Protein AF-0000000078880770 (afdb_homodimer)

Secondary structure (DSSP, 8-state):
-HHHHHHHHHHHHHHHHHHHHHHHHSSTTEEEEEE-SS-EEEEEEEE-TTS-EEEEEEEEE--B--TTS--BPPPP--SPEETB-------TTSPP--S---EEEEEEES--GGG-EEEEEEEP-STTTS--TTSS-THHHHHHHT-EEEEE----HHHH-EEETTEEE-HHHHHHHHHHHHHHHHGGGGTEEEEEEEEEEETHHHHHHHHHTT-GGGTTS-SEEEEES--SHHHHHH-HHHHHHHHHHHHHTT-SSSSS-HHHHHHTS-HHHHHHHHHHH---------SSSS-HHHHHHHHSSS-----TTGGG-EEEEEEETBHHHHHHHH-TTS-HHHHHT---HHHHHHHHHT-TTSTT--HHHHHHHHHHH--GGGTT-HHHHHHHHHHHHHIIIIIHHHHHHHHHHHHTT-EEEEEEE----SS---BTTBSS--TT--SBTTHHHHHHH-TTTTTTS--GGGHHHHHHHHHHHHHHHHHHHHS----TTS-------TTT-EEEEESSS-EEEESTTHHHHHIIIIIHHHHHS------------------TTHHHHHHHHHHHHHHHHHHHHHHHHHHHHHHHHHHHHHHHHTTS---S----------/-HHHHHHHHHHHHHHHHHHHHHHHHSSTTEEEEEE-SS-EEEEEEEE-TTS-EEEEEEEEE--B--TTS--BPPPP--SPEETB-------TTS----S---EEEEEEES--GGG-EEEEEEEP-STTTS--TTSS-THHHHHHHT-EEEEE----HHHH-EEETTEEE-HHHHHHHHHHHHHHHHGGGGTEEEEEEEEEEETHHHHHHHHHTT-GGGTTS-SEEEEES--SHHHHH-THHHHHHHHHHHHHTT-SSSSS-HHHHHHTS-HHHHHHHHHHHT--------SSSS-HHHHHHHHSSS-----TTGGG-EEEEEEETBHHHHHHHH-TTS-HHHHHT---HHHHHHHHHT-TTSTT--HHHHHHHHHHH--GGGTT-HHHHHHHHHHHHHIIIIIHHHHHHHHHHHHTT-EEEEEEE----SS---BTTBSS--TT--SBTTHHHHHHH-TTTTTTS--GGGHHHHHHHHHHHHHHHHHHHHS----TTS-------TTT-EEEEESSSEEEEESTTHHHHHIIIIIHHHHHS------------------SHHHHHHHHHHHHHHHHHHHHHHHHHHHHHHHHHHHHHHHHHTTSTTSGGGG-------

Radius of gyration: 46.68 Å; Cα contacts (8 Å, |Δi|>4): 2243; chains: 2; bounding box: 155×126×146 Å

pLDDT: mean 79.51, std 21.35, range [17.17, 98.88]

Sequence (1236 aa):
MNWYRNITSLLLQVITLLFCFCGLIYGQNVTAVISTEYGPVRGLRHSLKNGNIAVKFLGIPYATASRFERPRNPAKWTQTLDAVNPKVCPQTGEQVVDENCLTLNVYKPSATRNSSLPVLVFIHGGAFMRFSAHEDDPSLLATEQGIMVVTINYRLGILGFLCSGDIKENLGLLDQIYALKWVQNNIERFGGDRSQVTIGGLSAGGESASILMLSPLATGLFTGVFAMSGTPVPTLEGRKDVETAARRVAEVLGCIDVGQRITDCLREKSTAEIVSAMQNVSMKFAPCVDGHVIPSFWIRHLIGTSALGESRELKKLNVMMGATNDEGSFQLHVSPDLSRQDLDHGISRQTFTQYIRNQTWITGQTNQVSHAIEQVYTDWSNEDNANKTRESLVDVITDHWIVVPTVTTLRACAKAGARTFFYFFEKKPPVERKIKGITQAPGWFRATHGADNSYLFGGDLDMTWVNDSLKADREFAKRFRTFIANFVKTGDPNGATVPTWPQFTPVHQQYVSMDSQISLGSNLRADKVHFWNKFLPSLTSSDPPSQEPPTDKPEHHVKRRDKVVIALALTSVIFIVVAILLFIMLLYTCIKTIRLARVAKGGYSAELVEKDGNTETTMNWYRNITSLLLQVITLLFCFCGLIYGQNVTAVISTEYGPVRGLRHSLKNGNIAVKFLGIPYATASRFERPRNPAKWTQTLDAVNPKVCPQTGEQVVDENCLTLNVYKPSATRNSSLPVLVFIHGGAFMRFSAHEDDPSLLATEQGIMVVTINYRLGILGFLCSGDIKENLGLLDQIYALKWVQNNIERFGGDRSQVTIGGLSAGGESASILMLSPLATGLFTGVFAMSGTPVPTLEGRKDVETAARRVAEVLGCIDVGQRITDCLREKSTAEIVSAMQNVSMKFAPCVDGHVIPSFWIRHLIGTSALGESRELKKLNVMMGATNDEGSFQLHVSPDLSRQDLDHGISRQTFTQYIRNQTWITGQTNQVSHAIEQVYTDWSNEDNANKTRESLVDVITDHWIVVPTVTTLRACAKAGARTFFYFFEKKPPVERKIKGITQAPGWFRATHGADNSYLFGGDLDMTWVNDSLKADREFAKRFRTFIANFVKTGDPNGATVPTWPQFTPVHQQYVSMDSQISLGSNLRADKVHFWNKFLPSLTSSDPPSQEPPTDKPEHHVKRRDKVVIALALTSVIFIVVAILLFIMLLYTCIKTIRLARVAKGGYSAELVEKDGNTETT

Solvent-accessible surface area (backbone atoms only — not comparable to full-atom values): 65194 Å² total; per-residue (Å²): 122,73,69,61,57,54,51,51,51,49,48,48,49,47,47,48,48,48,52,52,50,57,52,56,67,67,55,72,42,53,46,75,74,38,69,45,94,43,31,31,34,27,27,31,47,43,79,42,91,88,69,45,46,25,35,36,32,21,40,43,71,44,32,40,57,57,88,87,44,73,66,40,76,48,78,72,45,82,63,71,38,77,16,73,55,70,56,47,41,47,34,60,95,51,77,87,44,55,76,88,19,37,20,30,30,42,30,26,36,86,60,53,57,83,56,50,20,28,24,37,40,38,30,48,34,45,57,44,35,35,75,30,32,71,71,61,62,51,46,57,46,11,42,77,62,63,26,28,36,32,24,40,32,45,49,25,27,62,66,7,20,36,27,36,90,89,43,54,42,48,43,21,58,50,34,49,45,41,43,41,50,40,40,60,72,34,31,48,66,72,9,28,25,58,86,31,22,17,33,19,19,35,35,39,8,0,18,47,31,48,42,44,73,64,12,75,81,40,64,84,57,50,40,29,34,39,15,34,50,25,46,45,50,65,52,64,74,55,48,69,55,27,33,47,33,41,49,49,33,31,46,74,71,61,25,56,93,62,88,55,56,50,66,61,46,54,65,72,49,53,69,60,56,52,37,51,32,46,57,70,62,67,57,59,33,47,66,60,78,46,60,63,64,35,46,66,68,52,57,51,22,58,70,36,89,46,68,46,51,81,39,73,70,47,40,66,27,21,38,35,41,34,33,42,77,20,36,15,51,52,54,53,67,72,32,88,89,50,57,68,67,45,58,75,68,18,34,50,61,67,54,52,52,52,52,57,64,68,37,79,83,47,77,66,74,39,72,60,49,44,49,49,52,48,62,72,48,52,53,52,72,47,59,82,38,25,54,56,41,38,51,30,51,26,47,52,42,21,35,67,66,37,46,36,38,42,54,43,47,49,37,37,41,21,66,19,51,18,50,26,35,39,37,42,36,49,46,52,60,92,64,63,56,71,43,91,91,38,89,68,72,59,86,87,61,56,10,31,65,62,42,66,54,43,41,48,36,35,66,77,45,58,60,77,53,84,47,74,90,45,47,70,56,50,54,50,25,50,50,54,38,45,31,52,42,28,24,41,64,69,51,39,48,51,54,97,89,50,74,86,65,58,63,23,39,67,83,62,35,26,28,34,36,39,37,97,66,74,43,79,46,54,38,77,62,29,55,57,39,46,38,64,72,48,49,54,55,51,71,63,50,80,69,72,75,81,74,70,76,78,71,81,63,73,86,69,76,83,68,75,59,68,62,52,55,56,53,52,53,54,49,51,54,50,50,51,53,51,51,49,50,52,48,51,50,51,48,49,53,49,48,52,50,47,51,61,53,49,70,67,64,71,74,69,88,78,74,74,91,74,68,89,74,71,88,84,84,136,125,74,70,64,56,54,53,52,52,49,49,49,48,48,48,49,47,48,51,53,49,57,52,57,67,66,56,71,42,53,46,74,74,38,71,45,94,42,30,31,35,27,26,31,48,42,78,43,90,88,68,46,45,25,34,34,33,22,40,42,70,44,32,40,57,58,89,86,44,72,68,40,77,50,79,71,46,83,64,70,39,76,16,74,55,72,56,47,40,48,35,59,96,51,77,85,44,54,75,87,18,38,21,29,30,41,32,26,37,84,59,53,57,82,54,49,22,28,25,38,40,39,30,48,34,45,58,43,34,37,74,29,34,71,71,63,62,52,46,57,45,12,42,75,62,63,28,27,38,32,24,38,32,44,49,25,27,64,66,6,18,35,28,38,90,88,44,53,42,49,43,24,59,50,34,48,45,41,44,40,51,39,41,62,72,34,31,48,67,72,8,27,24,57,85,31,22,17,33,19,20,36,36,41,9,0,18,46,32,48,42,44,73,64,11,74,83,40,64,84,58,50,39,30,35,39,17,35,50,24,46,47,51,65,51,66,71,58,50,64,56,27,30,47,34,41,48,49,32,32,46,74,69,63,24,57,94,63,89,54,57,51,66,62,48,54,65,71,50,53,70,60,56,52,37,51,33,46,56,71,64,68,57,59,32,46,66,62,77,47,60,65,63,35,48,66,69,52,58,50,22,58,69,36,88,47,66,45,52,82,38,73,70,48,40,66,27,20,38,36,41,35,35,44,78,20,35,16,52,52,55,52,69,72,32,86,89,50,57,68,69,44,58,75,67,17,33,50,62,66,55,51,52,52,52,57,66,68,38,77,84,48,77,70,74,39,72,62,50,46,50,48,53,47,61,72,48,51,52,53,73,48,61,83,38,26,56,56,42,38,51,30,52,27,47,52,42,20,36,67,65,39,45,36,37,41,54,42,47,48,38,38,41,19,65,18,50,20,51,24,36,38,38,40,36,48,47,53,60,92,63,61,56,70,43,89,90,37,90,68,71,61,85,85,62,56,10,31,65,61,44,66,53,42,38,50,35,37,66,74,46,55,59,77,53,83,46,76,89,44,48,69,57,47,53,50,24,51,50,54,38,46,31,53,42,28,26,40,66,70,53,39,48,51,54,95,89,50,74,88,66,61,65,23,39,68,84,63,33,26,28,36,35,40,37,95,63,74,44,80,48,52,37,78,62,27,54,59,39,45,40,66,71,48,49,55,55,53,71,64,47,79,68,71,76,81,74,70,75,76,70,78,60,72,82,63,76,77,61,74,52,60,58,43,46,51,45,45,49,51,42,46,50,47,46,49,51,47,47,48,46,49,46,49,46,48,47,46,49,49,48,46,51,48,48,55,53,50,64,65,63,68,73,71,78,76,73,78,77,71,78,79,82,81,76,73,93,131

Foldseek 3Di:
DVVVVVVVVVVVVVVVVVVVVVVVVVPPFKDDWFQAPQEIEIWTWDADLVGFIKTKFAFAALWDDAFPGATDGDHHDYDYHHRYDHAADQAAPDDGGDNSRFGKMKMAGPDDLQQQFQEEEEEEADLQGDDFQVNFDQNCLRRVLVHMYMGTGFHGDCRQAPAADLDAHRRRLSSVLSVLVSCLRGVSSVNHNQQQYEYEYFALSLQSLQQQLQFPSNFPSHAEYEHELHFVQLQEPDDVQQNVLNVQLLVVQVQPPPPDDSSVSVSPDDSVSSNVSSVVSVGGHDHYDNCHRGNPVVNCQLQPVNAPALPVRLQRHQYEYEAEQQAQVVVVCPDPLDDPVCLLQAHAPVSLLVVLQPDRSQPQRDPVLSVLLCVVQAPPVCNGRRLSSSVSSSNSCRCSRGVLSVLSNQLSSQSSNHFYAYEYEFAADPAPQVPPVCPDDRPSDTCYRCSLVCLQRVVSVVVSPPPVVCVLVVVLSSLSSQLVSVCSVPVGSDDDPHDDGDTQHNPFRKHWYRYSDIDIDTCPVVVSSCCRSPVSVVVNPPDPPPPDPPPPDPPPPPPPPVVVVVVVVVVVVVVVVVVVVVVVVVVVVVVVVVVVVVVVPPPDDPDDDPDDPDDDDD/DVVVVVVVVVVVVVVVVVVVVVVVVVPPFKDDWFQFPQEIEIWTWDADLVGFIKTKFAFAALWDDAFPGATDGDHHDYDYHHRYDHFADQAAPDDGGDNSHFGKMKMATPDDLQQQFQEEEEEEADLQGDDFQVNFDQNCLRRVLVHMYMGTGFHGDCRQAPAADLDAHRRRLSSVLSVLVSCLRGVSSVNHNQQQYEYEYFALSLQSLQQQLQFPSNFPSHAEYEHELHFVQLQEPQVVVQNVLNVQLLVVQVQPPPPDDSSVSVSPDDSVSSNVSSVVSVGGHDHYDNCHRGNPVVNCCLQPVNAPALPVRLQRHQYEYEAEQQAQVVVVCPDPLDDPVCLLQAHAPVSLLVVLQPDSSQPQRDPVLSVLLCVVQAPPVCNGRRNSSSVSSSNSCRCSRGVLSVLSNQLSSQSSNHFYAYEYEFAADPAPQVPPVCPDDRPSDTCYRCSLVCLQRVVSVVVSPPPVVCVLVVVLSSLSSQLVSVCSVPVGSDDDPHDDGDTQHNPFRKHWYRYSDIDIDTCPPVVSSCCRSPVSVVVNPPPPPPDDPPPPPPPPDPDPCVCVVVVVVVVVVVVVVVVVVVVVVVVVVVVVVVVVVVVVPPPPDPPDDPDDDPDDDD

Organism: Nematostella vectensis (NCBI:txid45351)

Structure (mmCIF, N/CA/C/O backbone):
data_AF-0000000078880770-model_v1
#
loop_
_entity.id
_entity.type
_entity.pdbx_description
1 polymer 'Carboxylic ester hydrolase'
#
loop_
_atom_site.group_PDB
_atom_site.id
_atom_site.type_symbol
_atom_site.label_atom_id
_atom_site.label_alt_id
_atom_site.label_comp_id
_atom_site.label_asym_id
_atom_site.label_entity_id
_atom_site.label_seq_id
_atom_site.pdbx_PDB_ins_code
_atom_site.Cartn_x
_atom_site.Cartn_y
_atom_site.Cartn_z
_atom_site.occupancy
_atom_site.B_iso_or_equiv
_atom_site.auth_seq_id
_atom_site.auth_comp_id
_atom_site.auth_asym_id
_atom_site.auth_atom_id
_atom_site.pdbx_PDB_model_num
ATOM 1 N N . MET A 1 1 ? 36.875 64.812 66.375 1 37.53 1 MET A N 1
ATOM 2 C CA . MET A 1 1 ? 35.5 65.062 66 1 37.53 1 MET A CA 1
ATOM 3 C C . MET A 1 1 ? 35.438 65.438 64.5 1 37.53 1 MET A C 1
ATOM 5 O O . MET A 1 1 ? 34.375 65.312 63.875 1 37.53 1 MET A O 1
ATOM 9 N N . ASN A 1 2 ? 36.594 65.938 63.969 1 47.62 2 ASN A N 1
ATOM 10 C CA . ASN A 1 2 ? 36.594 66.5 62.625 1 47.62 2 ASN A CA 1
ATOM 11 C C . ASN A 1 2 ? 36.75 65.438 61.562 1 47.62 2 ASN A C 1
ATOM 13 O O . ASN A 1 2 ? 36.531 65.688 60.375 1 47.62 2 ASN A O 1
ATOM 17 N N . TRP A 1 3 ? 37.312 64.188 61.938 1 56.16 3 TRP A N 1
ATOM 18 C CA . TRP A 1 3 ? 37.594 63.125 60.969 1 56.16 3 TRP A CA 1
ATOM 19 C C . TRP A 1 3 ? 36.312 62.375 60.594 1 56.16 3 TRP A C 1
ATOM 21 O O . TRP A 1 3 ? 36.188 61.969 59.438 1 56.16 3 TRP A O 1
ATOM 31 N N . TYR A 1 4 ? 35.25 62.438 61.469 1 55.88 4 TYR A N 1
ATOM 32 C CA . TYR A 1 4 ? 34 61.688 61.219 1 55.88 4 TYR A CA 1
ATOM 33 C C . TYR A 1 4 ? 33.156 62.406 60.156 1 55.88 4 TYR A C 1
ATOM 35 O O . TYR A 1 4 ? 32.469 61.719 59.375 1 55.88 4 TYR A O 1
ATOM 43 N N . ARG A 1 5 ? 33.281 63.781 60.094 1 60.38 5 ARG A N 1
ATOM 44 C CA . ARG A 1 5 ? 32.438 64.562 59.156 1 60.38 5 ARG A CA 1
ATOM 45 C C . ARG A 1 5 ? 32.906 64.375 57.719 1 60.38 5 ARG A C 1
ATOM 47 O O . ARG A 1 5 ? 32.125 64.312 56.781 1 60.38 5 ARG A O 1
ATOM 54 N N . ASN A 1 6 ? 34.25 64.125 57.562 1 58.81 6 ASN A N 1
ATOM 55 C CA . ASN A 1 6 ? 34.812 64 56.219 1 58.81 6 ASN A CA 1
ATOM 56 C C . ASN A 1 6 ? 34.5 62.625 55.625 1 58.81 6 ASN A C 1
ATOM 58 O O . ASN A 1 6 ? 34.219 62.5 54.438 1 58.81 6 ASN A O 1
ATOM 62 N N . ILE A 1 7 ? 34.375 61.594 56.531 1 62.88 7 ILE A N 1
ATOM 63 C CA . ILE A 1 7 ? 34.094 60.25 56.062 1 62.88 7 ILE A CA 1
ATOM 64 C C . ILE A 1 7 ? 32.625 60.125 55.688 1 62.88 7 ILE A C 1
ATOM 66 O O . ILE A 1 7 ? 32.281 59.531 54.656 1 62.88 7 ILE A O 1
ATOM 70 N N . THR A 1 8 ? 31.781 60.938 56.438 1 62.81 8 THR A N 1
ATOM 71 C CA . THR A 1 8 ? 30.344 60.844 56.125 1 62.81 8 THR A CA 1
ATOM 72 C C . THR A 1 8 ? 30.016 61.594 54.844 1 62.81 8 THR A C 1
ATOM 74 O O . THR A 1 8 ? 29.188 61.125 54.062 1 62.81 8 THR A O 1
ATOM 77 N N . SER A 1 9 ? 30.781 62.719 54.594 1 64.5 9 SER A N 1
ATOM 78 C CA . SER A 1 9 ? 30.562 63.438 53.344 1 64.5 9 SER A CA 1
ATOM 79 C C . SER A 1 9 ? 31.094 62.656 52.125 1 64.5 9 SER A C 1
ATOM 81 O O . SER A 1 9 ? 30.469 62.594 51.094 1 64.5 9 SER A O 1
ATOM 83 N N . LEU A 1 10 ? 32.219 61.938 52.344 1 64.06 10 LEU A N 1
ATOM 84 C CA . LEU A 1 10 ? 32.75 61.094 51.281 1 64.06 10 LEU A CA 1
ATOM 85 C C . LEU A 1 10 ? 31.859 59.875 51.031 1 64.06 10 LEU A C 1
ATOM 87 O O . LEU A 1 10 ? 31.625 59.531 49.875 1 64.06 10 LEU A O 1
ATOM 91 N N . LEU A 1 11 ? 31.281 59.375 52.125 1 63 11 LEU A N 1
ATOM 92 C CA . LEU A 1 11 ? 30.391 58.25 51.969 1 63 11 LEU A CA 1
ATOM 93 C C . LEU A 1 11 ? 29.094 58.656 51.281 1 63 11 LEU A C 1
ATOM 95 O O . LEU A 1 11 ? 28.578 57.938 50.438 1 63 11 LEU A O 1
ATOM 99 N N . LEU A 1 12 ? 28.688 59.938 51.594 1 63.66 12 LEU A N 1
ATOM 100 C CA . LEU A 1 12 ? 27.484 60.406 50.938 1 63.66 12 LEU A CA 1
ATOM 101 C C . LEU A 1 12 ? 27.75 60.719 49.469 1 63.66 12 LEU A C 1
ATOM 103 O O . LEU A 1 12 ? 26.906 60.469 48.594 1 63.66 12 LEU A O 1
ATOM 107 N N . GLN A 1 13 ? 28.984 61.188 49.188 1 62.81 13 GLN A N 1
ATOM 108 C CA . GLN A 1 13 ? 29.359 61.438 47.781 1 62.81 13 GLN A CA 1
ATOM 109 C C . GLN A 1 13 ? 29.547 60.125 47.031 1 62.81 13 GLN A C 1
ATOM 111 O O . GLN A 1 13 ? 29.125 60 45.875 1 62.81 13 GLN A O 1
ATOM 116 N N . VAL A 1 14 ? 30.047 59.094 47.75 1 62.5 14 VAL A N 1
ATOM 117 C CA . VAL A 1 14 ? 30.219 57.812 47.125 1 62.5 14 VAL A CA 1
ATOM 118 C C . VAL A 1 14 ? 28.859 57.125 46.938 1 62.5 14 VAL A C 1
ATOM 120 O O . VAL A 1 14 ? 28.578 56.562 45.875 1 62.5 14 VAL A O 1
ATOM 123 N N . ILE A 1 15 ? 27.953 57.375 47.906 1 59.22 15 ILE A N 1
ATOM 124 C CA . ILE A 1 15 ? 26.609 56.781 47.781 1 59.22 15 ILE A CA 1
ATOM 125 C C . ILE A 1 15 ? 25.844 57.531 46.688 1 59.22 15 ILE A C 1
ATOM 127 O O . ILE A 1 15 ? 25.156 56.906 45.875 1 59.22 15 ILE A O 1
ATOM 131 N N . THR A 1 16 ? 26.047 58.875 46.656 1 57.66 16 THR A N 1
ATOM 132 C CA . THR A 1 16 ? 25.422 59.625 45.562 1 57.66 16 THR A CA 1
ATOM 133 C C . THR A 1 16 ? 26.031 59.281 44.219 1 57.66 16 THR A C 1
ATOM 135 O O . THR A 1 16 ? 25.328 59.125 43.219 1 57.66 16 THR A O 1
ATOM 138 N N . LEU A 1 17 ? 27.359 59.031 44.219 1 54.56 17 LEU A N 1
ATOM 139 C CA . LEU A 1 17 ? 27.984 58.594 42.969 1 54.56 17 LEU A CA 1
ATOM 140 C C . LEU A 1 17 ? 27.578 57.156 42.656 1 54.56 17 LEU A C 1
ATOM 142 O O . LEU A 1 17 ? 27.359 56.812 41.469 1 54.56 17 LEU A O 1
ATOM 146 N N . LEU A 1 18 ? 27.438 56.312 43.719 1 52.03 18 LEU A N 1
ATOM 147 C CA . LEU A 1 18 ? 26.953 54.969 43.469 1 52.03 18 LEU A CA 1
ATOM 148 C C . LEU A 1 18 ? 25.484 54.969 43.031 1 52.03 18 LEU A C 1
ATOM 150 O O . LEU A 1 18 ? 25.078 54.219 42.156 1 52.03 18 LEU A O 1
ATOM 154 N N . PHE A 1 19 ? 24.719 55.906 43.656 1 50.44 19 PHE A N 1
ATOM 155 C CA . PHE A 1 19 ? 23.344 56.031 43.188 1 50.44 19 PHE A CA 1
ATOM 156 C C . PHE A 1 19 ? 23.297 56.625 41.781 1 50.44 19 PHE A C 1
ATOM 158 O O . PHE A 1 19 ? 22.438 56.281 40.969 1 50.44 19 PHE A O 1
ATOM 165 N N . CYS A 1 20 ? 24.188 57.594 41.469 1 46.38 20 CYS A N 1
ATOM 166 C CA . CYS A 1 20 ? 24.234 58.125 40.125 1 46.38 20 CYS A CA 1
ATOM 167 C C . CYS A 1 20 ? 24.75 57.062 39.156 1 46.38 20 CYS A C 1
ATOM 169 O O . CYS A 1 20 ? 24.359 57.062 38 1 46.38 20 CYS A O 1
ATOM 171 N N . PHE A 1 21 ? 25.75 56.25 39.562 1 44.44 21 PHE A N 1
ATOM 172 C CA . PHE A 1 21 ? 26.234 55.219 38.688 1 44.44 21 PHE A CA 1
ATOM 173 C C . PHE A 1 21 ? 25.203 54.094 38.531 1 44.44 21 PHE A C 1
ATOM 175 O O . PHE A 1 21 ? 25.125 53.469 37.5 1 44.44 21 PHE A O 1
ATOM 182 N N . CYS A 1 22 ? 24.453 53.781 39.594 1 41.78 22 CYS A N 1
ATOM 183 C CA . CYS A 1 22 ? 23.391 52.812 39.406 1 41.78 22 CYS A CA 1
ATOM 184 C C . CYS A 1 22 ? 22.297 53.344 38.469 1 41.78 22 CYS A C 1
ATOM 186 O O . CYS A 1 22 ? 21.5 52.594 37.938 1 41.78 22 CYS A O 1
ATOM 188 N N . GLY A 1 23 ? 22.016 54.688 38.5 1 39.81 23 GLY A N 1
ATOM 189 C CA . GLY A 1 23 ? 21.062 55.219 37.531 1 39.81 23 GLY A CA 1
ATOM 190 C C . GLY A 1 23 ? 21.547 55.125 36.125 1 39.81 23 GLY A C 1
ATOM 191 O O . GLY A 1 23 ? 20.75 55.062 35.188 1 39.81 23 GLY A O 1
ATOM 192 N N . LEU A 1 24 ? 22.812 55.344 35.781 1 39.78 24 LEU A N 1
ATOM 193 C CA . LEU A 1 24 ? 23.328 55.25 34.406 1 39.78 24 LEU A CA 1
ATOM 194 C C . LEU A 1 24 ? 23.297 53.844 33.906 1 39.78 24 LEU A C 1
ATOM 196 O O . LEU A 1 24 ? 23.25 53.625 32.688 1 39.78 24 LEU A O 1
ATOM 200 N N . ILE A 1 25 ? 23.547 52.875 34.719 1 38.62 25 ILE A N 1
ATOM 201 C CA . ILE A 1 25 ? 23.641 51.5 34.188 1 38.62 25 ILE A CA 1
ATOM 202 C C . ILE A 1 25 ? 22.234 51 33.812 1 38.62 25 ILE A C 1
ATOM 204 O O . ILE A 1 25 ? 22.094 50.125 32.969 1 38.62 25 ILE A O 1
ATOM 208 N N . TYR A 1 26 ? 21.234 51.438 34.531 1 39.31 26 TYR A N 1
ATOM 209 C CA . TYR A 1 26 ? 19.906 51 34.094 1 39.31 26 TYR A CA 1
ATOM 210 C C . TYR A 1 26 ? 19.484 51.719 32.812 1 39.31 26 TYR A C 1
ATOM 212 O O . TYR A 1 26 ? 18.359 51.562 32.375 1 39.31 26 TYR A O 1
ATOM 220 N N . GLY A 1 27 ? 19.984 52.938 32.531 1 41.84 27 GLY A N 1
ATOM 221 C CA . GLY A 1 27 ? 19.531 53.719 31.391 1 41.84 27 GLY A CA 1
ATOM 222 C C . GLY A 1 27 ? 19.516 52.938 30.094 1 41.84 27 GLY A C 1
ATOM 223 O O . GLY A 1 27 ? 19 53.406 29.078 1 41.84 27 GLY A O 1
ATOM 224 N N . GLN A 1 28 ? 20.531 52.219 29.766 1 48.16 28 GLN A N 1
ATOM 225 C CA . GLN A 1 28 ? 20.984 51.844 28.422 1 48.16 28 GLN A CA 1
ATOM 226 C C . GLN A 1 28 ? 20 50.875 27.766 1 48.16 28 GLN A C 1
ATOM 228 O O . GLN A 1 28 ? 20.016 50.688 26.547 1 48.16 28 GLN A O 1
ATOM 233 N N . ASN A 1 29 ? 19.188 50.125 28.453 1 67.44 29 ASN A N 1
ATOM 234 C CA . ASN A 1 29 ? 18.531 48.969 27.812 1 67.44 29 ASN A CA 1
ATOM 235 C C . ASN A 1 29 ? 17.109 49.312 27.391 1 67.44 29 ASN A C 1
ATOM 237 O O . ASN A 1 29 ? 16.281 48.406 27.25 1 67.44 29 ASN A O 1
ATOM 241 N N . VAL A 1 30 ? 16.75 50.625 27.453 1 71.88 30 VAL A N 1
ATOM 242 C CA . VAL A 1 30 ? 15.398 51 27.062 1 71.88 30 VAL A CA 1
ATOM 243 C C . VAL A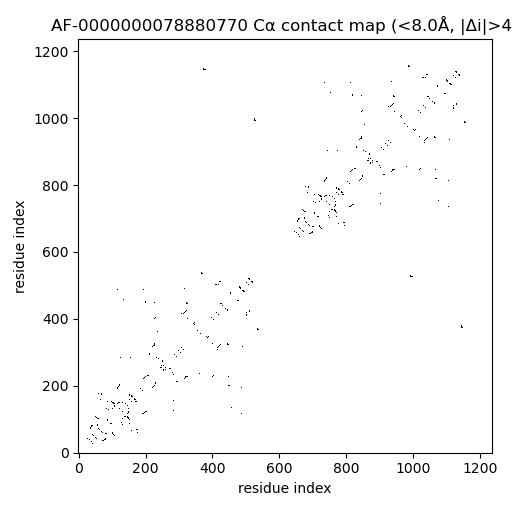 1 30 ? 15.422 51.656 25.672 1 71.88 30 VAL A C 1
ATOM 245 O O . VAL A 1 30 ? 16.438 52.219 25.266 1 71.88 30 VAL A O 1
ATOM 248 N N . THR A 1 31 ? 14.32 51.438 24.922 1 77.44 31 THR A N 1
ATOM 249 C CA . THR A 1 31 ? 14.172 51.969 23.578 1 77.44 31 THR A CA 1
ATOM 250 C C . THR A 1 31 ? 13.57 53.375 23.609 1 77.44 31 THR A C 1
ATOM 252 O O . THR A 1 31 ? 13.148 53.844 24.672 1 77.44 31 THR A O 1
ATOM 255 N N . ALA A 1 32 ? 13.625 54 22.422 1 79.5 32 ALA A N 1
ATOM 256 C CA . ALA A 1 32 ? 12.828 55.219 22.203 1 79.5 32 ALA A CA 1
ATOM 257 C C . ALA A 1 32 ? 11.344 54.906 22.375 1 79.5 32 ALA A C 1
ATOM 259 O O . ALA A 1 32 ? 10.906 53.781 22.203 1 79.5 32 ALA A O 1
ATOM 260 N N . VAL A 1 33 ? 10.68 55.906 22.844 1 93.25 33 VAL A N 1
ATOM 261 C CA . VAL A 1 33 ? 9.234 55.812 23 1 93.25 33 VAL A CA 1
ATOM 262 C C . VAL A 1 33 ? 8.562 55.875 21.625 1 93.25 33 VAL A C 1
ATOM 264 O O . VAL A 1 33 ? 8.898 56.719 20.797 1 93.25 33 VAL A O 1
ATOM 267 N N . ILE A 1 34 ? 7.699 54.969 21.344 1 94.06 34 ILE A N 1
ATOM 268 C CA . ILE A 1 34 ? 6.914 54.938 20.109 1 94.06 34 ILE A CA 1
ATOM 269 C C . ILE A 1 34 ? 5.453 55.219 20.422 1 94.06 34 ILE A C 1
ATOM 271 O O . ILE A 1 34 ? 4.871 54.656 21.344 1 94.06 34 ILE A O 1
ATOM 275 N N . SER A 1 35 ? 4.82 56.125 19.703 1 95.69 35 SER A N 1
ATOM 276 C CA . SER A 1 35 ? 3.412 56.469 19.891 1 95.69 35 SER A CA 1
ATOM 277 C C . SER A 1 35 ? 2.512 55.594 19.016 1 95.69 35 SER A C 1
ATOM 279 O O . SER A 1 35 ? 2.479 55.781 17.797 1 95.69 35 SER A O 1
ATOM 281 N N . THR A 1 36 ? 1.782 54.719 19.625 1 96.81 36 THR A N 1
ATOM 282 C CA . THR A 1 36 ? 0.784 53.969 18.891 1 96.81 36 THR A CA 1
ATOM 283 C C . THR A 1 36 ? -0.524 54.75 18.781 1 96.81 36 THR A C 1
ATOM 285 O O . THR A 1 36 ? -0.639 55.844 19.312 1 96.81 36 THR A O 1
ATOM 288 N N . GLU A 1 37 ? -1.479 54.125 18.078 1 96.75 37 GLU A N 1
ATOM 289 C CA . GLU A 1 37 ? -2.812 54.719 17.984 1 96.75 37 GLU A CA 1
ATOM 290 C C . GLU A 1 37 ? -3.445 54.875 19.359 1 96.75 37 GLU A C 1
ATOM 292 O O . GLU A 1 37 ? -4.246 55.781 19.578 1 96.75 37 GLU A O 1
ATOM 297 N N . TYR A 1 38 ? -2.982 54.125 20.344 1 97.56 38 TYR A N 1
ATOM 298 C CA . TYR A 1 38 ? -3.674 54.094 21.625 1 97.56 38 TYR A CA 1
ATOM 299 C C . TYR A 1 38 ? -2.828 54.719 22.719 1 97.56 38 TYR A C 1
ATOM 301 O O . TYR A 1 38 ? -3.336 55.062 23.797 1 97.56 38 TYR A O 1
ATOM 309 N N . GLY A 1 39 ? -1.535 54.875 22.484 1 97.75 39 GLY A N 1
ATOM 310 C CA . GLY A 1 39 ? -0.672 55.5 23.484 1 97.75 39 GLY A CA 1
ATOM 311 C C . GLY A 1 39 ? 0.798 55.188 23.266 1 97.75 39 GLY A C 1
ATOM 312 O O . GLY A 1 39 ? 1.15 54.375 22.422 1 97.75 39 GLY A O 1
ATOM 313 N N . PRO A 1 40 ? 1.592 55.875 24.016 1 97.75 40 PRO A N 1
ATOM 314 C CA . PRO A 1 40 ? 3.035 55.656 23.891 1 97.75 40 PRO A CA 1
ATOM 315 C C . PRO A 1 40 ? 3.516 54.406 24.594 1 97.75 40 PRO A C 1
ATOM 317 O O . PRO A 1 40 ? 3.012 54.062 25.672 1 97.75 40 PRO A O 1
ATOM 320 N N . VAL A 1 41 ? 4.504 53.75 23.953 1 97.5 41 VAL A N 1
ATOM 321 C CA . VAL A 1 41 ? 5.082 52.531 24.531 1 97.5 41 VAL A CA 1
ATOM 322 C C . VAL A 1 41 ? 6.605 52.625 24.5 1 97.5 41 VAL A C 1
ATOM 324 O O . VAL A 1 41 ? 7.18 53.219 23.578 1 97.5 41 VAL A O 1
ATOM 327 N N . ARG A 1 42 ? 7.227 52.125 25.531 1 96.19 42 ARG A N 1
ATOM 328 C CA . ARG A 1 42 ? 8.68 52.031 25.609 1 96.19 42 ARG A CA 1
ATOM 329 C C . ARG A 1 42 ? 9.109 50.562 25.781 1 96.19 42 ARG A C 1
ATOM 331 O O . ARG A 1 42 ? 8.586 49.844 26.625 1 96.19 42 ARG A O 1
ATOM 338 N N . GLY A 1 43 ? 10.016 50.219 24.891 1 94.62 43 GLY A N 1
ATOM 339 C CA . GLY A 1 43 ? 10.477 48.812 24.906 1 94.62 43 GLY A CA 1
ATOM 340 C C . GLY A 1 43 ? 11.859 48.656 25.516 1 94.62 43 GLY A C 1
ATOM 341 O O . GLY A 1 43 ? 12.273 49.469 26.344 1 94.62 43 GLY A O 1
ATOM 342 N N . LEU A 1 44 ? 12.453 47.5 25.219 1 93 44 LEU A N 1
ATOM 343 C CA . LEU A 1 44 ? 13.773 47.156 25.75 1 93 44 LEU A CA 1
ATOM 344 C C . LEU A 1 44 ? 14.727 46.781 24.625 1 93 44 LEU A C 1
ATOM 346 O O . LEU A 1 44 ? 14.289 46.25 23.594 1 93 44 LEU A O 1
ATOM 350 N N . ARG A 1 45 ? 15.93 47.094 24.797 1 92.56 45 ARG A N 1
ATOM 351 C CA . ARG A 1 45 ? 17 46.594 23.938 1 92.56 45 ARG A CA 1
ATOM 352 C C . ARG A 1 45 ? 17.703 45.406 24.562 1 92.56 45 ARG A C 1
ATOM 354 O O . ARG A 1 45 ? 17.969 45.406 25.766 1 92.56 45 ARG A O 1
ATOM 361 N N . HIS A 1 46 ? 17.844 44.375 23.812 1 89.94 46 HIS A N 1
ATOM 362 C CA . HIS A 1 46 ? 18.438 43.125 24.297 1 89.94 46 HIS A CA 1
ATOM 363 C C . HIS A 1 46 ? 19.562 42.656 23.406 1 89.94 46 HIS A C 1
ATOM 365 O O . HIS A 1 46 ? 19.359 42.438 22.203 1 89.94 46 HIS A O 1
ATOM 371 N N . SER A 1 47 ? 20.781 42.531 23.953 1 88.44 47 SER A N 1
ATOM 372 C CA . SER A 1 47 ? 21.922 42 23.203 1 88.44 47 SER A CA 1
ATOM 373 C C . SER A 1 47 ? 21.891 40.469 23.141 1 88.44 47 SER A C 1
ATOM 375 O O . SER A 1 47 ? 21.828 39.812 24.188 1 88.44 47 SER A O 1
ATOM 377 N N . LEU A 1 48 ? 21.938 40.031 21.969 1 86.31 48 LEU A N 1
ATOM 378 C CA . LEU A 1 48 ? 21.938 38.594 21.797 1 86.31 48 LEU A CA 1
ATOM 379 C C . LEU A 1 48 ? 23.359 38.031 21.828 1 86.31 48 LEU A C 1
ATOM 381 O O . LEU A 1 48 ? 24.328 38.781 21.688 1 86.31 48 LEU A O 1
ATOM 385 N N . LYS A 1 49 ? 23.453 36.781 21.969 1 78.94 49 LYS A N 1
ATOM 386 C CA . LYS A 1 49 ? 24.75 36.094 22.094 1 78.94 49 LYS A CA 1
ATOM 387 C C . LYS A 1 49 ? 25.562 36.25 20.812 1 78.94 49 LYS A C 1
ATOM 389 O O . LYS A 1 49 ? 26.781 36.281 20.844 1 78.94 49 LYS A O 1
ATOM 394 N N . ASN A 1 50 ? 24.891 36.344 19.703 1 79.38 50 ASN A N 1
ATOM 395 C CA . ASN A 1 50 ? 25.594 36.438 18.422 1 79.38 50 ASN A CA 1
ATOM 396 C C . ASN A 1 50 ? 26.016 37.875 18.141 1 79.38 50 ASN A C 1
ATOM 398 O O . ASN A 1 50 ? 26.547 38.188 17.062 1 79.38 50 ASN A O 1
ATOM 402 N N . GLY A 1 51 ? 25.672 38.781 18.984 1 83.31 51 GLY A N 1
ATOM 403 C CA . GLY A 1 51 ? 26.109 40.156 18.844 1 83.31 51 GLY A CA 1
ATOM 404 C C . GLY A 1 51 ? 25.016 41.094 18.312 1 83.31 51 GLY A C 1
ATOM 405 O O . GLY A 1 51 ? 25.141 42.312 18.406 1 83.31 51 GLY A O 1
ATOM 406 N N . ASN A 1 52 ? 23.953 40.531 17.906 1 87.56 52 ASN A N 1
ATOM 407 C CA . ASN A 1 52 ? 22.844 41.344 17.422 1 87.56 52 ASN A CA 1
ATOM 408 C C . ASN A 1 52 ? 22.094 42 18.578 1 87.56 52 ASN A C 1
ATOM 410 O O . ASN A 1 52 ? 22.125 41.5 19.703 1 87.56 52 ASN A O 1
ATOM 414 N N . ILE A 1 53 ? 21.516 43.094 18.266 1 90.5 53 ILE A N 1
ATOM 415 C CA . ILE A 1 53 ? 20.672 43.75 19.25 1 90.5 53 ILE A CA 1
ATOM 416 C C . ILE A 1 53 ? 19.219 43.656 18.844 1 90.5 53 ILE A C 1
ATOM 418 O O . ILE A 1 53 ? 18.844 44.094 17.75 1 90.5 53 ILE A O 1
ATOM 422 N N . ALA A 1 54 ? 18.484 43.094 19.719 1 93 54 ALA A N 1
ATOM 423 C CA . ALA A 1 54 ? 17.047 43.031 19.5 1 93 54 ALA A CA 1
ATOM 424 C C . ALA A 1 54 ? 16.312 44.094 20.266 1 93 54 ALA A C 1
ATOM 426 O O . ALA A 1 54 ? 16.656 44.406 21.422 1 93 54 ALA A O 1
ATOM 427 N N . VAL A 1 55 ? 15.414 44.75 19.594 1 94.88 55 VAL A N 1
ATOM 428 C CA . VAL A 1 55 ? 14.492 45.688 20.25 1 94.88 55 VAL A CA 1
ATOM 429 C C . VAL A 1 55 ? 13.141 45 20.438 1 94.88 55 VAL A C 1
ATOM 431 O O . VAL A 1 55 ? 12.555 44.469 19.484 1 94.88 55 VAL A O 1
ATOM 434 N N . LYS A 1 56 ? 12.688 45.062 21.688 1 95.12 56 LYS A N 1
ATOM 435 C CA . LYS A 1 56 ? 11.461 44.344 22.031 1 95.12 56 LYS A CA 1
ATOM 436 C C . LYS A 1 56 ? 10.453 45.25 22.703 1 95.12 56 LYS A C 1
ATOM 438 O O . LYS A 1 56 ? 10.828 46.094 23.516 1 95.12 56 LYS A O 1
ATOM 443 N N . PHE A 1 57 ? 9.242 45.188 22.312 1 96.75 57 PHE A N 1
ATOM 444 C CA . PHE A 1 57 ? 8.086 45.75 23 1 96.75 57 PHE A CA 1
ATOM 445 C C . PHE A 1 57 ? 7.125 44.625 23.438 1 96.75 57 PHE A C 1
ATOM 447 O O . PHE A 1 57 ? 6.543 43.938 22.609 1 96.75 57 PHE A O 1
ATOM 454 N N . LEU A 1 58 ? 6.992 44.438 24.75 1 96.5 58 LEU A N 1
ATOM 455 C CA . LEU A 1 58 ? 6.25 43.281 25.281 1 96.5 58 LEU A CA 1
ATOM 456 C C . LEU A 1 58 ? 4.965 43.75 25.969 1 96.5 58 LEU A C 1
ATOM 458 O O . LEU A 1 58 ? 4.949 44.781 26.656 1 96.5 58 LEU A O 1
ATOM 462 N N . GLY A 1 59 ? 3.857 43.031 25.703 1 96.5 59 GLY A N 1
ATOM 463 C CA . GLY A 1 59 ? 2.625 43.219 26.438 1 96.5 59 GLY A CA 1
ATOM 464 C C . GLY A 1 59 ? 1.845 44.438 26.016 1 96.5 59 GLY A C 1
ATOM 465 O O . GLY A 1 59 ? 1.197 45.094 26.828 1 96.5 59 GLY A O 1
ATOM 466 N N . ILE A 1 60 ? 1.915 44.812 24.766 1 97.94 60 ILE A N 1
ATOM 467 C CA . ILE A 1 60 ? 1.167 45.969 24.281 1 97.94 60 ILE A CA 1
ATOM 468 C C . ILE A 1 60 ? -0.303 45.594 24.109 1 97.94 60 ILE A C 1
ATOM 470 O O . ILE A 1 60 ? -0.631 44.656 23.359 1 97.94 60 ILE A O 1
ATOM 474 N N . PRO A 1 61 ? -1.248 46.281 24.75 1 97.81 61 PRO A N 1
ATOM 475 C CA . PRO A 1 61 ? -2.664 45.969 24.547 1 97.81 61 PRO A CA 1
ATOM 476 C C . PRO A 1 61 ? -3.129 46.25 23.125 1 97.81 61 PRO A C 1
ATOM 478 O O . PRO A 1 61 ? -2.943 47.344 22.609 1 97.81 61 PRO A O 1
ATOM 481 N N . TYR A 1 62 ? -3.676 45.312 22.453 1 98.31 62 TYR A N 1
ATOM 482 C CA . TYR A 1 62 ? -4.23 45.531 21.109 1 98.31 62 TYR A CA 1
ATOM 483 C C . TYR A 1 62 ? -5.754 45.562 21.156 1 98.31 62 TYR A C 1
ATOM 485 O O . TYR A 1 62 ? -6.402 46.031 20.219 1 98.31 62 TYR A O 1
ATOM 493 N N . ALA A 1 63 ? -6.336 44.969 22.188 1 98.31 63 ALA A N 1
ATOM 494 C CA . ALA A 1 63 ? -7.785 44.906 22.375 1 98.31 63 ALA A CA 1
ATOM 495 C C . ALA A 1 63 ? -8.141 44.688 23.844 1 98.31 63 ALA A C 1
ATOM 497 O O . ALA A 1 63 ? -7.258 44.5 24.672 1 98.31 63 ALA A O 1
ATOM 498 N N . THR A 1 64 ? -9.352 44.875 24.141 1 97.44 64 THR A N 1
ATOM 499 C CA . THR A 1 64 ? -9.961 44.531 25.422 1 97.44 64 THR A CA 1
ATOM 500 C C . THR A 1 64 ? -11.289 43.812 25.203 1 97.44 64 THR A C 1
ATOM 502 O O . THR A 1 64 ? -11.867 43.875 24.109 1 97.44 64 THR A O 1
ATOM 505 N N . ALA A 1 65 ? -11.641 43 26.172 1 96.19 65 ALA A N 1
ATOM 506 C CA . ALA A 1 65 ? -12.914 42.312 26.078 1 96.19 65 ALA A CA 1
ATOM 507 C C . ALA A 1 65 ? -13.406 41.844 27.453 1 96.19 65 ALA A C 1
ATOM 509 O O . ALA A 1 65 ? -12.609 41.438 28.281 1 96.19 65 ALA A O 1
ATOM 510 N N . SER A 1 66 ? -14.719 42.031 27.578 1 93.12 66 SER A N 1
ATOM 511 C CA . SER A 1 66 ? -15.344 41.344 28.703 1 93.12 66 SER A CA 1
ATOM 512 C C . SER A 1 66 ? -15.531 39.875 28.406 1 93.12 66 SER A C 1
ATOM 514 O O . SER A 1 66 ? -15.508 39.469 27.234 1 93.12 66 SER A O 1
ATOM 516 N N . ARG A 1 67 ? -15.664 39.125 29.422 1 92.69 67 ARG A N 1
ATOM 517 C CA . ARG A 1 67 ? -15.836 37.688 29.281 1 92.69 67 ARG A CA 1
ATOM 518 C C . ARG A 1 67 ? -16.984 37.344 28.312 1 92.69 67 ARG A C 1
ATOM 520 O O . ARG A 1 67 ? -18.094 37.844 28.484 1 92.69 67 ARG A O 1
ATOM 527 N N . PHE A 1 68 ? -16.688 36.594 27.266 1 92.62 68 PHE A N 1
ATOM 528 C CA . PHE A 1 68 ? -17.609 36.062 26.281 1 92.62 68 PHE A CA 1
ATOM 529 C C . PHE A 1 68 ? -18.203 37.156 25.422 1 92.62 68 PHE A C 1
ATOM 531 O O . PHE A 1 68 ? -19.281 37 24.844 1 92.62 68 PHE A O 1
ATOM 538 N N . GLU A 1 69 ? -17.5 38.219 25.406 1 93.56 69 GLU A N 1
ATOM 539 C CA . GLU A 1 69 ? -17.875 39.312 24.5 1 93.56 69 GLU A CA 1
ATOM 540 C C . GLU A 1 69 ? -16.828 39.5 23.391 1 93.56 69 GLU A C 1
ATOM 542 O O . GLU A 1 69 ? -15.672 39.094 23.562 1 93.56 69 GLU A O 1
ATOM 547 N N . ARG A 1 70 ? -17.25 40.062 22.312 1 95.62 70 ARG A N 1
ATOM 548 C CA . ARG A 1 70 ? -16.344 40.375 21.203 1 95.62 70 ARG A CA 1
ATOM 549 C C . ARG A 1 70 ? -15.289 41.375 21.641 1 95.62 70 ARG A C 1
ATOM 551 O O . ARG A 1 70 ? -15.562 42.25 22.484 1 95.62 70 ARG A O 1
ATOM 558 N N . PRO A 1 71 ? -14.125 41.25 21.062 1 97.75 71 PRO A N 1
ATOM 559 C CA . PRO A 1 71 ? -13.102 42.25 21.391 1 97.75 71 PRO A CA 1
ATOM 560 C C . PRO A 1 71 ? -13.422 43.625 20.844 1 97.75 71 PRO A C 1
ATOM 562 O O . PRO A 1 71 ? -14.141 43.75 19.844 1 97.75 71 PRO A O 1
ATOM 565 N N . ARG A 1 72 ? -12.922 44.562 21.562 1 97.44 72 ARG A N 1
ATOM 566 C CA . ARG A 1 72 ? -13.008 45.969 21.156 1 97.44 72 ARG A CA 1
ATOM 567 C C . ARG A 1 72 ? -11.656 46.656 21.281 1 97.44 72 ARG A C 1
ATOM 569 O O . ARG A 1 72 ? -10.742 46.156 21.922 1 97.44 72 ARG A O 1
ATOM 576 N N . ASN A 1 73 ? -11.555 47.812 20.734 1 97.19 73 ASN A N 1
ATOM 577 C CA . ASN A 1 73 ? -10.32 48.594 20.859 1 97.19 73 ASN A CA 1
ATOM 578 C C . ASN A 1 73 ? -10.016 48.938 22.312 1 97.19 73 ASN A C 1
ATOM 580 O O . ASN A 1 73 ? -10.93 49.188 23.094 1 97.19 73 ASN A O 1
ATOM 584 N N . PRO A 1 74 ? -8.75 48.875 22.594 1 97.06 74 PRO A N 1
ATOM 585 C CA . PRO A 1 74 ? -8.43 49.281 23.969 1 97.06 74 PRO A CA 1
ATOM 586 C C . PRO A 1 74 ? -8.648 50.75 24.219 1 97.06 74 PRO A C 1
ATOM 588 O O . PRO A 1 74 ? -8.695 51.562 23.266 1 97.06 74 PRO A O 1
ATOM 591 N N . ALA A 1 75 ? -8.727 51.094 25.516 1 96 75 ALA A N 1
ATOM 592 C CA . ALA A 1 75 ? -8.773 52.531 25.875 1 96 75 ALA A CA 1
ATOM 593 C C . ALA A 1 75 ? -7.445 53.188 25.578 1 96 75 ALA A C 1
ATOM 595 O O . ALA A 1 75 ? -6.383 52.594 25.734 1 96 75 ALA A O 1
ATOM 596 N N . LYS A 1 76 ? -7.574 54.438 25.219 1 97.44 76 LYS A N 1
ATOM 597 C CA . LYS A 1 76 ? -6.348 55.188 24.984 1 97.44 76 LYS A CA 1
ATOM 598 C C . LYS A 1 76 ? -5.637 55.5 26.297 1 97.44 76 LYS A C 1
ATOM 600 O O . LYS A 1 76 ? -6.277 55.656 27.344 1 97.44 76 LYS A O 1
ATOM 605 N N . TRP A 1 77 ? -4.348 55.531 26.234 1 97.5 77 TRP A N 1
ATOM 606 C CA . TRP A 1 77 ? -3.564 55.906 27.391 1 97.5 77 TRP A CA 1
ATOM 607 C C . TRP A 1 77 ? -2.59 57.031 27.047 1 97.5 77 TRP A C 1
ATOM 609 O O . TRP A 1 77 ? -2.184 57.188 25.891 1 97.5 77 TRP A O 1
ATOM 619 N N . THR A 1 78 ? -2.229 57.875 28.078 1 96.69 78 THR A N 1
ATOM 620 C CA . THR A 1 78 ? -1.379 59.031 27.828 1 96.69 78 THR A CA 1
ATOM 621 C C . THR A 1 78 ? 0.009 58.812 28.422 1 96.69 78 THR A C 1
ATOM 623 O O . THR A 1 78 ? 0.996 59.375 27.922 1 96.69 78 THR A O 1
ATOM 626 N N . GLN A 1 79 ? 0.002 58.062 29.5 1 97 79 GLN A N 1
ATOM 627 C CA . GLN A 1 79 ? 1.29 57.75 30.109 1 97 79 GLN A CA 1
ATOM 628 C C . GLN A 1 79 ? 2.021 56.656 29.359 1 97 79 GLN A C 1
ATOM 630 O O . GLN A 1 79 ? 1.402 55.688 28.906 1 97 79 GLN A O 1
ATOM 635 N N . THR A 1 80 ? 3.291 56.875 29.312 1 96.75 80 THR A N 1
ATOM 636 C CA . THR A 1 80 ? 4.09 55.875 28.594 1 96.75 80 THR A CA 1
ATOM 637 C C . THR A 1 80 ? 3.963 54.5 29.25 1 96.75 80 THR A C 1
ATOM 639 O O . THR A 1 80 ? 4.227 54.375 30.453 1 96.75 80 THR A O 1
ATOM 642 N N . LEU A 1 81 ? 3.508 53.531 28.469 1 96.81 81 LEU A N 1
ATOM 643 C CA . LEU A 1 81 ? 3.461 52.156 28.922 1 96.81 81 LEU A CA 1
ATOM 644 C C . LEU A 1 81 ? 4.836 51.5 28.812 1 96.81 81 LEU A C 1
ATOM 646 O O . LEU A 1 81 ? 5.445 51.5 27.75 1 96.81 81 LEU A O 1
ATOM 650 N N . ASP A 1 82 ? 5.391 51.031 29.969 1 95.69 82 ASP A N 1
ATOM 651 C CA . ASP A 1 82 ? 6.594 50.188 29.922 1 95.69 82 ASP A CA 1
ATOM 652 C C . ASP A 1 82 ? 6.285 48.812 29.359 1 95.69 82 ASP A C 1
ATOM 654 O O . ASP A 1 82 ? 5.852 47.938 30.109 1 95.69 82 ASP A O 1
ATOM 658 N N . ALA A 1 83 ? 6.531 48.625 28.125 1 95.75 83 ALA A N 1
ATOM 659 C CA . ALA A 1 83 ? 6.211 47.406 27.422 1 95.75 83 ALA A CA 1
ATOM 660 C C . ALA A 1 83 ? 7.328 46.375 27.578 1 95.75 83 ALA A C 1
ATOM 662 O O . ALA A 1 83 ? 7.93 45.938 26.594 1 95.75 83 ALA A O 1
ATOM 663 N N . VAL A 1 84 ? 7.543 45.906 28.797 1 93.75 84 VAL A N 1
ATOM 664 C CA . VAL A 1 84 ? 8.664 45 29.094 1 93.75 84 VAL A CA 1
ATOM 665 C C . VAL A 1 84 ? 8.156 43.75 29.812 1 93.75 84 VAL A C 1
ATOM 667 O O . VAL A 1 84 ? 8.938 42.844 30.094 1 93.75 84 VAL A O 1
ATOM 670 N N . ASN A 1 85 ? 6.867 43.688 30.078 1 89.25 85 ASN A N 1
ATOM 671 C CA . ASN A 1 85 ? 6.289 42.562 30.766 1 89.25 85 ASN A CA 1
ATOM 672 C C . ASN A 1 85 ? 5.27 41.812 29.891 1 89.25 85 ASN A C 1
ATOM 674 O O . ASN A 1 85 ? 4.152 42.312 29.703 1 89.25 85 ASN A O 1
ATOM 678 N N . PRO A 1 86 ? 5.617 40.688 29.453 1 87.88 86 PRO A N 1
ATOM 679 C CA . PRO A 1 86 ? 4.633 39.938 28.656 1 87.88 86 PRO A CA 1
ATOM 680 C C . PRO A 1 86 ? 3.473 39.406 29.5 1 87.88 86 PRO A C 1
ATOM 682 O O . PRO A 1 86 ? 3.625 39.219 30.719 1 87.88 86 PRO A O 1
ATOM 685 N N . LYS A 1 87 ? 2.32 39.219 28.844 1 90 87 LYS A N 1
ATOM 686 C CA . LYS A 1 87 ? 1.127 38.719 29.531 1 90 87 LYS A CA 1
ATOM 687 C C . LYS A 1 87 ? 0.782 37.312 29.078 1 90 87 LYS A C 1
ATOM 689 O O . LYS A 1 87 ? 1.32 36.812 28.078 1 90 87 LYS A O 1
ATOM 694 N N . VAL A 1 88 ? -0.011 36.656 29.906 1 92.62 88 VAL A N 1
ATOM 695 C CA . VAL A 1 88 ? -0.526 35.312 29.609 1 92.62 88 VAL A CA 1
ATOM 696 C C . VAL A 1 88 ? -2.035 35.281 29.844 1 92.62 88 VAL A C 1
ATOM 698 O O . VAL A 1 88 ? -2.537 35.875 30.797 1 92.62 88 VAL A O 1
ATOM 701 N N . CYS A 1 89 ? -2.719 34.719 28.906 1 95.12 89 CYS A N 1
ATOM 702 C CA . CYS A 1 89 ? -4.152 34.531 29.109 1 95.12 89 CYS A CA 1
ATOM 703 C C . CYS A 1 89 ? -4.441 33.375 30.031 1 95.12 89 CYS A C 1
ATOM 705 O O . CYS A 1 89 ? -3.625 32.469 30.156 1 95.12 89 CYS A O 1
ATOM 707 N N . PRO A 1 90 ? -5.637 33.375 30.672 1 94.25 90 PRO A N 1
ATOM 708 C CA . PRO A 1 90 ? -5.996 32.25 31.531 1 94.25 90 PRO A CA 1
ATOM 709 C C . PRO A 1 90 ? -5.949 30.922 30.797 1 94.25 90 PRO A C 1
ATOM 711 O O . PRO A 1 90 ? -6.473 30.797 29.688 1 94.25 90 PRO A O 1
ATOM 714 N N . GLN A 1 91 ? -5.25 29.938 31.375 1 92.5 91 GLN A N 1
ATOM 715 C CA . GLN A 1 91 ? -5.078 28.625 30.781 1 92.5 91 GLN A CA 1
ATOM 716 C C . GLN A 1 91 ? -4.859 27.562 31.844 1 92.5 91 GLN A C 1
ATOM 718 O O . GLN A 1 91 ? -4.559 27.875 33 1 92.5 91 GLN A O 1
ATOM 723 N N . THR A 1 92 ? -5.035 26.344 31.422 1 83.56 92 THR A N 1
ATOM 724 C CA . THR A 1 92 ? -4.828 25.25 32.375 1 83.56 92 THR A CA 1
ATOM 725 C C . THR A 1 92 ? -3.354 25.125 32.75 1 83.56 92 THR A C 1
ATOM 727 O O . THR A 1 92 ? -2.473 25.359 31.922 1 83.56 92 THR A O 1
ATOM 730 N N . GLY A 1 93 ? -3.025 24.734 33.938 1 70.31 93 GLY A N 1
ATOM 731 C CA . GLY A 1 93 ? -1.672 24.469 34.406 1 70.31 93 GLY A CA 1
ATOM 732 C C . GLY A 1 93 ? -0.958 25.719 34.906 1 70.31 93 GLY A C 1
ATOM 733 O O . GLY A 1 93 ? 0.146 25.641 35.438 1 70.31 93 GLY A O 1
ATOM 734 N N . GLU A 1 94 ? -1.463 26.891 34.531 1 64.88 94 GLU A N 1
ATOM 735 C CA . GLU A 1 94 ? -0.807 28.125 34.938 1 64.88 94 GLU A CA 1
ATOM 736 C C . GLU A 1 94 ? -1.559 28.781 36.094 1 64.88 94 GLU A C 1
ATOM 738 O O . GLU A 1 94 ? -2.729 28.469 36.344 1 64.88 94 GLU A O 1
ATOM 743 N N . GLN A 1 95 ? -0.78 29.406 36.906 1 59.72 95 GLN A N 1
ATOM 744 C CA . GLN A 1 95 ? -1.402 30.234 37.938 1 59.72 95 GLN A CA 1
ATOM 745 C C . GLN A 1 95 ? -2.428 31.188 37.344 1 59.72 95 GLN A C 1
ATOM 747 O O . GLN A 1 95 ? -2.307 31.578 36.156 1 59.72 95 GLN A O 1
ATOM 752 N N . VAL A 1 96 ? -3.508 31.344 38.094 1 62.47 96 VAL A N 1
ATOM 753 C CA . VAL A 1 96 ? -4.656 32.156 37.688 1 62.47 96 VAL A CA 1
ATOM 754 C C . VAL A 1 96 ? -4.184 33.531 37.219 1 62.47 96 VAL A C 1
ATOM 756 O O . VAL A 1 96 ? -3.494 34.25 37.969 1 62.47 96 VAL A O 1
ATOM 759 N N . VAL A 1 97 ? -4.438 33.781 35.969 1 75.38 97 VAL A N 1
ATOM 760 C CA . VAL A 1 97 ? -3.936 35 35.344 1 75.38 97 VAL A CA 1
ATOM 761 C C . VAL A 1 97 ? -5.105 35.906 35 1 75.38 97 VAL A C 1
ATOM 763 O O . VAL A 1 97 ? -6.266 35.5 35.031 1 75.38 97 VAL A O 1
ATOM 766 N N . ASP A 1 98 ? -4.82 37.062 34.844 1 84.56 98 ASP A N 1
ATOM 767 C CA . ASP A 1 98 ? -5.695 38.156 34.469 1 84.56 98 ASP A CA 1
ATOM 768 C C . ASP A 1 98 ? -6.293 37.938 33.062 1 84.56 98 ASP A C 1
ATOM 770 O O . ASP A 1 98 ? -5.602 37.5 32.156 1 84.56 98 ASP A O 1
ATOM 774 N N . GLU A 1 99 ? -7.672 38.188 32.969 1 93 99 GLU A N 1
ATOM 775 C CA . GLU A 1 99 ? -8.344 38 31.688 1 93 99 GLU A CA 1
ATOM 776 C C . GLU A 1 99 ? -8.023 39.156 30.75 1 93 99 GLU A C 1
ATOM 778 O O . GLU A 1 99 ? -8.305 39.094 29.547 1 93 99 GLU A O 1
ATOM 783 N N . ASN A 1 100 ? -7.512 40.25 31.328 1 93.12 100 ASN A N 1
ATOM 784 C CA . ASN A 1 100 ? -7.027 41.344 30.484 1 93.12 100 ASN A CA 1
ATOM 785 C C . ASN A 1 100 ? -5.676 41 29.859 1 93.12 100 ASN A C 1
ATOM 787 O O . ASN A 1 100 ? -4.668 41.656 30.172 1 93.12 100 ASN A O 1
ATOM 791 N N . CYS A 1 101 ? -5.719 40.125 28.953 1 95.5 101 CYS A N 1
ATOM 792 C CA . CYS A 1 101 ? -4.484 39.531 28.453 1 95.5 101 CYS A CA 1
ATOM 793 C C . CYS A 1 101 ? -4.348 39.75 26.953 1 95.5 101 CYS A C 1
ATOM 795 O O . CYS A 1 101 ? -3.432 39.188 26.328 1 95.5 101 CYS A O 1
ATOM 797 N N . LEU A 1 102 ? -5.273 40.5 26.312 1 97.94 102 LEU A N 1
ATOM 798 C CA . LEU A 1 102 ? -5.227 40.719 24.859 1 97.94 102 LEU A CA 1
ATOM 799 C C . LEU A 1 102 ? -4.121 41.688 24.484 1 97.94 102 LEU A C 1
ATOM 801 O O . LEU A 1 102 ? -4.395 42.844 24.188 1 97.94 102 LEU A O 1
ATOM 805 N N . THR A 1 103 ? -2.939 41.156 24.531 1 97.81 103 THR A N 1
ATOM 806 C CA . THR A 1 103 ? -1.732 41.938 24.266 1 97.81 103 THR A CA 1
ATOM 807 C C . THR A 1 103 ? -0.884 41.25 23.188 1 97.81 103 THR A C 1
ATOM 809 O O . THR A 1 103 ? -1.111 40.094 22.844 1 97.81 103 THR A O 1
ATOM 812 N N . LEU A 1 104 ? -0.002 42.031 22.562 1 98.25 104 LEU A N 1
ATOM 813 C CA . LEU A 1 104 ? 0.951 41.5 21.594 1 98.25 104 LEU A CA 1
ATOM 814 C C . LEU A 1 104 ? 2.361 42 21.891 1 98.25 104 LEU A C 1
ATOM 816 O O . LEU A 1 104 ? 2.547 42.875 22.719 1 98.25 104 LEU A O 1
ATOM 820 N N . ASN A 1 105 ? 3.311 41.312 21.344 1 98 105 ASN A N 1
ATOM 821 C CA . ASN A 1 105 ? 4.723 41.688 21.422 1 98 105 ASN A CA 1
ATOM 822 C C . ASN A 1 105 ? 5.293 42 20.047 1 98 105 ASN A C 1
ATOM 824 O O . ASN A 1 105 ? 4.895 41.406 19.047 1 98 105 ASN A O 1
ATOM 828 N N . VAL A 1 106 ? 6.215 42.969 20.031 1 97.31 106 VAL A N 1
ATOM 829 C CA . VAL A 1 106 ? 6.918 43.312 18.797 1 97.31 106 VAL A CA 1
ATOM 830 C C . VAL A 1 106 ? 8.422 43.094 18.984 1 97.31 106 VAL A C 1
ATOM 832 O O . VAL A 1 106 ? 9.008 43.625 19.938 1 97.31 106 VAL A O 1
ATOM 835 N N . TYR A 1 107 ? 9.031 42.312 18.109 1 96 107 TYR A N 1
ATOM 836 C CA . TYR A 1 107 ? 10.469 42.094 18.047 1 96 107 TYR A CA 1
ATOM 837 C C . TYR A 1 107 ? 11.055 42.594 16.734 1 96 107 TYR A C 1
ATOM 839 O O . TYR A 1 107 ? 10.516 42.312 15.656 1 96 107 TYR A O 1
ATOM 847 N N . LYS A 1 108 ? 12.133 43.312 16.781 1 95.5 108 LYS A N 1
ATOM 848 C CA . LYS A 1 108 ? 12.75 43.844 15.578 1 95.5 108 LYS A CA 1
ATOM 849 C C . LYS A 1 108 ? 14.242 44.094 15.781 1 95.5 108 LYS A C 1
ATOM 851 O O . LYS A 1 108 ? 14.719 44.156 16.922 1 95.5 108 LYS A O 1
ATOM 856 N N . PRO A 1 109 ? 14.992 44.125 14.625 1 94.25 109 PRO A N 1
ATOM 857 C CA . PRO A 1 109 ? 16.375 44.625 14.734 1 94.25 109 PRO A CA 1
ATOM 858 C C . PRO A 1 109 ? 16.438 46.094 15.086 1 94.25 109 PRO A C 1
ATOM 860 O O . PRO A 1 109 ? 15.414 46.781 15.133 1 94.25 109 PRO A O 1
ATOM 863 N N . SER A 1 110 ? 17.672 46.438 15.375 1 84.94 110 SER A N 1
ATOM 864 C CA . SER A 1 110 ? 17.875 47.875 15.609 1 84.94 110 SER A CA 1
ATOM 865 C C . SER A 1 110 ? 17.672 48.688 14.32 1 84.94 110 SER A C 1
ATOM 867 O O . SER A 1 110 ? 18.5 48.594 13.406 1 84.94 110 SER A O 1
ATOM 869 N N . ALA A 1 111 ? 16.422 48.812 13.961 1 67.25 111 ALA A N 1
ATOM 870 C CA . ALA A 1 111 ? 16.078 49.5 12.727 1 67.25 111 ALA A CA 1
ATOM 871 C C . ALA A 1 111 ? 15.383 50.844 13.016 1 67.25 111 ALA A C 1
ATOM 873 O O . ALA A 1 111 ? 14.914 51.062 14.133 1 67.25 111 ALA A O 1
ATOM 874 N N . THR A 1 112 ? 15.578 51.688 12.031 1 65.38 112 THR A N 1
ATOM 875 C CA . THR A 1 112 ? 14.891 52.969 12.148 1 65.38 112 THR A CA 1
ATOM 876 C C . THR A 1 112 ? 13.461 52.844 11.633 1 65.38 112 THR A C 1
ATOM 878 O O . THR A 1 112 ? 13.078 51.844 11.039 1 65.38 112 THR A O 1
ATOM 881 N N . ARG A 1 113 ? 12.641 53.75 11.977 1 62.44 113 ARG A N 1
ATOM 882 C CA . ARG A 1 113 ? 11.25 53.844 11.523 1 62.44 113 ARG A CA 1
ATOM 883 C C . ARG A 1 113 ? 11.156 53.719 10.008 1 62.44 113 ARG A C 1
ATOM 885 O O . ARG A 1 113 ? 10.148 53.25 9.477 1 62.44 113 ARG A O 1
ATOM 892 N N . ASN A 1 114 ? 12.188 54.062 9.414 1 71.56 114 ASN A N 1
ATOM 893 C CA . ASN A 1 114 ? 12.148 54.062 7.953 1 71.56 114 ASN A CA 1
ATOM 894 C C . ASN A 1 114 ? 12.602 52.75 7.359 1 71.56 114 ASN A C 1
ATOM 896 O O . ASN A 1 114 ? 12.734 52.625 6.141 1 71.56 114 ASN A O 1
ATOM 900 N N . SER A 1 115 ? 12.633 51.75 8.117 1 82.19 115 SER A N 1
ATOM 901 C CA . SER A 1 115 ? 13.195 50.5 7.645 1 82.19 115 SER A CA 1
ATOM 902 C C . SER A 1 115 ? 12.164 49.688 6.867 1 82.19 115 SER A C 1
ATOM 904 O O . SER A 1 115 ? 12.516 48.875 6.016 1 82.19 115 SER A O 1
ATOM 906 N N . SER A 1 116 ? 10.844 49.875 7.004 1 93.69 116 SER A N 1
ATOM 907 C CA . SER A 1 116 ? 9.766 49.156 6.352 1 93.69 116 SER A CA 1
ATOM 908 C C . SER A 1 116 ? 10.031 47.656 6.371 1 93.69 116 SER A C 1
ATOM 910 O O . SER A 1 116 ? 10.023 47 5.324 1 93.69 116 SER A O 1
ATOM 912 N N . LEU A 1 117 ? 10.289 47.062 7.535 1 97.31 117 LEU A N 1
ATOM 913 C CA . LEU A 1 117 ? 10.594 45.656 7.707 1 97.31 117 LEU A CA 1
ATOM 914 C C . LEU A 1 117 ? 9.375 44.781 7.398 1 97.31 117 LEU A C 1
ATOM 916 O O . LEU A 1 117 ? 8.266 45.094 7.852 1 97.31 117 LEU A O 1
ATOM 920 N N . PRO A 1 118 ? 9.586 43.75 6.539 1 97.81 118 PRO A N 1
ATOM 921 C CA . PRO A 1 118 ? 8.492 42.781 6.441 1 97.81 118 PRO A CA 1
ATOM 922 C C . PRO A 1 118 ? 8.086 42.219 7.797 1 97.81 118 PRO A C 1
ATOM 924 O O . PRO A 1 118 ? 8.93 42.062 8.688 1 97.81 118 PRO A O 1
ATOM 927 N N . VAL A 1 119 ? 6.797 41.844 8.008 1 98.69 119 VAL A N 1
ATOM 928 C CA . VAL A 1 119 ? 6.273 41.531 9.328 1 98.69 119 VAL A CA 1
ATOM 929 C C . VAL A 1 119 ? 5.758 40.094 9.328 1 98.69 119 VAL A C 1
ATOM 931 O O . VAL A 1 119 ? 4.996 39.688 8.445 1 98.69 119 VAL A O 1
ATOM 934 N N . LEU A 1 120 ? 6.223 39.281 10.234 1 98.81 120 LEU A N 1
ATOM 935 C CA . LEU A 1 120 ? 5.633 38 10.562 1 98.81 120 LEU A CA 1
ATOM 936 C C . LEU A 1 120 ? 4.809 38.062 11.844 1 98.81 120 LEU A C 1
ATOM 938 O O . LEU A 1 120 ? 5.344 38.375 12.914 1 98.81 120 LEU A O 1
ATOM 942 N N . VAL A 1 121 ? 3.52 37.906 11.742 1 98.88 121 VAL A N 1
ATOM 943 C CA . VAL A 1 121 ? 2.686 37.75 12.922 1 98.88 121 VAL A CA 1
ATOM 944 C C . VAL A 1 121 ? 2.584 36.25 13.273 1 98.88 121 VAL A C 1
ATOM 946 O O . VAL A 1 121 ? 1.888 35.5 12.594 1 98.88 121 VAL A O 1
ATOM 949 N N . PHE A 1 122 ? 3.221 35.875 14.352 1 98.5 122 PHE A N 1
ATOM 950 C CA . PHE A 1 122 ? 3.316 34.469 14.711 1 98.5 122 PHE A CA 1
ATOM 951 C C . PHE A 1 122 ? 2.34 34.125 15.836 1 98.5 122 PHE A C 1
ATOM 953 O O . PHE A 1 122 ? 2.408 34.688 16.922 1 98.5 122 PHE A O 1
ATOM 960 N N . ILE A 1 123 ? 1.466 33.188 15.547 1 98.19 123 ILE A N 1
ATOM 961 C CA . ILE A 1 123 ? 0.453 32.75 16.484 1 98.19 123 ILE A CA 1
ATOM 962 C C . ILE A 1 123 ? 0.917 31.453 17.172 1 98.19 123 ILE A C 1
ATOM 964 O O . ILE A 1 123 ? 1.249 30.484 16.5 1 98.19 123 ILE A O 1
ATOM 968 N N . HIS A 1 124 ? 0.927 31.484 18.484 1 95.38 124 HIS A N 1
ATOM 969 C CA . HIS A 1 124 ? 1.479 30.359 19.234 1 95.38 124 HIS A CA 1
ATOM 970 C C . HIS A 1 124 ? 0.566 29.141 19.156 1 95.38 124 HIS A C 1
ATOM 972 O O . HIS A 1 124 ? -0.636 29.281 18.906 1 95.38 124 HIS A O 1
ATOM 978 N N . GLY A 1 125 ? 1.229 28.016 19.375 1 94.06 125 GLY A N 1
ATOM 979 C CA . GLY A 1 125 ? 0.477 26.781 19.469 1 94.06 125 GLY A CA 1
ATOM 980 C C . GLY A 1 125 ? -0.13 26.562 20.844 1 94.06 125 GLY A C 1
ATOM 981 O O . GLY A 1 125 ? -0.434 27.516 21.562 1 94.06 125 GLY A O 1
ATOM 982 N N . GLY A 1 126 ? -0.438 25.312 21.125 1 90.75 126 GLY A N 1
ATOM 983 C CA . GLY A 1 126 ? -0.967 24.984 22.438 1 90.75 126 GLY A CA 1
ATOM 984 C C . GLY A 1 126 ? -2.379 24.438 22.391 1 90.75 126 GLY A C 1
ATOM 985 O O . GLY A 1 126 ? -3.119 24.531 23.375 1 90.75 126 GLY A O 1
ATOM 986 N N . ALA A 1 127 ? -2.803 23.953 21.266 1 89.88 127 ALA A N 1
ATOM 987 C CA . ALA A 1 127 ? -4.082 23.281 21.094 1 89.88 127 ALA A CA 1
ATOM 988 C C . ALA A 1 127 ? -5.246 24.188 21.469 1 89.88 127 ALA A C 1
ATOM 990 O O . ALA A 1 127 ? -6.25 23.719 22.016 1 89.88 127 ALA A O 1
ATOM 991 N N . PHE A 1 128 ? -5.012 25.484 21.391 1 92.5 128 PHE A N 1
ATOM 992 C CA . PHE A 1 128 ? -6.004 26.5 21.719 1 92.5 128 PHE A CA 1
ATOM 993 C C . PHE A 1 128 ? -6.301 26.516 23.219 1 92.5 128 PHE A C 1
ATOM 995 O O . PHE A 1 128 ? -7.297 27.094 23.641 1 92.5 128 PHE A O 1
ATOM 1002 N N . MET A 1 129 ? -5.41 25.875 23.984 1 91.38 129 MET A N 1
ATOM 1003 C CA . MET A 1 129 ? -5.699 25.75 25.422 1 91.38 129 MET A CA 1
ATOM 1004 C C . MET A 1 129 ? -4.543 26.281 26.25 1 91.38 129 MET A C 1
ATOM 1006 O O . MET A 1 129 ? -4.711 26.562 27.438 1 91.38 129 MET A O 1
ATOM 1010 N N . ARG A 1 130 ? -3.42 26.328 25.562 1 91.44 130 ARG A N 1
ATOM 1011 C CA . ARG A 1 130 ? -2.252 26.703 26.359 1 91.44 130 ARG A CA 1
ATOM 1012 C C . ARG A 1 130 ? -1.292 27.562 25.562 1 91.44 130 ARG A C 1
ATOM 1014 O O . ARG A 1 130 ? -1.532 27.844 24.375 1 91.44 130 ARG A O 1
ATOM 1021 N N . PHE A 1 131 ? -0.27 28.078 26.281 1 91.88 131 PHE A N 1
ATOM 1022 C CA . PHE A 1 131 ? 0.86 28.844 25.766 1 91.88 131 PHE A CA 1
ATOM 1023 C C . PHE A 1 131 ? 0.492 30.312 25.609 1 91.88 131 PHE A C 1
ATOM 1025 O O . PHE A 1 131 ? -0.528 30.766 26.141 1 91.88 131 PHE A O 1
ATOM 1032 N N . SER A 1 132 ? 1.431 31.062 25.203 1 93.75 132 SER A N 1
ATOM 1033 C CA . SER A 1 132 ? 1.295 32.531 25.141 1 93.75 132 SER A CA 1
ATOM 1034 C C . SER A 1 132 ? 2.203 33.125 24.062 1 93.75 132 SER A C 1
ATOM 1036 O O . SER A 1 132 ? 2.971 32.406 23.422 1 93.75 132 SER A O 1
ATOM 1038 N N . ALA A 1 133 ? 2.057 34.375 23.969 1 94.94 133 ALA A N 1
ATOM 1039 C CA . ALA A 1 133 ? 2.818 35.125 22.984 1 94.94 133 ALA A CA 1
ATOM 1040 C C . ALA A 1 133 ? 4.309 35.125 23.297 1 94.94 133 ALA A C 1
ATOM 1042 O O . ALA A 1 133 ? 5.137 35.438 22.453 1 94.94 133 ALA A O 1
ATOM 1043 N N . HIS A 1 134 ? 4.656 34.75 24.469 1 89.38 134 HIS A N 1
ATOM 1044 C CA . HIS A 1 134 ? 6.07 34.812 24.828 1 89.38 134 HIS A CA 1
ATOM 1045 C C . HIS A 1 134 ? 6.672 33.406 24.953 1 89.38 134 HIS A C 1
ATOM 1047 O O . HIS A 1 134 ? 7.723 33.25 25.578 1 89.38 134 HIS A O 1
ATOM 1053 N N . GLU A 1 135 ? 5.949 32.438 24.375 1 84.25 135 GLU A N 1
ATOM 1054 C CA . GLU A 1 135 ? 6.445 31.062 24.406 1 84.25 135 GLU A CA 1
ATOM 1055 C C . GLU A 1 135 ? 7.789 30.938 23.688 1 84.25 135 GLU A C 1
ATOM 1057 O O . GLU A 1 135 ? 8.688 30.25 24.172 1 84.25 135 GLU A O 1
ATOM 1062 N N . ASP A 1 136 ? 7.883 31.5 22.562 1 84.81 136 ASP A N 1
ATOM 1063 C CA . ASP A 1 136 ? 9.102 31.5 21.766 1 84.81 136 ASP A CA 1
ATOM 1064 C C . ASP A 1 136 ? 9.656 32.906 21.625 1 84.81 136 ASP A C 1
ATOM 1066 O O . ASP A 1 136 ? 8.891 33.875 21.422 1 84.81 136 ASP A O 1
ATOM 1070 N N . ASP A 1 137 ? 10.953 33.062 21.812 1 89.88 137 ASP A N 1
ATOM 1071 C CA . ASP A 1 137 ? 11.594 34.344 21.578 1 89.88 137 ASP A CA 1
ATOM 1072 C C . ASP A 1 137 ? 12.109 34.438 20.141 1 89.88 137 ASP A C 1
ATOM 1074 O O . ASP A 1 137 ? 13.086 33.781 19.781 1 89.88 137 ASP A O 1
ATOM 1078 N N . PRO A 1 138 ? 11.461 35.344 19.391 1 94.56 138 PRO A N 1
ATOM 1079 C CA . PRO A 1 138 ? 11.836 35.406 17.969 1 94.56 138 PRO A CA 1
ATOM 1080 C C . PRO A 1 138 ? 12.977 36.375 17.703 1 94.56 138 PRO A C 1
ATOM 1082 O O . PRO A 1 138 ? 13.25 36.719 16.547 1 94.56 138 PRO A O 1
ATOM 1085 N N . SER A 1 139 ? 13.719 36.812 18.766 1 92.38 139 SER A N 1
ATOM 1086 C CA . SER A 1 139 ? 14.75 37.844 18.625 1 92.38 139 SER A CA 1
ATOM 1087 C C . SER A 1 139 ? 15.82 37.406 17.625 1 92.38 139 SER A C 1
ATOM 1089 O O . SER A 1 139 ? 16.266 38.219 16.797 1 92.38 139 SER A O 1
ATOM 1091 N N . LEU A 1 140 ? 16.203 36.156 17.656 1 90.31 140 LEU A N 1
ATOM 1092 C CA . LEU A 1 140 ? 17.234 35.688 16.734 1 90.31 140 LEU A CA 1
ATOM 1093 C C . LEU A 1 140 ? 16.734 35.75 15.289 1 90.31 140 LEU A C 1
ATOM 1095 O O . LEU A 1 140 ? 17.438 36.25 14.406 1 90.31 140 LEU A O 1
ATOM 1099 N N . LEU A 1 141 ? 15.562 35.219 15.07 1 93.75 141 LEU A N 1
ATOM 1100 C CA . LEU A 1 141 ? 14.969 35.25 13.742 1 93.75 141 LEU A CA 1
ATOM 1101 C C . LEU A 1 141 ? 14.859 36.688 13.219 1 93.75 141 LEU A C 1
ATOM 1103 O O . LEU A 1 141 ? 15.258 36.969 12.086 1 93.75 141 LEU A O 1
ATOM 1107 N N . ALA A 1 142 ? 14.375 37.562 14.047 1 95.25 142 ALA A N 1
ATOM 1108 C CA . ALA A 1 142 ? 14.148 38.969 13.648 1 95.25 142 ALA A CA 1
ATOM 1109 C C . ALA A 1 142 ? 15.469 39.656 13.289 1 95.25 142 ALA A C 1
ATOM 1111 O O . ALA A 1 142 ? 15.57 40.281 12.242 1 95.25 142 ALA A O 1
ATOM 1112 N N . THR A 1 143 ? 16.469 39.5 14.094 1 93.06 143 THR A N 1
ATOM 1113 C CA . THR A 1 143 ? 17.719 40.25 13.922 1 93.06 143 THR A CA 1
ATOM 1114 C C . THR A 1 143 ? 18.562 39.594 12.828 1 93.06 143 THR A C 1
ATOM 1116 O O . THR A 1 143 ? 19.172 40.312 12.016 1 93.06 143 THR A O 1
ATOM 1119 N N . GLU A 1 144 ? 18.594 38.281 12.805 1 91.31 144 GLU A N 1
ATOM 1120 C CA . GLU A 1 144 ? 19.422 37.562 11.844 1 91.31 144 GLU A CA 1
ATOM 1121 C C . GLU A 1 144 ? 18.891 37.75 10.422 1 91.31 144 GLU A C 1
ATOM 1123 O O . GLU A 1 144 ? 19.672 37.812 9.469 1 91.31 144 GLU A O 1
ATOM 1128 N N . GLN A 1 145 ? 17.594 37.844 10.305 1 93.94 145 GLN A N 1
ATOM 1129 C CA . GLN A 1 145 ? 17.016 37.812 8.969 1 93.94 145 GLN A CA 1
ATOM 1130 C C . GLN A 1 145 ? 16.453 39.156 8.547 1 93.94 145 GLN A C 1
ATOM 1132 O O . GLN A 1 145 ? 16.031 39.344 7.41 1 93.94 145 GLN A O 1
ATOM 1137 N N . GLY A 1 146 ? 16.438 40.094 9.406 1 94.62 146 GLY A N 1
ATOM 1138 C CA . GLY A 1 146 ? 16 41.438 9.07 1 94.62 146 GLY A CA 1
ATOM 1139 C C . GLY A 1 146 ? 14.508 41.531 8.828 1 94.62 146 GLY A C 1
ATOM 1140 O O . GLY A 1 146 ? 14.078 42.094 7.824 1 94.62 146 GLY A O 1
ATOM 1141 N N . ILE A 1 147 ? 13.773 40.906 9.742 1 97.12 147 ILE A N 1
ATOM 1142 C CA . ILE A 1 147 ? 12.32 41.031 9.688 1 97.12 147 ILE A CA 1
ATOM 1143 C C . ILE A 1 147 ? 11.781 41.438 11.062 1 97.12 147 ILE A C 1
ATOM 1145 O O . ILE A 1 147 ? 12.516 41.406 12.055 1 97.12 147 ILE A O 1
ATOM 1149 N N . MET A 1 148 ? 10.57 41.906 11.102 1 97.62 148 MET A N 1
ATOM 1150 C CA . MET A 1 148 ? 9.852 42.156 12.344 1 97.62 148 MET A CA 1
ATOM 1151 C C . MET A 1 148 ? 8.914 41 12.688 1 97.62 148 MET A C 1
ATOM 1153 O O . MET A 1 148 ? 8.258 40.438 11.805 1 97.62 148 MET A O 1
ATOM 1157 N N . VAL A 1 149 ? 8.945 40.562 13.953 1 98 149 VAL A N 1
ATOM 1158 C CA . VAL A 1 149 ? 8.047 39.5 14.383 1 98 149 VAL A CA 1
ATOM 1159 C C . VAL A 1 149 ? 7.094 40.031 15.453 1 98 149 VAL A C 1
ATOM 1161 O O . VAL A 1 149 ? 7.523 40.688 16.406 1 98 149 VAL A O 1
ATOM 1164 N N . VAL A 1 150 ? 5.844 39.844 15.234 1 98.69 150 VAL A N 1
ATOM 1165 C CA . VAL A 1 150 ? 4.805 40.156 16.219 1 98.69 150 VAL A CA 1
ATOM 1166 C C . VAL A 1 150 ? 4.203 38.844 16.75 1 98.69 150 VAL A C 1
ATOM 1168 O O . VAL A 1 150 ? 3.84 37.969 15.984 1 98.69 150 VAL A O 1
ATOM 1171 N N . THR A 1 151 ? 4.195 38.656 18.047 1 98.31 151 THR A N 1
ATOM 1172 C CA . THR A 1 151 ? 3.506 37.531 18.672 1 98.31 151 THR A CA 1
ATOM 1173 C C . THR A 1 151 ? 2.279 38 19.438 1 98.31 151 THR A C 1
ATOM 1175 O O . THR A 1 151 ? 2.262 39.125 19.969 1 98.31 151 THR A O 1
ATOM 1178 N N . ILE A 1 152 ? 1.228 37.188 19.547 1 98.38 152 ILE A N 1
ATOM 1179 C CA . ILE A 1 152 ? -0.03 37.688 20.078 1 98.38 152 ILE A CA 1
ATOM 1180 C C . ILE A 1 152 ? -0.595 36.719 21.109 1 98.38 152 ILE A C 1
ATOM 1182 O O . ILE A 1 152 ? -0.46 35.5 20.938 1 98.38 152 ILE A O 1
ATOM 1186 N N . ASN A 1 153 ? -1.178 37.219 22.109 1 97.56 153 ASN A N 1
ATOM 1187 C CA . ASN A 1 153 ? -2.062 36.469 22.984 1 97.56 153 ASN A CA 1
ATOM 1188 C C . ASN A 1 153 ? -3.502 36.5 22.484 1 97.56 153 ASN A C 1
ATOM 1190 O O . ASN A 1 153 ? -3.908 37.406 21.781 1 97.56 153 ASN A O 1
ATOM 1194 N N . TYR A 1 154 ? -4.215 35.531 22.75 1 97.75 154 TYR A N 1
ATOM 1195 C CA . TYR A 1 154 ? -5.648 35.438 22.484 1 97.75 154 TYR A CA 1
ATOM 1196 C C . TYR A 1 154 ? -6.34 34.562 23.531 1 97.75 154 TYR A C 1
ATOM 1198 O O . TYR A 1 154 ? -5.691 33.781 24.234 1 97.75 154 TYR A O 1
ATOM 1206 N N . ARG A 1 155 ? -7.602 34.75 23.719 1 96.81 155 ARG A N 1
ATOM 1207 C CA . ARG A 1 155 ? -8.336 33.969 24.703 1 96.81 155 ARG A CA 1
ATOM 1208 C C . ARG A 1 155 ? -8.328 32.469 24.359 1 96.81 155 ARG A C 1
ATOM 1210 O O . ARG A 1 155 ? -8.477 32.125 23.188 1 96.81 155 ARG A O 1
ATOM 1217 N N . LEU A 1 156 ? -8.195 31.641 25.359 1 94.94 156 LEU A N 1
ATOM 1218 C CA . LEU A 1 156 ? -7.992 30.203 25.203 1 94.94 156 LEU A CA 1
ATOM 1219 C C . LEU A 1 156 ? -9.164 29.422 25.797 1 94.94 156 LEU A C 1
ATOM 1221 O O . LEU A 1 156 ? -9.977 29.984 26.531 1 94.94 156 LEU A O 1
ATOM 1225 N N . GLY A 1 157 ? -9.211 28.141 25.406 1 93 157 GLY A N 1
ATOM 1226 C CA . GLY A 1 157 ? -10.227 27.266 25.969 1 93 157 GLY A CA 1
ATOM 1227 C C . GLY A 1 157 ? -11.641 27.75 25.734 1 93 157 GLY A C 1
ATOM 1228 O O . GLY A 1 157 ? -11.938 28.328 24.688 1 93 157 GLY A O 1
ATOM 1229 N N . ILE A 1 158 ? -12.445 27.562 26.719 1 92.38 158 ILE A N 1
ATOM 1230 C CA . ILE A 1 158 ? -13.852 27.906 26.594 1 92.38 158 ILE A CA 1
ATOM 1231 C C . ILE A 1 158 ? -14.008 29.422 26.516 1 92.38 158 ILE A C 1
ATOM 1233 O O . ILE A 1 158 ? -15 29.922 25.969 1 92.38 158 ILE A O 1
ATOM 1237 N N . LEU A 1 159 ? -13 30.172 26.984 1 93.88 159 LEU A N 1
ATOM 1238 C CA . LEU A 1 159 ? -13.055 31.625 26.969 1 93.88 159 LEU A CA 1
ATOM 1239 C C . LEU A 1 159 ? -12.867 32.156 25.547 1 93.88 159 LEU A C 1
ATOM 1241 O O . LEU A 1 159 ? -13.359 33.25 25.203 1 93.88 159 LEU A O 1
ATOM 1245 N N . GLY A 1 160 ? -12.164 31.438 24.734 1 94.94 160 GLY A N 1
ATOM 1246 C CA . GLY A 1 160 ? -11.906 31.844 23.359 1 94.94 160 GLY A CA 1
ATOM 1247 C C . GLY A 1 160 ? -12.766 31.094 22.359 1 94.94 160 GLY A C 1
ATOM 1248 O O . GLY A 1 160 ? -13.016 31.594 21.266 1 94.94 160 GLY A O 1
ATOM 1249 N N . PHE A 1 161 ? -13.148 29.906 22.75 1 92.56 161 PHE A N 1
ATOM 1250 C CA . PHE A 1 161 ? -13.844 29.031 21.812 1 92.56 161 PHE A CA 1
ATOM 1251 C C . PHE A 1 161 ? -15.031 28.359 22.469 1 92.56 161 PHE A C 1
ATOM 1253 O O . PHE A 1 161 ? -14.914 27.234 22.969 1 92.56 161 PHE A O 1
ATOM 1260 N N . LEU A 1 162 ? -16.141 29.031 22.422 1 89.44 162 LEU A N 1
ATOM 1261 C CA . LEU A 1 162 ? -17.391 28.547 22.984 1 89.44 162 LEU A CA 1
ATOM 1262 C C . LEU A 1 162 ? -18.328 28.062 21.891 1 89.44 162 LEU A C 1
ATOM 1264 O O . LEU A 1 162 ? -19.109 28.844 21.328 1 89.44 162 LEU A O 1
ATOM 1268 N N . CYS A 1 163 ? -18.219 26.781 21.594 1 83.62 163 CYS A N 1
ATOM 1269 C CA . CYS A 1 163 ? -19.031 26.141 20.578 1 83.62 163 CYS A CA 1
ATOM 1270 C C . CYS A 1 163 ? -19.938 25.078 21.172 1 83.62 163 CYS A C 1
ATOM 1272 O O . CYS A 1 163 ? -19.484 23.969 21.453 1 83.62 163 CYS A O 1
ATOM 1274 N N . SER A 1 164 ? -21.109 25.359 21.422 1 79.88 164 SER A N 1
ATOM 1275 C CA . SER A 1 164 ? -22.078 24.422 22 1 79.88 164 SER A CA 1
ATOM 1276 C C . SER A 1 164 ? -23.469 24.688 21.453 1 79.88 164 SER A C 1
ATOM 1278 O O . SER A 1 164 ? -24.078 25.719 21.719 1 79.88 164 SER A O 1
ATOM 1280 N N . GLY A 1 165 ? -23.953 23.688 20.781 1 75.56 165 GLY A N 1
ATOM 1281 C CA . GLY A 1 165 ? -25.297 23.844 20.234 1 75.56 165 GLY A CA 1
ATOM 1282 C C . GLY A 1 165 ? -25.438 25.062 19.359 1 75.56 165 GLY A C 1
ATOM 1283 O O . GLY A 1 165 ? -24.688 25.25 18.391 1 75.56 165 GLY A O 1
ATOM 1284 N N . ASP A 1 166 ? -26.25 25.984 19.859 1 75.94 166 ASP A N 1
ATOM 1285 C CA . ASP A 1 166 ? -26.562 27.172 19.062 1 75.94 166 ASP A CA 1
ATOM 1286 C C . ASP A 1 166 ? -25.547 28.281 19.328 1 75.94 166 ASP A C 1
ATOM 1288 O O . ASP A 1 166 ? -25.469 29.25 18.578 1 75.94 166 ASP A O 1
ATOM 1292 N N . ILE A 1 167 ? -24.797 28.078 20.344 1 79.69 167 ILE A N 1
ATOM 1293 C CA . ILE A 1 167 ? -23.766 29.062 20.641 1 79.69 167 ILE A CA 1
ATOM 1294 C C . ILE A 1 167 ? -22.484 28.734 19.844 1 79.69 167 ILE A C 1
ATOM 1296 O O . ILE A 1 167 ? -21.891 27.672 20.047 1 79.69 167 ILE A O 1
ATOM 1300 N N . LYS A 1 168 ? -22.172 29.516 18.875 1 84.56 168 LYS A N 1
ATOM 1301 C CA . LYS A 1 168 ? -20.953 29.344 18.078 1 84.56 168 LYS A CA 1
ATOM 1302 C C . LYS A 1 168 ? -20.125 30.641 18.062 1 84.56 168 LYS A C 1
ATOM 1304 O O . LYS A 1 168 ? -20.359 31.516 17.234 1 84.56 168 LYS A O 1
ATOM 1309 N N . GLU A 1 169 ? -19.219 30.734 18.984 1 86.44 169 GLU A N 1
ATOM 1310 C CA . GLU A 1 169 ? -18.422 31.953 19.125 1 86.44 169 GLU A CA 1
ATOM 1311 C C . GLU A 1 169 ? -16.922 31.641 19.047 1 86.44 169 GLU A C 1
ATOM 1313 O O . GLU A 1 169 ? -16.375 30.984 19.922 1 86.44 169 GLU A O 1
ATOM 1318 N N . ASN A 1 170 ? -16.312 32.125 18.031 1 93.5 170 ASN A N 1
ATOM 1319 C CA . ASN A 1 170 ? -14.867 32.031 17.875 1 93.5 170 ASN A CA 1
ATOM 1320 C C . ASN A 1 170 ? -14.156 33.281 18.359 1 93.5 170 ASN A C 1
ATOM 1322 O O . ASN A 1 170 ? -13.461 33.938 17.578 1 93.5 170 ASN A O 1
ATOM 1326 N N . LEU A 1 171 ? -14.281 33.531 19.672 1 96.5 171 LEU A N 1
ATOM 1327 C CA . LEU A 1 171 ? -13.758 34.75 20.234 1 96.5 171 LEU A CA 1
ATOM 1328 C C . LEU A 1 171 ? -12.242 34.812 20.125 1 96.5 171 LEU A C 1
ATOM 1330 O O . LEU A 1 171 ? -11.656 35.875 19.938 1 96.5 171 LEU A O 1
ATOM 1334 N N . GLY A 1 172 ? -11.609 33.625 20.297 1 97.38 172 GLY A N 1
ATOM 1335 C CA . GLY A 1 172 ? -10.164 33.562 20.125 1 97.38 172 GLY A CA 1
ATOM 1336 C C . GLY A 1 172 ? -9.703 33.969 18.734 1 97.38 172 GLY A C 1
ATOM 1337 O O . GLY A 1 172 ? -8.688 34.656 18.594 1 97.38 172 GLY A O 1
ATOM 1338 N N . LEU A 1 173 ? -10.469 33.594 17.703 1 97.06 173 LEU A N 1
ATOM 1339 C CA . LEU A 1 173 ? -10.133 34 16.344 1 97.06 173 LEU A CA 1
ATOM 1340 C C . LEU A 1 173 ? -10.414 35.469 16.125 1 97.06 173 LEU A C 1
ATOM 1342 O O . LEU A 1 173 ? -9.68 36.156 15.406 1 97.06 173 LEU A O 1
ATOM 1346 N N . LEU A 1 174 ? -11.492 35.938 16.719 1 98 174 LEU A N 1
ATOM 1347 C CA . LEU A 1 174 ? -11.789 37.375 16.641 1 98 174 LEU A CA 1
ATOM 1348 C C . LEU A 1 174 ? -10.68 38.188 17.281 1 98 174 LEU A C 1
ATOM 1350 O O . LEU A 1 174 ? -10.32 39.25 16.797 1 98 174 LEU A O 1
ATOM 1354 N N . ASP A 1 175 ? -10.203 37.656 18.453 1 98.69 175 ASP A N 1
ATOM 1355 C CA . ASP A 1 175 ? -9.055 38.344 19.062 1 98.69 175 ASP A CA 1
ATOM 1356 C C . ASP A 1 175 ? -7.891 38.438 18.094 1 98.69 175 ASP A C 1
ATOM 1358 O O . ASP A 1 175 ? -7.266 39.5 17.984 1 98.69 175 ASP A O 1
ATOM 1362 N N . GLN A 1 176 ? -7.586 37.406 17.406 1 98.75 176 GLN A N 1
ATOM 1363 C CA . GLN A 1 176 ? -6.48 37.375 16.453 1 98.75 176 GLN A CA 1
ATOM 1364 C C . GLN A 1 176 ? -6.715 38.375 15.312 1 98.75 176 GLN A C 1
ATOM 1366 O O . GLN A 1 176 ? -5.781 39.062 14.859 1 98.75 176 GLN A O 1
ATOM 1371 N N . ILE A 1 177 ? -7.957 38.5 14.828 1 98.5 177 ILE A N 1
ATOM 1372 C CA . ILE A 1 177 ? -8.305 39.438 13.781 1 98.5 177 ILE A CA 1
ATOM 1373 C C . ILE A 1 177 ? -8.078 40.875 14.281 1 98.5 177 ILE A C 1
ATOM 1375 O O . ILE A 1 177 ? -7.555 41.719 13.547 1 98.5 177 ILE A O 1
ATOM 1379 N N . TYR A 1 178 ? -8.398 41.125 15.539 1 98.69 178 TYR A N 1
ATOM 1380 C CA . TYR A 1 178 ? -8.172 42.438 16.109 1 98.69 178 TYR A CA 1
ATOM 1381 C C . TYR A 1 178 ? -6.68 42.719 16.234 1 98.69 178 TYR A C 1
ATOM 1383 O O . TYR A 1 178 ? -6.238 43.875 16.062 1 98.69 178 TYR A O 1
ATOM 1391 N N . ALA A 1 179 ? -5.941 41.75 16.609 1 98.81 179 ALA A N 1
ATOM 1392 C CA . ALA A 1 179 ? -4.492 41.906 16.641 1 98.81 179 ALA A CA 1
ATOM 1393 C C . ALA A 1 179 ? -3.953 42.281 15.258 1 98.81 179 ALA A C 1
ATOM 1395 O O . ALA A 1 179 ? -3.074 43.125 15.133 1 98.81 179 ALA A O 1
ATOM 1396 N N . LEU A 1 180 ? -4.469 41.656 14.234 1 98.81 180 LEU A N 1
ATOM 1397 C CA . LEU A 1 180 ? -4.043 41.938 12.867 1 98.81 180 LEU A CA 1
ATOM 1398 C C . LEU A 1 180 ? -4.441 43.344 12.461 1 98.81 180 LEU A C 1
ATOM 1400 O O . LEU A 1 180 ? -3.697 44.031 11.742 1 98.81 180 LEU A O 1
ATOM 1404 N N . LYS A 1 181 ? -5.586 43.781 12.891 1 98.62 181 LYS A N 1
ATOM 1405 C CA . LYS A 1 181 ? -5.988 45.156 12.633 1 98.62 181 LYS A CA 1
ATOM 1406 C C . LYS A 1 181 ? -5.055 46.125 13.336 1 98.62 181 LYS A C 1
ATOM 1408 O O . LYS A 1 181 ? -4.703 47.188 12.766 1 98.62 181 LYS A O 1
ATOM 1413 N N . TRP A 1 182 ? -4.719 45.75 14.539 1 98.69 182 TRP A N 1
ATOM 1414 C CA . TRP A 1 182 ? -3.738 46.594 15.242 1 98.69 182 TRP A CA 1
ATOM 1415 C C . TRP A 1 182 ? -2.443 46.688 14.438 1 98.69 182 TRP A C 1
ATOM 1417 O O . TRP A 1 182 ? -1.856 47.781 14.336 1 98.69 182 TRP A O 1
ATOM 1427 N N . VAL A 1 183 ? -1.946 45.625 13.914 1 98.81 183 VAL A N 1
ATOM 1428 C CA . VAL A 1 183 ? -0.729 45.594 13.109 1 98.81 183 VAL A CA 1
ATOM 1429 C C . VAL A 1 183 ? -0.889 46.531 11.898 1 98.81 183 VAL A C 1
ATOM 1431 O O . VAL A 1 183 ? -0.017 47.344 11.625 1 98.81 183 VAL A O 1
ATOM 1434 N N . GLN A 1 184 ? -1.969 46.469 11.242 1 98.44 184 GLN A N 1
ATOM 1435 C CA . GLN A 1 184 ? -2.221 47.312 10.078 1 98.44 184 GLN A CA 1
ATOM 1436 C C . GLN A 1 184 ? -2.201 48.781 10.445 1 98.44 184 GLN A C 1
ATOM 1438 O O . GLN A 1 184 ? -1.722 49.625 9.672 1 98.44 184 GLN A O 1
ATOM 1443 N N . ASN A 1 185 ? -2.6 49.062 11.602 1 97.81 185 ASN A N 1
ATOM 1444 C CA . ASN A 1 185 ? -2.791 50.438 11.984 1 97.81 185 ASN A CA 1
ATOM 1445 C C . ASN A 1 185 ? -1.545 51.031 12.656 1 97.81 185 ASN A C 1
ATOM 1447 O O . ASN A 1 185 ? -1.355 52.25 12.688 1 97.81 185 ASN A O 1
ATOM 1451 N N . ASN A 1 186 ? -0.673 50.125 13.164 1 97.94 186 ASN A N 1
ATOM 1452 C CA . ASN A 1 186 ? 0.343 50.656 14.062 1 97.94 186 ASN A CA 1
ATOM 1453 C C . ASN A 1 186 ? 1.746 50.25 13.648 1 97.94 186 ASN A C 1
ATOM 1455 O O . ASN A 1 186 ? 2.736 50.844 14.062 1 97.94 186 ASN A O 1
ATOM 1459 N N . ILE A 1 187 ? 1.925 49.281 12.828 1 97.44 187 ILE A N 1
ATOM 1460 C CA . ILE A 1 187 ? 3.205 48.594 12.742 1 97.44 187 ILE A CA 1
ATOM 1461 C C . ILE A 1 187 ? 4.234 49.469 12.07 1 97.44 187 ILE A C 1
ATOM 1463 O O . ILE A 1 187 ? 5.441 49.344 12.289 1 97.44 187 ILE A O 1
ATOM 1467 N N . GLU A 1 188 ? 3.797 50.406 11.258 1 96.12 188 GLU A N 1
ATOM 1468 C CA . GLU A 1 188 ? 4.699 51.344 10.586 1 96.12 188 GLU A CA 1
ATOM 1469 C C . GLU A 1 188 ? 5.422 52.219 11.594 1 96.12 188 GLU A C 1
ATOM 1471 O O . GLU A 1 188 ? 6.566 52.625 11.367 1 96.12 188 GLU A O 1
ATOM 1476 N N . ARG A 1 189 ? 4.797 52.469 12.734 1 94.5 189 ARG A N 1
ATOM 1477 C CA . ARG A 1 189 ? 5.398 53.281 13.797 1 94.5 189 ARG A CA 1
ATOM 1478 C C . ARG A 1 189 ? 6.578 52.562 14.43 1 94.5 189 ARG A C 1
ATOM 1480 O O . ARG A 1 189 ? 7.445 53.188 15.039 1 94.5 189 ARG A O 1
ATOM 1487 N N . PHE A 1 190 ? 6.617 51.281 14.234 1 95.31 190 PHE A N 1
ATOM 1488 C CA . PHE A 1 190 ? 7.703 50.469 14.766 1 95.31 190 PHE A CA 1
ATOM 1489 C C . PHE A 1 190 ? 8.742 50.188 13.688 1 95.31 190 PHE A C 1
ATOM 1491 O O . PHE A 1 190 ? 9.734 49.5 13.945 1 95.31 190 PHE A O 1
ATOM 1498 N N . GLY A 1 191 ? 8.445 50.656 12.453 1 95.38 191 GLY A N 1
ATOM 1499 C CA . GLY A 1 191 ? 9.359 50.406 11.352 1 95.38 191 GLY A CA 1
ATOM 1500 C C . GLY A 1 191 ? 8.953 49.219 10.5 1 95.38 191 GLY A C 1
ATOM 1501 O O . GLY A 1 191 ? 9.734 48.75 9.656 1 95.38 191 GLY A O 1
ATOM 1502 N N . GLY A 1 192 ? 7.773 48.719 10.719 1 96.88 192 GLY A N 1
ATOM 1503 C CA . GLY A 1 192 ? 7.277 47.594 9.938 1 96.88 192 GLY A CA 1
ATOM 1504 C C . GLY A 1 192 ? 6.547 48.031 8.672 1 96.88 192 GLY A C 1
ATOM 1505 O O . GLY A 1 192 ? 6.117 49.156 8.562 1 96.88 192 GLY A O 1
ATOM 1506 N N . ASP A 1 193 ? 6.469 47.156 7.707 1 97.25 193 ASP A N 1
ATOM 1507 C CA . ASP A 1 193 ? 5.723 47.344 6.469 1 97.25 193 ASP A CA 1
ATOM 1508 C C . ASP A 1 193 ? 4.348 46.688 6.539 1 97.25 193 ASP A C 1
ATOM 1510 O O . ASP A 1 193 ? 4.23 45.469 6.438 1 97.25 193 ASP A O 1
ATOM 1514 N N . ARG A 1 194 ? 3.305 47.469 6.641 1 96.5 194 ARG A N 1
ATOM 1515 C CA . ARG A 1 194 ? 1.959 46.938 6.805 1 96.5 194 ARG A CA 1
ATOM 1516 C C . ARG A 1 194 ? 1.487 46.25 5.531 1 96.5 194 ARG A C 1
ATOM 1518 O O . ARG A 1 194 ? 0.519 45.469 5.555 1 96.5 194 ARG A O 1
ATOM 1525 N N . SER A 1 195 ? 2.16 46.469 4.371 1 96.44 195 SER A N 1
ATOM 1526 C CA . SER A 1 195 ? 1.774 45.844 3.115 1 96.44 195 SER A CA 1
ATOM 1527 C C . SER A 1 195 ? 2.43 44.469 2.957 1 96.44 195 SER A C 1
ATOM 1529 O O . SER A 1 195 ? 2.047 43.688 2.084 1 96.44 195 SER A O 1
ATOM 1531 N N . GLN A 1 196 ? 3.383 44.156 3.809 1 97 196 GLN A N 1
ATOM 1532 C CA . GLN A 1 196 ? 4.082 42.875 3.787 1 97 196 GLN A CA 1
ATOM 1533 C C . GLN A 1 196 ? 3.932 42.156 5.117 1 97 196 GLN A C 1
ATOM 1535 O O . GLN A 1 196 ? 4.91 41.938 5.84 1 97 196 GLN A O 1
ATOM 1540 N N . VAL A 1 197 ? 2.717 41.719 5.344 1 98.62 197 VAL A N 1
ATOM 1541 C CA . VAL A 1 197 ? 2.406 40.969 6.57 1 98.62 197 VAL A CA 1
ATOM 1542 C C . VAL A 1 197 ? 2.123 39.5 6.246 1 98.62 197 VAL A C 1
ATOM 1544 O O . VAL A 1 197 ? 1.309 39.219 5.371 1 98.62 197 VAL A O 1
ATOM 1547 N N . THR A 1 198 ? 2.859 38.625 6.84 1 98.75 198 THR A N 1
ATOM 1548 C CA . THR A 1 198 ? 2.605 37.188 6.816 1 98.75 198 THR A CA 1
ATOM 1549 C C . THR A 1 198 ? 2.105 36.688 8.18 1 98.75 198 THR A C 1
ATOM 1551 O O . THR A 1 198 ? 2.686 37.031 9.211 1 98.75 198 THR A O 1
ATOM 1554 N N . ILE A 1 199 ? 0.999 36.031 8.164 1 98.69 199 ILE A N 1
ATOM 1555 C CA . ILE A 1 199 ? 0.569 35.375 9.398 1 98.69 199 ILE A CA 1
ATOM 1556 C C . ILE A 1 199 ? 1.079 33.938 9.43 1 98.69 199 ILE A C 1
ATOM 1558 O O . ILE A 1 199 ? 1.115 33.25 8.398 1 98.69 199 ILE A O 1
ATOM 1562 N N . GLY A 1 200 ? 1.528 33.5 10.625 1 98 200 GLY A N 1
ATOM 1563 C CA . GLY A 1 200 ? 2.043 32.156 10.758 1 98 200 GLY A CA 1
ATOM 1564 C C . GLY A 1 200 ? 1.918 31.594 12.164 1 98 200 GLY A C 1
ATOM 1565 O O . GLY A 1 200 ? 1.562 32.312 13.094 1 98 200 GLY A O 1
ATOM 1566 N N . GLY A 1 201 ? 2.186 30.344 12.297 1 97.56 201 GLY A N 1
ATOM 1567 C CA . GLY A 1 201 ? 2.162 29.719 13.609 1 97.56 201 GLY A CA 1
ATOM 1568 C C . GLY A 1 201 ? 2.352 28.219 13.555 1 97.56 201 GLY A C 1
ATOM 1569 O O . GLY A 1 201 ? 2.488 27.641 12.477 1 97.56 201 GLY A O 1
ATOM 1570 N N . LEU A 1 202 ? 2.459 27.625 14.75 1 95.38 202 LEU A N 1
ATOM 1571 C CA . LEU A 1 202 ? 2.629 26.188 14.93 1 95.38 202 LEU A CA 1
ATOM 1572 C C . LEU A 1 202 ? 1.37 25.562 15.523 1 95.38 202 LEU A C 1
ATOM 1574 O O . LEU A 1 202 ? 0.768 26.125 16.438 1 95.38 202 LEU A O 1
ATOM 1578 N N . SER A 1 203 ? 1.064 24.344 15.008 1 93.75 203 SER A N 1
ATOM 1579 C CA . SER A 1 203 ? -0.046 23.578 15.562 1 93.75 203 SER A CA 1
ATOM 1580 C C . SER A 1 203 ? -1.328 24.406 15.586 1 93.75 203 SER A C 1
ATOM 1582 O O . SER A 1 203 ? -1.738 24.953 14.562 1 93.75 203 SER A O 1
ATOM 1584 N N . ALA A 1 204 ? -1.861 24.719 16.797 1 94.44 204 ALA A N 1
ATOM 1585 C CA . ALA A 1 204 ? -3.064 25.547 16.891 1 94.44 204 ALA A CA 1
ATOM 1586 C C . ALA A 1 204 ? -2.844 26.906 16.25 1 94.44 204 ALA A C 1
ATOM 1588 O O . ALA A 1 204 ? -3.766 27.484 15.672 1 94.44 204 ALA A O 1
ATOM 1589 N N . GLY A 1 205 ? -1.634 27.422 16.375 1 96.88 205 GLY A N 1
ATOM 1590 C CA . GLY A 1 205 ? -1.314 28.672 15.703 1 96.88 205 GLY A CA 1
ATOM 1591 C C . GLY A 1 205 ? -1.318 28.578 14.195 1 96.88 205 GLY A C 1
ATOM 1592 O O . GLY A 1 205 ? -1.775 29.484 13.5 1 96.88 205 GLY A O 1
ATOM 1593 N N . GLY A 1 206 ? -0.72 27.453 13.703 1 96.81 206 GLY A N 1
ATOM 1594 C CA . GLY A 1 206 ? -0.802 27.203 12.273 1 96.81 206 GLY A CA 1
ATOM 1595 C C . GLY A 1 206 ? -2.223 26.984 11.789 1 96.81 206 GLY A C 1
ATOM 1596 O O . GLY A 1 206 ? -2.58 27.422 10.695 1 96.81 206 GLY A O 1
ATOM 1597 N N . GLU A 1 207 ? -3.008 26.328 12.594 1 94.38 207 GLU A N 1
ATOM 1598 C CA . GLU A 1 207 ? -4.426 26.156 12.289 1 94.38 207 GLU A CA 1
ATOM 1599 C C . GLU A 1 207 ? -5.133 27.516 12.234 1 94.38 207 GLU A C 1
ATOM 1601 O O . GLU A 1 207 ? -5.945 27.75 11.336 1 94.38 207 GLU A O 1
ATOM 1606 N N . SER A 1 208 ? -4.828 28.344 13.156 1 95.94 208 SER A N 1
ATOM 1607 C CA . SER A 1 208 ? -5.391 29.703 13.148 1 95.94 208 SER A CA 1
ATOM 1608 C C . SER A 1 208 ? -5.035 30.438 11.867 1 95.94 208 SER A C 1
ATOM 1610 O O . SER A 1 208 ? -5.906 31.016 11.219 1 95.94 208 SER A O 1
ATOM 1612 N N . ALA A 1 209 ? -3.781 30.406 11.547 1 96.62 209 ALA A N 1
ATOM 1613 C CA . ALA A 1 209 ? -3.336 31.094 10.336 1 96.62 209 ALA A CA 1
ATOM 1614 C C . ALA A 1 209 ? -4.07 30.578 9.109 1 96.62 209 ALA A C 1
ATOM 1616 O O . ALA A 1 209 ? -4.516 31.359 8.266 1 96.62 209 ALA A O 1
ATOM 1617 N N . SER A 1 210 ? -4.238 29.297 9.055 1 92.56 210 SER A N 1
ATOM 1618 C CA . SER A 1 210 ? -4.875 28.688 7.895 1 92.56 210 SER A CA 1
ATOM 1619 C C . SER A 1 210 ? -6.375 28.953 7.883 1 92.56 210 SER A C 1
ATOM 1621 O O . SER A 1 210 ? -6.977 29.078 6.812 1 92.56 210 SER A O 1
ATOM 1623 N N . ILE A 1 211 ? -6.969 29 9.023 1 90.88 211 ILE A N 1
ATOM 1624 C CA . ILE A 1 211 ? -8.391 29.297 9.109 1 90.88 211 ILE A CA 1
ATOM 1625 C C . ILE A 1 211 ? -8.625 30.766 8.75 1 90.88 211 ILE A C 1
ATOM 1627 O O . ILE A 1 211 ? -9.57 31.078 8.023 1 90.88 211 ILE A O 1
ATOM 1631 N N . LEU A 1 212 ? -7.801 31.656 9.227 1 93.31 212 LEU A N 1
ATOM 1632 C CA . LEU A 1 212 ? -7.953 33.094 8.977 1 93.31 212 LEU A CA 1
ATOM 1633 C C . LEU A 1 212 ? -7.789 33.406 7.492 1 93.31 212 LEU A C 1
ATOM 1635 O O . LEU A 1 212 ? -8.383 34.344 6.984 1 93.31 212 LEU A O 1
ATOM 1639 N N . MET A 1 213 ? -7.023 32.594 6.824 1 90.12 213 MET A N 1
ATOM 1640 C CA . MET A 1 213 ? -6.891 32.688 5.375 1 90.12 213 MET A CA 1
ATOM 1641 C C . MET A 1 213 ? -8.25 32.562 4.695 1 90.12 213 MET A C 1
ATOM 1643 O O . MET A 1 213 ? -8.469 33.156 3.623 1 90.12 213 MET A O 1
ATOM 1647 N N . LEU A 1 214 ? -9.125 31.938 5.383 1 84.25 214 LEU A N 1
ATOM 1648 C CA . LEU A 1 214 ? -10.438 31.656 4.801 1 84.25 214 LEU A CA 1
ATOM 1649 C C . LEU A 1 214 ? -11.5 32.594 5.348 1 84.25 214 LEU A C 1
ATOM 1651 O O . LEU A 1 214 ? -12.641 32.594 4.879 1 84.25 214 LEU A O 1
ATOM 1655 N N . SER A 1 215 ? -11.18 33.375 6.266 1 88.94 215 SER A N 1
ATOM 1656 C CA . SER A 1 215 ? -12.148 34.25 6.922 1 88.94 215 SER A CA 1
ATOM 1657 C C . SER A 1 215 ? -12.344 35.531 6.152 1 88.94 215 SER A C 1
ATOM 1659 O O . SER A 1 215 ? -11.383 36.281 5.906 1 88.94 215 SER A O 1
ATOM 1661 N N . PRO A 1 216 ? -13.602 35.906 5.859 1 89.25 216 PRO A N 1
ATOM 1662 C CA . PRO A 1 216 ? -13.836 37.219 5.207 1 89.25 216 PRO A CA 1
ATOM 1663 C C . PRO A 1 216 ? -13.445 38.406 6.086 1 89.25 216 PRO A C 1
ATOM 1665 O O . PRO A 1 216 ? -13.094 39.469 5.574 1 89.25 216 PRO A O 1
ATOM 1668 N N . LEU A 1 217 ? -13.438 38.188 7.383 1 93.56 217 LEU A N 1
ATOM 1669 C CA . LEU A 1 217 ? -13.141 39.25 8.32 1 93.56 217 LEU A CA 1
ATOM 1670 C C . LEU A 1 217 ? -11.648 39.562 8.352 1 93.56 217 LEU A C 1
ATOM 1672 O O . LEU A 1 217 ? -11.227 40.594 8.867 1 93.56 217 LEU A O 1
ATOM 1676 N N . ALA A 1 218 ? -10.852 38.688 7.809 1 94.75 218 ALA A N 1
ATOM 1677 C CA . ALA A 1 218 ? -9.398 38.875 7.844 1 94.75 218 ALA A CA 1
ATOM 1678 C C . ALA A 1 218 ? -8.859 39.25 6.473 1 94.75 218 ALA A C 1
ATOM 1680 O O . ALA A 1 218 ? -7.656 39.469 6.305 1 94.75 218 ALA A O 1
ATOM 1681 N N . THR A 1 219 ? -9.773 39.406 5.512 1 92.25 219 THR A N 1
ATOM 1682 C CA . THR A 1 219 ? -9.367 39.75 4.148 1 92.25 219 THR A CA 1
ATOM 1683 C C . THR A 1 219 ? -8.625 41.062 4.117 1 92.25 219 THR A C 1
ATOM 1685 O O . THR A 1 219 ? -9.078 42.062 4.695 1 92.25 219 THR A O 1
ATOM 1688 N N . GLY A 1 220 ? -7.457 41.062 3.5 1 93.81 220 GLY A N 1
ATOM 1689 C CA . GLY A 1 220 ? -6.707 42.281 3.275 1 93.81 220 GLY A CA 1
ATOM 1690 C C . GLY A 1 220 ? -5.738 42.594 4.398 1 93.81 220 GLY A C 1
ATOM 1691 O O . GLY A 1 220 ? -4.93 43.531 4.285 1 93.81 220 GLY A O 1
ATOM 1692 N N . LEU A 1 221 ? -5.742 41.75 5.441 1 97.38 221 LEU A N 1
ATOM 1693 C CA . LEU A 1 221 ? -4.918 42.062 6.605 1 97.38 221 LEU A CA 1
ATOM 1694 C C . LEU A 1 221 ? -3.523 41.469 6.465 1 97.38 221 LEU A C 1
ATOM 1696 O O . LEU A 1 221 ? -2.613 41.812 7.219 1 97.38 221 LEU A O 1
ATOM 1700 N N . PHE A 1 222 ? -3.348 40.625 5.527 1 97.81 222 PHE A N 1
ATOM 1701 C CA . PHE A 1 222 ? -2.066 39.969 5.27 1 97.81 222 PHE A CA 1
ATOM 1702 C C . PHE A 1 222 ? -1.98 39.5 3.82 1 97.81 222 PHE A C 1
ATOM 1704 O O . PHE A 1 222 ? -2.992 39.438 3.119 1 97.81 222 PHE A O 1
ATOM 1711 N N . THR A 1 223 ? -0.734 39.156 3.43 1 96.88 223 THR A N 1
ATOM 1712 C CA . THR A 1 223 ? -0.512 38.688 2.064 1 96.88 223 THR A CA 1
ATOM 1713 C C . THR A 1 223 ? 0.114 37.281 2.062 1 96.88 223 THR A C 1
ATOM 1715 O O . THR A 1 223 ? 0.138 36.625 1.03 1 96.88 223 THR A O 1
ATOM 1718 N N . GLY A 1 224 ? 0.64 36.875 3.221 1 98 224 GLY A N 1
ATOM 1719 C CA . GLY A 1 224 ? 1.256 35.562 3.326 1 98 224 GLY A CA 1
ATOM 1720 C C . GLY A 1 224 ? 0.693 34.719 4.461 1 98 224 GLY A C 1
ATOM 1721 O O . GLY A 1 224 ? 0.281 35.281 5.488 1 98 224 GLY A O 1
ATOM 1722 N N . VAL A 1 225 ? 0.647 33.406 4.273 1 97.56 225 VAL A N 1
ATOM 1723 C CA . VAL A 1 225 ? 0.248 32.438 5.297 1 97.56 225 VAL A CA 1
ATOM 1724 C C . VAL A 1 225 ? 1.324 31.375 5.449 1 97.56 225 VAL A C 1
ATOM 1726 O O . VAL A 1 225 ? 1.71 30.719 4.473 1 97.56 225 VAL A O 1
ATOM 1729 N N . PHE A 1 226 ? 1.84 31.219 6.652 1 98.44 226 PHE A N 1
ATOM 1730 C CA . PHE A 1 226 ? 2.871 30.25 7 1 98.44 226 PHE A CA 1
ATOM 1731 C C . PHE A 1 226 ? 2.395 29.328 8.117 1 98.44 226 PHE A C 1
ATOM 1733 O O . PHE A 1 226 ? 2.471 29.688 9.297 1 98.44 226 PHE A O 1
ATOM 1740 N N . ALA A 1 227 ? 1.944 28.125 7.758 1 97.81 227 ALA A N 1
ATOM 1741 C CA . ALA A 1 227 ? 1.358 27.219 8.75 1 97.81 227 ALA A CA 1
ATOM 1742 C C . ALA A 1 227 ? 2.266 26.031 9.008 1 97.81 227 ALA A C 1
ATOM 1744 O O . ALA A 1 227 ? 2.529 25.234 8.102 1 97.81 227 ALA A O 1
ATOM 1745 N N . MET A 1 228 ? 2.717 25.891 10.258 1 97.5 228 MET A N 1
ATOM 1746 C CA . MET A 1 228 ? 3.521 24.75 10.688 1 97.5 228 MET A CA 1
ATOM 1747 C C . MET A 1 228 ? 2.66 23.719 11.406 1 97.5 228 MET A C 1
ATOM 1749 O O . MET A 1 228 ? 2.141 23.984 12.492 1 97.5 228 MET A O 1
ATOM 1753 N N . SER A 1 229 ? 2.539 22.547 10.812 1 96.31 229 SER A N 1
ATOM 1754 C CA . SER A 1 229 ? 1.77 21.469 11.414 1 96.31 229 SER A CA 1
ATOM 1755 C C . SER A 1 229 ? 0.384 21.938 11.836 1 96.31 229 SER A C 1
ATOM 1757 O O . SER A 1 229 ? -0.058 21.656 12.953 1 96.31 229 SER A O 1
ATOM 1759 N N . GLY A 1 230 ? -0.23 22.766 11.008 1 93.69 230 GLY A N 1
ATOM 1760 C CA . GLY A 1 230 ? -1.539 23.312 11.312 1 93.69 230 GLY A CA 1
ATOM 1761 C C . GLY A 1 230 ? -2.398 23.531 10.086 1 93.69 230 GLY A C 1
ATOM 1762 O O . GLY A 1 230 ? -2.029 24.281 9.18 1 93.69 230 GLY A O 1
ATOM 1763 N N . THR A 1 231 ? -3.459 22.734 10.008 1 87.5 231 THR A N 1
ATOM 1764 C CA . THR A 1 231 ? -4.395 22.812 8.891 1 87.5 231 THR A CA 1
ATOM 1765 C C . THR A 1 231 ? -5.824 23 9.398 1 87.5 231 THR A C 1
ATOM 1767 O O . THR A 1 231 ? -6.137 22.656 10.539 1 87.5 231 THR A O 1
ATOM 1770 N N . PRO A 1 232 ? -6.629 23.547 8.57 1 80.81 232 PRO A N 1
ATOM 1771 C CA . PRO A 1 232 ? -8.008 23.781 9.016 1 80.81 232 PRO A CA 1
ATOM 1772 C C . PRO A 1 232 ? -8.836 22.5 9.047 1 80.81 232 PRO A C 1
ATOM 1774 O O . PRO A 1 232 ? -9.867 22.453 9.719 1 80.81 232 PRO A O 1
ATOM 1777 N N . VAL A 1 233 ? -8.492 21.438 8.406 1 67.44 233 VAL A N 1
ATOM 1778 C CA . VAL A 1 233 ? -9.336 20.297 8.039 1 67.44 233 VAL A CA 1
ATOM 1779 C C . VAL A 1 233 ? -9.75 19.531 9.289 1 67.44 233 VAL A C 1
ATOM 1781 O O . VAL A 1 233 ? -10.945 19.344 9.555 1 67.44 233 VAL A O 1
ATOM 1784 N N . PRO A 1 234 ? -8.789 19.094 10.008 1 58.81 234 PRO A N 1
ATOM 1785 C CA . PRO A 1 234 ? -9.195 18.281 11.156 1 58.81 234 PRO A CA 1
ATOM 1786 C C . PRO A 1 234 ? -10.125 19.031 12.109 1 58.81 234 PRO A C 1
ATOM 1788 O O . PRO A 1 234 ? -11.023 18.422 12.711 1 58.81 234 PRO A O 1
ATOM 1791 N N . THR A 1 235 ? -9.93 20.234 12.148 1 51.88 235 THR A N 1
ATOM 1792 C CA . THR A 1 235 ? -10.695 21.062 13.078 1 51.88 235 THR A CA 1
ATOM 1793 C C . THR A 1 235 ? -12.117 21.281 12.562 1 51.88 235 THR A C 1
ATOM 1795 O O . THR A 1 235 ? -13.07 21.25 13.344 1 51.88 235 THR A O 1
ATOM 1798 N N . LEU A 1 236 ? -12.227 21.328 11.297 1 57.09 236 LEU A N 1
ATOM 1799 C CA . LEU A 1 236 ? -13.523 21.734 10.766 1 57.09 236 LEU A CA 1
ATOM 1800 C C . LEU A 1 236 ? -14.398 20.516 10.484 1 57.09 236 LEU A C 1
ATOM 1802 O O . LEU A 1 236 ? -15.625 20.641 10.43 1 57.09 236 LEU A O 1
ATOM 1806 N N . GLU A 1 237 ? -13.875 19.344 10.086 1 56.69 237 GLU A N 1
ATOM 1807 C CA . GLU A 1 237 ? -14.672 18.156 9.852 1 56.69 237 GLU A CA 1
ATOM 1808 C C . GLU A 1 237 ? -15.227 17.594 11.156 1 56.69 237 GLU A C 1
ATOM 1810 O O . GLU A 1 237 ? -16.297 16.984 11.172 1 56.69 237 GLU A O 1
ATOM 1815 N N . GLY A 1 238 ? -14.375 17.344 11.953 1 52.44 238 GLY A N 1
ATOM 1816 C CA . GLY A 1 238 ? -14.539 16.438 13.078 1 52.44 238 GLY A CA 1
ATOM 1817 C C . GLY A 1 238 ? -15.594 16.891 14.07 1 52.44 238 GLY A C 1
ATOM 1818 O O . GLY A 1 238 ? -16.172 16.062 14.781 1 52.44 238 GLY A O 1
ATOM 1819 N N . ARG A 1 239 ? -15.797 18.078 14.773 1 54 239 ARG A N 1
ATOM 1820 C CA . ARG A 1 239 ? -15.508 17.688 16.156 1 54 239 ARG A CA 1
ATOM 1821 C C . ARG A 1 239 ? -16.75 17.828 17.031 1 54 239 ARG A C 1
ATOM 1823 O O . ARG A 1 239 ? -17.062 18.922 17.5 1 54 239 ARG A O 1
ATOM 1830 N N . LYS A 1 240 ? -17.641 16.969 16.641 1 58.31 240 LYS A N 1
ATOM 1831 C CA . LYS A 1 240 ? -18.594 16.719 17.719 1 58.31 240 LYS A CA 1
ATOM 1832 C C . LYS A 1 240 ? -17.922 16.859 19.078 1 58.31 240 LYS A C 1
ATOM 1834 O O . LYS A 1 240 ? -18.562 17.281 20.047 1 58.31 240 LYS A O 1
ATOM 1839 N N . ASP A 1 241 ? -16.641 16.75 19.047 1 68.19 241 ASP A N 1
ATOM 1840 C CA . ASP A 1 241 ? -15.938 16.781 20.328 1 68.19 241 ASP A CA 1
ATOM 1841 C C . ASP A 1 241 ? -15.844 18.203 20.875 1 68.19 241 ASP A C 1
ATOM 1843 O O . ASP A 1 241 ? -15.969 18.422 22.078 1 68.19 241 ASP A O 1
ATOM 1847 N N . VAL A 1 242 ? -15.836 19.156 19.953 1 73.25 242 VAL A N 1
ATOM 1848 C CA . VAL A 1 242 ? -15.664 20.531 20.406 1 73.25 242 VAL A CA 1
ATOM 1849 C C . VAL A 1 242 ? -16.953 21.031 21.047 1 73.25 242 VAL A C 1
ATOM 1851 O O . VAL A 1 242 ? -16.922 21.734 22.062 1 73.25 242 VAL A O 1
ATOM 1854 N N . GLU A 1 243 ? -18 20.562 20.531 1 76.06 243 GLU A N 1
ATOM 1855 C CA . GLU A 1 243 ? -19.297 20.953 21.094 1 76.06 243 GLU A CA 1
ATOM 1856 C C . GLU A 1 243 ? -19.516 20.297 22.453 1 76.06 243 GLU A C 1
ATOM 1858 O O . GLU A 1 243 ? -20.094 20.906 23.344 1 76.06 243 GLU A O 1
ATOM 1863 N N . THR A 1 244 ? -18.984 19.234 22.594 1 82.62 244 THR A N 1
ATOM 1864 C CA . THR A 1 244 ? -19.156 18.469 23.828 1 82.62 244 THR A CA 1
ATOM 1865 C C . THR A 1 244 ? -18.312 19.094 24.953 1 82.62 244 THR A C 1
ATOM 1867 O O . THR A 1 244 ? -18.734 19.094 26.109 1 82.62 244 THR A O 1
ATOM 1870 N N . ALA A 1 245 ? -17.172 19.625 24.641 1 86.31 245 ALA A N 1
ATOM 1871 C CA . ALA A 1 245 ? -16.266 20.188 25.656 1 86.31 245 ALA A CA 1
ATOM 1872 C C . ALA A 1 245 ? -16.922 21.359 26.375 1 86.31 245 ALA A C 1
ATOM 1874 O O . ALA A 1 245 ? -16.922 21.422 27.609 1 86.31 245 ALA A O 1
ATOM 1875 N N . ALA A 1 246 ? -17.484 22.25 25.625 1 86.56 246 ALA A N 1
ATOM 1876 C CA . ALA A 1 246 ? -18.125 23.438 26.219 1 86.56 246 ALA A CA 1
ATOM 1877 C C . ALA A 1 246 ? -19.312 23.047 27.094 1 86.56 246 ALA A C 1
ATOM 1879 O O . ALA A 1 246 ? -19.5 23.609 28.172 1 86.56 246 ALA A O 1
ATOM 1880 N N . ARG A 1 247 ? -20.031 22.094 26.625 1 86.88 247 ARG A N 1
ATOM 1881 C CA . ARG A 1 247 ? -21.203 21.625 27.375 1 86.88 247 ARG A CA 1
ATOM 1882 C C . ARG A 1 247 ? -20.781 20.969 28.688 1 86.88 247 ARG A C 1
ATOM 1884 O O . ARG A 1 247 ? -21.406 21.172 29.719 1 86.88 247 ARG A O 1
ATOM 1891 N N . ARG A 1 248 ? -19.766 20.25 28.625 1 91.5 248 ARG A N 1
ATOM 1892 C CA . ARG A 1 248 ? -19.297 19.547 29.812 1 91.5 248 ARG A CA 1
ATOM 1893 C C . ARG A 1 248 ? -18.766 20.531 30.844 1 91.5 248 ARG A C 1
ATOM 1895 O O . ARG A 1 248 ? -18.984 20.359 32.062 1 91.5 248 ARG A O 1
ATOM 1902 N N . VAL A 1 249 ? -18.062 21.516 30.453 1 92.12 249 VAL A N 1
ATOM 1903 C CA . VAL A 1 249 ? -17.562 22.531 31.375 1 92.12 249 VAL A CA 1
ATOM 1904 C C . VAL A 1 249 ? -18.734 23.266 32.031 1 92.12 249 VAL A C 1
ATOM 1906 O O . VAL A 1 249 ? -18.734 23.516 33.219 1 92.12 249 VAL A O 1
ATOM 1909 N N . ALA A 1 250 ? -19.703 23.562 31.188 1 90.5 250 ALA A N 1
ATOM 1910 C CA . ALA A 1 250 ? -20.906 24.219 31.703 1 90.5 250 ALA A CA 1
ATOM 1911 C C . ALA A 1 250 ? -21.609 23.344 32.75 1 90.5 250 ALA A C 1
ATOM 1913 O O . ALA A 1 250 ? -22.125 23.844 33.75 1 90.5 250 ALA A O 1
ATOM 1914 N N . GLU A 1 251 ? -21.562 22.109 32.438 1 91.88 251 GLU A N 1
ATOM 1915 C CA . GLU A 1 251 ? -22.172 21.156 33.375 1 91.88 251 GLU A CA 1
ATOM 1916 C C . GLU A 1 251 ? -21.422 21.125 34.688 1 91.88 251 GLU A C 1
ATOM 1918 O O . GLU A 1 251 ? -22.047 21.156 35.75 1 91.88 251 GLU A O 1
ATOM 1923 N N . VAL A 1 252 ? -20.172 21.031 34.625 1 94.5 252 VAL A N 1
ATOM 1924 C CA . VAL A 1 252 ? -19.328 20.984 35.812 1 94.5 252 VAL A CA 1
ATOM 1925 C C . VAL A 1 252 ? -19.547 22.25 36.656 1 94.5 252 VAL A C 1
ATOM 1927 O O . VAL A 1 252 ? -19.516 22.188 37.875 1 94.5 252 VAL A O 1
ATOM 1930 N N . LEU A 1 253 ? -19.891 23.375 36.031 1 94.5 253 LEU A N 1
ATOM 1931 C CA . LEU A 1 253 ? -20.016 24.672 36.688 1 94.5 253 LEU A CA 1
ATOM 1932 C C . LEU A 1 253 ? -21.469 24.953 37.062 1 94.5 253 LEU A C 1
ATOM 1934 O O . LEU A 1 253 ? -21.781 26.016 37.594 1 94.5 253 LEU A O 1
ATOM 1938 N N . GLY A 1 254 ? -22.312 24.016 36.75 1 92.31 254 GLY A N 1
ATOM 1939 C CA . GLY A 1 254 ? -23.719 24.141 37.094 1 92.31 254 GLY A CA 1
ATOM 1940 C C . GLY A 1 254 ? -24.484 25.109 36.219 1 92.31 254 GLY A C 1
ATOM 1941 O O . GLY A 1 254 ? -25.438 25.75 36.656 1 92.31 254 GLY A O 1
ATOM 1942 N N . CYS A 1 255 ? -24.062 25.203 35 1 91.06 255 CYS A N 1
ATOM 1943 C CA . CYS A 1 255 ? -24.656 26.203 34.125 1 91.06 255 CYS A CA 1
ATOM 1944 C C . CYS A 1 255 ? -25.594 25.547 33.094 1 91.06 255 CYS A C 1
ATOM 1946 O O . CYS A 1 255 ? -26 26.188 32.125 1 91.06 255 CYS A O 1
ATOM 1948 N N . ILE A 1 256 ? -25.828 24.297 33.25 1 85.12 256 ILE A N 1
ATOM 1949 C CA . ILE A 1 256 ? -26.766 23.641 32.344 1 85.12 256 ILE A CA 1
ATOM 1950 C C . ILE A 1 256 ? -28.156 23.594 32.969 1 85.12 256 ILE A C 1
ATOM 1952 O O . ILE A 1 256 ? -28.297 23.281 34.156 1 85.12 256 ILE A O 1
ATOM 1956 N N . ASP A 1 257 ? -29.219 23.797 32.219 1 76.19 257 ASP A N 1
ATOM 1957 C CA . ASP A 1 257 ? -30.625 23.672 32.594 1 76.19 257 ASP A CA 1
ATOM 1958 C C . ASP A 1 257 ? -30.938 24.516 33.812 1 76.19 257 ASP A C 1
ATOM 1960 O O . ASP A 1 257 ? -31.594 24.047 34.75 1 76.19 257 ASP A O 1
ATOM 1964 N N . VAL A 1 258 ? -30.406 25.719 33.906 1 71.75 258 VAL A N 1
ATOM 1965 C CA . VAL A 1 258 ? -30.609 26.531 35.062 1 71.75 258 VAL A CA 1
ATOM 1966 C C . VAL A 1 258 ? -31.453 27.766 34.719 1 71.75 258 VAL A C 1
ATOM 1968 O O . VAL A 1 258 ? -31.453 28.75 35.438 1 71.75 258 VAL A O 1
ATOM 1971 N N . GLY A 1 259 ? -32.156 27.641 33.656 1 69 259 GLY A N 1
ATOM 1972 C CA . GLY A 1 259 ? -33.094 28.703 33.312 1 69 259 GLY A CA 1
ATOM 1973 C C . GLY A 1 259 ? -32.406 29.906 32.688 1 69 259 GLY A C 1
ATOM 1974 O O . GLY A 1 259 ? -33.062 30.922 32.438 1 69 259 GLY A O 1
ATOM 1975 N N . GLN A 1 260 ? -31.109 29.938 32.625 1 76.25 260 GLN A N 1
ATOM 1976 C CA . GLN A 1 260 ? -30.406 31.016 31.906 1 76.25 260 GLN A CA 1
ATOM 1977 C C . GLN A 1 260 ? -29.531 30.453 30.781 1 76.25 260 GLN A C 1
ATOM 1979 O O . GLN A 1 260 ? -29.312 29.234 30.703 1 76.25 260 GLN A O 1
ATOM 1984 N N . ARG A 1 261 ? -29.172 31.375 30.016 1 79.88 261 ARG A N 1
ATOM 1985 C CA . ARG A 1 261 ? -28.25 31 28.953 1 79.88 261 ARG A CA 1
ATOM 1986 C C . ARG A 1 261 ? -26.906 30.578 29.516 1 79.88 261 ARG A C 1
ATOM 1988 O O . ARG A 1 261 ? -26.422 31.156 30.5 1 79.88 261 ARG A O 1
ATOM 1995 N N . ILE A 1 262 ? -26.328 29.594 29.031 1 83.75 262 ILE A N 1
ATOM 1996 C CA . ILE A 1 262 ? -25.047 29.047 29.469 1 83.75 262 ILE A CA 1
ATOM 1997 C C . ILE A 1 262 ? -24.031 30.172 29.625 1 83.75 262 ILE A C 1
ATOM 1999 O O . ILE A 1 262 ? -23.281 30.203 30.609 1 83.75 262 ILE A O 1
ATOM 2003 N N . THR A 1 263 ? -24.016 31.125 28.766 1 86.25 263 THR A N 1
ATOM 2004 C CA . THR A 1 263 ? -23.031 32.188 28.781 1 86.25 263 THR A CA 1
ATOM 2005 C C . THR A 1 263 ? -23.25 33.094 29.984 1 86.25 263 THR A C 1
ATOM 2007 O O . THR A 1 263 ? -22.297 33.594 30.594 1 86.25 263 THR A O 1
ATOM 2010 N N . ASP A 1 264 ? -24.484 33.344 30.328 1 88.75 264 ASP A N 1
ATOM 2011 C CA . ASP A 1 264 ? -24.781 34.188 31.469 1 88.75 264 ASP A CA 1
ATOM 2012 C C . ASP A 1 264 ? -24.344 33.531 32.781 1 88.75 264 ASP A C 1
ATOM 2014 O O . ASP A 1 264 ? -23.797 34.219 33.656 1 88.75 264 ASP A O 1
ATOM 2018 N N . CYS A 1 265 ? -24.641 32.375 32.812 1 90.88 265 CYS A N 1
ATOM 2019 C CA . CYS A 1 265 ? -24.203 31.625 33.969 1 90.88 265 CYS A CA 1
ATOM 2020 C C . CYS A 1 265 ? -22.688 31.609 34.094 1 90.88 265 CYS A C 1
ATOM 2022 O O . CYS A 1 265 ? -22.125 31.859 35.156 1 90.88 265 CYS A O 1
ATOM 2024 N N . LEU A 1 266 ? -22 31.375 33.062 1 91.69 266 LEU A N 1
ATOM 2025 C CA . LEU A 1 266 ? -20.547 31.312 33.031 1 91.69 266 LEU A CA 1
ATOM 2026 C C . LEU A 1 266 ? -19.938 32.656 33.375 1 91.69 266 LEU A C 1
ATOM 2028 O O . LEU A 1 266 ? -18.844 32.719 33.969 1 91.69 266 LEU A O 1
ATOM 2032 N N . ARG A 1 267 ? -20.578 33.719 33.031 1 91.75 267 ARG A N 1
ATOM 2033 C CA . ARG A 1 267 ? -20.094 35.062 33.344 1 91.75 267 ARG A CA 1
ATOM 2034 C C . ARG A 1 267 ? -20.047 35.312 34.844 1 91.75 267 ARG A C 1
ATOM 2036 O O . ARG A 1 267 ? -19.281 36.156 35.312 1 91.75 267 ARG A O 1
ATOM 2043 N N . GLU A 1 268 ? -20.812 34.531 35.531 1 92.31 268 GLU A N 1
ATOM 2044 C CA . GLU A 1 268 ? -20.875 34.688 36.969 1 92.31 268 GLU A CA 1
ATOM 2045 C C . GLU A 1 268 ? -19.797 33.906 37.688 1 92.31 268 GLU A C 1
ATOM 2047 O O . GLU A 1 268 ? -19.547 34.125 38.875 1 92.31 268 GLU A O 1
ATOM 2052 N N . LYS A 1 269 ? -19.156 33.094 37 1 93.94 269 LYS A N 1
ATOM 2053 C CA . LYS A 1 269 ? -18.109 32.281 37.594 1 93.94 269 LYS A CA 1
ATOM 2054 C C . LYS A 1 269 ? -16.766 33 37.594 1 93.94 269 LYS A C 1
ATOM 2056 O O . LYS A 1 269 ? -16.516 33.875 36.75 1 93.94 269 LYS A O 1
ATOM 2061 N N . SER A 1 270 ? -15.914 32.656 38.562 1 93.12 270 SER A N 1
ATOM 2062 C CA . SER A 1 270 ? -14.562 33.219 38.562 1 93.12 270 SER A CA 1
ATOM 2063 C C . SER A 1 270 ? -13.688 32.562 37.5 1 93.12 270 SER A C 1
ATOM 2065 O O . SER A 1 270 ? -13.977 31.469 37.031 1 93.12 270 SER A O 1
ATOM 2067 N N . THR A 1 271 ? -12.664 33.281 37.125 1 93.19 271 THR A N 1
ATOM 2068 C CA . THR A 1 271 ? -11.711 32.75 36.156 1 93.19 271 THR A CA 1
ATOM 2069 C C . THR A 1 271 ? -11.102 31.438 36.656 1 93.19 271 THR A C 1
ATOM 2071 O O . THR A 1 271 ? -10.93 30.484 35.875 1 93.19 271 THR A O 1
ATOM 2074 N N . ALA A 1 272 ? -10.828 31.438 37.906 1 92.25 272 ALA A N 1
ATOM 2075 C CA . ALA A 1 272 ? -10.234 30.25 38.531 1 92.25 272 ALA A CA 1
ATOM 2076 C C . ALA A 1 272 ? -11.172 29.047 38.438 1 92.25 272 ALA A C 1
ATOM 2078 O O . ALA A 1 272 ? -10.727 27.922 38.188 1 92.25 272 ALA A O 1
ATOM 2079 N N . GLU A 1 273 ? -12.422 29.25 38.625 1 92.56 273 GLU A N 1
ATOM 2080 C CA . GLU A 1 273 ? -13.414 28.188 38.531 1 92.56 273 GLU A CA 1
ATOM 2081 C C . GLU A 1 273 ? -13.508 27.641 37.094 1 92.56 273 GLU A C 1
ATOM 2083 O O . GLU A 1 273 ? -13.602 26.438 36.906 1 92.56 273 GLU A O 1
ATOM 2088 N N . ILE A 1 274 ? -13.484 28.531 36.188 1 92.94 274 ILE A N 1
ATOM 2089 C CA . ILE A 1 274 ? -13.602 28.156 34.812 1 92.94 274 ILE A CA 1
ATOM 2090 C C . ILE A 1 274 ? -12.383 27.328 34.375 1 92.94 274 ILE A C 1
ATOM 2092 O O . ILE A 1 274 ? -12.523 26.266 33.781 1 92.94 274 ILE A O 1
ATOM 2096 N N . VAL A 1 275 ? -11.195 27.781 34.75 1 92.19 275 VAL A N 1
ATOM 2097 C CA . VAL A 1 275 ? -9.961 27.109 34.375 1 92.19 275 VAL A CA 1
ATOM 2098 C C . VAL A 1 275 ? -9.914 25.734 35.031 1 92.19 275 VAL A C 1
ATOM 2100 O O . VAL A 1 275 ? -9.5 24.75 34.438 1 92.19 275 VAL A O 1
ATOM 2103 N N . SER A 1 276 ? -10.352 25.703 36.281 1 91.75 276 SER A N 1
ATOM 2104 C CA . SER A 1 276 ? -10.391 24.438 37 1 91.75 276 SER A CA 1
ATOM 2105 C C . SER A 1 276 ? -11.359 23.453 36.312 1 91.75 276 SER A C 1
ATOM 2107 O O . SER A 1 276 ? -11.094 22.266 36.25 1 91.75 276 SER A O 1
ATOM 2109 N N . ALA A 1 277 ? -12.469 23.984 35.906 1 92.75 277 ALA A N 1
ATOM 2110 C CA . ALA A 1 277 ? -13.461 23.141 35.219 1 92.75 277 ALA A CA 1
ATOM 2111 C C . ALA A 1 277 ? -12.914 22.609 33.906 1 92.75 277 ALA A C 1
ATOM 2113 O O . ALA A 1 277 ? -13.164 21.453 33.562 1 92.75 277 ALA A O 1
ATOM 2114 N N . MET A 1 278 ? -12.219 23.438 33.188 1 91.81 278 MET A N 1
ATOM 2115 C CA . MET A 1 278 ? -11.602 23 31.938 1 91.81 278 MET A CA 1
ATOM 2116 C C . MET A 1 278 ? -10.602 21.875 32.188 1 91.81 278 MET A C 1
ATOM 2118 O O . MET A 1 278 ? -10.539 20.906 31.438 1 91.81 278 MET A O 1
ATOM 2122 N N . GLN A 1 279 ? -9.82 22.031 33.188 1 89.25 279 GLN A N 1
ATOM 2123 C CA . GLN A 1 279 ? -8.828 21.016 33.562 1 89.25 279 GLN A CA 1
ATOM 2124 C C . GLN A 1 279 ? -9.508 19.688 33.906 1 89.25 279 GLN A C 1
ATOM 2126 O O . GLN A 1 279 ? -9 18.625 33.562 1 89.25 279 GLN A O 1
ATOM 2131 N N . ASN A 1 280 ? -10.609 19.781 34.594 1 88.75 280 ASN A N 1
ATOM 2132 C CA . ASN A 1 280 ? -11.352 18.594 35 1 88.75 280 ASN A CA 1
ATOM 2133 C C . ASN A 1 280 ? -11.953 17.859 33.812 1 88.75 280 ASN A C 1
ATOM 2135 O O . ASN A 1 280 ? -12.023 16.641 33.812 1 88.75 280 ASN A O 1
ATOM 2139 N N . VAL A 1 281 ? -12.555 18.594 32.906 1 87.38 281 VAL A N 1
ATOM 2140 C CA . VAL A 1 281 ? -13.195 18.016 31.734 1 87.38 281 VAL A CA 1
ATOM 2141 C C . VAL A 1 281 ? -12.141 17.422 30.812 1 87.38 281 VAL A C 1
ATOM 2143 O O . VAL A 1 281 ? -12.391 16.406 30.156 1 87.38 281 VAL A O 1
ATOM 2146 N N . SER A 1 282 ? -10.938 18 30.734 1 81.88 282 SER A N 1
ATOM 2147 C CA . SER A 1 282 ? -9.789 17.5 30 1 81.88 282 SER A CA 1
ATOM 2148 C C . SER A 1 282 ? -10.133 17.25 28.531 1 81.88 282 SER A C 1
ATOM 2150 O O . SER A 1 282 ? -9.844 16.188 28 1 81.88 282 SER A O 1
ATOM 2152 N N . MET A 1 283 ? -10.953 18.078 27.922 1 81.56 283 MET A N 1
ATOM 2153 C CA . MET A 1 283 ? -11.281 18.031 26.5 1 81.56 283 MET A CA 1
ATOM 2154 C C . MET A 1 283 ? -10.719 19.25 25.781 1 81.56 283 MET A C 1
ATOM 2156 O O . MET A 1 283 ? -10.43 20.281 26.391 1 81.56 283 MET A O 1
ATOM 2160 N N . LYS A 1 284 ? -10.633 19.031 24.547 1 82 284 LYS A N 1
ATOM 2161 C CA . LYS A 1 284 ? -10.047 20.094 23.734 1 82 284 LYS A CA 1
ATOM 2162 C C . LYS A 1 284 ? -11.117 21.047 23.234 1 82 284 LYS A C 1
ATOM 2164 O O . LYS A 1 284 ? -12.227 20.625 22.891 1 82 284 LYS A O 1
ATOM 2169 N N . PHE A 1 285 ? -10.742 22.312 23.297 1 88.12 285 PHE A N 1
ATOM 2170 C CA . PHE A 1 285 ? -11.539 23.375 22.672 1 88.12 285 PHE A CA 1
ATOM 2171 C C . PHE A 1 285 ? -10.906 23.812 21.359 1 88.12 285 PHE A C 1
ATOM 2173 O O . PHE A 1 285 ? -9.68 23.875 21.234 1 88.12 285 PHE A O 1
ATOM 2180 N N . ALA A 1 286 ? -11.75 24.047 20.375 1 88.25 286 ALA A N 1
ATOM 2181 C CA . ALA A 1 286 ? -11.258 24.453 19.062 1 88.25 286 ALA A CA 1
ATOM 2182 C C . ALA A 1 286 ? -12.297 25.297 18.328 1 88.25 286 ALA A C 1
ATOM 2184 O O . ALA A 1 286 ? -13.461 25.344 18.734 1 88.25 286 ALA A O 1
ATOM 2185 N N . PRO A 1 287 ? -11.812 26 17.297 1 89.31 287 PRO A N 1
ATOM 2186 C CA . PRO A 1 287 ? -12.773 26.766 16.5 1 89.31 287 PRO A CA 1
ATOM 2187 C C . PRO A 1 287 ? -13.859 25.891 15.883 1 89.31 287 PRO A C 1
ATOM 2189 O O . PRO A 1 287 ? -13.625 24.703 15.609 1 89.31 287 PRO A O 1
ATOM 2192 N N . CYS A 1 288 ? -15.039 26.422 15.719 1 83.81 288 CYS A N 1
ATOM 2193 C CA . CYS A 1 288 ? -16.141 25.75 15.047 1 83.81 288 CYS A CA 1
ATOM 2194 C C . CYS A 1 288 ? -16.719 26.609 13.93 1 83.81 288 CYS A C 1
ATOM 2196 O O . CYS A 1 288 ? -16.453 27.812 13.875 1 83.81 288 CYS A O 1
ATOM 2198 N N . VAL A 1 289 ? -17.406 26 13.023 1 83.06 289 VAL A N 1
ATOM 2199 C CA . VAL A 1 289 ? -18.062 26.734 11.945 1 83.06 289 VAL A CA 1
ATOM 2200 C C . VAL A 1 289 ? -19.203 27.578 12.508 1 83.06 289 VAL A C 1
ATOM 2202 O O . VAL A 1 289 ? -20.266 27.031 12.836 1 83.06 289 VAL A O 1
ATOM 2205 N N . ASP A 1 290 ? -19 28.875 12.547 1 84 290 ASP A N 1
ATOM 2206 C CA . ASP A 1 290 ? -19.969 29.766 13.164 1 84 290 ASP A CA 1
ATOM 2207 C C . ASP A 1 290 ? -20.719 30.578 12.117 1 84 290 ASP A C 1
ATOM 2209 O O . ASP A 1 290 ? -21.641 31.328 12.445 1 84 290 ASP A O 1
ATOM 2213 N N . GLY A 1 291 ? -20.297 30.453 10.867 1 81.94 291 GLY A N 1
ATOM 2214 C CA . GLY A 1 291 ? -20.984 31.141 9.773 1 81.94 291 GLY A CA 1
ATOM 2215 C C . GLY A 1 291 ? -20.547 32.594 9.617 1 81.94 291 GLY A C 1
ATOM 2216 O O . GLY A 1 291 ? -20.906 33.25 8.641 1 81.94 291 GLY A O 1
ATOM 2217 N N . HIS A 1 292 ? -19.75 33.125 10.555 1 87.38 292 HIS A N 1
ATOM 2218 C CA . HIS A 1 292 ? -19.328 34.531 10.523 1 87.38 292 HIS A CA 1
ATOM 2219 C C . HIS A 1 292 ? -17.812 34.625 10.359 1 87.38 292 HIS A C 1
ATOM 2221 O O . HIS A 1 292 ? -17.328 35.156 9.352 1 87.38 292 HIS A O 1
ATOM 2227 N N . VAL A 1 293 ? -17.078 34.125 11.312 1 89.56 293 VAL A N 1
ATOM 2228 C CA . VAL A 1 293 ? -15.625 34.094 11.195 1 89.56 293 VAL A CA 1
ATOM 2229 C C . VAL A 1 293 ? -15.203 33 10.219 1 89.56 293 VAL A C 1
ATOM 2231 O O . VAL A 1 293 ? -14.328 33.219 9.375 1 89.56 293 VAL A O 1
ATOM 2234 N N . ILE A 1 294 ? -15.844 31.859 10.352 1 86.25 294 ILE A N 1
ATOM 2235 C CA . ILE A 1 294 ? -15.633 30.719 9.461 1 86.25 294 ILE A CA 1
ATOM 2236 C C . ILE A 1 294 ? -16.922 30.438 8.688 1 86.25 294 ILE A C 1
ATOM 2238 O O . ILE A 1 294 ? -17.844 29.812 9.211 1 86.25 294 ILE A O 1
ATOM 2242 N N . PRO A 1 295 ? -16.844 30.766 7.426 1 78.88 295 PRO A N 1
ATOM 2243 C CA . PRO A 1 295 ? -18.062 30.5 6.652 1 78.88 295 PRO A CA 1
ATOM 2244 C C . PRO A 1 295 ? -18.297 29.016 6.414 1 78.88 295 PRO A C 1
ATOM 2246 O O . PRO A 1 295 ? -17.344 28.25 6.293 1 78.88 295 PRO A O 1
ATOM 2249 N N . SER A 1 296 ? -19.516 28.562 6.281 1 70.06 296 SER A N 1
ATOM 2250 C CA . SER A 1 296 ? -19.906 27.156 6.145 1 70.06 296 SER A CA 1
ATOM 2251 C C . SER A 1 296 ? -19.422 26.578 4.824 1 70.06 296 SER A C 1
ATOM 2253 O O . SER A 1 296 ? -19.109 25.375 4.738 1 70.06 296 SER A O 1
ATOM 2255 N N . PHE A 1 297 ? -19.359 27.328 3.797 1 62 297 PHE A N 1
ATOM 2256 C CA . PHE A 1 297 ? -19.109 26.797 2.465 1 62 297 PHE A CA 1
ATOM 2257 C C . PHE A 1 297 ? -17.656 26.359 2.324 1 62 297 PHE A C 1
ATOM 2259 O O . PHE A 1 297 ? -17.328 25.484 1.516 1 62 297 PHE A O 1
ATOM 2266 N N . TRP A 1 298 ? -16.781 26.859 3.088 1 59.81 298 TRP A N 1
ATOM 2267 C CA . TRP A 1 298 ? -15.359 26.609 2.873 1 59.81 298 TRP A CA 1
ATOM 2268 C C . TRP A 1 298 ? -14.992 25.172 3.256 1 59.81 298 TRP A C 1
ATOM 2270 O O . TRP A 1 298 ? -14.188 24.531 2.58 1 59.81 298 TRP A O 1
ATOM 2280 N N . ILE A 1 299 ? -15.586 24.719 4.234 1 56.12 299 ILE A N 1
ATOM 2281 C CA . ILE A 1 299 ? -15.188 23.391 4.711 1 56.12 299 ILE A CA 1
ATOM 2282 C C . ILE A 1 299 ? -15.578 22.344 3.68 1 56.12 299 ILE A C 1
ATOM 2284 O O . ILE A 1 299 ? -14.805 21.422 3.404 1 56.12 299 ILE A O 1
ATOM 2288 N N . ARG A 1 300 ? -16.703 22.609 3.107 1 55.84 300 ARG A N 1
ATOM 2289 C CA . ARG A 1 300 ? -17.141 21.656 2.092 1 55.84 300 ARG A CA 1
ATOM 2290 C C . ARG A 1 300 ? -16.188 21.641 0.904 1 55.84 300 ARG A C 1
ATOM 2292 O O . ARG A 1 300 ? -15.922 20.594 0.322 1 55.84 300 ARG A O 1
ATOM 2299 N N . HIS A 1 301 ? -15.633 22.781 0.794 1 55.16 301 HIS A N 1
ATOM 2300 C CA . HIS A 1 301 ? -14.812 22.938 -0.401 1 55.16 301 HIS A CA 1
ATOM 2301 C C . HIS A 1 301 ? -13.398 22.406 -0.171 1 55.16 301 HIS A C 1
ATOM 2303 O O . HIS A 1 301 ? -12.773 21.875 -1.091 1 55.16 301 HIS A O 1
ATOM 2309 N N . LEU A 1 302 ? -12.914 22.766 0.97 1 57.91 302 LEU A N 1
ATOM 2310 C CA . LEU A 1 302 ? -11.562 22.297 1.229 1 57.91 302 LEU A CA 1
ATOM 2311 C C . LEU A 1 302 ? -11.523 20.766 1.261 1 57.91 302 LEU A C 1
ATOM 2313 O O . LEU A 1 302 ? -10.555 20.156 0.8 1 57.91 302 LEU A O 1
ATOM 2317 N N . ILE A 1 303 ? -12.578 20.266 1.858 1 52.81 303 ILE A N 1
ATOM 2318 C CA . ILE A 1 303 ? -12.594 18.812 2.008 1 52.81 303 ILE A CA 1
ATOM 2319 C C . ILE A 1 303 ? -13.273 18.188 0.793 1 52.81 303 ILE A C 1
ATOM 2321 O O . ILE A 1 303 ? -12.875 17.109 0.347 1 52.81 303 ILE A O 1
ATOM 2325 N N . GLY A 1 304 ? -14.406 18.797 0.443 1 50.28 304 GLY A N 1
ATOM 2326 C CA . GLY A 1 304 ? -15.086 18.25 -0.714 1 50.28 304 GLY A CA 1
ATOM 2327 C C . GLY A 1 304 ? -14.445 18.625 -2.031 1 50.28 304 GLY A C 1
ATOM 2328 O O . GLY A 1 304 ? -13.578 19.516 -2.07 1 50.28 304 GLY A O 1
ATOM 2329 N N . THR A 1 305 ? -14.281 17.703 -2.895 1 46.03 305 THR A N 1
ATOM 2330 C CA . THR A 1 305 ? -13.688 17.844 -4.219 1 46.03 305 THR A CA 1
ATOM 2331 C C . THR A 1 305 ? -14.125 19.141 -4.883 1 46.03 305 THR A C 1
ATOM 2333 O O . THR A 1 305 ? -13.82 19.375 -6.051 1 46.03 305 THR A O 1
ATOM 2336 N N . SER A 1 306 ? -15.055 19.828 -4.211 1 45.25 306 SER A N 1
ATOM 2337 C CA . SER A 1 306 ? -15.383 20.969 -5.062 1 45.25 306 SER A CA 1
ATOM 2338 C C . SER A 1 306 ? -14.383 22.109 -4.887 1 45.25 306 SER A C 1
ATOM 2340 O O . SER A 1 306 ? -13.914 22.359 -3.775 1 45.25 306 SER A O 1
ATOM 2342 N N . ALA A 1 307 ? -13.781 22.406 -5.957 1 48.03 307 ALA A N 1
ATOM 2343 C CA . ALA A 1 307 ? -12.742 23.422 -6.168 1 48.03 307 ALA A CA 1
ATOM 2344 C C . ALA A 1 307 ? -13.062 24.703 -5.414 1 48.03 307 ALA A C 1
ATOM 2346 O O . ALA A 1 307 ? -14.211 25.156 -5.398 1 48.03 307 ALA A O 1
ATOM 2347 N N . LEU A 1 308 ? -12.391 24.969 -4.258 1 53.28 308 LEU A N 1
ATOM 2348 C CA . LEU A 1 308 ? -12.297 26.375 -3.887 1 53.28 308 LEU A CA 1
ATOM 2349 C C . LEU A 1 308 ? -12.328 27.266 -5.121 1 53.28 308 LEU A C 1
ATOM 2351 O O . LEU A 1 308 ? -11.406 27.234 -5.941 1 53.28 308 LEU A O 1
ATOM 2355 N N . GLY A 1 309 ? -13.5 27.172 -5.809 1 50.31 309 GLY A N 1
ATOM 2356 C CA . GLY A 1 309 ? -13.516 28.031 -6.98 1 50.31 309 GLY A CA 1
ATOM 2357 C C . GLY A 1 309 ? -12.523 29.172 -6.898 1 50.31 309 GLY A C 1
ATOM 2358 O O . GLY A 1 309 ? -11.812 29.312 -5.898 1 50.31 309 GLY A O 1
ATOM 2359 N N . GLU A 1 310 ? -12.367 29.797 -7.93 1 57.12 310 GLU A N 1
ATOM 2360 C CA . GLU A 1 310 ? -11.586 31.016 -8.141 1 57.12 310 GLU A CA 1
ATOM 2361 C C . GLU A 1 310 ? -11.898 32.062 -7.07 1 57.12 310 GLU A C 1
ATOM 2363 O O . GLU A 1 310 ? -12.836 32.844 -7.215 1 57.12 310 GLU A O 1
ATOM 2368 N N . SER A 1 311 ? -11.508 31.625 -5.789 1 62.47 311 SER A N 1
ATOM 2369 C CA . SER A 1 311 ? -11.633 32.688 -4.793 1 62.47 311 SER A CA 1
ATOM 2370 C C . SER A 1 311 ? -10.656 33.812 -5.074 1 62.47 311 SER A C 1
ATOM 2372 O O . SER A 1 311 ? -9.445 33.594 -5.141 1 62.47 311 SER A O 1
ATOM 2374 N N . ARG A 1 312 ? -11.172 34.875 -5.398 1 64.25 312 ARG A N 1
ATOM 2375 C CA . ARG A 1 312 ? -10.383 36.062 -5.699 1 64.25 312 ARG A CA 1
ATOM 2376 C C . ARG A 1 312 ? -9.445 36.406 -4.547 1 64.25 312 ARG A C 1
ATOM 2378 O O . ARG A 1 312 ? -8.344 36.906 -4.766 1 64.25 312 ARG A O 1
ATOM 2385 N N . GLU A 1 313 ? -9.859 35.938 -3.395 1 78.69 313 GLU A N 1
ATOM 2386 C CA . GLU A 1 313 ? -9.062 36.344 -2.236 1 78.69 313 GLU A CA 1
ATOM 2387 C C . GLU A 1 313 ? -7.863 35.406 -2.055 1 78.69 313 GLU A C 1
ATOM 2389 O O . GLU A 1 313 ? -6.77 35.844 -1.718 1 78.69 313 GLU A O 1
ATOM 2394 N N . LEU A 1 314 ? -8.016 34.156 -2.402 1 82.56 314 LEU A N 1
ATOM 2395 C CA . LEU A 1 314 ? -6.914 33.219 -2.217 1 82.56 314 LEU A CA 1
ATOM 2396 C C . LEU A 1 314 ? -5.84 33.406 -3.283 1 82.56 314 LEU A C 1
ATOM 2398 O O . LEU A 1 314 ? -4.66 33.156 -3.033 1 82.56 314 LEU A O 1
ATOM 2402 N N . LYS A 1 315 ? -6.273 33.938 -4.43 1 85.75 315 LYS A N 1
ATOM 2403 C CA . LYS A 1 315 ? -5.348 34.125 -5.539 1 85.75 315 LYS A CA 1
ATOM 2404 C C . LYS A 1 315 ? -4.285 35.156 -5.184 1 85.75 315 LYS A C 1
ATOM 2406 O O . LYS A 1 315 ? -3.199 35.188 -5.766 1 85.75 315 LYS A O 1
ATOM 2411 N N . LYS A 1 316 ? -4.605 35.938 -4.254 1 89.5 316 LYS A N 1
ATOM 2412 C CA . LYS A 1 316 ? -3.717 37.031 -3.9 1 89.5 316 LYS A CA 1
ATOM 2413 C C . LYS A 1 316 ? -2.746 36.625 -2.797 1 89.5 316 LYS A C 1
ATOM 2415 O O . LYS A 1 316 ? -1.857 37.406 -2.426 1 89.5 316 LYS A O 1
ATOM 2420 N N . LEU A 1 317 ? -2.844 35.406 -2.316 1 94.44 317 LEU A N 1
ATOM 2421 C CA . LEU A 1 317 ? -2.078 35.031 -1.138 1 94.44 317 LEU A CA 1
ATOM 2422 C C . LEU A 1 317 ? -0.909 34.125 -1.52 1 94.44 317 LEU A C 1
ATOM 2424 O O . LEU A 1 317 ? -0.972 33.406 -2.523 1 94.44 317 LEU A O 1
ATOM 2428 N N . ASN A 1 318 ? 0.18 34.281 -0.803 1 97.62 318 ASN A N 1
ATOM 2429 C CA . ASN A 1 318 ? 1.251 33.281 -0.739 1 97.62 318 ASN A CA 1
ATOM 2430 C C . ASN A 1 318 ? 1.086 32.344 0.46 1 97.62 318 ASN A C 1
ATOM 2432 O O . ASN A 1 318 ? 0.859 32.812 1.58 1 97.62 318 ASN A O 1
ATOM 2436 N N . VAL A 1 319 ? 1.118 31.031 0.159 1 96.94 319 VAL A N 1
ATOM 2437 C CA . VAL A 1 319 ? 0.857 30.078 1.233 1 96.94 319 VAL A CA 1
ATOM 2438 C C . VAL A 1 319 ? 2.031 29.109 1.363 1 96.94 319 VAL A C 1
ATOM 2440 O O . VAL A 1 319 ? 2.467 28.516 0.374 1 96.94 319 VAL A O 1
ATOM 2443 N N . MET A 1 320 ? 2.564 29 2.523 1 98.38 320 MET A N 1
ATOM 2444 C CA . MET A 1 320 ? 3.572 28 2.855 1 98.38 320 MET A CA 1
ATOM 2445 C C . MET A 1 320 ? 3.123 27.141 4.039 1 98.38 320 MET A C 1
ATOM 2447 O O . MET A 1 320 ? 2.715 27.672 5.07 1 98.38 320 MET A O 1
ATOM 2451 N N . MET A 1 321 ? 3.105 25.875 3.83 1 97.88 321 MET A N 1
ATOM 2452 C CA . MET A 1 321 ? 2.766 24.969 4.926 1 97.88 321 MET A CA 1
ATOM 2453 C C . MET A 1 321 ? 3.844 23.906 5.109 1 97.88 321 MET A C 1
ATOM 2455 O O . MET A 1 321 ? 4.598 23.609 4.18 1 97.88 321 MET A O 1
ATOM 2459 N N . GLY A 1 322 ? 3.92 23.422 6.316 1 98.12 322 GLY A N 1
ATOM 2460 C CA . GLY A 1 322 ? 4.867 22.359 6.625 1 98.12 322 GLY A CA 1
ATOM 2461 C C . GLY A 1 322 ? 4.305 21.312 7.559 1 98.12 322 GLY A C 1
ATOM 2462 O O . GLY A 1 322 ? 3.381 21.578 8.328 1 98.12 322 GLY A O 1
ATOM 2463 N N . ALA A 1 323 ? 4.797 20.094 7.43 1 97.56 323 ALA A N 1
ATOM 2464 C CA . ALA A 1 323 ? 4.535 18.953 8.32 1 97.56 323 ALA A CA 1
ATOM 2465 C C . ALA A 1 323 ? 5.824 18.219 8.656 1 97.56 323 ALA A C 1
ATOM 2467 O O . ALA A 1 323 ? 6.824 18.344 7.945 1 97.56 323 ALA A O 1
ATOM 2468 N N . THR A 1 324 ? 5.797 17.578 9.789 1 96.38 324 THR A N 1
ATOM 2469 C CA . THR A 1 324 ? 6.957 16.781 10.164 1 96.38 324 THR A CA 1
ATOM 2470 C C . THR A 1 324 ? 6.695 15.289 9.914 1 96.38 324 THR A C 1
ATOM 2472 O O . THR A 1 324 ? 5.543 14.875 9.758 1 96.38 324 THR A O 1
ATOM 2475 N N . ASN A 1 325 ? 7.746 14.5 9.859 1 96.38 325 ASN A N 1
ATOM 2476 C CA . ASN A 1 325 ? 7.586 13.094 9.5 1 96.38 325 ASN A CA 1
ATOM 2477 C C . ASN A 1 325 ? 7.164 12.25 10.695 1 96.38 325 ASN A C 1
ATOM 2479 O O . ASN A 1 325 ? 6.906 11.055 10.555 1 96.38 325 ASN A O 1
ATOM 2483 N N . ASP A 1 326 ? 7.008 12.898 11.867 1 95.44 326 ASP A N 1
ATOM 2484 C CA . ASP A 1 326 ? 6.684 12.156 13.086 1 95.44 326 ASP A CA 1
ATOM 2485 C C . ASP A 1 326 ? 5.723 12.953 13.969 1 95.44 326 ASP A C 1
ATOM 2487 O O . ASP A 1 326 ? 5.953 13.094 15.172 1 95.44 326 ASP A O 1
ATOM 2491 N N . GLU A 1 327 ? 4.711 13.492 13.359 1 94.06 327 GLU A N 1
ATOM 2492 C CA . GLU A 1 327 ? 3.676 14.234 14.07 1 94.06 327 GLU A CA 1
ATOM 2493 C C . GLU A 1 327 ? 3.016 13.367 15.141 1 94.06 327 GLU A C 1
ATOM 2495 O O . GLU A 1 327 ? 2.711 13.844 16.234 1 94.06 327 GLU A O 1
ATOM 2500 N N . GLY A 1 328 ? 2.883 12.102 14.875 1 92.81 328 GLY A N 1
ATOM 2501 C CA . GLY A 1 328 ? 2.074 11.188 15.656 1 92.81 328 GLY A CA 1
ATOM 2502 C C . GLY A 1 328 ? 2.738 10.766 16.953 1 92.81 328 GLY A C 1
ATOM 2503 O O . GLY A 1 328 ? 2.059 10.406 17.922 1 92.81 328 GLY A O 1
ATOM 2504 N N . SER A 1 329 ? 4.086 10.773 17.047 1 90.12 329 SER A N 1
ATOM 2505 C CA . SER A 1 329 ? 4.777 10.344 18.266 1 90.12 329 SER A CA 1
ATOM 2506 C C . SER A 1 329 ? 4.43 11.234 19.453 1 90.12 329 SER A C 1
ATOM 2508 O O . SER A 1 329 ? 4.328 10.758 20.578 1 90.12 329 SER A O 1
ATOM 2510 N N . PHE A 1 330 ? 4.254 12.469 19.156 1 82.62 330 PHE A N 1
ATOM 2511 C CA . PHE A 1 330 ? 3.852 13.406 20.203 1 82.62 330 PHE A CA 1
ATOM 2512 C C . PHE A 1 330 ? 2.475 13.055 20.75 1 82.62 330 PHE A C 1
ATOM 2514 O O . PHE A 1 330 ? 2.279 13 21.969 1 82.62 330 PHE A O 1
ATOM 2521 N N . GLN A 1 331 ? 1.607 12.781 19.891 1 81.56 331 GLN A N 1
ATOM 2522 C CA . GLN A 1 331 ? 0.242 12.453 20.281 1 81.56 331 GLN A CA 1
ATOM 2523 C C . GLN A 1 331 ? 0.193 11.125 21.047 1 81.56 331 GLN A C 1
ATOM 2525 O O . GLN A 1 331 ? -0.554 10.992 22.016 1 81.56 331 GLN A O 1
ATOM 2530 N N . LEU A 1 332 ? 0.943 10.172 20.562 1 84.75 332 LEU A N 1
ATOM 2531 C CA . LEU A 1 332 ? 0.97 8.867 21.219 1 84.75 332 LEU A CA 1
ATOM 2532 C C . LEU A 1 332 ? 1.606 8.961 22.594 1 84.75 332 LEU A C 1
ATOM 2534 O O . LEU A 1 332 ? 1.195 8.258 23.516 1 84.75 332 LEU A O 1
ATOM 2538 N N . HIS A 1 333 ? 2.539 9.797 22.672 1 77 333 HIS A N 1
ATOM 2539 C CA . HIS A 1 333 ? 3.281 9.906 23.922 1 77 333 HIS A CA 1
ATOM 2540 C C . HIS A 1 333 ? 2.434 10.562 25.016 1 77 333 HIS A C 1
ATOM 2542 O O . HIS A 1 333 ? 2.586 10.25 26.188 1 77 333 HIS A O 1
ATOM 2548 N N . VAL A 1 334 ? 1.497 11.43 24.641 1 71.75 334 VAL A N 1
ATOM 2549 C CA . VAL A 1 334 ? 0.692 12.125 25.641 1 71.75 334 VAL A CA 1
ATOM 2550 C C . VAL A 1 334 ? -0.647 11.414 25.812 1 71.75 334 VAL A C 1
ATOM 2552 O O . VAL A 1 334 ? -1.462 11.805 26.641 1 71.75 334 VAL A O 1
ATOM 2555 N N . SER A 1 335 ? -0.788 10.328 24.984 1 73.06 335 SER A N 1
ATOM 2556 C CA . SER A 1 335 ? -2.039 9.578 25.078 1 73.06 335 SER A CA 1
ATOM 2557 C C . SER A 1 335 ? -2.084 8.719 26.328 1 73.06 335 SER A C 1
ATOM 2559 O O . SER A 1 335 ? -1.111 8.031 26.641 1 73.06 335 SER A O 1
ATOM 2561 N N . PRO A 1 336 ? -3.221 8.812 26.984 1 72.88 336 PRO A N 1
ATOM 2562 C CA . PRO A 1 336 ? -3.355 7.953 28.172 1 72.88 336 PRO A CA 1
ATOM 2563 C C . PRO A 1 336 ? -3.658 6.5 27.812 1 72.88 336 PRO A C 1
ATOM 2565 O O . PRO A 1 336 ? -3.586 5.617 28.672 1 72.88 336 PRO A O 1
ATOM 2568 N N . ASP A 1 337 ? -3.916 6.23 26.562 1 74.44 337 ASP A N 1
ATOM 2569 C CA . ASP A 1 337 ? -4.422 4.922 26.141 1 74.44 337 ASP A CA 1
ATOM 2570 C C . ASP A 1 337 ? -3.293 3.896 26.062 1 74.44 337 ASP A C 1
ATOM 2572 O O . ASP A 1 337 ? -3.545 2.689 26.062 1 74.44 337 ASP A O 1
ATOM 2576 N N . LEU A 1 338 ? -2.029 4.359 25.938 1 82.12 338 LEU A N 1
ATOM 2577 C CA . LEU A 1 338 ? -0.895 3.447 25.812 1 82.12 338 LEU A CA 1
ATOM 2578 C C . LEU A 1 338 ? 0.189 3.789 26.828 1 82.12 338 LEU A C 1
ATOM 2580 O O . LEU A 1 338 ? 0.473 4.965 27.078 1 82.12 338 LEU A O 1
ATOM 2584 N N . SER A 1 339 ? 0.718 2.734 27.422 1 81.19 339 SER A N 1
ATOM 2585 C CA . SER A 1 339 ? 1.794 2.955 28.391 1 81.19 339 SER A CA 1
ATOM 2586 C C . SER A 1 339 ? 3.086 3.361 27.688 1 81.19 339 SER A C 1
ATOM 2588 O O . SER A 1 339 ? 3.391 2.867 26.594 1 81.19 339 SER A O 1
ATOM 2590 N N . ARG A 1 340 ? 3.789 4.23 28.375 1 79.56 340 ARG A N 1
ATOM 2591 C CA . ARG A 1 340 ? 5.07 4.68 27.828 1 79.56 340 ARG A CA 1
ATOM 2592 C C . ARG A 1 340 ? 6.043 3.516 27.688 1 79.56 340 ARG A C 1
ATOM 2594 O O . ARG A 1 340 ? 6.824 3.465 26.734 1 79.56 340 ARG A O 1
ATOM 2601 N N . GLN A 1 341 ? 5.934 2.641 28.562 1 76.94 341 GLN A N 1
ATOM 2602 C CA . GLN A 1 341 ? 6.809 1.476 28.516 1 76.94 341 GLN A CA 1
ATOM 2603 C C . GLN A 1 341 ? 6.516 0.608 27.297 1 76.94 341 GLN A C 1
ATOM 2605 O O . GLN A 1 341 ? 7.434 0.136 26.625 1 76.94 341 GLN A O 1
ATOM 2610 N N . ASP A 1 342 ? 5.262 0.488 27.016 1 77.62 342 ASP A N 1
ATOM 2611 C CA . ASP A 1 342 ? 4.871 -0.302 25.844 1 77.62 342 ASP A CA 1
ATOM 2612 C C . ASP A 1 342 ? 5.312 0.375 24.547 1 77.62 342 ASP A C 1
ATOM 2614 O O . ASP A 1 342 ? 5.812 -0.285 23.641 1 77.62 342 ASP A O 1
ATOM 2618 N N . LEU A 1 343 ? 5.262 1.636 24.594 1 86.81 343 LEU A N 1
ATOM 2619 C CA . LEU A 1 343 ? 5.641 2.385 23.406 1 86.81 343 LEU A CA 1
ATOM 2620 C C . LEU A 1 343 ? 7.145 2.297 23.156 1 86.81 343 LEU A C 1
ATOM 2622 O O . LEU A 1 343 ? 7.586 2.182 22.016 1 86.81 343 LEU A O 1
ATOM 2626 N N . ASP A 1 344 ? 7.918 2.305 24.25 1 86.88 344 ASP A N 1
ATOM 2627 C CA . ASP A 1 344 ? 9.375 2.301 24.109 1 86.88 344 ASP A CA 1
ATOM 2628 C C . ASP A 1 344 ? 9.867 0.973 23.547 1 86.88 344 ASP A C 1
ATOM 2630 O O . ASP A 1 344 ? 10.867 0.933 22.828 1 86.88 344 ASP A O 1
ATOM 2634 N N . HIS A 1 345 ? 9.188 -0.033 23.828 1 89.75 345 HIS A N 1
ATOM 2635 C CA . HIS A 1 345 ? 9.617 -1.354 23.391 1 89.75 345 HIS A CA 1
ATOM 2636 C C . HIS A 1 345 ? 8.812 -1.812 22.172 1 89.75 345 HIS A C 1
ATOM 2638 O O . HIS A 1 345 ? 8.977 -2.939 21.703 1 89.75 345 HIS A O 1
ATOM 2644 N N . GLY A 1 346 ? 8.031 -0.941 21.672 1 91.69 346 GLY A N 1
ATOM 2645 C CA . GLY A 1 346 ? 7.141 -1.322 20.578 1 91.69 346 GLY A CA 1
ATOM 2646 C C . GLY A 1 346 ? 5.789 -1.818 21.062 1 91.69 346 GLY A C 1
ATOM 2647 O O . GLY A 1 346 ? 5.586 -2.025 22.266 1 91.69 346 GLY A O 1
ATOM 2648 N N . ILE A 1 347 ? 4.855 -1.943 20.125 1 92.19 347 ILE A N 1
ATOM 2649 C CA . ILE A 1 347 ? 3.52 -2.398 20.484 1 92.19 347 ILE A CA 1
ATOM 2650 C C . ILE A 1 347 ? 3.143 -3.621 19.656 1 92.19 347 ILE A C 1
ATOM 2652 O O . ILE A 1 347 ? 3.699 -3.838 18.578 1 92.19 347 ILE A O 1
ATOM 2656 N N . SER A 1 348 ? 2.229 -4.41 20.188 1 91.31 348 SER A N 1
ATOM 2657 C CA . SER A 1 348 ? 1.761 -5.59 19.469 1 91.31 348 SER A CA 1
ATOM 2658 C C . SER A 1 348 ? 0.722 -5.223 18.422 1 91.31 348 SER A C 1
ATOM 2660 O O . SER A 1 348 ? 0.147 -4.133 18.453 1 91.31 348 SER A O 1
ATOM 2662 N N . ARG A 1 349 ? 0.51 -6.113 17.484 1 90.06 349 ARG A N 1
ATOM 2663 C CA . ARG A 1 349 ? -0.546 -5.934 16.5 1 90.06 349 ARG A CA 1
ATOM 2664 C C . ARG A 1 349 ? -1.909 -5.801 17.172 1 90.06 349 ARG A C 1
ATOM 2666 O O . ARG A 1 349 ? -2.766 -5.047 16.703 1 90.06 349 ARG A O 1
ATOM 2673 N N . GLN A 1 350 ? -2.115 -6.551 18.203 1 88.69 350 GLN A N 1
ATOM 2674 C CA . GLN A 1 350 ? -3.371 -6.484 18.938 1 88.69 350 GLN A CA 1
ATOM 2675 C C . GLN A 1 350 ? -3.582 -5.098 19.531 1 88.69 350 GLN A C 1
ATOM 2677 O O . GLN A 1 350 ? -4.684 -4.551 19.469 1 88.69 350 GLN A O 1
ATOM 2682 N N . THR A 1 351 ? -2.496 -4.598 20.094 1 89.25 351 THR A N 1
ATOM 2683 C CA . THR A 1 351 ? -2.559 -3.258 20.656 1 89.25 351 THR A CA 1
ATOM 2684 C C . THR A 1 351 ? -2.859 -2.227 19.578 1 89.25 351 THR A C 1
ATOM 2686 O O . THR A 1 351 ? -3.666 -1.317 19.781 1 89.25 351 THR A O 1
ATOM 2689 N N . PHE A 1 352 ? -2.211 -2.363 18.453 1 91.56 352 PHE A N 1
ATOM 2690 C CA . PHE A 1 352 ? -2.457 -1.5 17.297 1 91.56 352 PHE A CA 1
ATOM 2691 C C . PHE A 1 352 ? -3.932 -1.52 16.906 1 91.56 352 PHE A C 1
ATOM 2693 O O . PHE A 1 352 ? -4.562 -0.468 16.797 1 91.56 352 PHE A O 1
ATOM 2700 N N . THR A 1 353 ? -4.473 -2.688 16.766 1 87.75 353 THR A N 1
ATOM 2701 C CA . THR A 1 353 ? -5.852 -2.857 16.344 1 87.75 353 THR A CA 1
ATOM 2702 C C . THR A 1 353 ? -6.816 -2.275 17.359 1 87.75 353 THR A C 1
ATOM 2704 O O . THR A 1 353 ? -7.781 -1.596 17 1 87.75 353 THR A O 1
ATOM 2707 N N . GLN A 1 354 ? -6.57 -2.484 18.609 1 86.25 354 GLN A N 1
ATOM 2708 C CA . GLN A 1 354 ? -7.434 -1.981 19.672 1 86.25 354 GLN A CA 1
ATOM 2709 C C . GLN A 1 354 ? -7.395 -0.457 19.734 1 86.25 354 GLN A C 1
ATOM 2711 O O . GLN A 1 354 ? -8.422 0.186 19.953 1 86.25 354 GLN A O 1
ATOM 2716 N N . TYR A 1 355 ? -6.215 0.055 19.594 1 88.5 355 TYR A N 1
ATOM 2717 C CA . TYR A 1 355 ? -6.086 1.509 19.609 1 88.5 355 TYR A CA 1
ATOM 2718 C C . TYR A 1 355 ? -6.902 2.143 18.484 1 88.5 355 TYR A C 1
ATOM 2720 O O . TYR A 1 355 ? -7.656 3.09 18.719 1 88.5 355 TYR A O 1
ATOM 2728 N N . ILE A 1 356 ? -6.727 1.605 17.281 1 88.56 356 ILE A N 1
ATOM 2729 C CA . ILE A 1 356 ? -7.41 2.145 16.109 1 88.56 356 ILE A CA 1
ATOM 2730 C C . ILE A 1 356 ? -8.922 2.027 16.297 1 88.56 356 ILE A C 1
ATOM 2732 O O . ILE A 1 356 ? -9.664 2.961 15.992 1 88.56 356 ILE A O 1
ATOM 2736 N N . ARG A 1 357 ? -9.375 0.968 16.828 1 83.81 357 ARG A N 1
ATOM 2737 C CA . ARG A 1 357 ? -10.805 0.723 17.016 1 83.81 357 ARG A CA 1
ATOM 2738 C C . ARG A 1 357 ? -11.398 1.688 18.031 1 83.81 357 ARG A C 1
ATOM 2740 O O . ARG A 1 357 ? -12.578 2.047 17.938 1 83.81 357 ARG A O 1
ATOM 2747 N N . ASN A 1 358 ? -10.594 2.137 18.922 1 78.12 358 ASN A N 1
ATOM 2748 C CA . ASN A 1 358 ? -11.086 2.957 20.016 1 78.12 358 ASN A CA 1
ATOM 2749 C C . ASN A 1 358 ? -10.984 4.445 19.703 1 78.12 358 ASN A C 1
ATOM 2751 O O . ASN A 1 358 ? -11.352 5.289 20.531 1 78.12 358 ASN A O 1
ATOM 2755 N N . GLN A 1 359 ? -10.555 4.695 18.516 1 77.69 359 GLN A N 1
ATOM 2756 C CA . GLN A 1 359 ? -10.359 6.113 18.219 1 77.69 359 GLN A CA 1
ATOM 2757 C C . GLN A 1 359 ? -11.633 6.734 17.656 1 77.69 359 GLN A C 1
ATOM 2759 O O . GLN A 1 359 ? -12.203 6.219 16.688 1 77.69 359 GLN A O 1
ATOM 2764 N N . THR A 1 360 ? -11.969 7.887 18.203 1 63.5 360 THR A N 1
ATOM 2765 C CA . THR A 1 360 ? -13.188 8.578 17.797 1 63.5 360 THR A CA 1
ATOM 2766 C C . THR A 1 360 ? -12.93 9.461 16.578 1 63.5 360 THR A C 1
ATOM 2768 O O . THR A 1 360 ? -13.867 9.867 15.891 1 63.5 360 THR A O 1
ATOM 2771 N N . TRP A 1 361 ? -11.719 9.68 16.391 1 64.19 361 TRP A N 1
ATOM 2772 C CA . TRP A 1 361 ? -11.406 10.602 15.312 1 64.19 361 TRP A CA 1
ATOM 2773 C C . TRP A 1 361 ? -11.5 9.898 13.961 1 64.19 361 TRP A C 1
ATOM 2775 O O . TRP A 1 361 ? -11.5 10.555 12.914 1 64.19 361 TRP A O 1
ATOM 2785 N N . ILE A 1 362 ? -11.555 8.609 14 1 62.66 362 ILE A N 1
ATOM 2786 C CA . ILE A 1 362 ? -11.789 7.879 12.766 1 62.66 362 ILE A CA 1
ATOM 2787 C C . ILE A 1 362 ? -13.289 7.836 12.469 1 62.66 362 ILE A C 1
ATOM 2789 O O . ILE A 1 362 ? -14.055 7.207 13.195 1 62.66 362 ILE A O 1
ATOM 2793 N N . THR A 1 363 ? -13.672 8.688 11.539 1 58.12 363 THR A N 1
ATOM 2794 C CA . THR A 1 363 ? -15.078 8.773 11.172 1 58.12 363 THR A CA 1
ATOM 2795 C C . THR A 1 363 ? -15.602 7.414 10.719 1 58.12 363 THR A C 1
ATOM 2797 O O . THR A 1 363 ? -14.945 6.715 9.953 1 58.12 363 THR A O 1
ATOM 2800 N N . GLY A 1 364 ? -16.703 7.09 11.234 1 60.62 364 GLY A N 1
ATOM 2801 C CA . GLY A 1 364 ? -17.375 5.883 10.781 1 60.62 364 GLY A CA 1
ATOM 2802 C C . GLY A 1 364 ? -16.656 4.609 11.188 1 60.62 364 GLY A C 1
ATOM 2803 O O . GLY A 1 364 ? -16.578 3.66 10.406 1 60.62 364 GLY A O 1
ATOM 2804 N N . GLN A 1 365 ? -16.25 4.68 12.375 1 67 365 GLN A N 1
ATOM 2805 C CA . GLN A 1 365 ? -15.484 3.541 12.859 1 67 365 GLN A CA 1
ATOM 2806 C C . GLN A 1 365 ? -16.297 2.254 12.781 1 67 365 GLN A C 1
ATOM 2808 O O . GLN A 1 365 ? -17.281 2.09 13.516 1 67 365 GLN A O 1
ATOM 2813 N N . THR A 1 366 ? -16.062 1.536 11.727 1 76.88 366 THR A N 1
ATOM 2814 C CA . THR A 1 366 ? -16.562 0.181 11.523 1 76.88 366 THR A CA 1
ATOM 2815 C C . THR A 1 366 ? -15.414 -0.818 11.461 1 76.88 366 THR A C 1
ATOM 2817 O O . THR A 1 366 ? -14.242 -0.426 11.414 1 76.88 366 THR A O 1
ATOM 2820 N N . ASN A 1 367 ? -15.75 -2.014 11.578 1 80.44 367 ASN A N 1
ATOM 2821 C CA . ASN A 1 367 ? -14.727 -3.045 11.43 1 80.44 367 ASN A CA 1
ATOM 2822 C C . ASN A 1 367 ? -14.016 -2.934 10.086 1 80.44 367 ASN A C 1
ATOM 2824 O O . ASN A 1 367 ? -12.812 -3.166 9.992 1 80.44 367 ASN A O 1
ATOM 2828 N N . GLN A 1 368 ? -14.781 -2.484 9.094 1 83.56 368 GLN A N 1
ATOM 2829 C CA . GLN A 1 368 ? -14.195 -2.342 7.762 1 83.56 368 GLN A CA 1
ATOM 2830 C C . GLN A 1 368 ? -13.148 -1.23 7.738 1 83.56 368 GLN A C 1
ATOM 2832 O O . GLN A 1 368 ? -12.102 -1.372 7.109 1 83.56 368 GLN A O 1
ATOM 2837 N N . VAL A 1 369 ? -13.469 -0.198 8.508 1 87 369 VAL A N 1
ATOM 2838 C CA . VAL A 1 369 ? -12.555 0.934 8.555 1 87 369 VAL A CA 1
ATOM 2839 C C . VAL A 1 369 ? -11.281 0.538 9.305 1 87 369 VAL A C 1
ATOM 2841 O O . VAL A 1 369 ? -10.172 0.82 8.844 1 87 369 VAL A O 1
ATOM 2844 N N . SER A 1 370 ? -11.461 -0.159 10.406 1 88.44 370 SER A N 1
ATOM 2845 C CA . SER A 1 370 ? -10.305 -0.604 11.18 1 88.44 370 SER A CA 1
ATOM 2846 C C . SER A 1 370 ? -9.438 -1.567 10.375 1 88.44 370 SER A C 1
ATOM 2848 O O . SER A 1 370 ? -8.211 -1.473 10.398 1 88.44 370 SER A O 1
ATOM 2850 N N . HIS A 1 371 ? -10.062 -2.469 9.625 1 89.12 371 HIS A N 1
ATOM 2851 C CA . HIS A 1 371 ? -9.328 -3.434 8.812 1 89.12 371 HIS A CA 1
ATOM 2852 C C . HIS A 1 371 ? -8.602 -2.746 7.664 1 89.12 371 HIS A C 1
ATOM 2854 O O . HIS A 1 371 ? -7.504 -3.164 7.281 1 89.12 371 HIS A O 1
ATOM 2860 N N . ALA A 1 372 ? -9.289 -1.745 7.156 1 92.56 372 ALA A N 1
ATOM 2861 C CA . ALA A 1 372 ? -8.664 -1.008 6.055 1 92.56 372 ALA A CA 1
ATOM 2862 C C . ALA A 1 372 ? -7.406 -0.283 6.52 1 92.56 372 ALA A C 1
ATOM 2864 O O . ALA A 1 372 ? -6.383 -0.299 5.832 1 92.56 372 ALA A O 1
ATOM 2865 N N . ILE A 1 373 ? -7.453 0.362 7.684 1 94.44 373 ILE A N 1
ATOM 2866 C CA . ILE A 1 373 ? -6.297 1.059 8.234 1 94.44 373 ILE A CA 1
ATOM 2867 C C . ILE A 1 373 ? -5.172 0.06 8.508 1 94.44 373 ILE A C 1
ATOM 2869 O O . ILE A 1 373 ? -4.016 0.311 8.164 1 94.44 373 ILE A O 1
ATOM 2873 N N . GLU A 1 374 ? -5.535 -1.047 9.031 1 93.06 374 GLU A N 1
ATOM 2874 C CA . GLU A 1 374 ? -4.539 -2.088 9.281 1 93.06 374 GLU A CA 1
ATOM 2875 C C . GLU A 1 374 ? -3.904 -2.564 7.98 1 93.06 374 GLU A C 1
ATOM 2877 O O . GLU A 1 374 ? -2.684 -2.729 7.902 1 93.06 374 GLU A O 1
ATOM 2882 N N . GLN A 1 375 ? -4.691 -2.814 6.977 1 93.44 375 GLN A N 1
ATOM 2883 C CA . GLN A 1 375 ? -4.211 -3.297 5.688 1 93.44 375 GLN A CA 1
ATOM 2884 C C . GLN A 1 375 ? -3.193 -2.33 5.086 1 93.44 375 GLN A C 1
ATOM 2886 O O . GLN A 1 375 ? -2.16 -2.756 4.562 1 93.44 375 GLN A O 1
ATOM 2891 N N . VAL A 1 376 ? -3.477 -1.059 5.254 1 95.62 376 VAL A N 1
ATOM 2892 C CA . VAL A 1 376 ? -2.707 -0.057 4.523 1 95.62 376 VAL A CA 1
ATOM 2893 C C . VAL A 1 376 ? -1.438 0.286 5.301 1 95.62 376 VAL A C 1
ATOM 2895 O O . VAL A 1 376 ? -0.398 0.577 4.707 1 95.62 376 VAL A O 1
ATOM 2898 N N . TYR A 1 377 ? -1.408 0.182 6.609 1 96.38 377 TYR A N 1
ATOM 2899 C CA . TYR A 1 377 ? -0.291 0.74 7.363 1 96.38 377 TYR A CA 1
ATOM 2900 C C . TYR A 1 377 ? 0.589 -0.367 7.934 1 96.38 377 TYR A C 1
ATOM 2902 O O . TYR A 1 377 ? 1.723 -0.115 8.352 1 96.38 377 TYR A O 1
ATOM 2910 N N . THR A 1 378 ? 0.133 -1.607 7.965 1 94.81 378 THR A N 1
ATOM 2911 C CA . THR A 1 378 ? 0.932 -2.691 8.523 1 94.81 378 THR A CA 1
ATOM 2912 C C . THR A 1 378 ? 2.041 -3.102 7.562 1 94.81 378 THR A C 1
ATOM 2914 O O . THR A 1 378 ? 1.814 -3.209 6.355 1 94.81 378 THR A O 1
ATOM 2917 N N . ASP A 1 379 ? 3.23 -3.215 8.102 1 93.5 379 ASP A N 1
ATOM 2918 C CA . ASP A 1 379 ? 4.297 -3.877 7.359 1 93.5 379 ASP A CA 1
ATOM 2919 C C . ASP A 1 379 ? 4.129 -5.395 7.387 1 93.5 379 ASP A C 1
ATOM 2921 O O . ASP A 1 379 ? 4.637 -6.066 8.289 1 93.5 379 ASP A O 1
ATOM 2925 N N . TRP A 1 380 ? 3.543 -5.902 6.406 1 92.62 380 TRP A N 1
ATOM 2926 C CA . TRP A 1 380 ? 3.137 -7.305 6.391 1 92.62 380 TRP A CA 1
ATOM 2927 C C . TRP A 1 380 ? 4.348 -8.219 6.25 1 92.62 380 TRP A C 1
ATOM 2929 O O . TRP A 1 380 ? 4.258 -9.422 6.5 1 92.62 380 TRP A O 1
ATOM 2939 N N . SER A 1 381 ? 5.543 -7.676 5.824 1 91 381 SER A N 1
ATOM 2940 C CA . SER A 1 381 ? 6.758 -8.477 5.766 1 91 381 SER A CA 1
ATOM 2941 C C . SER A 1 381 ? 7.352 -8.688 7.156 1 91 381 SER A C 1
ATOM 2943 O O . SER A 1 381 ? 8.203 -9.555 7.348 1 91 381 SER A O 1
ATOM 2945 N N . ASN A 1 382 ? 6.926 -7.832 8.102 1 88.62 382 ASN A N 1
ATOM 2946 C CA . ASN A 1 382 ? 7.375 -7.883 9.492 1 88.62 382 ASN A CA 1
ATOM 2947 C C . ASN A 1 382 ? 6.223 -7.629 10.461 1 88.62 382 ASN A C 1
ATOM 2949 O O . ASN A 1 382 ? 6.324 -6.773 11.336 1 88.62 382 ASN A O 1
ATOM 2953 N N . GLU A 1 383 ? 5.191 -8.375 10.25 1 86 383 GLU A N 1
ATOM 2954 C CA . GLU A 1 383 ? 3.947 -8.023 10.93 1 86 383 GLU A CA 1
ATOM 2955 C C . GLU A 1 383 ? 4.062 -8.234 12.438 1 86 383 GLU A C 1
ATOM 2957 O O . GLU A 1 383 ? 3.338 -7.602 13.211 1 86 383 GLU A O 1
ATOM 2962 N N . ASP A 1 384 ? 5.078 -9.047 12.922 1 87.94 384 ASP A N 1
ATOM 2963 C CA . ASP A 1 384 ? 5.195 -9.32 14.352 1 87.94 384 ASP A CA 1
ATOM 2964 C C . ASP A 1 384 ? 6.254 -8.438 15 1 87.94 384 ASP A C 1
ATOM 2966 O O . ASP A 1 384 ? 6.508 -8.547 16.203 1 87.94 384 ASP A O 1
ATOM 2970 N N . ASN A 1 385 ? 6.84 -7.598 14.227 1 93.19 385 ASN A N 1
ATOM 2971 C CA . ASN A 1 385 ? 7.836 -6.68 14.758 1 93.19 385 ASN A CA 1
ATOM 2972 C C . ASN A 1 385 ? 7.188 -5.523 15.516 1 93.19 385 ASN A C 1
ATOM 2974 O O . ASN A 1 385 ? 6.59 -4.637 14.898 1 93.19 385 ASN A O 1
ATOM 2978 N N . ALA A 1 386 ? 7.367 -5.504 16.812 1 93.94 386 ALA A N 1
ATOM 2979 C CA . ALA A 1 386 ? 6.684 -4.559 17.688 1 93.94 386 ALA A CA 1
ATOM 2980 C C . ALA A 1 386 ? 7.109 -3.125 17.391 1 93.94 386 ALA A C 1
ATOM 2982 O O . ALA A 1 386 ? 6.305 -2.197 17.484 1 93.94 386 ALA A O 1
ATOM 2983 N N . ASN A 1 387 ? 8.398 -2.91 17.094 1 94.31 387 ASN A N 1
ATOM 2984 C CA . ASN A 1 387 ? 8.891 -1.575 16.766 1 94.31 387 ASN A CA 1
ATOM 2985 C C . ASN A 1 387 ? 8.273 -1.05 15.469 1 94.31 387 ASN A C 1
ATOM 2987 O O . ASN A 1 387 ? 7.898 0.122 15.383 1 94.31 387 ASN A O 1
ATOM 2991 N N . LYS A 1 388 ? 8.148 -1.959 14.508 1 94.62 388 LYS A N 1
ATOM 2992 C CA . LYS A 1 388 ? 7.535 -1.562 13.242 1 94.62 388 LYS A CA 1
ATOM 2993 C C . LYS A 1 388 ? 6.047 -1.271 13.422 1 94.62 388 LYS A C 1
ATOM 2995 O O . LYS A 1 388 ? 5.504 -0.372 12.773 1 94.62 388 LYS A O 1
ATOM 3000 N N . THR A 1 389 ? 5.449 -2.068 14.297 1 94.88 389 THR A N 1
ATOM 3001 C CA . THR A 1 389 ? 4.039 -1.833 14.57 1 94.88 389 THR A CA 1
ATOM 3002 C C . THR A 1 389 ? 3.836 -0.467 15.219 1 94.88 389 THR A C 1
ATOM 3004 O O . THR A 1 389 ? 2.895 0.253 14.883 1 94.88 389 THR A O 1
ATOM 3007 N N . ARG A 1 390 ? 4.691 -0.108 16.109 1 94 390 ARG A N 1
ATOM 3008 C CA . ARG A 1 390 ? 4.633 1.224 16.703 1 94 390 ARG A CA 1
ATOM 3009 C C . ARG A 1 390 ? 4.805 2.305 15.648 1 94 390 ARG A C 1
ATOM 3011 O O . ARG A 1 390 ? 4.055 3.285 15.625 1 94 390 ARG A O 1
ATOM 3018 N N . GLU A 1 391 ? 5.801 2.123 14.789 1 95 391 GLU A N 1
ATOM 3019 C CA . GLU A 1 391 ? 6.055 3.08 13.719 1 95 391 GLU A CA 1
ATOM 3020 C C . GLU A 1 391 ? 4.828 3.244 12.828 1 95 391 GLU A C 1
ATOM 3022 O O . GLU A 1 391 ? 4.508 4.355 12.398 1 95 391 GLU A O 1
ATOM 3027 N N . SER A 1 392 ? 4.18 2.123 12.555 1 95.56 392 SER A N 1
ATOM 3028 C CA . SER A 1 392 ? 2.967 2.156 11.75 1 95.56 392 SER A CA 1
ATOM 3029 C C . SER A 1 392 ? 1.873 2.977 12.43 1 95.56 392 SER A C 1
ATOM 3031 O O . SER A 1 392 ? 1.165 3.74 11.766 1 95.56 392 SER A O 1
ATOM 3033 N N . LEU A 1 393 ? 1.729 2.77 13.68 1 94.06 393 LEU A N 1
ATOM 3034 C CA . LEU A 1 393 ? 0.725 3.533 14.414 1 94.06 393 LEU A CA 1
ATOM 3035 C C . LEU A 1 393 ? 1.047 5.023 14.391 1 94.06 393 LEU A C 1
ATOM 3037 O O . LEU A 1 393 ? 0.153 5.852 14.203 1 94.06 393 LEU A O 1
ATOM 3041 N N . VAL A 1 394 ? 2.309 5.367 14.547 1 95.19 394 VAL A N 1
ATOM 3042 C CA . VAL A 1 394 ? 2.754 6.758 14.469 1 95.19 394 VAL A CA 1
ATOM 3043 C C . VAL A 1 394 ? 2.402 7.328 13.094 1 95.19 394 VAL A C 1
ATOM 3045 O O . VAL A 1 394 ? 1.907 8.453 12.992 1 95.19 394 VAL A O 1
ATOM 3048 N N . ASP A 1 395 ? 2.572 6.531 12.094 1 96.88 395 ASP A N 1
ATOM 3049 C CA . ASP A 1 395 ? 2.291 6.98 10.734 1 96.88 395 ASP A CA 1
ATOM 3050 C C . ASP A 1 395 ? 0.795 7.199 10.523 1 96.88 395 ASP A C 1
ATOM 3052 O O . ASP A 1 395 ? 0.39 8.125 9.82 1 96.88 395 ASP A O 1
ATOM 3056 N N . VAL A 1 396 ? -0.012 6.316 11.133 1 95.5 396 VAL A N 1
ATOM 3057 C CA . VAL A 1 396 ? -1.458 6.488 11.047 1 95.5 396 VAL A CA 1
ATOM 3058 C C . VAL A 1 396 ? -1.854 7.855 11.594 1 95.5 396 VAL A C 1
ATOM 3060 O O . VAL A 1 396 ? -2.57 8.609 10.938 1 95.5 396 VAL A O 1
ATOM 3063 N N . ILE A 1 397 ? -1.35 8.148 12.727 1 93.12 397 ILE A N 1
ATOM 3064 C CA . ILE A 1 397 ? -1.706 9.391 13.406 1 93.12 397 ILE A CA 1
ATOM 3065 C C . ILE A 1 397 ? -1.115 10.578 12.648 1 93.12 397 ILE A C 1
ATOM 3067 O O . ILE A 1 397 ? -1.796 11.586 12.43 1 93.12 397 ILE A O 1
ATOM 3071 N N . THR A 1 398 ? 0.135 10.469 12.195 1 96.06 398 THR A N 1
ATOM 3072 C CA . THR A 1 398 ? 0.819 11.523 11.453 1 96.06 398 THR A CA 1
ATOM 3073 C C . THR A 1 398 ? 0.044 11.891 10.188 1 96.06 398 THR A C 1
ATOM 3075 O O . THR A 1 398 ? -0.203 13.07 9.922 1 96.06 398 THR A O 1
ATOM 3078 N N . ASP A 1 399 ? -0.38 10.852 9.477 1 95.5 399 ASP A N 1
ATOM 3079 C CA . ASP A 1 399 ? -1.065 11.078 8.203 1 95.5 399 ASP A CA 1
ATOM 3080 C C . ASP A 1 399 ? -2.459 11.656 8.43 1 95.5 399 ASP A C 1
ATOM 3082 O O . ASP A 1 399 ? -2.836 12.641 7.793 1 95.5 399 ASP A O 1
ATOM 3086 N N . HIS A 1 400 ? -3.145 11.117 9.336 1 91.31 400 HIS A N 1
ATOM 3087 C CA . HIS A 1 400 ? -4.523 11.547 9.555 1 91.31 400 HIS A CA 1
ATOM 3088 C C . HIS A 1 400 ? -4.574 12.961 10.125 1 91.31 400 HIS A C 1
ATOM 3090 O O . HIS A 1 400 ? -5.406 13.773 9.719 1 91.31 400 HIS A O 1
ATOM 3096 N N . TRP A 1 401 ? -3.723 13.195 11.016 1 90 401 TRP A N 1
ATOM 3097 C CA . TRP A 1 401 ? -3.801 14.414 11.812 1 90 401 TRP A CA 1
ATOM 3098 C C . TRP A 1 401 ? -3.248 15.609 11.047 1 90 401 TRP A C 1
ATOM 3100 O O . TRP A 1 401 ? -3.814 16.703 11.094 1 90 401 TRP A O 1
ATOM 3110 N N . ILE A 1 402 ? -2.125 15.375 10.328 1 95 402 ILE A N 1
ATOM 3111 C CA . ILE A 1 402 ? -1.459 16.578 9.844 1 95 402 ILE A CA 1
ATOM 3112 C C . ILE A 1 402 ? -1.111 16.422 8.367 1 95 402 ILE A C 1
ATOM 3114 O O . ILE A 1 402 ? -1.471 17.281 7.547 1 95 402 ILE A O 1
ATOM 3118 N N . VAL A 1 403 ? -0.474 15.344 7.949 1 96.5 403 VAL A N 1
ATOM 3119 C CA . VAL A 1 403 ? 0.154 15.266 6.637 1 96.5 403 VAL A CA 1
ATOM 3120 C C . VAL A 1 403 ? -0.918 15.289 5.547 1 96.5 403 VAL A C 1
ATOM 3122 O O . VAL A 1 403 ? -0.862 16.109 4.629 1 96.5 403 VAL A O 1
ATOM 3125 N N . VAL A 1 404 ? -1.926 14.414 5.688 1 93.56 404 VAL A N 1
ATOM 3126 C CA . VAL A 1 404 ? -2.947 14.336 4.648 1 93.56 404 VAL A CA 1
ATOM 3127 C C . VAL A 1 404 ? -3.734 15.641 4.594 1 93.56 404 VAL A C 1
ATOM 3129 O O . VAL A 1 404 ? -3.914 16.219 3.521 1 93.56 404 VAL A O 1
ATOM 3132 N N . PRO A 1 405 ? -4.125 16.203 5.707 1 91.81 405 PRO A N 1
ATOM 3133 C CA . PRO A 1 405 ? -4.816 17.5 5.672 1 91.81 405 PRO A CA 1
ATOM 3134 C C . PRO A 1 405 ? -3.951 18.609 5.098 1 91.81 405 PRO A C 1
ATOM 3136 O O . PRO A 1 405 ? -4.469 19.516 4.441 1 91.81 405 PRO A O 1
ATOM 3139 N N . THR A 1 406 ? -2.668 18.594 5.371 1 95.06 406 THR A N 1
ATOM 3140 C CA . THR A 1 406 ? -1.771 19.609 4.84 1 95.06 406 THR A CA 1
ATOM 3141 C C . THR A 1 406 ? -1.721 19.547 3.314 1 95.06 406 THR A C 1
ATOM 3143 O O . THR A 1 406 ? -1.906 20.562 2.637 1 95.06 406 THR A O 1
ATOM 3146 N N . VAL A 1 407 ? -1.542 18.359 2.828 1 94.62 407 VAL A N 1
ATOM 3147 C CA . VAL A 1 407 ? -1.487 18.172 1.381 1 94.62 407 VAL A CA 1
ATOM 3148 C C . VAL A 1 407 ? -2.826 18.562 0.76 1 94.62 407 VAL A C 1
ATOM 3150 O O . VAL A 1 407 ? -2.863 19.234 -0.273 1 94.62 407 VAL A O 1
ATOM 3153 N N . THR A 1 408 ? -3.867 18.203 1.416 1 90.56 408 THR A N 1
ATOM 3154 C CA . THR A 1 408 ? -5.207 18.516 0.935 1 90.56 408 THR A CA 1
ATOM 3155 C C . THR A 1 408 ? -5.434 20.016 0.888 1 90.56 408 THR A C 1
ATOM 3157 O O . THR A 1 408 ? -5.961 20.547 -0.096 1 90.56 408 THR A O 1
ATOM 3160 N N . THR A 1 409 ? -5.02 20.703 1.898 1 90.44 409 THR A N 1
ATOM 3161 C CA . THR A 1 409 ? -5.184 22.141 1.98 1 90.44 409 THR A CA 1
ATOM 3162 C C . THR A 1 409 ? -4.324 22.844 0.933 1 90.44 409 THR A C 1
ATOM 3164 O O . THR A 1 409 ? -4.785 23.766 0.258 1 90.44 409 THR A O 1
ATOM 3167 N N . LEU A 1 410 ? -3.113 22.422 0.791 1 93.44 410 LEU A N 1
ATOM 3168 C CA . LEU A 1 410 ? -2.209 23 -0.191 1 93.44 410 LEU A CA 1
ATOM 3169 C C . LEU A 1 410 ? -2.75 22.828 -1.605 1 93.44 410 LEU A C 1
ATOM 3171 O O . LEU A 1 410 ? -2.678 23.75 -2.424 1 93.44 410 LEU A O 1
ATOM 3175 N N . ARG A 1 411 ? -3.26 21.672 -1.855 1 90.62 411 ARG A N 1
ATOM 3176 C CA . ARG A 1 411 ? -3.832 21.406 -3.174 1 90.62 411 ARG A CA 1
ATOM 3177 C C . ARG A 1 411 ? -4.996 22.359 -3.457 1 90.62 411 ARG A C 1
ATOM 3179 O O . ARG A 1 411 ? -5.121 22.875 -4.562 1 90.62 411 ARG A O 1
ATOM 3186 N N . ALA A 1 412 ? -5.836 22.484 -2.498 1 86.81 412 ALA A N 1
ATOM 3187 C CA . ALA A 1 412 ? -6.973 23.391 -2.648 1 86.81 412 ALA A CA 1
ATOM 3188 C C . ALA A 1 412 ? -6.512 24.828 -2.889 1 86.81 412 ALA A C 1
ATOM 3190 O O . ALA A 1 412 ? -7.051 25.516 -3.75 1 86.81 412 ALA A O 1
ATOM 3191 N N . CYS A 1 413 ? -5.535 25.281 -2.146 1 90.44 413 CYS A N 1
ATOM 3192 C CA . CYS A 1 413 ? -5 26.625 -2.303 1 90.44 413 CYS A CA 1
ATOM 3193 C C . CYS A 1 413 ? -4.379 26.797 -3.684 1 90.44 413 CYS A C 1
ATOM 3195 O O . CYS A 1 413 ? -4.609 27.812 -4.344 1 90.44 413 CYS A O 1
ATOM 3197 N N . ALA A 1 414 ? -3.619 25.812 -4.09 1 92.25 414 ALA A N 1
ATOM 3198 C CA . ALA A 1 414 ? -2.971 25.875 -5.398 1 92.25 414 ALA A CA 1
ATOM 3199 C C . ALA A 1 414 ? -4.004 25.922 -6.52 1 92.25 414 ALA A C 1
ATOM 3201 O O . ALA A 1 414 ? -3.855 26.688 -7.48 1 92.25 414 ALA A O 1
ATOM 3202 N N . LYS A 1 415 ? -4.988 25.156 -6.395 1 88.06 415 LYS A N 1
ATOM 3203 C CA . LYS A 1 415 ? -6.055 25.125 -7.391 1 88.06 415 LYS A CA 1
ATOM 3204 C C . LYS A 1 415 ? -6.77 26.469 -7.457 1 88.06 415 LYS A C 1
ATOM 3206 O O . LYS A 1 415 ? -7.234 26.891 -8.523 1 88.06 415 LYS A O 1
ATOM 3211 N N . ALA A 1 416 ? -6.852 27.094 -6.328 1 86.38 416 ALA A N 1
ATOM 3212 C CA . ALA A 1 416 ? -7.508 28.391 -6.25 1 86.38 416 ALA A CA 1
ATOM 3213 C C . ALA A 1 416 ? -6.605 29.5 -6.789 1 86.38 416 ALA A C 1
ATOM 3215 O O . ALA A 1 416 ? -7.035 30.641 -6.93 1 86.38 416 ALA A O 1
ATOM 3216 N N . GLY A 1 417 ? -5.348 29.188 -7.035 1 88.62 417 GLY A N 1
ATOM 3217 C CA . GLY A 1 417 ? -4.465 30.141 -7.699 1 88.62 417 GLY A CA 1
ATOM 3218 C C . GLY A 1 417 ? -3.426 30.75 -6.773 1 88.62 417 GLY A C 1
ATOM 3219 O O . GLY A 1 417 ? -2.605 31.562 -7.199 1 88.62 417 GLY A O 1
ATOM 3220 N N . ALA A 1 418 ? -3.443 30.328 -5.484 1 92.38 418 ALA A N 1
ATOM 3221 C CA . ALA A 1 418 ? -2.428 30.828 -4.566 1 92.38 418 ALA A CA 1
ATOM 3222 C C . ALA A 1 418 ? -1.043 30.297 -4.938 1 92.38 418 ALA A C 1
ATOM 3224 O O . ALA A 1 418 ? -0.917 29.219 -5.523 1 92.38 418 ALA A O 1
ATOM 3225 N N . ARG A 1 419 ? -0.005 31.141 -4.691 1 95.25 419 ARG A N 1
ATOM 3226 C CA . ARG A 1 419 ? 1.364 30.641 -4.75 1 95.25 419 ARG A CA 1
ATOM 3227 C C . ARG A 1 419 ? 1.696 29.812 -3.514 1 95.25 419 ARG A C 1
ATOM 3229 O O . ARG A 1 419 ? 1.732 30.328 -2.398 1 95.25 419 ARG A O 1
ATOM 3236 N N . THR A 1 420 ? 1.866 28.516 -3.727 1 97.12 420 THR A N 1
ATOM 3237 C CA . THR A 1 420 ? 1.929 27.625 -2.584 1 97.12 420 THR A CA 1
ATOM 3238 C C . THR A 1 420 ? 3.291 26.938 -2.508 1 97.12 420 THR A C 1
ATOM 3240 O O . THR A 1 420 ? 3.867 26.578 -3.535 1 97.12 420 THR A O 1
ATOM 3243 N N . PHE A 1 421 ? 3.787 26.812 -1.316 1 98.5 421 PHE A N 1
ATOM 3244 C CA . PHE A 1 421 ? 5.039 26.125 -1.023 1 98.5 421 PHE A CA 1
ATOM 3245 C C . PHE A 1 421 ? 4.848 25.109 0.097 1 98.5 421 PHE A C 1
ATOM 3247 O O . PHE A 1 421 ? 4.094 25.359 1.042 1 98.5 421 PHE A O 1
ATOM 3254 N N . PHE A 1 422 ? 5.535 23.922 -0.067 1 98.56 422 PHE A N 1
ATOM 3255 C CA . PHE A 1 422 ? 5.375 22.828 0.876 1 98.56 422 PHE A CA 1
ATOM 3256 C C . PHE A 1 422 ? 6.73 22.281 1.314 1 98.56 422 PHE A C 1
ATOM 3258 O O . PHE A 1 422 ? 7.621 22.078 0.486 1 98.56 422 PHE A O 1
ATOM 3265 N N . TYR A 1 423 ? 6.93 22.125 2.619 1 98.25 423 TYR A N 1
ATOM 3266 C CA . TYR A 1 423 ? 8.102 21.391 3.082 1 98.25 423 TYR A CA 1
ATOM 3267 C C . TYR A 1 423 ? 7.703 20.234 3.996 1 98.25 423 TYR A C 1
ATOM 3269 O O . TYR A 1 423 ? 6.676 20.297 4.672 1 98.25 423 TYR A O 1
ATOM 3277 N N . PHE A 1 424 ? 8.422 19.234 3.953 1 98.38 424 PHE A N 1
ATOM 3278 C CA . PHE A 1 424 ? 8.336 18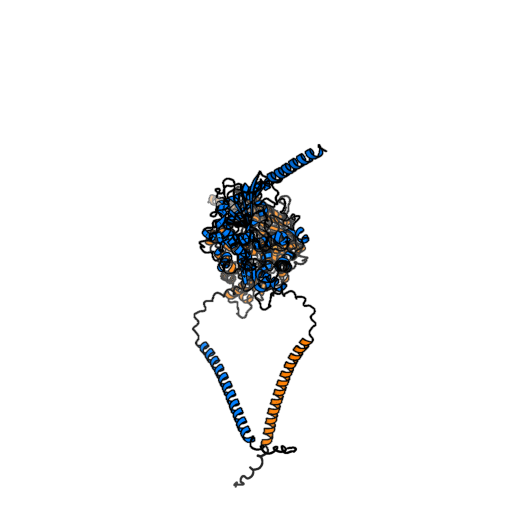.062 4.832 1 98.38 424 PHE A CA 1
ATOM 3279 C C . PHE A 1 424 ? 9.586 17.953 5.699 1 98.38 424 PHE A C 1
ATOM 3281 O O . PHE A 1 424 ? 10.672 17.672 5.195 1 98.38 424 PHE A O 1
ATOM 3288 N N . PHE A 1 425 ? 9.383 18.266 7.059 1 96.88 425 PHE A N 1
ATOM 3289 C CA . PHE A 1 425 ? 10.508 18.375 7.98 1 96.88 425 PHE A CA 1
ATOM 3290 C C . PHE A 1 425 ? 10.891 17 8.539 1 96.88 425 PHE A C 1
ATOM 3292 O O . PHE A 1 425 ? 10.078 16.359 9.195 1 96.88 425 PHE A O 1
ATOM 3299 N N . GLU A 1 426 ? 12.172 16.594 8.328 1 95.25 426 GLU A N 1
ATOM 3300 C CA . GLU A 1 426 ? 12.594 15.234 8.68 1 95.25 426 GLU A CA 1
ATOM 3301 C C . GLU A 1 426 ? 13.836 15.25 9.562 1 95.25 426 GLU A C 1
ATOM 3303 O O . GLU A 1 426 ? 14.289 14.203 10.031 1 95.25 426 GLU A O 1
ATOM 3308 N N . LYS A 1 427 ? 14.367 16.422 9.875 1 90.06 427 LYS A N 1
ATOM 3309 C CA . LYS A 1 427 ? 15.578 16.5 10.688 1 90.06 427 LYS A CA 1
ATOM 3310 C C . LYS A 1 427 ? 15.258 16.297 12.164 1 90.06 427 LYS A C 1
ATOM 3312 O O . LYS A 1 427 ? 14.594 17.141 12.781 1 90.06 427 LYS A O 1
ATOM 3317 N N . LYS A 1 428 ? 15.773 15.219 12.656 1 84.88 428 LYS A N 1
ATOM 3318 C CA . LYS A 1 428 ? 15.633 14.969 14.086 1 84.88 428 LYS A CA 1
ATOM 3319 C C . LYS A 1 428 ? 16.5 15.922 14.906 1 84.88 428 LYS A C 1
ATOM 3321 O O . LYS A 1 428 ? 17.703 16 14.695 1 84.88 428 LYS A O 1
ATOM 3326 N N . PRO A 1 429 ? 15.883 16.703 15.797 1 80 429 PRO A N 1
ATOM 3327 C CA . PRO A 1 429 ? 16.703 17.562 16.641 1 80 429 PRO A CA 1
ATOM 3328 C C . PRO A 1 429 ? 17.656 16.781 17.547 1 80 429 PRO A C 1
ATOM 3330 O O . PRO A 1 429 ? 17.297 15.703 18.031 1 80 429 PRO A O 1
ATOM 3333 N N . PRO A 1 430 ? 18.969 17.156 17.562 1 73.56 430 PRO A N 1
ATOM 3334 C CA . PRO A 1 430 ? 19.922 16.469 18.438 1 73.56 430 PRO A CA 1
ATOM 3335 C C . PRO A 1 430 ? 19.469 16.469 19.906 1 73.56 430 PRO A C 1
ATOM 3337 O O . PRO A 1 430 ? 19.812 15.547 20.656 1 73.56 430 PRO A O 1
ATOM 3340 N N . VAL A 1 431 ? 18.953 17.562 20.266 1 60.03 431 VAL A N 1
ATOM 3341 C CA . VAL A 1 431 ? 18.422 17.688 21.625 1 60.03 431 VAL A CA 1
ATOM 3342 C C . VAL A 1 431 ? 16.938 18.016 21.578 1 60.03 431 VAL A C 1
ATOM 3344 O O . VAL A 1 431 ? 16.516 18.875 20.797 1 60.03 431 VAL A O 1
ATOM 3347 N N . GLU A 1 432 ? 16.156 16.938 21.719 1 53.03 432 GLU A N 1
ATOM 3348 C CA . GLU A 1 432 ? 14.742 17.281 21.578 1 53.03 432 GLU A CA 1
ATOM 3349 C C . GLU A 1 432 ? 14.352 18.406 22.516 1 53.03 432 GLU A C 1
ATOM 3351 O O . GLU A 1 432 ? 14.891 18.516 23.625 1 53.03 432 GLU A O 1
ATOM 3356 N N . ARG A 1 433 ? 13.664 19.359 21.938 1 53.25 433 ARG A N 1
ATOM 3357 C CA . ARG A 1 433 ? 13.008 20.422 22.688 1 53.25 433 ARG A CA 1
ATOM 3358 C C . ARG A 1 433 ? 12.398 19.891 23.984 1 53.25 433 ARG A C 1
ATOM 3360 O O . ARG A 1 433 ? 11.883 18.766 24.016 1 53.25 433 ARG A O 1
ATOM 3367 N N . LYS A 1 434 ? 12.938 20.359 24.953 1 49.84 434 LYS A N 1
ATOM 3368 C CA . LYS A 1 434 ? 12.164 20.094 26.156 1 49.84 434 LYS A CA 1
ATOM 3369 C C . LYS A 1 434 ? 10.664 20.25 25.891 1 49.84 434 LYS A C 1
ATOM 3371 O O . LYS A 1 434 ? 10.188 21.375 25.656 1 49.84 434 LYS A O 1
ATOM 3376 N N . ILE A 1 435 ? 10.156 19.484 24.969 1 49.97 435 ILE A N 1
ATOM 3377 C CA . ILE A 1 435 ? 8.703 19.516 25 1 49.97 435 ILE A CA 1
ATOM 3378 C C . ILE A 1 435 ? 8.211 19.328 26.438 1 49.97 435 ILE A C 1
ATOM 3380 O O . ILE A 1 435 ? 8.664 18.422 27.141 1 49.97 435 ILE A O 1
ATOM 3384 N N . LYS A 1 436 ? 7.703 20.453 26.922 1 46.16 436 LYS A N 1
ATOM 3385 C CA . LYS A 1 436 ? 7.195 20.344 28.281 1 46.16 436 LYS A CA 1
ATOM 3386 C C . LYS A 1 436 ? 6.574 18.969 28.531 1 46.16 436 LYS A C 1
ATOM 3388 O O . LYS A 1 436 ? 5.699 18.531 27.781 1 46.16 436 LYS A O 1
ATOM 3393 N N . GLY A 1 437 ? 7.199 18.25 29.422 1 48.94 437 GLY A N 1
ATOM 3394 C CA . GLY A 1 437 ? 6.758 16.953 29.891 1 48.94 437 GLY A CA 1
ATOM 3395 C C . GLY A 1 437 ? 7.586 15.805 29.328 1 48.94 437 GLY A C 1
ATOM 3396 O O . GLY A 1 437 ? 7.453 14.664 29.766 1 48.94 437 GLY A O 1
ATOM 3397 N N . ILE A 1 438 ? 8.336 16.172 28.219 1 56.03 438 ILE A N 1
ATOM 3398 C CA . ILE A 1 438 ? 9.211 15.117 27.734 1 56.03 438 ILE A CA 1
ATOM 3399 C C . ILE A 1 438 ? 10.656 15.422 28.125 1 56.03 438 ILE A C 1
ATOM 3401 O O . ILE A 1 438 ? 11.289 16.312 27.531 1 56.03 438 ILE A O 1
ATOM 3405 N N . THR A 1 439 ? 11.125 15.039 29.297 1 56.34 439 THR A N 1
ATOM 3406 C CA . THR A 1 439 ? 12.477 15.281 29.781 1 56.34 439 THR A CA 1
ATOM 3407 C C . THR A 1 439 ? 13.508 14.641 28.859 1 56.34 439 THR A C 1
ATOM 3409 O O . THR A 1 439 ? 14.562 15.211 28.609 1 56.34 439 THR A O 1
ATOM 3412 N N . GLN A 1 440 ? 13.125 13.438 28.438 1 63.72 440 GLN A N 1
ATOM 3413 C CA . GLN A 1 440 ? 14.016 12.742 27.516 1 63.72 440 GLN A CA 1
ATOM 3414 C C . GLN A 1 440 ? 13.234 12.078 26.391 1 63.72 440 GLN A C 1
ATOM 3416 O O . GLN A 1 440 ? 12.445 11.164 26.625 1 63.72 440 GLN A O 1
ATOM 3421 N N . ALA A 1 441 ? 13.469 12.734 25.25 1 73.94 441 ALA A N 1
ATOM 3422 C CA . ALA A 1 441 ? 12.758 12.148 24.109 1 73.94 441 ALA A CA 1
ATOM 3423 C C . ALA A 1 441 ? 13.234 10.719 23.844 1 73.94 441 ALA A C 1
ATOM 3425 O O . ALA A 1 441 ? 14.43 10.453 23.844 1 73.94 441 ALA A O 1
ATOM 3426 N N . PRO A 1 442 ? 12.312 9.797 23.719 1 80.38 442 PRO A N 1
ATOM 3427 C CA . PRO A 1 442 ? 12.695 8.422 23.406 1 80.38 442 PRO A CA 1
ATOM 3428 C C . PRO A 1 442 ? 13.516 8.312 22.125 1 80.38 442 PRO A C 1
ATOM 3430 O O . PRO A 1 442 ? 13.383 9.156 21.234 1 80.38 442 PRO A O 1
ATOM 3433 N N . GLY A 1 443 ? 14.367 7.352 22.062 1 81.81 443 GLY A N 1
ATOM 3434 C CA . GLY A 1 443 ? 15.242 7.129 20.922 1 81.81 443 GLY A CA 1
ATOM 3435 C C . GLY A 1 443 ? 14.484 6.879 19.625 1 81.81 443 GLY A C 1
ATOM 3436 O O . GLY A 1 443 ? 14.992 7.152 18.547 1 81.81 443 GLY A O 1
ATOM 3437 N N . TRP A 1 444 ? 13.234 6.41 19.734 1 87.62 444 TRP A N 1
ATOM 3438 C CA . TRP A 1 444 ? 12.5 6.02 18.547 1 87.62 444 TRP A CA 1
ATOM 3439 C C . TRP A 1 444 ? 11.773 7.219 17.938 1 87.62 444 TRP A C 1
ATOM 3441 O O . TRP A 1 444 ? 11.219 7.121 16.828 1 87.62 444 TRP A O 1
ATOM 3451 N N . PHE A 1 445 ? 11.883 8.461 18.531 1 88.94 445 PHE A N 1
ATOM 3452 C CA . PHE A 1 445 ? 11.328 9.68 17.953 1 88.94 445 PHE A CA 1
ATOM 3453 C C . PHE A 1 445 ? 12.102 10.086 16.703 1 88.94 445 PHE A C 1
ATOM 3455 O O . PHE A 1 445 ? 13.328 9.977 16.656 1 88.94 445 PHE A O 1
ATOM 3462 N N . ARG A 1 446 ? 11.43 10.469 15.688 1 91.19 446 ARG A N 1
ATOM 3463 C CA . ARG A 1 446 ? 12.023 11.172 14.547 1 91.19 446 ARG A CA 1
ATOM 3464 C C . ARG A 1 446 ? 11.828 12.672 14.68 1 91.19 446 ARG A C 1
ATOM 3466 O O . ARG A 1 446 ? 12.07 13.25 15.742 1 91.19 446 ARG A O 1
ATOM 3473 N N . ALA A 1 447 ? 11.523 13.422 13.664 1 91.38 447 ALA A N 1
ATOM 3474 C CA . ALA A 1 447 ? 11.156 14.828 13.805 1 91.38 447 ALA A CA 1
ATOM 3475 C C . ALA A 1 447 ? 9.711 14.977 14.266 1 91.38 447 ALA A C 1
ATOM 3477 O O . ALA A 1 447 ? 8.781 14.938 13.445 1 91.38 447 ALA A O 1
ATOM 3478 N N . THR A 1 448 ? 9.539 15.195 15.5 1 90.5 448 THR A N 1
ATOM 3479 C CA . THR A 1 448 ? 8.211 15.172 16.109 1 90.5 448 THR A CA 1
ATOM 3480 C C . THR A 1 448 ? 7.48 16.484 15.844 1 90.5 448 THR A C 1
ATOM 3482 O O . THR A 1 448 ? 8.039 17.406 15.258 1 90.5 448 THR A O 1
ATOM 3485 N N . HIS A 1 449 ? 6.242 16.562 16.266 1 91.12 449 HIS A N 1
ATOM 3486 C CA . HIS A 1 449 ? 5.418 17.766 16.203 1 91.12 449 HIS A CA 1
ATOM 3487 C C . HIS A 1 449 ? 6.129 18.953 16.844 1 91.12 449 HIS A C 1
ATOM 3489 O O . HIS A 1 449 ? 6.48 18.906 18.031 1 91.12 449 HIS A O 1
ATOM 3495 N N . GLY A 1 450 ? 6.465 19.984 16.047 1 88.25 450 GLY A N 1
ATOM 3496 C CA . GLY A 1 450 ? 7.117 21.188 16.562 1 88.25 450 GLY A CA 1
ATOM 3497 C C . GLY A 1 450 ? 8.633 21.141 16.438 1 88.25 450 GLY A C 1
ATOM 3498 O O . GLY A 1 450 ? 9.32 22.094 16.828 1 88.25 450 GLY A O 1
ATOM 3499 N N . ALA A 1 451 ? 9.156 20.031 15.852 1 88.06 451 ALA A N 1
ATOM 3500 C CA . ALA A 1 451 ? 10.602 19.969 15.656 1 88.06 451 ALA A CA 1
ATOM 3501 C C . ALA A 1 451 ? 11.094 21.141 14.812 1 88.06 451 ALA A C 1
ATOM 3503 O O . ALA A 1 451 ? 12.156 21.703 15.078 1 88.06 451 ALA A O 1
ATOM 3504 N N . ASP A 1 452 ? 10.359 21.516 13.836 1 91.25 452 ASP A N 1
ATOM 3505 C CA . ASP A 1 452 ? 10.727 22.625 12.969 1 91.25 452 ASP A CA 1
ATOM 3506 C C . ASP A 1 452 ? 10.664 23.953 13.719 1 91.25 452 ASP A C 1
ATOM 3508 O O . ASP A 1 452 ? 11.422 24.891 13.414 1 91.25 452 ASP A O 1
ATOM 3512 N N . ASN A 1 453 ? 9.773 24.047 14.68 1 90 453 ASN A N 1
ATOM 3513 C CA . ASN A 1 453 ? 9.672 25.25 15.492 1 90 453 ASN A CA 1
ATOM 3514 C C . ASN A 1 453 ? 10.953 25.5 16.281 1 90 453 ASN A C 1
ATOM 3516 O O . ASN A 1 453 ? 11.359 26.641 16.484 1 90 453 ASN A O 1
ATOM 3520 N N . SER A 1 454 ? 11.539 24.453 16.75 1 84.12 454 SER A N 1
ATOM 3521 C CA . SER A 1 454 ? 12.789 24.562 17.484 1 84.12 454 SER A CA 1
ATOM 3522 C C . SER A 1 454 ? 13.898 25.125 16.594 1 84.12 454 SER A C 1
ATOM 3524 O O . SER A 1 454 ? 14.773 25.844 17.062 1 84.12 454 SER A O 1
ATOM 3526 N N . TYR A 1 455 ? 13.844 24.812 15.383 1 87.19 455 TYR A N 1
ATOM 3527 C CA . TYR A 1 455 ? 14.852 25.281 14.445 1 87.19 455 TYR A CA 1
ATOM 3528 C C . TYR A 1 455 ? 14.539 26.703 13.969 1 87.19 455 TYR A C 1
ATOM 3530 O O . TYR A 1 455 ? 15.445 27.453 13.594 1 87.19 455 TYR A O 1
ATOM 3538 N N . LEU A 1 456 ? 13.336 27.062 14.023 1 91.44 456 LEU A N 1
ATOM 3539 C CA . LEU A 1 456 ? 12.938 28.406 13.609 1 91.44 456 LEU A CA 1
ATOM 3540 C C . LEU A 1 456 ? 13.359 29.438 14.648 1 91.44 456 LEU A C 1
ATOM 3542 O O . LEU A 1 456 ? 13.906 30.484 14.297 1 91.44 456 LEU A O 1
ATOM 3546 N N . PHE A 1 457 ? 13.117 29.234 15.938 1 87.12 457 PHE A N 1
ATOM 3547 C CA . PHE A 1 457 ? 13.336 30.25 16.953 1 87.12 457 PHE A CA 1
ATOM 3548 C C . PHE A 1 457 ? 14.602 29.953 17.75 1 87.12 457 PHE A C 1
ATOM 3550 O O . PHE A 1 457 ? 15.094 30.797 18.5 1 87.12 457 PHE A O 1
ATOM 3557 N N . GLY A 1 458 ? 15.312 28.906 17.531 1 68.25 458 GLY A N 1
ATOM 3558 C CA . GLY A 1 458 ? 16.641 28.625 18.031 1 68.25 458 GLY A CA 1
ATOM 3559 C C . GLY A 1 458 ? 16.672 28.312 19.516 1 68.25 458 GLY A C 1
ATOM 3560 O O . GLY A 1 458 ? 17.703 27.875 20.031 1 68.25 458 GLY A O 1
ATOM 3561 N N . GLY A 1 459 ? 15.734 28.812 20.391 1 55.53 459 GLY A N 1
ATOM 3562 C CA . GLY A 1 459 ? 15.867 28.906 21.844 1 55.53 459 GLY A CA 1
ATOM 3563 C C . GLY A 1 459 ? 16.266 27.594 22.484 1 55.53 459 GLY A C 1
ATOM 3564 O O . GLY A 1 459 ? 17.203 27.547 23.266 1 55.53 459 GLY A O 1
ATOM 3565 N N . ASP A 1 460 ? 15.57 26.594 22.234 1 52.94 460 ASP A N 1
ATOM 3566 C CA . ASP A 1 460 ? 15.875 25.359 22.938 1 52.94 460 ASP A CA 1
ATOM 3567 C C . ASP A 1 460 ? 17.188 24.75 22.453 1 52.94 460 ASP A C 1
ATOM 3569 O O . ASP A 1 460 ? 17.734 23.844 23.078 1 52.94 460 ASP A O 1
ATOM 3573 N N . LEU A 1 461 ? 17.375 25.062 21.203 1 51.59 461 LEU A N 1
ATOM 3574 C CA . LEU A 1 461 ? 18.672 24.672 20.672 1 51.59 461 LEU A CA 1
ATOM 3575 C C . LEU A 1 461 ? 19.766 25.656 21.094 1 51.59 461 LEU A C 1
ATOM 3577 O O . LEU A 1 461 ? 19.891 26.734 20.5 1 51.59 461 LEU A O 1
ATOM 3581 N N . ASP A 1 462 ? 19.609 26.156 22.297 1 49.12 462 ASP A N 1
ATOM 3582 C CA . ASP A 1 462 ? 20.688 27 22.797 1 49.12 462 ASP A CA 1
ATOM 3583 C C . ASP A 1 462 ? 21.891 27 21.844 1 49.12 462 ASP A C 1
ATOM 3585 O O . ASP A 1 462 ? 22.859 26.266 22.062 1 49.12 462 ASP A O 1
ATOM 3589 N N . MET A 1 463 ? 21.578 26.953 20.719 1 46.53 463 MET A N 1
ATOM 3590 C CA . MET A 1 463 ? 22.484 26.984 19.562 1 46.53 463 MET A CA 1
ATOM 3591 C C . MET A 1 463 ? 23.547 28.062 19.75 1 46.53 463 MET A C 1
ATOM 3593 O O . MET A 1 463 ? 24.406 28.234 18.875 1 46.53 463 MET A O 1
ATOM 3597 N N . THR A 1 464 ? 23.172 29.016 20.547 1 44.09 464 THR A N 1
ATOM 3598 C CA . THR A 1 464 ? 24.281 29.969 20.625 1 44.09 464 THR A CA 1
ATOM 3599 C C . THR A 1 464 ? 25.516 29.312 21.234 1 44.09 464 THR A C 1
ATOM 3601 O O . THR A 1 464 ? 26.578 29.938 21.328 1 44.09 464 THR A O 1
ATOM 3604 N N . TRP A 1 465 ? 25.141 28.234 21.906 1 42.31 465 TRP A N 1
ATOM 3605 C CA . TRP A 1 465 ? 26.375 27.734 22.516 1 42.31 465 TRP A CA 1
ATOM 3606 C C . TRP A 1 465 ? 27.266 27.094 21.453 1 42.31 465 TRP A C 1
ATOM 3608 O O . TRP A 1 465 ? 26.781 26.391 20.562 1 42.31 465 TRP A O 1
ATOM 3618 N N . VAL A 1 466 ? 28.312 27.719 21.234 1 50.03 466 VAL A N 1
ATOM 3619 C CA . VAL A 1 466 ? 29.516 27.5 20.422 1 50.03 466 VAL A CA 1
ATOM 3620 C C . VAL A 1 466 ? 29.953 26.047 20.547 1 50.03 466 VAL A C 1
ATOM 3622 O O . VAL A 1 466 ? 31.047 25.766 21.078 1 50.03 466 VAL A O 1
ATOM 3625 N N . ASN A 1 467 ? 28.906 25.188 20.938 1 55.69 467 ASN A N 1
ATOM 3626 C CA . ASN A 1 467 ? 29.453 23.844 20.875 1 55.69 467 ASN A CA 1
ATOM 3627 C C . ASN A 1 467 ? 29.641 23.359 19.438 1 55.69 467 ASN A C 1
ATOM 3629 O O . ASN A 1 467 ? 28.688 23.391 18.656 1 55.69 467 ASN A O 1
ATOM 3633 N N . ASP A 1 468 ? 30.828 23.188 19.047 1 62.94 468 ASP A N 1
ATOM 3634 C CA . ASP A 1 468 ? 31.266 22.797 17.719 1 62.94 468 ASP A CA 1
ATOM 3635 C C . ASP A 1 468 ? 30.5 21.562 17.234 1 62.94 468 ASP A C 1
ATOM 3637 O O . ASP A 1 468 ? 30.328 21.375 16.031 1 62.94 468 ASP A O 1
ATOM 3641 N N . SER A 1 469 ? 29.984 20.812 18.188 1 68.44 469 SER A N 1
ATOM 3642 C CA . SER A 1 469 ? 29.328 19.562 17.781 1 68.44 469 SER A CA 1
ATOM 3643 C C . SER A 1 469 ? 27.953 19.844 17.156 1 68.44 469 SER A C 1
ATOM 3645 O O . SER A 1 469 ? 27.422 19 16.438 1 68.44 469 SER A O 1
ATOM 3647 N N . LEU A 1 470 ? 27.5 21.109 17.25 1 78 470 LEU A N 1
ATOM 3648 C CA . LEU A 1 470 ? 26.172 21.422 16.734 1 78 470 LEU A CA 1
ATOM 3649 C C . LEU A 1 470 ? 26.25 22.375 15.555 1 78 470 LEU A C 1
ATOM 3651 O O . LEU A 1 470 ? 25.25 22.984 15.164 1 78 470 LEU A O 1
ATOM 3655 N N . LYS A 1 471 ? 27.438 22.484 14.969 1 81 471 LYS A N 1
ATOM 3656 C CA . LYS A 1 471 ? 27.656 23.422 13.867 1 81 471 LYS A CA 1
ATOM 3657 C C . LYS A 1 471 ? 26.734 23.094 12.695 1 81 471 LYS A C 1
ATOM 3659 O O . LYS A 1 471 ? 26.109 24 12.125 1 81 471 LYS A O 1
ATOM 3664 N N . ALA A 1 472 ? 26.672 21.797 12.359 1 83.75 472 ALA A N 1
ATOM 3665 C CA . ALA A 1 472 ? 25.828 21.406 11.234 1 83.75 472 ALA A CA 1
ATOM 3666 C C . ALA A 1 472 ? 24.359 21.734 11.5 1 83.75 472 ALA A C 1
ATOM 3668 O O . ALA A 1 472 ? 23.656 22.172 10.594 1 83.75 472 ALA A O 1
ATOM 3669 N N . ASP A 1 473 ? 23.922 21.641 12.719 1 83.94 473 ASP A N 1
ATOM 3670 C CA . ASP A 1 473 ? 22.547 21.938 13.094 1 83.94 473 ASP A CA 1
ATOM 3671 C C . ASP A 1 473 ? 22.281 23.438 13.047 1 83.94 473 ASP A C 1
ATOM 3673 O O . ASP A 1 473 ? 21.203 23.875 12.648 1 83.94 473 ASP A O 1
ATOM 3677 N N . ARG A 1 474 ? 23.266 24.188 13.383 1 83.75 474 ARG A N 1
ATOM 3678 C CA . ARG A 1 474 ? 23.125 25.641 13.352 1 83.75 474 ARG A CA 1
ATOM 3679 C C . ARG A 1 474 ? 23.031 26.141 11.914 1 83.75 474 ARG A C 1
ATOM 3681 O O . ARG A 1 474 ? 22.25 27.062 11.625 1 83.75 474 ARG A O 1
ATOM 3688 N N . GLU A 1 475 ? 23.844 25.547 11.125 1 86.19 475 GLU A N 1
ATOM 3689 C CA . GLU A 1 475 ? 23.812 25.938 9.719 1 86.19 475 GLU A CA 1
ATOM 3690 C C . GLU A 1 475 ? 22.484 25.562 9.078 1 86.19 475 GLU A C 1
ATOM 3692 O O . GLU A 1 475 ? 21.938 26.344 8.289 1 86.19 475 GLU A O 1
ATOM 3697 N N . PHE A 1 476 ? 22.031 24.422 9.469 1 89.06 476 PHE A N 1
ATOM 3698 C CA . PHE A 1 476 ? 20.719 24 8.977 1 89.06 476 PHE A CA 1
ATOM 3699 C C . PHE A 1 476 ? 19.625 24.938 9.477 1 89.06 476 PHE A C 1
ATOM 3701 O O . PHE A 1 476 ? 18.75 25.328 8.711 1 89.06 476 PHE A O 1
ATOM 3708 N N . ALA A 1 477 ? 19.672 25.297 10.734 1 89.12 477 ALA A N 1
ATOM 3709 C CA . ALA A 1 477 ? 18.672 26.188 11.328 1 89.12 477 ALA A CA 1
ATOM 3710 C C . ALA A 1 477 ? 18.688 27.562 10.648 1 89.12 477 ALA A C 1
ATOM 3712 O O . ALA A 1 477 ? 17.625 28.141 10.383 1 89.12 477 ALA A O 1
ATOM 3713 N N . LYS A 1 478 ? 19.844 28.031 10.375 1 89.88 478 LYS A N 1
ATOM 3714 C CA . LYS A 1 478 ? 19.969 29.312 9.703 1 89.88 478 LYS A CA 1
ATOM 3715 C C . LYS A 1 478 ? 19.359 29.266 8.305 1 89.88 478 LYS A C 1
ATOM 3717 O O . LYS A 1 478 ? 18.688 30.203 7.871 1 89.88 478 LYS A O 1
ATOM 3722 N N . ARG A 1 479 ? 19.656 28.156 7.613 1 92 479 ARG A N 1
ATOM 3723 C CA . ARG A 1 479 ? 19.078 28 6.285 1 92 479 ARG A CA 1
ATOM 3724 C C . ARG A 1 479 ? 17.547 27.938 6.352 1 92 479 ARG A C 1
ATOM 3726 O O . ARG A 1 479 ? 16.875 28.547 5.52 1 92 479 ARG A O 1
ATOM 3733 N N . PHE A 1 480 ? 17.047 27.203 7.309 1 93.5 480 PHE A N 1
ATOM 3734 C CA . PHE A 1 480 ? 15.602 27.125 7.492 1 93.5 480 PHE A CA 1
ATOM 3735 C C . PHE A 1 480 ? 15.016 28.5 7.773 1 93.5 480 PHE A C 1
ATOM 3737 O O . PHE A 1 480 ? 14.016 28.891 7.164 1 93.5 480 PHE A O 1
ATOM 3744 N N . ARG A 1 481 ? 15.633 29.281 8.617 1 94.44 481 ARG A N 1
ATOM 3745 C CA . ARG A 1 481 ? 15.188 30.641 8.922 1 94.44 481 ARG A CA 1
ATOM 3746 C C . ARG A 1 481 ? 15.258 31.531 7.688 1 94.44 481 ARG A C 1
ATOM 3748 O O . ARG A 1 481 ? 14.398 32.406 7.496 1 94.44 481 ARG A O 1
ATOM 3755 N N . THR A 1 482 ? 16.266 31.266 6.887 1 95.44 482 THR A N 1
ATOM 3756 C CA . THR A 1 482 ? 16.406 32.062 5.676 1 95.44 482 THR A CA 1
ATOM 3757 C C . THR A 1 482 ? 15.242 31.812 4.715 1 95.44 482 THR A C 1
ATOM 3759 O O . THR A 1 482 ? 14.695 32.75 4.125 1 95.44 482 THR A O 1
ATOM 3762 N N . PHE A 1 483 ? 14.891 30.531 4.566 1 96.88 483 PHE A N 1
ATOM 3763 C CA . PHE A 1 483 ? 13.742 30.188 3.725 1 96.88 483 PHE A CA 1
ATOM 3764 C C . PHE A 1 483 ? 12.492 30.906 4.207 1 96.88 483 PHE A C 1
ATOM 3766 O O . PHE A 1 483 ? 11.773 31.531 3.41 1 96.88 483 PHE A O 1
ATOM 3773 N N . ILE A 1 484 ? 12.273 30.844 5.496 1 97.56 484 ILE A N 1
ATOM 3774 C CA . ILE A 1 484 ? 11.055 31.406 6.066 1 97.56 484 ILE A CA 1
ATOM 3775 C C . ILE A 1 484 ? 11.078 32.938 5.93 1 97.56 484 ILE A C 1
ATOM 3777 O O . ILE A 1 484 ? 10.07 33.531 5.559 1 97.56 484 ILE A O 1
ATOM 3781 N N . ALA A 1 485 ? 12.219 33.5 6.156 1 97 485 ALA A N 1
ATOM 3782 C CA . ALA A 1 485 ? 12.352 34.938 6.055 1 97 485 ALA A CA 1
ATOM 3783 C C . ALA A 1 485 ? 12.141 35.406 4.617 1 97 485 ALA A C 1
ATOM 3785 O O . ALA A 1 485 ? 11.508 36.438 4.383 1 97 485 ALA A O 1
ATOM 3786 N N . ASN A 1 486 ? 12.734 34.688 3.676 1 97.75 486 ASN A N 1
ATOM 3787 C CA . ASN A 1 486 ? 12.508 35.031 2.275 1 97.75 486 ASN A CA 1
ATOM 3788 C C . ASN A 1 486 ? 11.023 35 1.924 1 97.75 486 ASN A C 1
ATOM 3790 O O . ASN A 1 486 ? 10.531 35.875 1.208 1 97.75 486 ASN A O 1
ATOM 3794 N N . PHE A 1 487 ? 10.383 34 2.439 1 98.31 487 PHE A N 1
ATOM 3795 C CA . PHE A 1 487 ? 8.945 33.906 2.207 1 98.31 487 PHE A CA 1
ATOM 3796 C C . PHE A 1 487 ? 8.211 35.094 2.811 1 98.31 487 PHE A C 1
ATOM 3798 O O . PHE A 1 487 ? 7.293 35.625 2.195 1 98.31 487 PHE A O 1
ATOM 3805 N N . VAL A 1 488 ? 8.547 35.5 3.992 1 98.25 488 VAL A N 1
ATOM 3806 C CA . VAL A 1 488 ? 7.93 36.625 4.668 1 98.25 488 VAL A CA 1
ATOM 3807 C C . VAL A 1 488 ? 8.195 37.906 3.873 1 98.25 488 VAL A C 1
ATOM 3809 O O . VAL A 1 488 ? 7.312 38.75 3.742 1 98.25 488 VAL A O 1
ATOM 3812 N N . LYS A 1 489 ? 9.336 38.031 3.281 1 96.81 489 LYS A N 1
ATOM 3813 C CA . LYS A 1 489 ? 9.766 39.25 2.582 1 96.81 489 LYS A CA 1
ATOM 3814 C C . LYS A 1 489 ? 9.086 39.344 1.219 1 96.81 489 LYS A C 1
ATOM 3816 O O . LYS A 1 489 ? 8.703 40.438 0.8 1 96.81 489 LYS A O 1
ATOM 3821 N N . THR A 1 490 ? 8.938 38.156 0.562 1 95.69 490 THR A N 1
ATOM 3822 C CA . THR A 1 490 ? 8.594 38.281 -0.849 1 95.69 490 THR A CA 1
ATOM 3823 C C . THR A 1 490 ? 7.457 37.344 -1.216 1 95.69 490 THR A C 1
ATOM 3825 O O . THR A 1 490 ? 6.965 37.375 -2.348 1 95.69 490 THR A O 1
ATOM 3828 N N . GLY A 1 491 ? 7.078 36.594 -0.299 1 96.44 491 GLY A N 1
ATOM 3829 C CA . GLY A 1 491 ? 6.113 35.531 -0.618 1 96.44 491 GLY A CA 1
ATOM 3830 C C . GLY A 1 491 ? 6.742 34.344 -1.295 1 96.44 491 GLY A C 1
ATOM 3831 O O . GLY A 1 491 ? 6.039 33.406 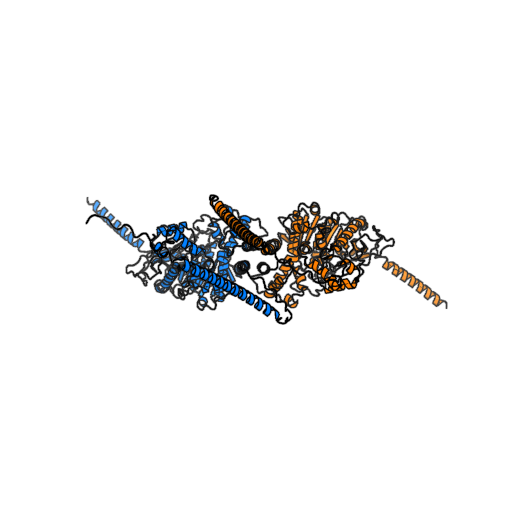-1.677 1 96.44 491 GLY A O 1
ATOM 3832 N N . ASP A 1 492 ? 8.086 34.344 -1.459 1 96.44 492 ASP A N 1
ATOM 3833 C CA . ASP A 1 492 ? 8.883 33.312 -2.1 1 96.44 492 ASP A CA 1
ATOM 3834 C C . ASP A 1 492 ? 10.07 32.906 -1.228 1 96.44 492 ASP A C 1
ATOM 3836 O O . ASP A 1 492 ? 10.93 33.75 -0.916 1 96.44 492 ASP A O 1
ATOM 3840 N N . PRO A 1 493 ? 10.148 31.594 -0.847 1 97.38 493 PRO A N 1
ATOM 3841 C CA . PRO A 1 493 ? 11.234 31.172 0.046 1 97.38 493 PRO A CA 1
ATOM 3842 C C . PRO A 1 493 ? 12.602 31.172 -0.64 1 97.38 493 PRO A C 1
ATOM 3844 O O . PRO A 1 493 ? 13.633 31.062 0.027 1 97.38 493 PRO A O 1
ATOM 3847 N N . ASN A 1 494 ? 12.625 31.344 -1.923 1 95.62 494 ASN A N 1
ATOM 3848 C CA . ASN A 1 494 ? 13.867 31.25 -2.68 1 95.62 494 ASN A CA 1
ATOM 3849 C C . ASN A 1 494 ? 14.711 32.531 -2.525 1 95.62 494 ASN A C 1
ATOM 3851 O O . ASN A 1 494 ? 14.188 33.594 -2.195 1 95.62 494 ASN A O 1
ATOM 3855 N N . GLY A 1 495 ? 16.031 32.344 -2.664 1 90.44 495 GLY A N 1
ATOM 3856 C CA . GLY A 1 495 ? 17.016 33.406 -2.584 1 90.44 495 GLY A CA 1
ATOM 3857 C C . GLY A 1 495 ? 18.406 33 -3.039 1 90.44 495 GLY A C 1
ATOM 3858 O O . GLY A 1 495 ? 18.609 31.828 -3.41 1 90.44 495 GLY A O 1
ATOM 3859 N N . ALA A 1 496 ? 19.297 33.844 -3.057 1 85 496 ALA A N 1
ATOM 3860 C CA . ALA A 1 496 ? 20.625 33.656 -3.625 1 85 496 ALA A CA 1
ATOM 3861 C C . ALA A 1 496 ? 21.422 32.625 -2.832 1 85 496 ALA A C 1
ATOM 3863 O O . ALA A 1 496 ? 22.266 31.922 -3.389 1 85 496 ALA A O 1
ATOM 3864 N N . THR A 1 497 ? 21.078 32.375 -1.594 1 82.69 497 THR A N 1
ATOM 3865 C CA . THR A 1 497 ? 21.953 31.594 -0.735 1 82.69 497 THR A CA 1
ATOM 3866 C C . THR A 1 497 ? 21.297 30.281 -0.338 1 82.69 497 THR A C 1
ATOM 3868 O O . THR A 1 497 ? 21.781 29.578 0.546 1 82.69 497 THR A O 1
ATOM 3871 N N . VAL A 1 498 ? 20.109 30 -0.958 1 83.5 498 VAL A N 1
ATOM 3872 C CA . VAL A 1 498 ? 19.422 28.781 -0.572 1 83.5 498 VAL A CA 1
ATOM 3873 C C . VAL A 1 498 ? 19.062 27.969 -1.819 1 83.5 498 VAL A C 1
ATOM 3875 O O . VAL A 1 498 ? 18.938 28.531 -2.912 1 83.5 498 VAL A O 1
ATOM 3878 N N . PRO A 1 499 ? 19 26.625 -1.634 1 83.38 499 PRO A N 1
ATOM 3879 C CA . PRO A 1 499 ? 18.578 25.797 -2.76 1 83.38 499 PRO A CA 1
ATOM 3880 C C . PRO A 1 499 ? 17.188 26.156 -3.268 1 83.38 499 PRO A C 1
ATOM 3882 O O . PRO A 1 499 ? 16.406 26.797 -2.557 1 83.38 499 PRO A O 1
ATOM 3885 N N . THR A 1 500 ? 16.891 25.672 -4.41 1 89.19 500 THR A N 1
ATOM 3886 C CA . THR A 1 500 ? 15.625 26 -5.043 1 89.19 500 THR A CA 1
ATOM 3887 C C . THR A 1 500 ? 14.477 25.266 -4.371 1 89.19 500 THR A C 1
ATOM 3889 O O . THR A 1 500 ? 14.555 24.047 -4.156 1 89.19 500 THR A O 1
ATOM 3892 N N . TRP A 1 501 ? 13.516 25.938 -3.957 1 94.44 501 TRP A N 1
ATOM 3893 C CA . TRP A 1 501 ? 12.234 25.469 -3.443 1 94.44 501 TRP A CA 1
ATOM 3894 C C . TRP A 1 501 ? 11.133 25.656 -4.477 1 94.44 501 TRP A C 1
ATOM 3896 O O . TRP A 1 501 ? 10.633 26.766 -4.668 1 94.44 501 TRP A O 1
ATOM 3906 N N . PRO A 1 502 ? 10.734 24.547 -5.137 1 95.69 502 PRO A N 1
ATOM 3907 C CA . PRO A 1 502 ? 9.703 24.688 -6.168 1 95.69 502 PRO A CA 1
ATOM 3908 C C . PRO A 1 502 ? 8.32 24.969 -5.59 1 95.69 502 PRO A C 1
ATOM 3910 O O . PRO A 1 502 ? 8.055 24.641 -4.43 1 95.69 502 PRO A O 1
ATOM 3913 N N . GLN A 1 503 ? 7.484 25.625 -6.406 1 96.62 503 GLN A N 1
ATOM 3914 C CA . GLN A 1 503 ? 6.09 25.828 -6.027 1 96.62 503 GLN A CA 1
ATOM 3915 C C . GLN A 1 503 ? 5.324 24.516 -6 1 96.62 503 GLN A C 1
ATOM 3917 O O . GLN A 1 503 ? 5.543 23.641 -6.848 1 96.62 503 GLN A O 1
ATOM 3922 N N . PHE A 1 504 ? 4.492 24.344 -5.062 1 97.69 504 PHE A N 1
ATOM 3923 C CA . PHE A 1 504 ? 3.506 23.266 -5.027 1 97.69 504 PHE A CA 1
ATOM 3924 C C . PHE A 1 504 ? 2.346 23.562 -5.969 1 97.69 504 PHE A C 1
ATOM 3926 O O . PHE A 1 504 ? 1.549 24.469 -5.711 1 97.69 504 PHE A O 1
ATOM 3933 N N . THR A 1 505 ? 2.217 22.875 -7.066 1 95 505 THR A N 1
ATOM 3934 C CA . THR A 1 505 ? 1.121 23.047 -8.016 1 95 505 THR A CA 1
ATOM 3935 C C . THR A 1 505 ? 0.121 21.906 -7.902 1 95 505 THR A C 1
ATOM 3937 O O . THR A 1 505 ? 0.437 20.859 -7.348 1 95 505 THR A O 1
ATOM 3940 N N . PRO A 1 506 ? -1.049 22.141 -8.414 1 88.19 506 PRO A N 1
ATOM 3941 C CA . PRO A 1 506 ? -2.053 21.078 -8.297 1 88.19 506 PRO A CA 1
ATOM 3942 C C . PRO A 1 506 ? -1.626 19.781 -8.984 1 88.19 506 PRO A C 1
ATOM 3944 O O . PRO A 1 506 ? -2.027 18.688 -8.562 1 88.19 506 PRO A O 1
ATOM 3947 N N . VAL A 1 507 ? -0.771 19.828 -9.945 1 87.44 507 VAL A N 1
ATOM 3948 C CA . VAL A 1 507 ? -0.419 18.656 -10.75 1 87.44 507 VAL A CA 1
ATOM 3949 C C . VAL A 1 507 ? 0.868 18.031 -10.219 1 87.44 507 VAL A C 1
ATOM 3951 O O . VAL A 1 507 ? 0.917 16.828 -9.953 1 87.44 507 VAL A O 1
ATOM 3954 N N . HIS A 1 508 ? 1.937 18.797 -9.938 1 91.5 508 HIS A N 1
ATOM 3955 C CA . HIS A 1 508 ? 3.25 18.234 -9.633 1 91.5 508 HIS A CA 1
ATOM 3956 C C . HIS A 1 508 ? 3.422 18.016 -8.133 1 91.5 508 HIS A C 1
ATOM 3958 O O . HIS A 1 508 ? 4.184 17.141 -7.711 1 91.5 508 HIS A O 1
ATOM 3964 N N . GLN A 1 509 ? 2.758 18.875 -7.297 1 96.19 509 GLN A N 1
ATOM 3965 C CA . GLN A 1 509 ? 2.748 18.797 -5.84 1 96.19 509 GLN A CA 1
ATOM 3966 C C . GLN A 1 509 ? 4.16 18.609 -5.293 1 96.19 509 GLN A C 1
ATOM 3968 O O . GLN A 1 509 ? 4.402 17.688 -4.5 1 96.19 509 GLN A O 1
ATOM 3973 N N . GLN A 1 510 ? 5.113 19.375 -5.816 1 97.31 510 GLN A N 1
ATOM 3974 C CA . GLN A 1 510 ? 6.5 19.281 -5.375 1 97.31 510 GLN A CA 1
ATOM 3975 C C . GLN A 1 510 ? 6.672 19.859 -3.977 1 97.31 510 GLN A C 1
ATOM 3977 O O . GLN A 1 510 ? 5.93 20.766 -3.574 1 97.31 510 GLN A O 1
ATOM 3982 N N . TYR A 1 511 ? 7.605 19.328 -3.203 1 97.56 511 TYR A N 1
ATOM 3983 C CA . TYR A 1 511 ? 7.922 19.812 -1.864 1 97.56 511 TYR A CA 1
ATOM 3984 C C . TYR A 1 511 ? 9.406 19.641 -1.557 1 97.56 511 TYR A C 1
ATOM 3986 O O . TYR A 1 511 ? 10.109 18.922 -2.266 1 97.56 511 TYR A O 1
ATOM 3994 N N . VAL A 1 512 ? 9.852 20.375 -0.561 1 97.31 512 VAL A N 1
ATOM 3995 C CA . VAL A 1 512 ? 11.227 20.234 -0.088 1 97.31 512 VAL A CA 1
ATOM 3996 C C . VAL A 1 512 ? 11.266 19.328 1.139 1 97.31 512 VAL A C 1
ATOM 3998 O O . VAL A 1 512 ? 10.57 19.578 2.125 1 97.31 512 VAL A O 1
ATOM 4001 N N . SER A 1 513 ? 12 18.266 1.037 1 96.44 513 SER A N 1
ATOM 4002 C CA . SER A 1 513 ? 12.305 17.422 2.197 1 96.44 513 SER A CA 1
ATOM 4003 C C . SER A 1 513 ? 13.469 18 2.998 1 96.44 513 SER A C 1
ATOM 4005 O O . SER A 1 513 ? 14.594 18.094 2.492 1 96.44 513 SER A O 1
ATOM 4007 N N . MET A 1 514 ? 13.102 18.391 4.266 1 95.19 514 MET A N 1
ATOM 4008 C CA . MET A 1 514 ? 14.086 19.078 5.102 1 95.19 514 MET A CA 1
ATOM 4009 C C . MET A 1 514 ? 14.75 18.094 6.07 1 95.19 514 MET A C 1
ATOM 4011 O O . MET A 1 514 ? 14.297 17.938 7.207 1 95.19 514 MET A O 1
ATOM 4015 N N . ASP A 1 515 ? 15.719 17.453 5.602 1 92.06 515 ASP A N 1
ATOM 4016 C CA . ASP A 1 515 ? 16.641 16.672 6.406 1 92.06 515 ASP A CA 1
ATOM 4017 C C . ASP A 1 515 ? 18.047 17.281 6.383 1 92.06 515 ASP A C 1
ATOM 4019 O O . ASP A 1 515 ? 18.219 18.438 5.965 1 92.06 515 ASP A O 1
ATOM 4023 N N . SER A 1 516 ? 19.031 16.594 6.895 1 85.25 516 SER A N 1
ATOM 4024 C CA . SER A 1 516 ? 20.391 17.141 6.875 1 85.25 516 SER A CA 1
ATOM 4025 C C . SER A 1 516 ? 20.797 17.562 5.469 1 85.25 516 SER A C 1
ATOM 4027 O O . SER A 1 516 ? 21.438 18.594 5.285 1 85.25 516 SER A O 1
ATOM 4029 N N . GLN A 1 517 ? 20.328 16.766 4.594 1 88.06 517 GLN A N 1
ATOM 4030 C CA . GLN A 1 517 ? 20.453 17.156 3.191 1 88.06 517 GLN A CA 1
ATOM 4031 C C . GLN A 1 517 ? 19.078 17.438 2.582 1 88.06 517 GLN A C 1
ATOM 4033 O O . GLN A 1 517 ? 18.203 16.578 2.613 1 88.06 517 GLN A O 1
ATOM 4038 N N . ILE A 1 518 ? 18.938 18.719 2.105 1 90.88 518 ILE A N 1
ATOM 4039 C CA . ILE A 1 518 ? 17.672 19.125 1.523 1 90.88 518 ILE A CA 1
ATOM 4040 C C . ILE A 1 518 ? 17.469 18.438 0.18 1 90.88 518 ILE A C 1
ATOM 4042 O O . ILE A 1 518 ? 18.375 18.391 -0.648 1 90.88 518 ILE A O 1
ATOM 4046 N N . SER A 1 519 ? 16.375 17.812 -0.055 1 94.44 519 SER A N 1
ATOM 4047 C CA . SER A 1 519 ? 16.031 17.141 -1.306 1 94.44 519 SER A CA 1
ATOM 4048 C C . SER A 1 519 ? 14.625 17.5 -1.769 1 94.44 519 SER A C 1
ATOM 4050 O O . SER A 1 519 ? 13.859 18.109 -1.02 1 94.44 519 SER A O 1
ATOM 4052 N N . LEU A 1 520 ? 14.391 17.25 -3.045 1 95.75 520 LEU A N 1
ATOM 4053 C CA . LEU A 1 520 ? 13.086 17.547 -3.633 1 95.75 520 LEU A CA 1
ATOM 4054 C C . LEU A 1 520 ? 12.25 16.281 -3.748 1 95.75 520 LEU A C 1
ATOM 4056 O O . LEU A 1 520 ? 12.781 15.203 -4.051 1 95.75 520 LEU A O 1
ATOM 4060 N N . GLY A 1 521 ? 11.031 16.359 -3.389 1 95.5 521 GLY A N 1
ATOM 4061 C CA . GLY A 1 521 ? 10.07 15.297 -3.602 1 95.5 521 GLY A CA 1
ATOM 4062 C C . GLY A 1 521 ? 8.797 15.766 -4.289 1 95.5 521 GLY A C 1
ATOM 4063 O O . GLY A 1 521 ? 8.633 16.953 -4.547 1 95.5 521 GLY A O 1
ATOM 4064 N N . SER A 1 522 ? 7.965 14.836 -4.703 1 96.06 522 SER A N 1
ATOM 4065 C CA . SER A 1 522 ? 6.648 15.117 -5.266 1 96.06 522 SER A CA 1
ATOM 4066 C C . SER A 1 522 ? 5.602 14.133 -4.758 1 96.06 522 SER A C 1
ATOM 4068 O O . SER A 1 522 ? 5.938 13.016 -4.359 1 96.06 522 SER A O 1
ATOM 4070 N N . ASN A 1 523 ? 4.391 14.625 -4.66 1 96 523 ASN A N 1
ATOM 4071 C CA . ASN A 1 523 ? 3.258 13.766 -4.332 1 96 523 ASN A CA 1
ATOM 4072 C C . ASN A 1 523 ? 3.496 12.992 -3.035 1 96 523 ASN A C 1
ATOM 4074 O O . ASN A 1 523 ? 3.396 11.766 -3.01 1 96 523 ASN A O 1
ATOM 4078 N N . LEU A 1 524 ? 3.766 13.812 -1.981 1 97.19 524 LEU A N 1
ATOM 4079 C CA . LEU A 1 524 ? 4.051 13.195 -0.689 1 97.19 524 LEU A CA 1
ATOM 4080 C C . LEU A 1 524 ? 2.912 12.281 -0.255 1 97.19 524 LEU A C 1
ATOM 4082 O O . LEU A 1 524 ? 1.757 12.711 -0.194 1 97.19 524 LEU A O 1
ATOM 4086 N N . ARG A 1 525 ? 3.232 10.984 0.03 1 96.5 525 ARG A N 1
ATOM 4087 C CA . ARG A 1 525 ? 2.316 9.992 0.589 1 96.5 525 ARG A CA 1
ATOM 4088 C C . ARG A 1 525 ? 1.007 9.961 -0.192 1 96.5 525 ARG A C 1
ATOM 4090 O O . ARG A 1 525 ? -0.073 9.914 0.4 1 96.5 525 ARG A O 1
ATOM 4097 N N . ALA A 1 526 ? 1.072 10 -1.548 1 95.88 526 ALA A N 1
ATOM 4098 C CA . ALA A 1 526 ? -0.091 10.102 -2.426 1 95.88 526 ALA A CA 1
ATOM 4099 C C . ALA A 1 526 ? -1.089 8.984 -2.141 1 95.88 526 ALA A C 1
ATOM 4101 O O . ALA A 1 526 ? -2.303 9.203 -2.178 1 95.88 526 ALA A O 1
ATOM 4102 N N . ASP A 1 527 ? -0.636 7.766 -1.85 1 95.5 527 ASP A N 1
ATOM 4103 C CA . ASP A 1 527 ? -1.518 6.641 -1.564 1 95.5 527 ASP A CA 1
ATOM 4104 C C . ASP A 1 527 ? -2.301 6.867 -0.274 1 95.5 527 ASP A C 1
ATOM 4106 O O . ASP A 1 527 ? -3.488 6.547 -0.198 1 95.5 527 ASP A O 1
ATOM 4110 N N . LYS A 1 528 ? -1.632 7.441 0.752 1 96.88 528 LYS A N 1
ATOM 4111 C CA . LYS A 1 528 ? -2.303 7.711 2.021 1 96.88 528 LYS A CA 1
ATOM 4112 C C . LYS A 1 528 ? -3.287 8.867 1.887 1 96.88 528 LYS A C 1
ATOM 4114 O O . LYS A 1 528 ? -4.34 8.875 2.525 1 96.88 528 LYS A O 1
ATOM 4119 N N . VAL A 1 529 ? -2.928 9.906 1.053 1 94.44 529 VAL A N 1
ATOM 4120 C CA . VAL A 1 529 ? -3.836 11.023 0.798 1 94.44 529 VAL A CA 1
ATOM 4121 C C . VAL A 1 529 ? -5.125 10.5 0.168 1 94.44 529 VAL A C 1
ATOM 4123 O O . VAL A 1 529 ? -6.223 10.844 0.612 1 94.44 529 VAL A O 1
ATOM 4126 N N . HIS A 1 530 ? -5.02 9.617 -0.833 1 93.5 530 HIS A N 1
ATOM 4127 C CA . HIS A 1 530 ? -6.215 9.039 -1.443 1 93.5 530 HIS A CA 1
ATOM 4128 C C . HIS A 1 530 ? -6.961 8.148 -0.459 1 93.5 530 HIS A C 1
ATOM 4130 O O . HIS A 1 530 ? -8.195 8.148 -0.427 1 93.5 530 HIS A O 1
ATOM 4136 N N . PHE A 1 531 ? -6.223 7.348 0.348 1 94.75 531 PHE A N 1
ATOM 4137 C CA . PHE A 1 531 ? -6.805 6.422 1.312 1 94.75 531 PHE A CA 1
ATOM 4138 C C . PHE A 1 531 ? -7.727 7.152 2.279 1 94.75 531 PHE A C 1
ATOM 4140 O O . PHE A 1 531 ? -8.891 6.785 2.428 1 94.75 531 PHE A O 1
ATOM 4147 N N . TRP A 1 532 ? -7.27 8.242 2.85 1 90.94 532 TRP A N 1
ATOM 4148 C CA . TRP A 1 532 ? -8.016 8.945 3.887 1 90.94 532 TRP A CA 1
ATOM 4149 C C . TRP A 1 532 ? -9.102 9.82 3.275 1 90.94 532 TRP A C 1
ATOM 4151 O O . TRP A 1 532 ? -10.188 9.969 3.844 1 90.94 532 TRP A O 1
ATOM 4161 N N . ASN A 1 533 ? -8.836 10.414 2.143 1 88.06 533 ASN A N 1
ATOM 4162 C CA . ASN A 1 533 ? -9.75 11.414 1.592 1 88.06 533 ASN A CA 1
ATOM 4163 C C . ASN A 1 533 ? -10.859 10.758 0.773 1 88.06 533 ASN A C 1
ATOM 4165 O O . ASN A 1 533 ? -11.961 11.312 0.658 1 88.06 533 ASN A O 1
ATOM 4169 N N . LYS A 1 534 ? -10.562 9.625 0.192 1 88.38 534 LYS A N 1
ATOM 4170 C CA . LYS A 1 534 ? -11.523 9.086 -0.764 1 88.38 534 LYS A CA 1
ATOM 4171 C C . LYS A 1 534 ? -11.922 7.66 -0.398 1 88.38 534 LYS A C 1
ATOM 4173 O O . LYS A 1 534 ? -13.109 7.348 -0.302 1 88.38 534 LYS A O 1
ATOM 4178 N N . PHE A 1 535 ? -10.977 6.777 -0.133 1 90.81 535 PHE A N 1
ATOM 4179 C CA . PHE A 1 535 ? -11.289 5.363 0.045 1 90.81 535 PHE A CA 1
ATOM 4180 C C . PHE A 1 535 ? -12.023 5.137 1.359 1 90.81 535 PHE A C 1
ATOM 4182 O O . PHE A 1 535 ? -13.094 4.523 1.379 1 90.81 535 PHE A O 1
ATOM 4189 N N . LEU A 1 536 ? -11.453 5.57 2.461 1 88.56 536 LEU A N 1
ATOM 4190 C CA . LEU A 1 536 ? -12.055 5.277 3.758 1 88.56 536 LEU A CA 1
ATOM 4191 C C . LEU A 1 536 ? -13.484 5.801 3.826 1 88.56 536 LEU A C 1
ATOM 4193 O O . LEU A 1 536 ? -14.398 5.074 4.234 1 88.56 536 LEU A O 1
ATOM 4197 N N . PRO A 1 537 ? -13.734 7.102 3.383 1 83.19 537 PRO A N 1
ATOM 4198 C CA . PRO A 1 537 ? -15.117 7.574 3.387 1 83.19 537 PRO A CA 1
ATOM 4199 C C . PRO A 1 537 ? -16.031 6.719 2.514 1 83.19 537 PRO A C 1
ATOM 4201 O O . PRO A 1 537 ? -17.234 6.609 2.791 1 83.19 537 PRO A O 1
ATOM 4204 N N . SER A 1 538 ? -15.492 6.09 1.443 1 83.31 538 SER A N 1
ATOM 4205 C CA . SER A 1 538 ? -16.297 5.281 0.542 1 83.31 538 SER A CA 1
ATOM 4206 C C . SER A 1 538 ? -16.766 3.992 1.218 1 83.31 538 SER A C 1
ATOM 4208 O O . SER A 1 538 ? -17.703 3.352 0.765 1 83.31 538 SER A O 1
ATOM 4210 N N . LEU A 1 539 ? -16.031 3.533 2.217 1 83.06 539 LEU A N 1
ATOM 4211 C CA . LEU A 1 539 ? -16.406 2.322 2.941 1 83.06 539 LEU A CA 1
ATOM 4212 C C . LEU A 1 539 ? -17.609 2.57 3.834 1 83.06 539 LEU A C 1
ATOM 4214 O O . LEU A 1 539 ? -18.312 1.629 4.219 1 83.06 539 LEU A O 1
ATOM 4218 N N . THR A 1 540 ? -17.781 3.818 4.223 1 72.75 540 THR A N 1
ATOM 4219 C CA . THR A 1 540 ? -18.844 4.141 5.16 1 72.75 540 THR A CA 1
ATOM 4220 C C . THR A 1 540 ? -20.078 4.66 4.426 1 72.75 540 THR A C 1
ATOM 4222 O O . THR A 1 540 ? -21.156 4.785 5.012 1 72.75 540 THR A O 1
ATOM 4225 N N . SER A 1 541 ? -19.906 5.066 3.059 1 61.94 541 SER A N 1
ATOM 4226 C CA . SER A 1 541 ? -21.047 5.602 2.312 1 61.94 541 SER A CA 1
ATOM 4227 C C . SER A 1 541 ? -21.984 4.488 1.845 1 61.94 541 SER A C 1
ATOM 4229 O O . SER A 1 541 ? -21.516 3.43 1.406 1 61.94 541 SER A O 1
ATOM 4231 N N . SER A 1 542 ? -22.953 4.18 2.426 1 51.62 542 SER A N 1
ATOM 4232 C CA . SER A 1 542 ? -24.016 3.262 2.014 1 51.62 542 SER A CA 1
ATOM 4233 C C . SER A 1 542 ? -24.359 3.441 0.539 1 51.62 542 SER A C 1
ATOM 4235 O O . SER A 1 542 ? -25.094 4.363 0.172 1 51.62 542 SER A O 1
ATOM 4237 N N . ASP A 1 543 ? -23.453 3.375 -0.433 1 47.19 543 ASP A N 1
ATOM 4238 C CA . ASP A 1 543 ? -24.016 3.424 -1.782 1 47.19 543 ASP A CA 1
ATOM 4239 C C . ASP A 1 543 ? -25.156 2.428 -1.94 1 47.19 543 ASP A C 1
ATOM 4241 O O . ASP A 1 543 ? -25.062 1.287 -1.484 1 47.19 543 ASP A O 1
ATOM 4245 N N . PRO A 1 544 ? -26.281 2.846 -2.418 1 39.78 544 PRO A N 1
ATOM 4246 C CA . PRO A 1 544 ? -27.297 1.857 -2.779 1 39.78 544 PRO A CA 1
ATOM 4247 C C . PRO A 1 544 ? -26.781 0.796 -3.744 1 39.78 544 PRO A C 1
ATOM 4249 O O . PRO A 1 544 ? -25.859 1.065 -4.523 1 39.78 544 PRO A O 1
ATOM 4252 N N . PRO A 1 545 ? -26.969 -0.388 -3.586 1 38.66 545 PRO A N 1
ATOM 4253 C CA . PRO A 1 545 ? -26.547 -1.441 -4.516 1 38.66 545 PRO A CA 1
ATOM 4254 C C . PRO A 1 545 ? -26.641 -1.006 -5.977 1 38.66 545 PRO A C 1
ATOM 4256 O O . PRO A 1 545 ? -27.547 -0.246 -6.344 1 38.66 545 PRO A O 1
ATOM 4259 N N . SER A 1 546 ? -25.609 -0.941 -6.758 1 36.69 546 SER A N 1
ATOM 4260 C CA . SER A 1 546 ? -25.703 -0.694 -8.188 1 36.69 546 SER A CA 1
ATOM 4261 C C . SER A 1 546 ? -26.969 -1.314 -8.773 1 36.69 546 SER A C 1
ATOM 4263 O O . SER A 1 546 ? -27.234 -2.508 -8.594 1 36.69 546 SER A O 1
ATOM 4265 N N . GLN A 1 547 ? -27.953 -0.589 -9.117 1 33.69 547 GLN A N 1
ATOM 4266 C CA . GLN A 1 547 ? -29.078 -1.049 -9.922 1 33.69 547 GLN A CA 1
ATOM 4267 C C . GLN A 1 547 ? -28.609 -1.851 -11.133 1 33.69 547 GLN A C 1
ATOM 4269 O O . GLN A 1 547 ? -27.703 -1.431 -11.844 1 33.69 547 GLN A O 1
ATOM 4274 N N . GLU A 1 548 ? -28.875 -3.131 -11.227 1 36.41 548 GLU A N 1
ATOM 4275 C CA . GLU A 1 548 ? -28.797 -4.008 -12.398 1 36.41 548 GLU A CA 1
ATOM 4276 C C . GLU A 1 548 ? -29.109 -3.244 -13.68 1 36.41 548 GLU A C 1
ATOM 4278 O O . GLU A 1 548 ? -30.031 -2.439 -13.719 1 36.41 548 GLU A O 1
ATOM 4283 N N . PRO A 1 549 ? -28.156 -3.123 -14.609 1 34.47 549 PRO A N 1
ATOM 4284 C CA . PRO A 1 549 ? -28.641 -2.447 -15.812 1 34.47 549 PRO A CA 1
ATOM 4285 C C . PRO A 1 549 ? -30.031 -2.902 -16.219 1 34.47 549 PRO A C 1
ATOM 4287 O O . PRO A 1 549 ? -30.375 -4.074 -16.062 1 34.47 549 PRO A O 1
ATOM 4290 N N . PRO A 1 550 ? -31 -2.068 -16.469 1 30.84 550 PRO A N 1
ATOM 4291 C CA . PRO A 1 550 ? -32.312 -2.533 -16.938 1 30.84 550 PRO A CA 1
ATOM 4292 C C . PRO A 1 550 ? -32.188 -3.439 -18.172 1 30.84 550 PRO A C 1
ATOM 4294 O O . PRO A 1 550 ? -31.5 -3.109 -19.125 1 30.84 550 PRO A O 1
ATOM 4297 N N . THR A 1 551 ? -32.188 -4.738 -18.094 1 32.94 551 THR A N 1
ATOM 4298 C CA . THR A 1 551 ? -32.531 -5.574 -19.234 1 32.94 551 THR A CA 1
ATOM 4299 C C . THR A 1 551 ? -33.625 -4.922 -20.078 1 32.94 551 THR A C 1
ATOM 4301 O O . THR A 1 551 ? -34.656 -4.5 -19.547 1 32.94 551 THR A O 1
ATOM 4304 N N . 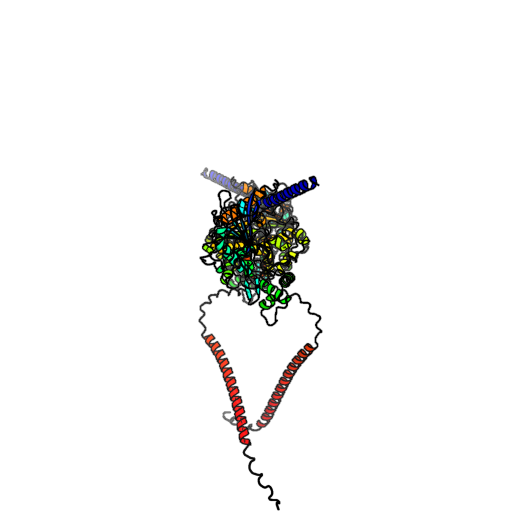ASP A 1 552 ? -33.281 -4.391 -21.266 1 29.55 552 ASP A N 1
ATOM 4305 C CA . ASP A 1 552 ? -34.312 -3.953 -22.203 1 29.55 552 ASP A CA 1
ATOM 4306 C C . ASP A 1 552 ? -35.438 -4.969 -22.281 1 29.55 552 ASP A C 1
ATOM 4308 O O . ASP A 1 552 ? -35.281 -6.055 -22.844 1 29.55 552 ASP A O 1
ATOM 4312 N N . LYS A 1 553 ? -36.281 -5.082 -21.359 1 30.17 553 LYS A N 1
ATOM 4313 C CA . LYS A 1 553 ? -37.531 -5.793 -21.641 1 30.17 553 LYS A CA 1
ATOM 4314 C C . LYS A 1 553 ? -38.156 -5.316 -22.953 1 30.17 553 LYS A C 1
ATOM 4316 O O . LYS A 1 553 ? -38.188 -4.117 -23.219 1 30.17 553 LYS A O 1
ATOM 4321 N N . PRO A 1 554 ? -38.375 -6.215 -23.984 1 31.56 554 PRO A N 1
ATOM 4322 C CA . PRO A 1 554 ? -39.312 -5.766 -25.031 1 31.56 554 PRO A CA 1
ATOM 4323 C C . PRO A 1 554 ? -40.438 -4.902 -24.5 1 31.56 554 PRO A C 1
ATOM 4325 O O . PRO A 1 554 ? -40.781 -4.992 -23.312 1 31.56 554 PRO A O 1
ATOM 4328 N N . GLU A 1 555 ? -40.812 -3.824 -25.188 1 29.56 555 GLU A N 1
ATOM 4329 C CA . GLU A 1 555 ? -42.031 -3.023 -24.984 1 29.56 555 GLU A CA 1
ATOM 4330 C C . GLU A 1 555 ? -43.219 -3.896 -24.578 1 29.56 555 GLU A C 1
ATOM 4332 O O . GLU A 1 555 ? -43.75 -4.633 -25.391 1 29.56 555 GLU A O 1
ATOM 4337 N N . HIS A 1 556 ? -43.094 -4.688 -23.531 1 26.73 556 HIS A N 1
ATOM 4338 C CA . HIS A 1 556 ? -44.406 -5.25 -23.234 1 26.73 556 HIS A CA 1
ATOM 4339 C C . HIS A 1 556 ? -45.469 -4.16 -23.156 1 26.73 556 HIS A C 1
ATOM 4341 O O . HIS A 1 556 ? -45.219 -3.059 -22.672 1 26.73 556 HIS A O 1
ATOM 4347 N N . HIS A 1 557 ? -46.562 -4.125 -24.031 1 27.48 557 HIS A N 1
ATOM 4348 C CA . HIS A 1 557 ? -47.906 -3.582 -23.984 1 27.48 557 HIS A CA 1
ATOM 4349 C C . HIS A 1 557 ? -48.406 -3.412 -22.547 1 27.48 557 HIS A C 1
ATOM 4351 O O . HIS A 1 557 ? -48.125 -4.262 -21.703 1 27.48 557 HIS A O 1
ATOM 4357 N N . VAL A 1 558 ? -48.469 -2.09 -22.141 1 28.08 558 VAL A N 1
ATOM 4358 C CA . VAL A 1 558 ? -49.25 -1.593 -21 1 28.08 558 VAL A CA 1
ATOM 4359 C C . VAL A 1 558 ? -50.438 -2.49 -20.75 1 28.08 558 VAL A C 1
ATOM 4361 O O . VAL A 1 558 ? -51.406 -2.479 -21.516 1 28.08 558 VAL A O 1
ATOM 4364 N N . LYS A 1 559 ? -50.219 -3.699 -20.391 1 29.16 559 LYS A N 1
ATOM 4365 C CA . LYS A 1 559 ? -51.438 -4.477 -20.125 1 29.16 559 LYS A CA 1
ATOM 4366 C C . LYS A 1 559 ? -52.406 -3.695 -19.25 1 29.16 559 LYS A C 1
ATOM 4368 O O . LYS A 1 559 ? -52 -3.059 -18.266 1 29.16 559 LYS A O 1
ATOM 4373 N N . ARG A 1 560 ? -53.75 -3.396 -19.578 1 30.92 560 ARG A N 1
ATOM 4374 C CA . ARG A 1 560 ? -55.062 -2.955 -19.125 1 30.92 560 ARG A CA 1
ATOM 4375 C C . ARG A 1 560 ? -55.344 -3.391 -17.688 1 30.92 560 ARG A C 1
ATOM 4377 O O . ARG A 1 560 ? -56.188 -2.816 -17 1 30.92 560 ARG A O 1
ATOM 4384 N N . ARG A 1 561 ? -54.688 -4.445 -17.266 1 29.97 561 ARG A N 1
ATOM 4385 C CA . ARG A 1 561 ? -55.281 -5.113 -16.125 1 29.97 561 ARG A CA 1
ATOM 4386 C C . ARG A 1 561 ? -54.969 -4.367 -14.828 1 29.97 561 ARG A C 1
ATOM 4388 O O . ARG A 1 561 ? -55.75 -4.445 -13.859 1 29.97 561 ARG A O 1
ATOM 4395 N N . ASP A 1 562 ? -53.906 -3.762 -14.789 1 29.28 562 ASP A N 1
ATOM 4396 C CA . ASP A 1 562 ? -53.562 -3.4 -13.414 1 29.28 562 ASP A CA 1
ATOM 4397 C C . ASP A 1 562 ? -54.344 -2.172 -12.969 1 29.28 562 ASP A C 1
ATOM 4399 O O . ASP A 1 562 ? -54.281 -1.763 -11.805 1 29.28 562 ASP A O 1
ATOM 4403 N N . LYS A 1 563 ? -55.094 -1.53 -13.945 1 38.97 563 LYS A N 1
ATOM 4404 C CA . LYS A 1 563 ? -56.125 -0.559 -13.641 1 38.97 563 LYS A CA 1
ATOM 4405 C C . LYS A 1 563 ? -57.25 -1.199 -12.836 1 38.97 563 LYS A C 1
ATOM 4407 O O . LYS A 1 563 ? -57.875 -0.545 -11.992 1 38.97 563 LYS A O 1
ATOM 4412 N N . VAL A 1 564 ? -57.469 -2.525 -13.117 1 39.72 564 VAL A N 1
ATOM 4413 C CA . VAL A 1 564 ? -58.594 -3.23 -12.5 1 39.72 564 VAL A CA 1
ATOM 4414 C C . VAL A 1 564 ? -58.344 -3.434 -11.016 1 39.72 564 VAL A C 1
ATOM 4416 O O . VAL A 1 564 ? -59.219 -3.281 -10.188 1 39.72 564 VAL A O 1
ATOM 4419 N N . VAL A 1 565 ? -57.094 -3.617 -10.688 1 40.03 565 VAL A N 1
ATOM 4420 C CA . VAL A 1 565 ? -56.812 -4.008 -9.305 1 40.03 565 VAL A CA 1
ATOM 4421 C C . VAL A 1 565 ? -56.938 -2.789 -8.398 1 40.03 565 VAL A C 1
ATOM 4423 O O . VAL A 1 565 ? -57.469 -2.877 -7.293 1 40.03 565 VAL A O 1
ATOM 4426 N N . ILE A 1 566 ? -56.562 -1.64 -8.938 1 41.59 566 ILE A N 1
ATOM 4427 C CA . ILE A 1 566 ? -56.688 -0.388 -8.203 1 41.59 566 ILE A CA 1
ATOM 4428 C C . ILE A 1 566 ? -58.156 -0.067 -7.992 1 41.59 566 ILE A C 1
ATOM 4430 O O . ILE A 1 566 ? -58.562 0.348 -6.902 1 41.59 566 ILE A O 1
ATOM 4434 N N . ALA A 1 567 ? -58.938 -0.428 -8.992 1 45.06 567 ALA A N 1
ATOM 4435 C CA . ALA A 1 567 ? -60.375 -0.206 -8.914 1 45.06 567 ALA A CA 1
ATOM 4436 C C . ALA A 1 567 ? -61 -1.07 -7.824 1 45.06 567 ALA A C 1
ATOM 4438 O O . ALA A 1 567 ? -61.875 -0.614 -7.094 1 45.06 567 ALA A O 1
ATOM 4439 N N . LEU A 1 568 ? -60.406 -2.252 -7.688 1 46.88 568 LEU A N 1
ATOM 4440 C CA . LEU A 1 568 ? -60.969 -3.189 -6.723 1 46.88 568 LEU A CA 1
ATOM 4441 C C . LEU A 1 568 ? -60.656 -2.766 -5.297 1 46.88 568 LEU A C 1
ATOM 4443 O O . LEU A 1 568 ? -61.5 -2.871 -4.402 1 46.88 568 LEU A O 1
ATOM 4447 N N . ALA A 1 569 ? -59.469 -2.197 -5.105 1 45.34 569 ALA A N 1
ATOM 4448 C CA . ALA A 1 569 ? -59.031 -1.781 -3.773 1 45.34 569 ALA A CA 1
ATOM 4449 C C . ALA A 1 569 ? -59.844 -0.568 -3.295 1 45.34 569 ALA A C 1
ATOM 4451 O O . ALA A 1 569 ? -60.219 -0.495 -2.129 1 45.34 569 ALA A O 1
ATOM 4452 N N . LEU A 1 570 ? -60.125 0.252 -4.242 1 48.31 570 LEU A N 1
ATOM 4453 C CA . LEU A 1 570 ? -60.906 1.44 -3.941 1 48.31 570 LEU A CA 1
ATOM 4454 C C . LEU A 1 570 ? -62.344 1.061 -3.533 1 48.31 570 LEU A C 1
ATOM 4456 O O . LEU A 1 570 ? -62.906 1.673 -2.631 1 48.31 570 LEU A O 1
ATOM 4460 N N . THR A 1 571 ? -62.781 -0.024 -4.086 1 49.09 571 THR A N 1
ATOM 4461 C CA . THR A 1 571 ? -64.125 -0.476 -3.789 1 49.09 571 THR A CA 1
ATOM 4462 C C . THR A 1 571 ? -64.188 -1.054 -2.379 1 49.09 571 THR A C 1
ATOM 4464 O O . THR A 1 571 ? -65.25 -0.881 -1.687 1 49.09 571 THR A O 1
ATOM 4467 N N . SER A 1 572 ? -63.094 -1.627 -1.966 1 47.06 572 SER A N 1
ATOM 4468 C CA . SER A 1 572 ? -63.094 -2.238 -0.641 1 47.06 572 SER A CA 1
ATOM 4469 C C . SER A 1 572 ? -63.156 -1.18 0.456 1 47.06 572 SER A C 1
ATOM 4471 O O . SER A 1 572 ? -63.812 -1.362 1.476 1 47.06 572 SER A O 1
ATOM 4473 N N . VAL A 1 573 ? -62.469 -0.07 0.225 1 51.66 573 VAL A N 1
ATOM 4474 C CA . VAL A 1 573 ? -62.469 1.044 1.169 1 51.66 573 VAL A CA 1
ATOM 4475 C C . VAL A 1 573 ? -63.875 1.638 1.279 1 51.66 573 VAL A C 1
ATOM 4477 O O . VAL A 1 573 ? -64.312 1.961 2.377 1 51.66 573 VAL A O 1
ATOM 4480 N N . ILE A 1 574 ? -64.5 1.612 0.148 1 52.88 574 ILE A N 1
ATOM 4481 C CA . ILE A 1 574 ? -65.812 2.166 0.12 1 52.88 574 ILE A CA 1
ATOM 4482 C C . ILE A 1 574 ? -66.75 1.282 0.94 1 52.88 574 ILE A C 1
ATOM 4484 O O . ILE A 1 574 ? -67.562 1.784 1.719 1 52.88 574 ILE A O 1
ATOM 4488 N N . PHE A 1 575 ? -66.5 -0.06 0.88 1 54.06 575 PHE A N 1
ATOM 4489 C CA . PHE A 1 575 ? -67.375 -0.983 1.604 1 54.06 575 PHE A CA 1
ATOM 4490 C C . PHE A 1 575 ? -67.188 -0.84 3.109 1 54.06 575 PHE A C 1
ATOM 4492 O O . PHE A 1 575 ? -68.125 -0.916 3.875 1 54.06 575 PHE A O 1
ATOM 4499 N N . ILE A 1 576 ? -65.938 -0.49 3.498 1 55.75 576 ILE A N 1
ATOM 4500 C CA . ILE A 1 576 ? -65.625 -0.341 4.914 1 55.75 576 ILE A CA 1
ATOM 4501 C C . ILE A 1 576 ? -66.312 0.932 5.457 1 55.75 576 ILE A C 1
ATOM 4503 O O . ILE A 1 576 ? -66.875 0.923 6.539 1 55.75 576 ILE A O 1
ATOM 4507 N N . VAL A 1 577 ? -66.25 1.945 4.652 1 59.06 577 VAL A N 1
ATOM 4508 C CA . VAL A 1 577 ? -66.812 3.219 5.051 1 59.06 577 VAL A CA 1
ATOM 4509 C C . VAL A 1 577 ? -68.375 3.072 5.176 1 59.06 577 VAL A C 1
ATOM 4511 O O . VAL A 1 577 ? -68.938 3.545 6.145 1 59.06 577 VAL A O 1
ATOM 4514 N N . VAL A 1 578 ? -68.938 2.271 4.223 1 58.66 578 VAL A N 1
ATOM 4515 C CA . VAL A 1 578 ? -70.375 2.053 4.242 1 58.66 578 VAL A CA 1
ATOM 4516 C C . VAL A 1 578 ? -70.75 1.214 5.461 1 58.66 578 VAL A C 1
ATOM 4518 O O . VAL A 1 578 ? -71.75 1.502 6.133 1 58.66 578 VAL A O 1
ATOM 4521 N N . ALA A 1 579 ? -69.875 0.264 5.805 1 57.25 579 ALA A N 1
ATOM 4522 C CA . ALA A 1 579 ? -70.125 -0.603 6.953 1 57.25 579 ALA A CA 1
ATOM 4523 C C . ALA A 1 579 ? -70.062 0.184 8.258 1 57.25 579 ALA A C 1
ATOM 4525 O O . ALA A 1 579 ? -70.938 -0.003 9.133 1 57.25 579 ALA A O 1
ATOM 4526 N N . ILE A 1 580 ? -69.188 1.158 8.32 1 60.56 580 ILE A N 1
ATOM 4527 C CA . ILE A 1 580 ? -69.062 2.02 9.492 1 60.56 580 ILE A CA 1
ATOM 4528 C C . ILE A 1 580 ? -70.25 2.936 9.602 1 60.56 580 ILE A C 1
ATOM 4530 O O . ILE A 1 580 ? -70.812 3.102 10.68 1 60.56 580 ILE A O 1
ATOM 4534 N N . LEU A 1 581 ? -70.625 3.395 8.484 1 60.06 581 LEU A N 1
ATOM 4535 C CA . LEU A 1 581 ? -71.75 4.301 8.492 1 60.06 581 LEU A CA 1
ATOM 4536 C C . LEU A 1 581 ? -73 3.568 8.898 1 60.06 581 LEU A C 1
ATOM 4538 O O . LEU A 1 581 ? -73.812 4.094 9.68 1 60.06 581 LEU A O 1
ATOM 4542 N N . LEU A 1 582 ? -73.125 2.268 8.43 1 59.25 582 LEU A N 1
ATOM 4543 C CA . LEU A 1 582 ? -74.25 1.463 8.805 1 59.25 582 LEU A CA 1
ATOM 4544 C C . LEU A 1 582 ? -74.25 1.135 10.297 1 59.25 582 LEU A C 1
ATOM 4546 O O . LEU A 1 582 ? -75.312 1.125 10.953 1 59.25 582 LEU A O 1
ATOM 4550 N N . PHE A 1 583 ? -73.062 1.041 10.828 1 59.34 583 PHE A N 1
ATOM 4551 C CA . PHE A 1 583 ? -72.875 0.771 12.25 1 59.34 583 PHE A CA 1
ATOM 4552 C C . PHE A 1 583 ? -73.25 1.984 13.086 1 59.34 583 PHE A C 1
ATOM 4554 O O . PHE A 1 583 ? -73.938 1.852 14.086 1 59.34 583 PHE A O 1
ATOM 4561 N N . ILE A 1 584 ? -72.875 3.141 12.617 1 60.44 584 ILE A N 1
ATOM 4562 C CA . ILE A 1 584 ? -73.188 4.387 13.289 1 60.44 584 ILE A CA 1
ATOM 4563 C C . ILE A 1 584 ? -74.75 4.59 13.25 1 60.44 584 ILE A C 1
ATOM 4565 O O . ILE A 1 584 ? -75.312 4.973 14.25 1 60.44 584 ILE A O 1
ATOM 4569 N N . MET A 1 585 ? -75.312 4.246 12.109 1 58.44 585 MET A N 1
ATOM 4570 C CA . MET A 1 585 ? -76.75 4.383 11.969 1 58.44 585 MET A CA 1
ATOM 4571 C C . MET A 1 585 ? -77.5 3.418 12.891 1 58.44 585 MET A C 1
ATOM 4573 O O . MET A 1 585 ? -78.5 3.77 13.484 1 58.44 585 MET A O 1
ATOM 4577 N N . LEU A 1 586 ? -76.875 2.182 13.016 1 54.69 586 LEU A N 1
ATOM 4578 C CA . LEU A 1 586 ? -77.438 1.201 13.922 1 54.69 586 LEU A CA 1
ATOM 4579 C C . LEU A 1 586 ? -77.375 1.664 15.367 1 54.69 586 LEU A C 1
ATOM 4581 O O . LEU A 1 586 ? -78.312 1.536 16.125 1 54.69 586 LEU A O 1
ATOM 4585 N N . LEU A 1 587 ? -76.25 2.322 15.719 1 54.5 587 LEU A N 1
ATOM 4586 C CA . LEU A 1 587 ? -76.062 2.848 17.062 1 54.5 587 LEU A CA 1
ATOM 4587 C C . LEU A 1 587 ? -77 4.004 17.344 1 54.5 587 LEU A C 1
ATOM 4589 O O . LEU A 1 587 ? -77.562 4.094 18.422 1 54.5 587 LEU A O 1
ATOM 4593 N N . TYR A 1 588 ? -77.125 4.805 16.328 1 55 588 TYR A N 1
ATOM 4594 C CA . TYR A 1 588 ? -78 5.941 16.453 1 55 588 TYR A CA 1
ATOM 4595 C C . TYR A 1 588 ? -79.438 5.469 16.672 1 55 588 TYR A C 1
ATOM 4597 O O . TYR A 1 588 ? -80.188 5.992 17.531 1 55 588 TYR A O 1
ATOM 4605 N N . THR A 1 589 ? -79.812 4.375 15.891 1 55.75 589 THR A N 1
ATOM 4606 C CA . THR A 1 589 ? -81.188 3.844 16.047 1 55.75 589 THR A CA 1
ATOM 4607 C C . THR A 1 589 ? -81.375 3.197 17.422 1 55.75 589 THR A C 1
ATOM 4609 O O . THR A 1 589 ? -82.438 3.285 18.031 1 55.75 589 THR A O 1
ATOM 4612 N N . CYS A 1 590 ? -80.188 2.637 17.922 1 50.28 590 CYS A N 1
ATOM 4613 C CA . CYS A 1 590 ? -80.25 2.029 19.25 1 50.28 590 CYS A CA 1
ATOM 4614 C C . CYS A 1 590 ? -80.375 3.092 20.328 1 50.28 590 CYS A C 1
ATOM 4616 O O . CYS A 1 590 ? -81.188 2.939 21.25 1 50.28 590 CYS A O 1
ATOM 4618 N N . ILE A 1 591 ? -79.688 4.176 20.156 1 52.22 591 ILE A N 1
ATOM 4619 C CA . ILE A 1 591 ? -79.75 5.254 21.141 1 52.22 591 ILE A CA 1
ATOM 4620 C C . ILE A 1 591 ? -81.125 5.902 21.094 1 52.22 591 ILE A C 1
ATOM 4622 O O . ILE A 1 591 ? -81.75 6.184 22.125 1 52.22 591 ILE A O 1
ATOM 4626 N N . LYS A 1 592 ? -81.562 6.117 19.906 1 53.91 592 LYS A N 1
ATOM 4627 C CA . LYS A 1 592 ? -82.875 6.723 19.797 1 53.91 592 LYS A CA 1
ATOM 4628 C C . LYS A 1 592 ? -84 5.832 20.422 1 53.91 592 LYS A C 1
ATOM 4630 O O . LYS A 1 592 ? -84.875 6.324 21.094 1 53.91 592 LYS A O 1
ATOM 4635 N N . THR A 1 593 ? -83.688 4.539 20.266 1 47.88 593 THR A N 1
ATOM 4636 C CA . THR A 1 593 ? -84.688 3.619 20.844 1 47.88 593 THR A CA 1
ATOM 4637 C C . THR A 1 593 ? -84.562 3.627 22.375 1 47.88 593 THR A C 1
ATOM 4639 O O . THR A 1 593 ? -85.562 3.572 23.062 1 47.88 593 THR A O 1
ATOM 4642 N N . ILE A 1 594 ? -83.375 3.871 22.844 1 47.12 594 ILE A N 1
ATOM 4643 C CA . ILE A 1 594 ? -83.25 3.895 24.297 1 47.12 594 ILE A CA 1
ATOM 4644 C C . ILE A 1 594 ? -83.812 5.188 24.844 1 47.12 594 ILE A C 1
ATOM 4646 O O . ILE A 1 594 ? -84.5 5.172 25.875 1 47.12 594 ILE A O 1
ATOM 4650 N N . ARG A 1 595 ? -83.5 6.305 24.219 1 44.44 595 ARG A N 1
ATOM 4651 C CA . ARG A 1 595 ? -84.125 7.543 24.719 1 44.44 595 ARG A CA 1
ATOM 4652 C C . ARG A 1 595 ? -85.625 7.469 24.703 1 44.44 595 ARG A C 1
ATOM 4654 O O . ARG A 1 595 ? -86.312 7.961 25.625 1 44.44 595 ARG A O 1
ATOM 4661 N N . LEU A 1 596 ? -86.25 6.984 23.641 1 41.91 596 LEU A N 1
ATOM 4662 C CA . LEU A 1 596 ? -87.688 6.875 23.625 1 41.91 596 LEU A CA 1
ATOM 4663 C C . LEU A 1 596 ? -88.188 6 24.781 1 41.91 596 LEU A C 1
ATOM 4665 O O . LEU A 1 596 ? -89.25 6.238 25.344 1 41.91 596 LEU A O 1
ATOM 4669 N N . ALA A 1 597 ? -87.188 5.094 25.188 1 37.09 597 ALA A N 1
ATOM 4670 C CA . ALA A 1 597 ? -87.688 4.254 26.281 1 37.09 597 ALA A CA 1
ATOM 4671 C C . ALA A 1 597 ? -87.625 5 27.609 1 37.09 597 ALA A C 1
ATOM 4673 O O . ALA A 1 597 ? -88.438 4.805 28.484 1 37.09 597 ALA A O 1
ATOM 4674 N N . ARG A 1 598 ? -86.688 5.953 27.766 1 37 598 ARG A N 1
ATOM 4675 C CA . ARG A 1 598 ? -86.562 6.637 29.062 1 37 598 ARG A CA 1
ATOM 4676 C C . ARG A 1 598 ? -87.688 7.672 29.203 1 37 598 ARG A C 1
ATOM 4678 O O . ARG A 1 598 ? -88.125 7.957 30.312 1 37 598 ARG A O 1
ATOM 4685 N N . VAL A 1 599 ? -88 8.508 28.281 1 36.56 599 VAL A N 1
ATOM 4686 C CA . VAL A 1 599 ? -89.062 9.477 28.484 1 36.56 599 VAL A CA 1
ATOM 4687 C C . VAL A 1 599 ? -90.312 8.758 29.016 1 36.56 599 VAL A C 1
ATOM 4689 O O . VAL A 1 599 ? -91.062 9.328 29.766 1 36.56 599 VAL A O 1
ATOM 4692 N N . ALA A 1 600 ? -90.438 7.543 28.609 1 28.78 600 ALA A N 1
ATOM 4693 C CA . ALA A 1 600 ? -91.688 6.91 29.094 1 28.78 600 ALA A CA 1
ATOM 4694 C C . ALA A 1 600 ? -91.625 6.656 30.594 1 28.78 600 ALA A C 1
ATOM 4696 O O . ALA A 1 600 ? -92.625 6.543 31.266 1 28.78 600 ALA A O 1
ATOM 4697 N N . LYS A 1 601 ? -90.375 6.477 31.172 1 32.66 601 LYS A N 1
ATOM 4698 C CA . LYS A 1 601 ? -90.5 6.043 32.562 1 32.66 601 LYS A CA 1
ATOM 4699 C C . LYS A 1 601 ? -90.562 7.234 33.5 1 32.66 601 LYS A C 1
ATOM 4701 O O . LYS A 1 601 ? -90.688 7.066 34.719 1 32.66 601 LYS A O 1
ATOM 4706 N N . GLY A 1 602 ? -90 8.523 33.312 1 29.17 602 GLY A N 1
ATOM 4707 C CA . GLY A 1 602 ? -89.938 9.602 34.281 1 29.17 602 GLY A CA 1
ATOM 4708 C C . GLY A 1 602 ? -91.312 10.055 34.781 1 29.17 602 GLY A C 1
ATOM 4709 O O . GLY A 1 602 ? -91.375 11.07 35.469 1 29.17 602 GLY A O 1
ATOM 4710 N N . GLY A 1 603 ? -92.5 9.836 34.469 1 23.31 603 GLY A N 1
ATOM 4711 C CA . GLY A 1 603 ? -93.688 10.453 35 1 23.31 603 GLY A CA 1
ATOM 4712 C C . GLY A 1 603 ? -93.812 10.281 36.5 1 23.31 603 GLY A C 1
ATOM 4713 O O . GLY A 1 603 ? -94.562 10.984 37.156 1 23.31 603 GLY A O 1
ATOM 4714 N N . TYR A 1 604 ? -93.5 9.281 37.281 1 20.48 604 TYR A N 1
ATOM 4715 C CA . TYR A 1 604 ? -94.375 9.141 38.438 1 20.48 604 TYR A CA 1
ATOM 4716 C C . TYR A 1 604 ? -93.75 9.859 39.656 1 20.48 604 TYR A C 1
ATOM 4718 O O . TYR A 1 604 ? -94.5 10.367 40.5 1 20.48 604 TYR A O 1
ATOM 4726 N N . SER A 1 605 ? -92.5 9.82 40.219 1 20.64 605 SER A N 1
ATOM 4727 C CA . SER A 1 605 ? -92.375 9.773 41.656 1 20.64 605 SER A CA 1
ATOM 4728 C C . SER A 1 605 ? -92.188 11.164 42.25 1 20.64 605 SER A C 1
ATOM 4730 O O . SER A 1 605 ? -91.062 11.648 42.375 1 20.64 605 SER A O 1
ATOM 4732 N N . ALA A 1 606 ? -92.688 12.391 41.844 1 21.12 606 ALA A N 1
ATOM 4733 C CA . ALA A 1 606 ? -92.562 13.703 42.469 1 21.12 606 ALA A CA 1
ATOM 4734 C C . ALA A 1 606 ? -93.062 13.648 43.906 1 21.12 606 ALA A C 1
ATOM 4736 O O . ALA A 1 606 ? -93.188 14.688 44.562 1 21.12 606 ALA A O 1
ATOM 4737 N N . GLU A 1 607 ? -93.812 12.734 44.531 1 18.58 607 GLU A N 1
ATOM 4738 C CA . GLU A 1 607 ? -94.625 13.062 45.688 1 18.58 607 GLU A CA 1
ATOM 4739 C C . GLU A 1 607 ? -93.75 13.586 46.844 1 18.58 607 GLU A C 1
ATOM 4741 O O . GLU A 1 607 ? -94.062 14.57 47.5 1 18.58 607 GLU A O 1
ATOM 4746 N N . LEU A 1 608 ? -92.938 12.867 47.594 1 17.84 608 LEU A N 1
ATOM 4747 C CA . LEU A 1 608 ? -93.188 12.781 49 1 17.84 608 LEU A CA 1
ATOM 4748 C C . LEU A 1 608 ? -92.438 13.875 49.781 1 17.84 608 LEU A C 1
ATOM 4750 O O . LEU A 1 608 ? -92.938 14.453 50.719 1 17.84 608 LEU A O 1
ATOM 4754 N N . VAL A 1 609 ? -91.062 14.078 49.844 1 19.86 609 VAL A N 1
ATOM 4755 C CA . VAL A 1 609 ? -90.562 14.188 51.188 1 19.86 609 VAL A CA 1
ATOM 4756 C C . VAL A 1 609 ? -90.5 15.656 51.594 1 19.86 609 VAL A C 1
ATOM 4758 O O . VAL A 1 609 ? -89.562 16.391 51.188 1 19.86 609 VAL A O 1
ATOM 4761 N N . GLU A 1 610 ? -91.438 16.578 51.375 1 17.64 610 GLU A N 1
ATOM 4762 C CA . GLU A 1 610 ? -91.5 17.953 51.875 1 17.64 610 GLU A CA 1
ATOM 4763 C C . GLU A 1 610 ? -91.562 18 53.406 1 17.64 610 GLU A C 1
ATOM 4765 O O . GLU A 1 610 ? -91.938 18.984 54 1 17.64 610 GLU A O 1
ATOM 4770 N N . LYS A 1 611 ? -91.438 16.938 54.156 1 21.22 611 LYS A N 1
ATOM 4771 C CA . LYS A 1 611 ? -91.938 17.172 55.5 1 21.22 611 LYS A CA 1
ATOM 4772 C C . LYS A 1 611 ? -91.25 18.344 56.156 1 21.22 611 LYS A C 1
ATOM 4774 O O . LYS A 1 611 ? -91.875 19.234 56.719 1 21.22 611 LYS A O 1
ATOM 4779 N N . ASP A 1 612 ? -90.188 18.312 56.938 1 19.16 612 ASP A N 1
ATOM 4780 C CA . ASP A 1 612 ? -90.188 18.594 58.375 1 19.16 612 ASP A CA 1
ATOM 4781 C C . ASP A 1 612 ? -89.625 19.969 58.656 1 19.16 612 ASP A C 1
ATOM 4783 O O . ASP A 1 612 ? -88.438 20.094 59.062 1 19.16 612 ASP A O 1
ATOM 4787 N N . GLY A 1 613 ? -89.875 21.109 57.938 1 18.67 613 GLY A N 1
ATOM 4788 C CA . GLY A 1 613 ? -89.375 22.406 58.312 1 18.67 613 GLY A CA 1
ATOM 4789 C C . GLY A 1 613 ? -89.875 22.922 59.625 1 18.67 613 GLY A C 1
ATOM 4790 O O . GLY A 1 613 ? -89.75 24.094 59.938 1 18.67 613 GLY A O 1
ATOM 4791 N N . ASN A 1 614 ? -90.875 22.422 60.312 1 18.73 614 ASN A N 1
ATOM 4792 C CA . ASN A 1 614 ? -91.562 23.281 61.25 1 18.73 614 ASN A CA 1
ATOM 4793 C C . ASN A 1 614 ? -90.562 24 62.188 1 18.73 614 ASN A C 1
ATOM 4795 O O . ASN A 1 614 ? -90.812 25.172 62.5 1 18.73 614 ASN A O 1
ATOM 4799 N N . THR A 1 615 ? -90 23.141 63.125 1 21.92 615 THR A N 1
ATOM 4800 C CA . THR A 1 615 ? -90.188 23.703 64.438 1 21.92 615 THR A CA 1
ATOM 4801 C C . THR A 1 615 ? -89.625 25.125 64.5 1 21.92 615 THR A C 1
ATOM 4803 O O . THR A 1 615 ? -88.812 25.516 63.719 1 21.92 615 THR A O 1
ATOM 4806 N N . GLU A 1 616 ? -89.188 25.844 66 1 17.17 616 GLU A N 1
ATOM 4807 C CA . GLU A 1 616 ? -89.625 26.203 67.375 1 17.17 616 GLU A CA 1
ATOM 4808 C C . GLU A 1 616 ? -88.688 27.219 67.938 1 17.17 616 GLU A C 1
ATOM 4810 O O . GLU A 1 616 ? -87.562 26.875 68.375 1 17.17 616 GLU A O 1
ATOM 4815 N N . THR A 1 617 ? -87.75 27.984 68.625 1 23.28 617 THR A N 1
ATOM 4816 C CA . THR A 1 617 ? -88.125 29.312 69.062 1 23.28 617 THR A CA 1
ATOM 4817 C C . THR A 1 617 ? -88.312 30.281 67.938 1 23.28 617 THR A C 1
ATOM 4819 O O . THR A 1 617 ? -87.75 30.078 66.875 1 23.28 617 THR A O 1
ATOM 4822 N N . THR A 1 618 ? -89 31.578 68.125 1 18.95 618 THR A N 1
ATOM 4823 C CA . THR A 1 618 ? -88.938 33 67.812 1 18.95 618 THR A CA 1
ATOM 4824 C C . THR A 1 618 ? -87.438 33.469 67.812 1 18.95 618 THR A C 1
ATOM 4826 O O . THR A 1 618 ? -86.688 33.062 68.688 1 18.95 618 THR A O 1
ATOM 4829 N N . MET B 1 1 ? 23.797 -58.781 -78.375 1 36.94 1 MET B N 1
ATOM 4830 C CA . MET B 1 1 ? 22.781 -59.25 -77.438 1 36.94 1 MET B CA 1
ATOM 4831 C C . MET B 1 1 ? 23.375 -59.406 -76.062 1 36.94 1 MET B C 1
ATOM 4833 O O . MET B 1 1 ? 22.641 -59.469 -75.062 1 36.94 1 MET B O 1
ATOM 4837 N N . ASN B 1 2 ? 24.75 -59.562 -76 1 46.31 2 ASN B N 1
ATOM 4838 C CA . ASN B 1 2 ? 25.406 -59.969 -74.75 1 46.31 2 ASN B CA 1
ATOM 4839 C C . ASN B 1 2 ? 25.688 -58.75 -73.875 1 46.31 2 ASN B C 1
ATOM 4841 O O . ASN B 1 2 ? 25.938 -58.906 -72.688 1 46.31 2 ASN B O 1
ATOM 4845 N N . TRP B 1 3 ? 25.75 -57.5 -74.438 1 55.66 3 TRP B N 1
ATOM 4846 C CA . TRP B 1 3 ? 26.141 -56.312 -73.688 1 55.66 3 TRP B CA 1
ATOM 4847 C C . TRP B 1 3 ? 24.984 -55.812 -72.812 1 55.66 3 TRP B C 1
ATOM 4849 O O . TRP B 1 3 ? 25.188 -55.312 -71.688 1 55.66 3 TRP B O 1
ATOM 4859 N N . TYR B 1 4 ? 23.688 -56.125 -73.188 1 55.78 4 TYR B N 1
ATOM 4860 C CA . TYR B 1 4 ? 22.516 -55.625 -72.5 1 55.78 4 TYR B CA 1
ATOM 4861 C C . TYR B 1 4 ? 22.297 -56.375 -71.188 1 55.78 4 TYR B C 1
ATOM 4863 O O . TYR B 1 4 ? 21.844 -55.812 -70.188 1 55.78 4 TYR B O 1
ATOM 4871 N N . ARG B 1 5 ? 22.781 -57.719 -71.125 1 60.25 5 ARG B N 1
ATOM 4872 C CA . ARG B 1 5 ? 22.562 -58.5 -69.938 1 60.25 5 ARG B CA 1
ATOM 4873 C C . ARG B 1 5 ? 23.516 -58.094 -68.812 1 60.25 5 ARG B C 1
ATOM 4875 O O . ARG B 1 5 ? 23.141 -58.094 -67.625 1 60.25 5 ARG B O 1
ATOM 4882 N N . ASN B 1 6 ? 24.688 -57.531 -69.188 1 58.5 6 ASN B N 1
ATOM 4883 C CA . ASN B 1 6 ? 25.656 -57.125 -68.188 1 58.5 6 ASN B CA 1
ATOM 4884 C C . ASN B 1 6 ? 25.281 -55.812 -67.5 1 58.5 6 ASN B C 1
ATOM 4886 O O . ASN B 1 6 ? 25.453 -55.656 -66.312 1 58.5 6 ASN B O 1
ATOM 4890 N N . ILE B 1 7 ? 24.578 -54.938 -68.312 1 62.81 7 ILE B N 1
ATOM 4891 C CA . ILE B 1 7 ? 24.203 -53.625 -67.75 1 62.81 7 ILE B CA 1
ATOM 4892 C C . ILE B 1 7 ? 23 -53.812 -66.812 1 62.81 7 ILE B C 1
ATOM 4894 O O . ILE B 1 7 ? 22.938 -53.219 -65.75 1 62.81 7 ILE B O 1
ATOM 4898 N N . THR B 1 8 ? 22.141 -54.844 -67.125 1 62.78 8 THR B N 1
ATOM 4899 C CA . THR B 1 8 ? 20.953 -55.031 -66.312 1 62.78 8 THR B CA 1
ATOM 4900 C C . THR B 1 8 ? 21.344 -55.719 -65 1 62.78 8 THR B C 1
ATOM 4902 O O . THR B 1 8 ? 20.797 -55.406 -63.938 1 62.78 8 THR B O 1
ATOM 4905 N N . SER B 1 9 ? 22.391 -56.594 -65.062 1 64.88 9 SER B N 1
ATOM 4906 C CA . SER B 1 9 ? 22.859 -57.25 -63.812 1 64.88 9 SER B CA 1
ATOM 4907 C C . SER B 1 9 ? 23.609 -56.25 -62.938 1 64.88 9 SER B C 1
ATOM 4909 O O . SER B 1 9 ? 23.422 -56.25 -61.719 1 64.88 9 SER B O 1
ATOM 4911 N N . LEU B 1 10 ? 24.328 -55.312 -63.562 1 64.5 10 LEU B N 1
ATOM 4912 C CA . LEU B 1 10 ? 25.016 -54.281 -62.781 1 64.5 10 LEU B CA 1
ATOM 4913 C C . LEU B 1 10 ? 24.031 -53.281 -62.188 1 64.5 10 LEU B C 1
ATOM 4915 O O . LEU B 1 10 ? 24.172 -52.906 -61.031 1 64.5 10 LEU B O 1
ATOM 4919 N N . LEU B 1 11 ? 22.969 -53.031 -62.938 1 62.75 11 LEU B N 1
ATOM 4920 C CA . LEU B 1 11 ? 21.953 -52.094 -62.438 1 62.75 11 LEU B CA 1
ATOM 4921 C C . LEU B 1 11 ? 21.172 -52.75 -61.312 1 62.75 11 LEU B C 1
ATOM 4923 O O . LEU B 1 11 ? 20.859 -52.094 -60.281 1 62.75 11 LEU B O 1
ATOM 4927 N N . LEU B 1 12 ? 21 -54.094 -61.406 1 63.97 12 LEU B N 1
ATOM 4928 C CA . LEU B 1 12 ? 20.297 -54.812 -60.344 1 63.97 12 LEU B CA 1
ATOM 4929 C C . LEU B 1 12 ? 21.188 -54.906 -59.094 1 63.97 12 LEU B C 1
ATOM 4931 O O . LEU B 1 12 ? 20.703 -54.781 -57.969 1 63.97 12 LEU B O 1
ATOM 4935 N N . GLN B 1 13 ? 22.5 -55.031 -59.344 1 63 13 GLN B N 1
ATOM 4936 C CA . GLN B 1 13 ? 23.422 -55.062 -58.219 1 63 13 GLN B CA 1
ATOM 4937 C C . GLN B 1 13 ? 23.547 -53.688 -57.562 1 63 13 GLN B C 1
ATOM 4939 O O . GLN B 1 13 ? 23.578 -53.594 -56.344 1 63 13 GLN B O 1
ATOM 4944 N N . VAL B 1 14 ? 23.484 -52.656 -58.375 1 62.81 14 VAL B N 1
ATOM 4945 C CA . VAL B 1 14 ? 23.547 -51.281 -57.844 1 62.81 14 VAL B CA 1
ATOM 4946 C C . VAL B 1 14 ? 22.25 -50.969 -57.125 1 62.81 14 VAL B C 1
ATOM 4948 O O . VAL B 1 14 ? 22.266 -50.375 -56.062 1 62.81 14 VAL B O 1
ATOM 4951 N N . ILE B 1 15 ? 21.109 -51.469 -57.688 1 58.97 15 ILE B N 1
ATOM 4952 C CA . ILE B 1 15 ? 19.828 -51.219 -57.031 1 58.97 15 ILE B CA 1
ATOM 4953 C C . ILE B 1 15 ? 19.75 -52.031 -55.75 1 58.97 15 ILE B C 1
ATOM 4955 O O . ILE B 1 15 ? 19.297 -51.531 -54.719 1 58.97 15 ILE B O 1
ATOM 4959 N N . THR B 1 16 ? 20.312 -53.281 -55.812 1 57.78 16 THR B N 1
ATOM 4960 C CA . THR B 1 16 ? 20.344 -54.062 -54.562 1 57.78 16 THR B CA 1
ATOM 4961 C C . THR B 1 16 ? 21.312 -53.469 -53.562 1 57.78 16 THR B C 1
ATOM 4963 O O . THR B 1 16 ? 21.016 -53.406 -52.375 1 57.78 16 THR B O 1
ATOM 4966 N N . LEU B 1 17 ? 22.406 -52.906 -54.062 1 55 17 LEU B N 1
ATOM 4967 C CA . LEU B 1 17 ? 23.328 -52.219 -53.188 1 55 17 LEU B CA 1
ATOM 4968 C C . LEU B 1 17 ? 22.734 -50.906 -52.688 1 55 17 LEU B C 1
ATOM 4970 O O . LEU B 1 17 ? 22.906 -50.531 -51.5 1 55 17 LEU B O 1
ATOM 4974 N N . LEU B 1 18 ? 21.984 -50.188 -53.562 1 52.34 18 LEU B N 1
ATOM 4975 C CA . LEU B 1 18 ? 21.312 -48.969 -53.125 1 52.34 18 LEU B CA 1
ATOM 4976 C C . LEU B 1 18 ? 20.188 -49.312 -52.156 1 52.34 18 LEU B C 1
ATOM 4978 O O . LEU B 1 18 ? 19.984 -48.594 -51.188 1 52.34 18 LEU B O 1
ATOM 4982 N N . PHE B 1 19 ? 19.484 -50.438 -52.438 1 50.91 19 PHE B N 1
ATOM 4983 C CA . PHE B 1 19 ? 18.469 -50.844 -51.469 1 50.91 19 PHE B CA 1
ATOM 4984 C C . PHE B 1 19 ? 19.109 -51.312 -50.188 1 50.91 19 PHE B C 1
ATOM 4986 O O . PHE B 1 19 ? 18.578 -51.094 -49.094 1 50.91 19 PHE B O 1
ATOM 4993 N N . CYS B 1 20 ? 20.281 -52 -50.25 1 46.44 20 CYS B N 1
ATOM 4994 C CA . CYS B 1 20 ? 20.969 -52.375 -49.031 1 46.44 20 CYS B CA 1
ATOM 4995 C C . CYS B 1 20 ? 21.547 -51.156 -48.312 1 46.44 20 CYS B C 1
ATOM 4997 O O . CYS B 1 20 ? 21.672 -51.125 -47.094 1 46.44 20 CYS B O 1
ATOM 4999 N N . PHE B 1 21 ? 22.031 -50.156 -49.094 1 44.81 21 PHE B N 1
ATOM 5000 C CA . PHE B 1 21 ? 22.547 -48.969 -48.438 1 44.81 21 PHE B CA 1
ATOM 5001 C C . PHE B 1 21 ? 21.422 -48.125 -47.875 1 44.81 21 PHE B C 1
ATOM 5003 O O . PHE B 1 21 ? 21.594 -47.438 -46.875 1 44.81 21 PHE B O 1
ATOM 5010 N N . CYS B 1 22 ? 20.266 -48.062 -48.562 1 42.34 22 CYS B N 1
ATOM 5011 C CA . CYS B 1 22 ? 19.156 -47.344 -47.938 1 42.34 22 CYS B CA 1
ATOM 5012 C C . CYS B 1 22 ? 18.672 -48.062 -46.688 1 42.34 22 CYS B C 1
ATOM 5014 O O . CYS B 1 22 ? 17.984 -47.469 -45.844 1 42.34 22 CYS B O 1
ATOM 5016 N N . GLY B 1 23 ? 18.781 -49.438 -46.594 1 40 23 GLY B N 1
ATOM 5017 C CA . GLY B 1 23 ? 18.438 -50.094 -45.344 1 40 23 GLY B CA 1
ATOM 5018 C C . GLY B 1 23 ? 19.391 -49.781 -44.219 1 40 23 GLY B C 1
ATOM 5019 O O . GLY B 1 23 ? 19.031 -49.844 -43.031 1 40 23 GLY B O 1
ATOM 5020 N N . LEU B 1 24 ? 20.688 -49.594 -44.406 1 40.28 24 LEU B N 1
ATOM 5021 C CA . LEU B 1 24 ? 21.656 -49.312 -43.344 1 40.28 24 LEU B CA 1
ATOM 5022 C C . LEU B 1 24 ? 21.469 -47.906 -42.812 1 40.28 24 LEU B C 1
ATOM 5024 O O . LEU B 1 24 ? 21.844 -47.594 -41.688 1 40.28 24 LEU B O 1
ATOM 5028 N N . ILE B 1 25 ? 21.109 -46.969 -43.656 1 39.06 25 ILE B N 1
ATOM 5029 C CA . ILE B 1 25 ? 21.031 -45.594 -43.156 1 39.06 25 ILE B CA 1
ATOM 5030 C C . ILE B 1 25 ? 19.797 -45.438 -42.25 1 39.06 25 ILE B C 1
ATOM 5032 O O . ILE B 1 25 ? 19.797 -44.594 -41.344 1 39.06 25 ILE B O 1
ATOM 5036 N N . TYR B 1 26 ? 18.75 -46.156 -42.5 1 39.78 26 TYR B N 1
ATOM 5037 C CA . TYR B 1 26 ? 17.609 -46.062 -41.594 1 39.78 26 TYR B CA 1
ATOM 5038 C C . TYR B 1 26 ? 17.906 -46.75 -40.281 1 39.78 26 TYR B C 1
ATOM 5040 O O . TYR B 1 26 ? 17.031 -46.844 -39.438 1 39.78 26 TYR B O 1
ATOM 5048 N N . GLY B 1 27 ? 18.75 -47.812 -40.25 1 42.62 27 GLY B N 1
ATOM 5049 C CA . GLY B 1 27 ? 19.031 -48.625 -39.062 1 42.62 27 GLY B CA 1
ATOM 5050 C C . GLY B 1 27 ? 19.391 -47.781 -37.844 1 42.62 27 GLY B C 1
ATOM 5051 O O . GLY B 1 27 ? 19.453 -48.312 -36.719 1 42.62 27 GLY B O 1
ATOM 5052 N N . GLN B 1 28 ? 20.203 -46.812 -37.969 1 49.03 28 GLN B N 1
ATOM 5053 C CA . GLN B 1 28 ? 21.047 -46.188 -36.938 1 49.03 28 GLN B CA 1
ATOM 5054 C C . GLN B 1 28 ? 20.203 -45.438 -35.906 1 49.03 28 GLN B C 1
ATOM 5056 O O . GLN B 1 28 ? 20.672 -45.156 -34.812 1 49.03 28 GLN B O 1
ATOM 5061 N N . ASN B 1 29 ? 18.969 -45.031 -36.156 1 68.56 29 ASN B N 1
ATOM 5062 C CA . ASN B 1 29 ? 18.328 -44.031 -35.281 1 68.56 29 ASN B CA 1
ATOM 5063 C C . ASN B 1 29 ? 17.297 -44.688 -34.375 1 68.56 29 ASN B C 1
ATOM 5065 O O . ASN B 1 29 ? 16.391 -44.031 -33.875 1 68.56 29 ASN B O 1
ATOM 5069 N N . VAL B 1 30 ? 17.281 -46.062 -34.344 1 72.19 30 VAL B N 1
ATOM 5070 C CA . VAL B 1 30 ? 16.312 -46.719 -33.5 1 72.19 30 VAL B CA 1
ATOM 5071 C C . VAL B 1 30 ? 17.016 -47.281 -32.25 1 72.19 30 VAL B C 1
ATOM 5073 O O . VAL B 1 30 ? 18.219 -47.562 -32.281 1 72.19 30 VAL B O 1
ATOM 5076 N N . THR B 1 31 ? 16.266 -47.344 -31.125 1 77.69 31 THR B N 1
ATOM 5077 C CA . THR B 1 31 ? 16.781 -47.844 -29.859 1 77.69 31 THR B CA 1
ATOM 5078 C C . THR B 1 31 ? 16.578 -49.344 -29.734 1 77.69 31 THR B C 1
ATOM 5080 O O . THR B 1 31 ? 15.922 -49.969 -30.578 1 77.69 31 THR B O 1
ATOM 5083 N N . ALA B 1 32 ? 17.219 -49.875 -28.688 1 79.31 32 ALA B N 1
ATOM 5084 C CA . ALA B 1 32 ? 16.891 -51.25 -28.25 1 79.31 32 ALA B CA 1
ATOM 5085 C C . ALA B 1 32 ? 15.422 -51.344 -27.828 1 79.31 32 ALA B C 1
ATOM 5087 O O . ALA B 1 32 ? 14.812 -50.312 -27.469 1 79.31 32 ALA B O 1
ATOM 5088 N N . VAL B 1 33 ? 14.898 -52.5 -28.062 1 93.19 33 VAL B N 1
ATOM 5089 C CA . VAL B 1 33 ? 13.523 -52.781 -27.656 1 93.19 33 VAL B CA 1
ATOM 5090 C C . VAL B 1 33 ? 13.453 -52.938 -26.141 1 93.19 33 VAL B C 1
ATOM 5092 O O . VAL B 1 33 ? 14.281 -53.625 -25.547 1 93.19 33 VAL B O 1
ATOM 5095 N N . ILE B 1 34 ? 12.562 -52.219 -25.516 1 94.12 34 ILE B N 1
ATOM 5096 C CA . ILE B 1 34 ? 12.312 -52.344 -24.078 1 94.12 34 ILE B CA 1
ATOM 5097 C C . ILE B 1 34 ? 10.969 -53 -23.828 1 94.12 34 ILE B C 1
ATOM 5099 O O . ILE B 1 34 ? 9.961 -52.625 -24.438 1 94.12 34 ILE B O 1
ATOM 5103 N N . SER B 1 35 ? 10.883 -54 -22.969 1 95.62 35 SER B N 1
ATOM 5104 C CA . SER B 1 35 ? 9.648 -54.688 -22.625 1 95.62 35 SER B CA 1
ATOM 5105 C C . SER B 1 35 ? 8.961 -54.031 -21.438 1 95.62 35 SER B C 1
ATOM 5107 O O . SER B 1 35 ? 9.445 -54.125 -20.312 1 95.62 35 SER B O 1
ATOM 5109 N N . THR B 1 36 ? 7.859 -53.406 -21.688 1 96.81 36 THR B N 1
ATOM 5110 C CA . THR B 1 36 ? 7.055 -52.875 -20.594 1 96.81 36 THR B CA 1
ATOM 5111 C C . THR B 1 36 ? 6.125 -53.938 -20.031 1 96.81 36 THR B C 1
ATOM 5113 O O . THR B 1 36 ? 6.098 -55.062 -20.531 1 96.81 36 THR B O 1
ATOM 5116 N N . GLU B 1 37 ? 5.391 -53.531 -18.984 1 96.75 37 GLU B N 1
ATOM 5117 C CA . GLU B 1 37 ? 4.383 -54.438 -18.422 1 96.75 37 GLU B CA 1
ATOM 5118 C C . GLU B 1 37 ? 3.34 -54.812 -19.469 1 96.75 37 GLU B C 1
ATOM 5120 O O . GLU B 1 37 ? 2.768 -55.906 -19.406 1 96.75 37 GLU B O 1
ATOM 5125 N N . TYR B 1 38 ? 3.188 -54.031 -20.516 1 97.56 38 TYR B N 1
ATOM 5126 C CA . TYR B 1 38 ? 2.076 -54.25 -21.438 1 97.56 38 TYR B CA 1
ATOM 5127 C C . TYR B 1 38 ? 2.574 -54.688 -22.797 1 97.56 38 TYR B C 1
ATOM 5129 O O . TYR B 1 38 ? 1.796 -55.188 -23.625 1 97.56 38 TYR B O 1
ATOM 5137 N N . GLY B 1 39 ? 3.861 -54.5 -23.094 1 97.69 39 GLY B N 1
ATOM 5138 C CA . GLY B 1 39 ? 4.414 -54.938 -24.359 1 97.69 39 GLY B CA 1
ATOM 5139 C C . GLY B 1 39 ? 5.727 -54.281 -24.703 1 97.69 39 GLY B C 1
ATOM 5140 O O . GLY B 1 39 ? 6.152 -53.344 -24.016 1 97.69 39 GLY B O 1
ATOM 5141 N N . PRO B 1 40 ? 6.328 -54.781 -25.734 1 97.75 40 PRO B N 1
ATOM 5142 C CA . PRO B 1 40 ? 7.613 -54.219 -26.156 1 97.75 40 PRO B CA 1
ATOM 5143 C C . PRO B 1 40 ? 7.461 -52.906 -26.922 1 97.75 40 PRO B C 1
ATOM 5145 O O . PRO B 1 40 ? 6.523 -52.75 -27.703 1 97.75 40 PRO B O 1
ATOM 5148 N N . VAL B 1 41 ? 8.422 -51.969 -26.672 1 97.5 41 VAL B N 1
ATOM 5149 C CA . VAL B 1 41 ? 8.422 -50.688 -27.359 1 97.5 41 VAL B CA 1
ATOM 5150 C C . VAL B 1 41 ? 9.82 -50.406 -27.906 1 97.5 41 VAL B C 1
ATOM 5152 O O . VAL B 1 41 ? 10.82 -50.781 -27.312 1 97.5 41 VAL B O 1
ATOM 5155 N N . ARG B 1 42 ? 9.867 -49.812 -29.062 1 96.19 42 ARG B N 1
ATOM 5156 C CA . ARG B 1 42 ? 11.102 -49.344 -29.688 1 96.19 42 ARG B CA 1
ATOM 5157 C C . ARG B 1 42 ? 11.07 -47.844 -29.922 1 96.19 42 ARG B C 1
ATOM 5159 O O . ARG B 1 42 ? 10.102 -47.312 -30.484 1 96.19 42 ARG B O 1
ATOM 5166 N N . GLY B 1 43 ? 12.125 -47.219 -29.438 1 94.69 43 GLY B N 1
ATOM 5167 C CA . GLY B 1 43 ? 12.188 -45.781 -29.547 1 94.69 43 GLY B CA 1
ATOM 5168 C C . GLY B 1 43 ? 13.156 -45.312 -30.625 1 94.69 43 GLY B C 1
ATOM 5169 O O . GLY B 1 43 ? 13.414 -46.031 -31.594 1 94.69 43 GLY B O 1
ATOM 5170 N N . LEU B 1 44 ? 13.5 -44 -30.5 1 93.06 44 LEU B N 1
ATOM 5171 C CA . LEU B 1 44 ? 14.398 -43.375 -31.469 1 93.06 44 LEU B CA 1
ATOM 5172 C C . LEU B 1 44 ? 15.57 -42.719 -30.766 1 93.06 44 LEU B C 1
ATOM 5174 O O . LEU B 1 44 ? 15.445 -42.25 -29.625 1 93.06 44 LEU B O 1
ATOM 5178 N N . ARG B 1 45 ? 16.672 -42.719 -31.391 1 92.56 45 ARG B N 1
ATOM 5179 C CA . ARG B 1 45 ? 17.828 -41.938 -30.984 1 92.56 45 ARG B CA 1
ATOM 5180 C C . ARG B 1 45 ? 17.922 -40.625 -31.766 1 92.56 45 ARG B C 1
ATOM 5182 O O . ARG B 1 45 ? 17.719 -40.625 -33 1 92.56 45 ARG B O 1
ATOM 5189 N N . HIS B 1 46 ? 18.078 -39.562 -31.078 1 90 46 HIS B N 1
ATOM 5190 C CA . HIS B 1 46 ? 18.109 -38.25 -31.688 1 90 46 HIS B CA 1
ATOM 5191 C C . HIS B 1 46 ? 19.344 -37.469 -31.266 1 90 46 HIS B C 1
ATOM 5193 O O . HIS B 1 46 ? 19.547 -37.25 -30.062 1 90 46 HIS B O 1
ATOM 5199 N N . SER B 1 47 ? 20.188 -37.062 -32.219 1 88.56 47 SER B N 1
ATOM 5200 C CA . SER B 1 47 ? 21.359 -36.25 -31.906 1 88.56 47 SER B CA 1
ATOM 5201 C C . SER B 1 47 ? 20.969 -34.781 -31.781 1 88.56 47 SER B C 1
ATOM 5203 O O . SER B 1 47 ? 20.359 -34.188 -32.688 1 88.56 47 SER B O 1
ATOM 5205 N N . LEU B 1 48 ? 21.344 -34.281 -30.688 1 86.44 48 LEU B N 1
ATOM 5206 C CA . LEU B 1 48 ? 21.047 -32.844 -30.469 1 86.44 48 LEU B CA 1
ATOM 5207 C C . LEU B 1 48 ? 22.156 -31.969 -31 1 86.44 48 LEU B C 1
ATOM 5209 O O . LEU B 1 48 ? 23.266 -32.469 -31.266 1 86.44 48 LEU B O 1
ATOM 5213 N N . LYS B 1 49 ? 21.859 -30.719 -31.094 1 79.06 49 LYS B N 1
ATOM 5214 C CA . LYS B 1 49 ? 22.812 -29.766 -31.656 1 79.06 49 LYS B CA 1
ATOM 5215 C C . LYS B 1 49 ? 24.047 -29.625 -30.781 1 79.06 49 LYS B C 1
ATOM 5217 O O . LYS B 1 49 ? 25.141 -29.344 -31.281 1 79.06 49 LYS B O 1
ATOM 5222 N N . ASN B 1 50 ? 23.891 -29.828 -29.516 1 79.38 50 ASN B N 1
ATOM 5223 C CA . ASN B 1 50 ? 25.031 -29.688 -28.609 1 79.38 50 ASN B CA 1
ATOM 5224 C C . ASN B 1 50 ? 25.875 -30.969 -28.562 1 79.38 50 ASN B C 1
ATOM 5226 O O . ASN B 1 50 ? 26.812 -31.062 -27.766 1 79.38 50 ASN B O 1
ATOM 5230 N N . GLY B 1 51 ? 25.469 -31.953 -29.266 1 83.44 51 GLY B N 1
ATOM 5231 C CA . GLY B 1 51 ? 26.25 -33.188 -29.359 1 83.44 51 GLY B CA 1
ATOM 5232 C C . GLY B 1 51 ? 25.703 -34.312 -28.5 1 83.44 51 GLY B C 1
ATOM 5233 O O . GLY B 1 51 ? 26.094 -35.469 -28.672 1 83.44 51 GLY B O 1
ATOM 5234 N N . ASN B 1 52 ? 24.766 -34.031 -27.703 1 87.81 52 ASN B N 1
ATOM 5235 C CA . ASN B 1 52 ? 24.172 -35.062 -26.875 1 87.81 52 ASN B CA 1
ATOM 5236 C C . ASN B 1 52 ? 23.219 -35.938 -27.703 1 87.81 52 ASN B C 1
ATOM 5238 O O . ASN B 1 52 ? 22.688 -35.5 -28.719 1 87.81 52 ASN B O 1
ATOM 5242 N N . ILE B 1 53 ? 23.094 -37.125 -27.266 1 90.56 53 ILE B N 1
ATOM 5243 C CA . ILE B 1 53 ? 22.156 -38.031 -27.891 1 90.56 53 ILE B CA 1
ATOM 5244 C C . ILE B 1 53 ? 20.969 -38.281 -26.953 1 90.56 53 ILE B C 1
ATOM 5246 O O . ILE B 1 53 ? 21.156 -38.75 -25.828 1 90.56 53 ILE B O 1
ATOM 5250 N N . ALA B 1 54 ? 19.859 -37.969 -27.469 1 93.12 54 ALA B N 1
ATOM 5251 C CA . ALA B 1 54 ? 18.641 -38.25 -26.719 1 93.12 54 ALA B CA 1
ATOM 5252 C C . ALA B 1 54 ? 17.953 -39.531 -27.219 1 93.12 54 ALA B C 1
ATOM 5254 O O . ALA B 1 54 ? 17.906 -39.781 -28.422 1 93.12 54 ALA B O 1
ATOM 5255 N N . VAL B 1 55 ? 17.578 -40.344 -26.266 1 94.88 55 VAL B N 1
ATOM 5256 C CA . VAL B 1 55 ? 16.734 -41.5 -26.578 1 94.88 55 VAL B CA 1
ATOM 5257 C C . VAL B 1 55 ? 15.281 -41.188 -26.203 1 94.88 55 VAL B C 1
ATOM 5259 O O . VAL B 1 55 ? 14.992 -40.75 -25.078 1 94.88 55 VAL B O 1
ATOM 5262 N N . LYS B 1 56 ? 14.422 -41.406 -27.203 1 95.12 56 LYS B N 1
ATOM 5263 C CA . LYS B 1 56 ? 13.023 -41.062 -27.016 1 95.12 56 LYS B CA 1
ATOM 5264 C C . LYS B 1 56 ? 12.094 -42.219 -27.312 1 95.12 56 LYS B C 1
ATOM 5266 O O . LYS B 1 56 ? 12.336 -43 -28.25 1 95.12 56 LYS B O 1
ATOM 5271 N N . PHE B 1 57 ? 11.133 -42.406 -26.5 1 96.75 57 PHE B N 1
ATOM 5272 C CA . PHE B 1 57 ? 9.984 -43.281 -26.734 1 96.75 57 PHE B CA 1
ATOM 5273 C C . PHE B 1 57 ? 8.688 -42.469 -26.719 1 96.75 57 PHE B C 1
ATOM 5275 O O . PHE B 1 57 ? 8.312 -41.906 -25.688 1 96.75 57 PHE B O 1
ATOM 5282 N N . LEU B 1 58 ? 8.016 -42.375 -27.875 1 96.56 58 LEU B N 1
ATOM 5283 C CA . LEU B 1 58 ? 6.875 -41.5 -28.016 1 96.56 58 LEU B CA 1
AT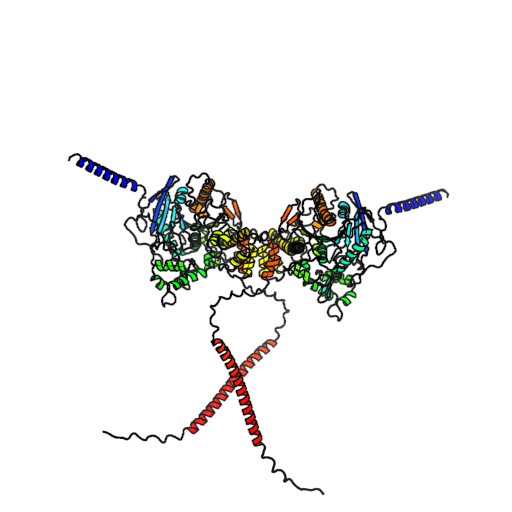OM 5284 C C . LEU B 1 58 ? 5.586 -42.281 -28.188 1 96.56 58 LEU B C 1
ATOM 5286 O O . LEU B 1 58 ? 5.57 -43.312 -28.859 1 96.56 58 LEU B O 1
ATOM 5290 N N . GLY B 1 59 ? 4.504 -41.844 -27.5 1 96.5 59 GLY B N 1
ATOM 5291 C CA . GLY B 1 59 ? 3.17 -42.375 -27.734 1 96.5 59 GLY B CA 1
ATOM 5292 C C . GLY B 1 59 ? 2.945 -43.719 -27.094 1 96.5 59 GLY B C 1
ATOM 5293 O O . GLY B 1 59 ? 2.223 -44.562 -27.656 1 96.5 59 GLY B O 1
ATOM 5294 N N . ILE B 1 60 ? 3.568 -44.031 -26 1 97.94 60 ILE B N 1
ATOM 5295 C CA . ILE B 1 60 ? 3.375 -45.312 -25.312 1 97.94 60 ILE B CA 1
ATOM 5296 C C . ILE B 1 60 ? 2.033 -45.281 -24.578 1 97.94 60 ILE B C 1
ATOM 5298 O O . ILE B 1 60 ? 1.788 -44.438 -23.734 1 97.94 60 ILE B O 1
ATOM 5302 N N . PRO B 1 61 ? 1.113 -46.219 -24.859 1 97.88 61 PRO B N 1
ATOM 5303 C CA . PRO B 1 61 ? -0.151 -46.25 -24.125 1 97.88 61 PRO B CA 1
ATOM 5304 C C . PRO B 1 61 ? 0.039 -46.562 -22.641 1 97.88 61 PRO B C 1
ATOM 5306 O O . PRO B 1 61 ? 0.67 -47.594 -22.297 1 97.88 61 PRO B O 1
ATOM 5309 N N . TYR B 1 62 ? -0.428 -45.781 -21.766 1 98.31 62 TYR B N 1
ATOM 5310 C CA . TYR B 1 62 ? -0.368 -46.062 -20.328 1 98.31 62 TYR B CA 1
ATOM 5311 C C . TYR B 1 62 ? -1.74 -46.469 -19.797 1 98.31 62 TYR B C 1
ATOM 5313 O O . TYR B 1 62 ? -1.85 -47.031 -18.703 1 98.31 62 TYR B O 1
ATOM 5321 N N . ALA B 1 63 ? -2.801 -46.062 -20.516 1 98.31 63 ALA B N 1
ATOM 5322 C CA . ALA B 1 63 ? -4.176 -46.375 -20.141 1 98.31 63 ALA B CA 1
ATOM 5323 C C . ALA B 1 63 ? -5.098 -46.344 -21.344 1 98.31 63 ALA B C 1
ATOM 5325 O O . ALA B 1 63 ? -4.676 -45.969 -22.438 1 98.31 63 ALA B O 1
ATOM 5326 N N . THR B 1 64 ? -6.254 -46.875 -21.172 1 97.44 64 THR B N 1
ATOM 5327 C CA . THR B 1 64 ? -7.363 -46.719 -22.109 1 97.44 64 THR B CA 1
ATOM 5328 C C . THR B 1 64 ? -8.648 -46.344 -21.375 1 97.44 64 THR B C 1
ATOM 5330 O O . THR B 1 64 ? -8.734 -46.531 -20.156 1 97.44 64 THR B O 1
ATOM 5333 N N . ALA B 1 65 ? -9.531 -45.719 -22.094 1 96.19 65 ALA B N 1
ATOM 5334 C CA . ALA B 1 65 ? -10.805 -45.344 -21.484 1 96.19 65 ALA B CA 1
ATOM 5335 C C . ALA B 1 65 ? -11.875 -45.094 -22.547 1 96.19 65 ALA B C 1
ATOM 5337 O O . ALA B 1 65 ? -11.586 -44.531 -23.594 1 96.19 65 ALA B O 1
ATOM 5338 N N . SER B 1 66 ? -13.055 -45.625 -22.188 1 93.19 66 SER B N 1
ATOM 5339 C CA . SER B 1 66 ? -14.203 -45.156 -22.953 1 93.19 66 SER B CA 1
ATOM 5340 C C . SER B 1 66 ? -14.625 -43.75 -22.531 1 93.19 66 SER B C 1
ATOM 5342 O O . SER B 1 66 ? -14.273 -43.281 -21.438 1 93.19 66 SER B O 1
ATOM 5344 N N . ARG B 1 67 ? -15.32 -43.094 -23.375 1 92.69 67 ARG B N 1
ATOM 5345 C CA . ARG B 1 67 ? -15.781 -41.75 -23.109 1 92.69 67 ARG B CA 1
ATOM 5346 C C . ARG B 1 67 ? -16.516 -41.688 -21.781 1 92.69 67 ARG B C 1
ATOM 5348 O O . ARG B 1 67 ? -17.453 -42.469 -21.531 1 92.69 67 ARG B O 1
ATOM 5355 N N . PHE B 1 68 ? -16.062 -40.812 -20.875 1 92.56 68 PHE B N 1
ATOM 5356 C CA . PHE B 1 68 ? -16.641 -40.469 -19.578 1 92.56 68 PHE B CA 1
ATOM 5357 C C . PHE B 1 68 ? -16.562 -41.656 -18.625 1 92.56 68 PHE B C 1
ATOM 5359 O O . PHE B 1 68 ? -17.359 -41.75 -17.688 1 92.56 68 PHE B O 1
ATOM 5366 N N . GLU B 1 69 ? -15.672 -42.531 -18.922 1 93.62 69 GLU B N 1
ATOM 5367 C CA . GLU B 1 69 ? -15.391 -43.625 -18 1 93.62 69 GLU B CA 1
ATOM 5368 C C . GLU B 1 69 ? -14 -43.469 -17.391 1 93.62 69 GLU B C 1
ATOM 5370 O O . GLU B 1 69 ? -13.125 -42.812 -17.953 1 93.62 69 GLU B O 1
ATOM 5375 N N . ARG B 1 70 ? -13.82 -44.062 -16.25 1 95.62 70 ARG B N 1
ATOM 5376 C CA . ARG B 1 70 ? -12.516 -44.094 -15.594 1 95.62 70 ARG B CA 1
ATOM 5377 C C . ARG B 1 70 ? -11.492 -44.844 -16.438 1 95.62 70 ARG B C 1
ATOM 5379 O O . ARG B 1 70 ? -11.828 -45.781 -17.156 1 95.62 70 ARG B O 1
ATOM 5386 N N . PRO B 1 71 ? -10.266 -44.375 -16.344 1 97.81 71 PRO B N 1
ATOM 5387 C CA . PRO B 1 71 ? -9.227 -45.094 -17.094 1 97.81 71 PRO B CA 1
ATOM 5388 C C . PRO B 1 71 ? -8.961 -46.5 -16.531 1 97.81 71 PRO B C 1
ATOM 5390 O O . PRO B 1 71 ? -9.188 -46.75 -15.344 1 97.81 71 PRO B O 1
ATOM 5393 N N . ARG B 1 72 ? -8.539 -47.312 -17.438 1 97.44 72 ARG B N 1
ATOM 5394 C CA . ARG B 1 72 ? -8.109 -48.656 -17.094 1 97.44 72 ARG B CA 1
ATOM 5395 C C . ARG B 1 72 ? -6.781 -49 -17.766 1 97.44 72 ARG B C 1
ATOM 5397 O O . ARG B 1 72 ? -6.34 -48.312 -18.672 1 97.44 72 ARG B O 1
ATOM 5404 N N . ASN B 1 73 ? -6.199 -50.062 -17.344 1 97.19 73 ASN B N 1
ATOM 5405 C CA . ASN B 1 73 ? -4.953 -50.531 -17.953 1 97.19 73 ASN B CA 1
ATOM 5406 C C . ASN B 1 73 ? -5.145 -50.844 -19.438 1 97.19 73 ASN B C 1
ATOM 5408 O O . ASN B 1 73 ? -6.184 -51.375 -19.844 1 97.19 73 ASN B O 1
ATOM 5412 N N . PRO B 1 74 ? -4.133 -50.5 -20.188 1 97.12 74 PRO B N 1
ATOM 5413 C CA . PRO B 1 74 ? -4.266 -50.875 -21.594 1 97.12 74 PRO B CA 1
ATOM 5414 C C . PRO B 1 74 ? -4.18 -52.375 -21.812 1 97.12 74 PRO B C 1
ATOM 5416 O O . PRO B 1 74 ? -3.672 -53.094 -20.969 1 97.12 74 PRO B O 1
ATOM 5419 N N . ALA B 1 75 ? -4.652 -52.781 -23 1 96.06 75 ALA B N 1
ATOM 5420 C CA . ALA B 1 75 ? -4.473 -54.188 -23.375 1 96.06 75 ALA B CA 1
ATOM 5421 C C . ALA B 1 75 ? -3.004 -54.5 -23.641 1 96.06 75 ALA B C 1
ATOM 5423 O O . ALA B 1 75 ? -2.266 -53.656 -24.156 1 96.06 75 ALA B O 1
ATOM 5424 N N . LYS B 1 76 ? -2.67 -55.719 -23.328 1 97.44 76 LYS B N 1
ATOM 5425 C CA . LYS B 1 76 ? -1.3 -56.125 -23.609 1 97.44 76 LYS B CA 1
ATOM 5426 C C . LYS B 1 76 ? -1.078 -56.312 -25.109 1 97.44 76 LYS B C 1
ATOM 5428 O O . LYS B 1 76 ? -2.002 -56.688 -25.844 1 97.44 76 LYS B O 1
ATOM 5433 N N . TRP B 1 77 ? 0.099 -56.031 -25.531 1 97.56 77 TRP B N 1
ATOM 5434 C CA . TRP B 1 77 ? 0.456 -56.25 -26.938 1 97.56 77 TRP B CA 1
ATOM 5435 C C . TRP B 1 77 ? 1.735 -57.094 -27.031 1 97.56 77 TRP B C 1
ATOM 5437 O O . TRP B 1 77 ? 2.568 -57.062 -26.125 1 97.56 77 TRP B O 1
ATOM 5447 N N . THR B 1 78 ? 1.892 -57.844 -28.156 1 96.69 78 THR B N 1
ATOM 5448 C CA . THR B 1 78 ? 3.031 -58.75 -28.297 1 96.69 78 THR B CA 1
ATOM 5449 C C . THR B 1 78 ? 3.99 -58.219 -29.375 1 96.69 78 THR B C 1
ATOM 5451 O O . THR B 1 78 ? 5.195 -58.5 -29.297 1 96.69 78 THR B O 1
ATOM 5454 N N . GLN B 1 79 ? 3.393 -57.562 -30.312 1 97 79 GLN B N 1
ATOM 5455 C CA . GLN B 1 79 ? 4.234 -56.969 -31.359 1 97 79 GLN B CA 1
ATOM 5456 C C . GLN B 1 79 ? 4.895 -55.688 -30.875 1 97 79 GLN B C 1
ATOM 5458 O O . GLN B 1 79 ? 4.27 -54.875 -30.188 1 97 79 GLN B O 1
ATOM 5463 N N . THR B 1 80 ? 6.109 -55.562 -31.312 1 96.81 80 THR B N 1
ATOM 5464 C CA . THR B 1 80 ? 6.84 -54.375 -30.906 1 96.81 80 THR B CA 1
ATOM 5465 C C . THR B 1 80 ? 6.137 -53.125 -31.406 1 96.81 80 THR B C 1
ATOM 5467 O O . THR B 1 80 ? 5.879 -52.969 -32.594 1 96.81 80 THR B O 1
ATOM 5470 N N . LEU B 1 81 ? 5.785 -52.25 -30.453 1 96.81 81 LEU B N 1
ATOM 5471 C CA . LEU B 1 81 ? 5.23 -50.938 -30.781 1 96.81 81 LEU B CA 1
ATOM 5472 C C . LEU B 1 81 ? 6.332 -49.969 -31.172 1 96.81 81 LEU B C 1
ATOM 5474 O O . LEU B 1 81 ? 7.27 -49.75 -30.406 1 96.81 81 LEU B O 1
ATOM 5478 N N . ASP B 1 82 ? 6.277 -49.406 -32.438 1 95.69 82 ASP B N 1
ATOM 5479 C CA . ASP B 1 82 ? 7.168 -48.312 -32.781 1 95.69 82 ASP B CA 1
ATOM 5480 C C . ASP B 1 82 ? 6.754 -47.031 -32.094 1 95.69 82 ASP B C 1
ATOM 5482 O O . ASP B 1 82 ? 5.852 -46.312 -32.562 1 95.69 82 ASP B O 1
ATOM 5486 N N . ALA B 1 83 ? 7.391 -46.75 -31.047 1 95.81 83 ALA B N 1
ATOM 5487 C CA . ALA B 1 83 ? 7.066 -45.594 -30.203 1 95.81 83 ALA B CA 1
ATOM 5488 C C . ALA B 1 83 ? 7.746 -44.312 -30.719 1 95.81 83 ALA B C 1
ATOM 5490 O O . ALA B 1 83 ? 8.547 -43.719 -30 1 95.81 83 ALA B O 1
ATOM 5491 N N . VAL B 1 84 ? 7.359 -43.875 -31.906 1 93.69 84 VAL B N 1
ATOM 5492 C CA . VAL B 1 84 ? 8.023 -42.75 -32.562 1 93.69 84 VAL B CA 1
ATOM 5493 C C . VAL B 1 84 ? 6.996 -41.688 -32.969 1 93.69 84 VAL B C 1
ATOM 5495 O O . VAL B 1 84 ? 7.355 -40.625 -33.469 1 93.69 84 VAL B O 1
ATOM 5498 N N . ASN B 1 85 ? 5.723 -41.969 -32.719 1 89.38 85 ASN B N 1
ATOM 5499 C CA . ASN B 1 85 ? 4.664 -41.031 -33.094 1 89.38 85 ASN B CA 1
ATOM 5500 C C . ASN B 1 85 ? 3.908 -40.562 -31.844 1 89.38 85 ASN B C 1
ATOM 5502 O O . ASN B 1 85 ? 3.117 -41.281 -31.266 1 89.38 85 ASN B O 1
ATOM 5506 N N . PRO B 1 86 ? 4.086 -39.312 -31.516 1 88.06 86 PRO B N 1
ATOM 5507 C CA . PRO B 1 86 ? 3.318 -38.812 -30.375 1 88.06 86 PRO B CA 1
ATOM 5508 C C . PRO B 1 86 ? 1.834 -38.625 -30.703 1 88.06 86 PRO B C 1
ATOM 5510 O O . PRO B 1 86 ? 1.463 -38.469 -31.859 1 88.06 86 PRO B O 1
ATOM 5513 N N . LYS B 1 87 ? 0.999 -38.688 -29.641 1 90.06 87 LYS B N 1
ATOM 5514 C CA . LYS B 1 87 ? -0.446 -38.531 -29.797 1 90.06 87 LYS B CA 1
ATOM 5515 C C . LYS B 1 87 ? -0.937 -37.25 -29.172 1 90.06 87 LYS B C 1
ATOM 5517 O O . LYS B 1 87 ? -0.205 -36.594 -28.438 1 90.06 87 LYS B O 1
ATOM 5522 N N . VAL B 1 88 ? -2.129 -36.875 -29.609 1 92.69 88 VAL B N 1
ATOM 5523 C CA . VAL B 1 88 ? -2.807 -35.688 -29.078 1 92.69 88 VAL B CA 1
ATOM 5524 C C . VAL B 1 88 ? -4.25 -36.031 -28.719 1 92.69 88 VAL B C 1
ATOM 5526 O O . VAL B 1 88 ? -4.914 -36.781 -29.453 1 92.69 88 VAL B O 1
ATOM 5529 N N . CYS B 1 89 ? -4.668 -35.594 -27.594 1 95.19 89 CYS B N 1
ATOM 5530 C CA . CYS B 1 89 ? -6.066 -35.781 -27.219 1 95.19 89 CYS B CA 1
ATOM 5531 C C . CYS B 1 89 ? -6.965 -34.781 -27.922 1 95.19 89 CYS B C 1
ATOM 5533 O O . CYS B 1 89 ? -6.508 -33.688 -28.297 1 95.19 89 CYS B O 1
ATOM 5535 N N . PRO B 1 90 ? -8.273 -35.125 -28.062 1 94.38 90 PRO B N 1
ATOM 5536 C CA . PRO B 1 90 ? -9.195 -34.156 -28.672 1 94.38 90 PRO B CA 1
ATOM 5537 C C . PRO B 1 90 ? -9.211 -32.812 -27.938 1 94.38 90 PRO B C 1
ATOM 5539 O O . PRO B 1 90 ? -9.281 -32.781 -26.703 1 94.38 90 PRO B O 1
ATOM 5542 N N . GLN B 1 91 ? -9.047 -31.719 -28.688 1 92.62 91 GLN B N 1
ATOM 5543 C CA . GLN B 1 91 ? -8.992 -30.375 -28.125 1 92.62 91 GLN B CA 1
ATOM 5544 C C . GLN B 1 91 ? -9.469 -29.328 -29.141 1 92.62 91 GLN B C 1
ATOM 5546 O O . GLN B 1 91 ? -9.555 -29.625 -30.328 1 92.62 91 GLN B O 1
ATOM 5551 N N . THR B 1 92 ? -9.781 -28.172 -28.609 1 83.5 92 THR B N 1
ATOM 5552 C CA . THR B 1 92 ? -10.227 -27.109 -29.484 1 83.5 92 THR B CA 1
ATOM 5553 C C . THR B 1 92 ? -9.078 -26.641 -30.391 1 83.5 92 THR B C 1
ATOM 5555 O O . THR B 1 92 ? -7.922 -26.609 -29.969 1 83.5 92 THR B O 1
ATOM 5558 N N . GLY B 1 93 ? -9.344 -26.219 -31.594 1 70.12 93 GLY B N 1
ATOM 5559 C CA . GLY B 1 93 ? -8.375 -25.641 -32.5 1 70.12 93 GLY B CA 1
ATOM 5560 C C . GLY B 1 93 ? -7.609 -26.672 -33.312 1 70.12 93 GLY B C 1
ATOM 5561 O O . GLY B 1 93 ? -6.84 -26.344 -34.219 1 70.12 93 GLY B O 1
ATOM 5562 N N . GLU B 1 94 ? -7.645 -27.938 -32.875 1 65.06 94 GLU B N 1
ATOM 5563 C CA . GLU B 1 94 ? -6.91 -28.969 -33.562 1 65.06 94 GLU B CA 1
ATOM 5564 C C . GLU B 1 94 ? -7.855 -29.875 -34.375 1 65.06 94 GLU B C 1
ATOM 5566 O O . GLU B 1 94 ? -9.062 -29.891 -34.125 1 65.06 94 GLU B O 1
ATOM 5571 N N . GLN B 1 95 ? -7.32 -30.328 -35.469 1 59.81 95 GLN B N 1
ATOM 5572 C CA . GLN B 1 95 ? -8.055 -31.359 -36.219 1 59.81 95 GLN B CA 1
ATOM 5573 C C . GLN B 1 95 ? -8.508 -32.5 -35.281 1 59.81 95 GLN B C 1
ATOM 5575 O O . GLN B 1 95 ? -7.848 -32.781 -34.281 1 59.81 95 GLN B O 1
ATOM 5580 N N . VAL B 1 96 ? -9.734 -32.938 -35.562 1 63.12 96 VAL B N 1
ATOM 5581 C CA . VAL B 1 96 ? -10.398 -33.969 -34.781 1 63.12 96 VAL B CA 1
ATOM 5582 C C . VAL B 1 96 ? -9.484 -35.156 -34.625 1 63.12 96 VAL B C 1
ATOM 5584 O O . VAL B 1 96 ? -9.008 -35.719 -35.625 1 63.12 96 VAL B O 1
ATOM 5587 N N . VAL B 1 97 ? -9.117 -35.469 -33.375 1 75.38 97 VAL B N 1
ATOM 5588 C CA . VAL B 1 97 ? -8.148 -36.531 -33.125 1 75.38 97 VAL B CA 1
ATOM 5589 C C . VAL B 1 97 ? -8.836 -37.656 -32.375 1 75.38 97 VAL B C 1
ATOM 5591 O O . VAL B 1 97 ? -9.984 -37.531 -31.938 1 75.38 97 VAL B O 1
ATOM 5594 N N . ASP B 1 98 ? -8.25 -38.719 -32.438 1 84.5 98 ASP B N 1
ATOM 5595 C CA . ASP B 1 98 ? -8.625 -39.969 -31.797 1 84.5 98 ASP B CA 1
ATOM 5596 C C . ASP B 1 98 ? -8.672 -39.812 -30.266 1 84.5 98 ASP B C 1
ATOM 5598 O O . ASP B 1 98 ? -7.812 -39.156 -29.672 1 84.5 98 ASP B O 1
ATOM 5602 N N . GLU B 1 99 ? -9.797 -40.375 -29.656 1 93.06 99 GLU B N 1
ATOM 5603 C CA . GLU B 1 99 ? -9.938 -40.312 -28.203 1 93.06 99 GLU B CA 1
ATOM 5604 C C . GLU B 1 99 ? -9 -41.312 -27.516 1 93.06 99 GLU B C 1
ATOM 5606 O O . GLU B 1 99 ? -8.805 -41.25 -26.297 1 93.06 99 GLU B O 1
ATOM 5611 N N . ASN B 1 100 ? -8.484 -42.281 -28.297 1 93.12 100 ASN B N 1
ATOM 5612 C CA . ASN B 1 100 ? -7.461 -43.156 -27.75 1 93.12 100 ASN B CA 1
ATOM 5613 C C . ASN B 1 100 ? -6.105 -42.469 -27.672 1 93.12 100 ASN B C 1
ATOM 5615 O O . ASN B 1 100 ? -5.176 -42.844 -28.391 1 93.12 100 ASN B O 1
ATOM 5619 N N . CYS B 1 101 ? -6.012 -41.594 -26.766 1 95.56 101 CYS B N 1
ATOM 5620 C CA . CYS B 1 101 ? -4.871 -40.688 -26.734 1 95.56 101 CYS B CA 1
ATOM 5621 C C . CYS B 1 101 ? -4.133 -40.781 -25.406 1 95.56 101 CYS B C 1
ATOM 5623 O O . CYS B 1 101 ? -3.215 -40 -25.156 1 95.56 101 CYS B O 1
ATOM 5625 N N . LEU B 1 102 ? -4.512 -41.719 -24.5 1 97.94 102 LEU B N 1
ATOM 5626 C CA . LEU B 1 102 ? -3.875 -41.812 -23.188 1 97.94 102 LEU B CA 1
ATOM 5627 C C . LEU B 1 102 ? -2.504 -42.469 -23.312 1 97.94 102 LEU B C 1
ATOM 5629 O O . LEU B 1 102 ? -2.35 -43.656 -23 1 97.94 102 LEU B O 1
ATOM 5633 N N . THR B 1 103 ? -1.597 -41.656 -23.766 1 97.81 103 THR B N 1
ATOM 5634 C CA . THR B 1 103 ? -0.227 -42.094 -24.016 1 97.81 103 THR B CA 1
ATOM 5635 C C . THR B 1 103 ? 0.768 -41.188 -23.297 1 97.81 103 THR B C 1
ATOM 5637 O O . THR B 1 103 ? 0.404 -40.094 -22.844 1 97.81 103 THR B O 1
ATOM 5640 N N . LEU B 1 104 ? 1.99 -41.656 -23.094 1 98.25 104 LEU B N 1
ATOM 5641 C CA . LEU B 1 104 ? 3.074 -40.875 -22.531 1 98.25 104 LEU B CA 1
ATOM 5642 C C . LEU B 1 104 ? 4.348 -41.031 -23.344 1 98.25 104 LEU B C 1
ATOM 5644 O O . LEU B 1 104 ? 4.414 -41.875 -24.25 1 98.25 104 LEU B O 1
ATOM 5648 N N . ASN B 1 105 ? 5.234 -40.125 -23.172 1 97.94 105 ASN B N 1
ATOM 5649 C CA . ASN B 1 105 ? 6.559 -40.094 -23.797 1 97.94 105 ASN B CA 1
ATOM 5650 C C . ASN B 1 105 ? 7.664 -40.219 -22.75 1 97.94 105 ASN B C 1
ATOM 5652 O O . ASN B 1 105 ? 7.543 -39.688 -21.656 1 97.94 105 ASN B O 1
ATOM 5656 N N . VAL B 1 106 ? 8.742 -40.906 -23.125 1 97.31 106 VAL B N 1
ATOM 5657 C CA . VAL B 1 106 ? 9.914 -41 -22.281 1 97.31 106 VAL B CA 1
ATOM 5658 C C . VAL B 1 106 ? 11.133 -40.438 -23 1 97.31 106 VAL B C 1
ATOM 5660 O O . VAL B 1 106 ? 11.43 -40.844 -24.125 1 97.31 106 VAL B O 1
ATOM 5663 N N . TYR B 1 107 ? 11.812 -39.5 -22.375 1 96.06 107 TYR B N 1
ATOM 5664 C CA . TYR B 1 107 ? 13.055 -38.906 -22.859 1 96.06 107 TYR B CA 1
ATOM 5665 C C . TYR B 1 107 ? 14.203 -39.188 -21.891 1 96.06 107 TYR B C 1
ATOM 5667 O O . TYR B 1 107 ? 14.062 -39 -20.672 1 96.06 107 TYR B O 1
ATOM 5675 N N . LYS B 1 108 ? 15.344 -39.625 -22.375 1 95.56 108 LYS B N 1
ATOM 5676 C CA . LYS B 1 108 ? 16.484 -39.906 -21.516 1 95.56 108 LYS B CA 1
ATOM 5677 C C . LYS B 1 108 ? 17.797 -39.781 -22.281 1 95.56 108 LYS B C 1
ATOM 5679 O O . LYS B 1 108 ? 17.812 -39.781 -23.516 1 95.56 108 LYS B O 1
ATOM 5684 N N . PRO B 1 109 ? 18.906 -39.562 -21.5 1 94.31 109 PRO B N 1
ATOM 5685 C CA . PRO B 1 109 ? 20.219 -39.719 -22.141 1 94.31 109 PRO B CA 1
ATOM 5686 C C . PRO B 1 109 ? 20.516 -41.156 -22.578 1 94.31 109 PRO B C 1
ATOM 5688 O O . PRO B 1 109 ? 19.734 -42.062 -22.266 1 94.31 109 PRO B O 1
ATOM 5691 N N . SER B 1 110 ? 21.594 -41.188 -23.312 1 85 110 SER B N 1
ATOM 5692 C CA . SER B 1 110 ? 22.047 -42.531 -23.672 1 85 110 SER B CA 1
ATOM 5693 C C . SER B 1 110 ? 22.531 -43.312 -22.438 1 85 110 SER B C 1
ATOM 5695 O O . SER B 1 110 ? 23.562 -42.969 -21.859 1 85 110 SER B O 1
ATOM 5697 N N . ALA B 1 111 ? 21.594 -43.719 -21.641 1 67.06 111 ALA B N 1
ATOM 5698 C CA . ALA B 1 111 ? 21.906 -44.438 -20.406 1 67.06 111 ALA B CA 1
ATOM 5699 C C . ALA B 1 111 ? 21.516 -45.906 -20.484 1 67.06 111 ALA B C 1
ATOM 5701 O O . ALA B 1 111 ? 20.734 -46.281 -21.359 1 67.06 111 ALA B O 1
ATOM 5702 N N . THR B 1 112 ? 22.281 -46.625 -19.672 1 65.12 112 THR B N 1
ATOM 5703 C CA . THR B 1 112 ? 21.922 -48.031 -19.594 1 65.12 112 THR B CA 1
ATOM 5704 C C . THR B 1 112 ? 20.828 -48.281 -18.562 1 65.12 112 THR B C 1
ATOM 5706 O O . THR B 1 112 ? 20.453 -47.344 -17.828 1 65.12 112 THR B O 1
ATOM 5709 N N . ARG B 1 113 ? 20.172 -49.375 -18.609 1 62.34 113 ARG B N 1
ATOM 5710 C CA . ARG B 1 113 ? 19.141 -49.781 -17.672 1 62.34 113 ARG B CA 1
ATOM 5711 C C . ARG B 1 113 ? 19.594 -49.594 -16.234 1 62.34 113 ARG B C 1
ATOM 5713 O O . ARG B 1 113 ? 18.781 -49.375 -15.336 1 62.34 113 ARG B O 1
ATOM 5720 N N . ASN B 1 114 ? 20.828 -49.625 -16.078 1 71.62 114 ASN B N 1
ATOM 5721 C CA . ASN B 1 114 ? 21.359 -49.594 -14.719 1 71.62 114 ASN B CA 1
ATOM 5722 C C . ASN B 1 114 ? 21.656 -48.156 -14.273 1 71.62 114 ASN B C 1
ATOM 5724 O O . ASN B 1 114 ? 22.203 -47.938 -13.188 1 71.62 114 ASN B O 1
ATOM 5728 N N . SER B 1 115 ? 21.141 -47.25 -14.953 1 82.06 115 SER B N 1
ATOM 5729 C CA . SER B 1 115 ? 21.5 -45.844 -14.664 1 82.06 115 SER B CA 1
ATOM 5730 C C . SER B 1 115 ? 20.672 -45.281 -13.516 1 82.06 115 SER B C 1
ATOM 5732 O O . SER B 1 115 ? 21.109 -44.375 -12.82 1 82.06 115 SER B O 1
ATOM 5734 N N . SER B 1 116 ? 19.469 -45.812 -13.156 1 93.69 116 SER B N 1
ATOM 5735 C CA . SER B 1 116 ? 18.578 -45.344 -12.109 1 93.69 116 SER B CA 1
ATOM 5736 C C . SER B 1 116 ? 18.438 -43.844 -12.141 1 93.69 116 SER B C 1
ATOM 5738 O O . SER B 1 116 ? 18.641 -43.156 -11.133 1 93.69 116 SER B O 1
ATOM 5740 N N . LEU B 1 117 ? 18.094 -43.25 -13.289 1 97.38 117 LEU B N 1
ATOM 5741 C CA . LEU B 1 117 ? 17.953 -41.812 -13.492 1 97.38 117 LEU B CA 1
ATOM 5742 C C . LEU B 1 117 ? 16.766 -41.281 -12.703 1 97.38 117 LEU B C 1
ATOM 5744 O O . LEU B 1 117 ? 15.672 -41.875 -12.719 1 97.38 117 LEU B O 1
ATOM 5748 N N . PRO B 1 118 ? 17.016 -40.188 -11.938 1 97.81 118 PRO B N 1
ATOM 5749 C CA . PRO B 1 118 ? 15.836 -39.5 -11.391 1 97.81 118 PRO B CA 1
ATOM 5750 C C . PRO B 1 118 ? 14.82 -39.125 -12.469 1 97.81 118 PRO B C 1
ATOM 5752 O O . PRO B 1 118 ? 15.203 -38.844 -13.602 1 97.81 118 PRO B O 1
ATOM 5755 N N . VAL B 1 119 ? 13.5 -39.125 -12.156 1 98.69 119 VAL B N 1
ATOM 5756 C CA . VAL B 1 119 ? 12.453 -39 -13.164 1 98.69 119 VAL B CA 1
ATOM 5757 C C . VAL B 1 119 ? 11.633 -37.719 -12.906 1 98.69 119 VAL B C 1
ATOM 5759 O O . VAL B 1 119 ? 11.188 -37.5 -11.781 1 98.69 119 VAL B O 1
ATOM 5762 N N . LEU B 1 120 ? 11.5 -36.875 -13.875 1 98.81 120 LEU B N 1
ATOM 5763 C CA . LEU B 1 120 ? 10.531 -35.781 -13.891 1 98.81 120 LEU B CA 1
ATOM 5764 C C . LEU B 1 120 ? 9.336 -36.125 -14.773 1 98.81 120 LEU B C 1
ATOM 5766 O O . LEU B 1 120 ? 9.484 -36.375 -15.977 1 98.81 120 LEU B O 1
ATOM 5770 N N . VAL B 1 121 ? 8.18 -36.281 -14.188 1 98.88 121 VAL B N 1
ATOM 5771 C CA . VAL B 1 121 ? 6.945 -36.406 -14.961 1 98.88 121 VAL B CA 1
ATOM 5772 C C . VAL B 1 121 ? 6.352 -35 -15.172 1 98.88 121 VAL B C 1
ATOM 5774 O O . VAL B 1 121 ? 5.801 -34.406 -14.242 1 98.88 121 VAL B O 1
ATOM 5777 N N . PHE B 1 122 ? 6.414 -34.531 -16.391 1 98.5 122 PHE B N 1
ATOM 5778 C CA . PHE B 1 122 ? 6.016 -33.156 -16.688 1 98.5 122 PHE B CA 1
ATOM 5779 C C . PHE B 1 122 ? 4.641 -33.125 -17.344 1 98.5 122 PHE B C 1
ATOM 5781 O O . PHE B 1 122 ? 4.438 -33.719 -18.406 1 98.5 122 PHE B O 1
ATOM 5788 N N . ILE B 1 123 ? 3.73 -32.438 -16.703 1 98.19 123 ILE B N 1
ATOM 5789 C CA . ILE B 1 123 ? 2.357 -32.281 -17.188 1 98.19 123 ILE B CA 1
ATOM 5790 C C . ILE B 1 123 ? 2.197 -30.953 -17.922 1 98.19 123 ILE B C 1
ATOM 5792 O O . ILE B 1 123 ? 2.51 -29.906 -17.375 1 98.19 123 ILE B O 1
ATOM 5796 N N . HIS B 1 124 ? 1.712 -31.047 -19.141 1 95.31 124 HIS B N 1
ATOM 5797 C CA . HIS B 1 124 ? 1.643 -29.859 -19.984 1 95.31 124 HIS B CA 1
ATOM 5798 C C . HIS B 1 124 ? 0.559 -28.906 -19.5 1 95.31 124 HIS B C 1
ATOM 5800 O O . HIS B 1 124 ? -0.389 -29.312 -18.828 1 95.31 124 HIS B O 1
ATOM 5806 N N . GLY B 1 125 ? 0.787 -27.656 -19.906 1 94.12 125 GLY B N 1
ATOM 5807 C CA . GLY B 1 125 ? -0.231 -26.656 -19.656 1 94.12 125 GLY B CA 1
ATOM 5808 C C . GLY B 1 125 ? -1.345 -26.656 -20.688 1 94.12 125 GLY B C 1
ATOM 5809 O O . GLY B 1 125 ? -1.638 -27.703 -21.281 1 94.12 125 GLY B O 1
ATOM 5810 N N . GLY B 1 126 ? -2.047 -25.547 -20.766 1 90.69 126 GLY B N 1
ATOM 5811 C CA . GLY B 1 126 ? -3.096 -25.422 -21.766 1 90.69 126 GLY B CA 1
ATOM 5812 C C . GLY B 1 126 ? -4.477 -25.234 -21.172 1 90.69 126 GLY B C 1
ATOM 5813 O O . GLY B 1 126 ? -5.484 -25.562 -21.797 1 90.69 126 GLY B O 1
ATOM 5814 N N . ALA B 1 127 ? -4.547 -24.828 -19.938 1 89.88 127 ALA B N 1
ATOM 5815 C CA . ALA B 1 127 ? -5.785 -24.484 -19.25 1 89.88 127 ALA B CA 1
ATOM 5816 C C . ALA B 1 127 ? -6.746 -25.672 -19.219 1 89.88 127 ALA B C 1
ATOM 5818 O O . ALA B 1 127 ? -7.961 -25.5 -19.328 1 89.88 127 ALA B O 1
ATOM 5819 N N . PHE B 1 128 ? -6.191 -26.844 -19.297 1 92.56 128 PHE B N 1
ATOM 5820 C CA . PHE B 1 128 ? -6.945 -28.094 -19.266 1 92.56 128 PHE B CA 1
ATOM 5821 C C . PHE B 1 128 ? -7.766 -28.266 -20.547 1 92.56 128 PHE B C 1
ATOM 5823 O O . PHE B 1 128 ? -8.68 -29.094 -20.594 1 92.56 128 PHE B O 1
ATOM 5830 N N . MET B 1 129 ? -7.43 -27.469 -21.578 1 91.5 129 MET B N 1
ATOM 5831 C CA . MET B 1 129 ? -8.258 -27.484 -22.781 1 91.5 129 MET B CA 1
ATOM 5832 C C . MET B 1 129 ? -7.41 -27.75 -24.016 1 91.5 129 MET B C 1
ATOM 5834 O O . MET B 1 129 ? -7.938 -28.125 -25.062 1 91.5 129 MET B O 1
ATOM 5838 N N . ARG B 1 130 ? -6.121 -27.484 -23.812 1 91.56 130 ARG B N 1
ATOM 5839 C CA . ARG B 1 130 ? -5.289 -27.594 -25 1 91.56 130 ARG B CA 1
ATOM 5840 C C . ARG B 1 130 ? -3.91 -28.141 -24.656 1 91.56 130 ARG B C 1
ATOM 5842 O O . ARG B 1 130 ? -3.615 -28.422 -23.5 1 91.56 130 ARG B O 1
ATOM 5849 N N . PHE B 1 131 ? -3.139 -28.422 -25.734 1 91.88 131 PHE B N 1
ATOM 5850 C CA . PHE B 1 131 ? -1.746 -28.859 -25.719 1 91.88 131 PHE B CA 1
ATOM 5851 C C . PHE B 1 131 ? -1.652 -30.359 -25.516 1 91.88 131 PHE B C 1
ATOM 5853 O O . PHE B 1 131 ? -2.652 -31.078 -25.625 1 91.88 131 PHE B O 1
ATOM 5860 N N . SER B 1 132 ? -0.47 -30.844 -25.531 1 93.69 132 SER B N 1
ATOM 5861 C CA . SER B 1 132 ? -0.206 -32.281 -25.5 1 93.69 132 SER B CA 1
ATOM 5862 C C . SER B 1 132 ? 1.155 -32.562 -24.875 1 93.69 132 SER B C 1
ATOM 5864 O O . SER B 1 132 ? 1.9 -31.656 -24.531 1 93.69 132 SER B O 1
ATOM 5866 N N . ALA B 1 133 ? 1.385 -33.844 -24.797 1 94.88 133 ALA B N 1
ATOM 5867 C CA . ALA B 1 133 ? 2.625 -34.344 -24.203 1 94.88 133 ALA B CA 1
ATOM 5868 C C . ALA B 1 133 ? 3.83 -33.969 -25.047 1 94.88 133 ALA B C 1
ATOM 5870 O O . ALA B 1 133 ? 4.973 -34.031 -24.594 1 94.88 133 ALA B O 1
ATOM 5871 N N . HIS B 1 134 ? 3.615 -33.594 -26.25 1 89.44 134 HIS B N 1
ATOM 5872 C CA . HIS B 1 134 ? 4.758 -33.312 -27.109 1 89.44 134 HIS B CA 1
ATOM 5873 C C . HIS B 1 134 ? 4.902 -31.812 -27.391 1 89.44 134 HIS B C 1
ATOM 5875 O O . HIS B 1 134 ? 5.57 -31.406 -28.344 1 89.44 134 HIS B O 1
ATOM 5881 N N . GLU B 1 135 ? 4.223 -31.016 -26.531 1 84.5 135 GLU B N 1
ATOM 5882 C CA . GLU B 1 135 ? 4.309 -29.562 -26.672 1 84.5 135 GLU B CA 1
ATOM 5883 C C . GLU B 1 135 ? 5.746 -29.062 -26.516 1 84.5 135 GLU B C 1
ATOM 5885 O O . GLU B 1 135 ? 6.199 -28.203 -27.266 1 84.5 135 GLU B O 1
ATOM 5890 N N . ASP B 1 136 ? 6.402 -29.516 -25.531 1 84.75 136 ASP B N 1
ATOM 5891 C CA . ASP B 1 136 ? 7.797 -29.188 -25.266 1 84.75 136 ASP B CA 1
ATOM 5892 C C . ASP B 1 136 ? 8.695 -30.406 -25.391 1 84.75 136 ASP B C 1
ATOM 5894 O O . ASP B 1 136 ? 8.32 -31.5 -24.984 1 84.75 136 ASP B O 1
ATOM 5898 N N . ASP B 1 137 ? 9.812 -30.219 -26.062 1 90 137 ASP B N 1
ATOM 5899 C CA . ASP B 1 137 ? 10.797 -31.297 -26.156 1 90 137 ASP B CA 1
ATOM 5900 C C . ASP B 1 137 ? 11.812 -31.203 -25.031 1 90 137 ASP B C 1
ATOM 5902 O O . ASP B 1 137 ? 12.656 -30.297 -25.016 1 90 137 ASP B O 1
ATOM 5906 N N . PRO B 1 138 ? 11.75 -32.188 -24.125 1 94.62 138 PRO B N 1
ATOM 5907 C CA . PRO B 1 138 ? 12.633 -32.094 -22.953 1 94.62 138 PRO B CA 1
ATOM 5908 C C . PRO B 1 138 ? 14 -32.719 -23.188 1 94.62 138 PRO B C 1
ATOM 5910 O O . PRO B 1 138 ? 14.758 -32.938 -22.234 1 94.62 138 PRO B O 1
ATOM 5913 N N . SER B 1 139 ? 14.367 -33.031 -24.469 1 92.5 139 SER B N 1
ATOM 5914 C CA . SER B 1 139 ? 15.594 -33.75 -24.781 1 92.5 139 SER B CA 1
ATOM 5915 C C . SER B 1 139 ? 16.828 -33.031 -24.234 1 92.5 139 SER B C 1
ATOM 5917 O O . SER B 1 139 ? 17.719 -33.656 -23.672 1 92.5 139 SER B O 1
ATOM 5919 N N . LEU B 1 140 ? 16.844 -31.719 -24.344 1 90.38 140 LEU B N 1
ATOM 5920 C CA . LEU B 1 140 ? 17.984 -30.969 -23.859 1 90.38 140 LEU B CA 1
ATOM 5921 C C . LEU B 1 140 ? 18.094 -31.078 -22.328 1 90.38 140 LEU B C 1
ATOM 5923 O O . LEU B 1 140 ? 19.172 -31.344 -21.812 1 90.38 140 LEU B O 1
ATOM 5927 N N . LEU B 1 141 ? 17 -30.844 -21.672 1 93.88 141 LEU B N 1
ATOM 5928 C CA . LEU B 1 141 ? 16.969 -30.953 -20.219 1 93.88 141 LEU B CA 1
ATOM 5929 C C . LEU B 1 141 ? 17.438 -32.344 -19.766 1 93.88 141 LEU B C 1
ATOM 5931 O O . LEU B 1 141 ? 18.281 -32.438 -18.891 1 93.88 141 LEU B O 1
ATOM 5935 N N . ALA B 1 142 ? 16.922 -33.375 -20.391 1 95.31 142 ALA B N 1
ATOM 5936 C CA . ALA B 1 142 ? 17.203 -34.75 -20 1 95.31 142 ALA B CA 1
ATOM 5937 C C . ALA B 1 142 ? 18.688 -35.062 -20.203 1 95.31 142 ALA B C 1
ATOM 5939 O O . ALA B 1 142 ? 19.344 -35.594 -19.297 1 95.31 142 ALA B O 1
ATOM 5940 N N . THR B 1 143 ? 19.25 -34.719 -21.328 1 93.12 143 THR B N 1
ATOM 5941 C CA . THR B 1 143 ? 20.609 -35.125 -21.672 1 93.12 143 THR B CA 1
ATOM 5942 C C . THR B 1 143 ? 21.625 -34.219 -20.953 1 93.12 143 THR B C 1
ATOM 5944 O O . THR B 1 143 ? 22.641 -34.719 -20.453 1 93.12 143 THR B O 1
ATOM 5947 N N . GLU B 1 144 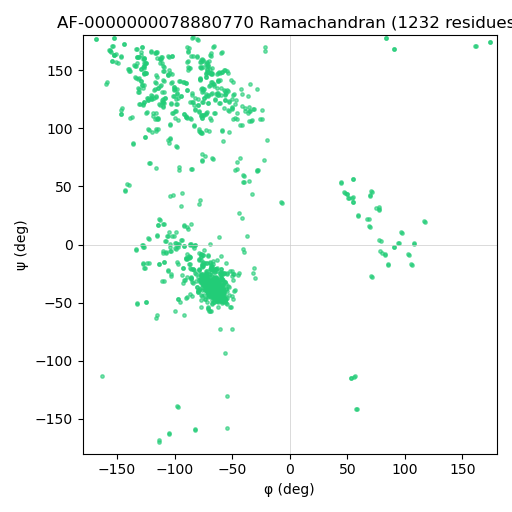? 21.328 -32.938 -20.859 1 91.38 144 GLU B N 1
ATOM 5948 C CA . GLU B 1 144 ? 22.234 -31.984 -20.25 1 91.38 144 GLU B CA 1
ATOM 5949 C C . GLU B 1 144 ? 22.359 -32.219 -18.75 1 91.38 144 GLU B C 1
ATOM 5951 O O . GLU B 1 144 ? 23.422 -32.062 -18.156 1 91.38 144 GLU B O 1
ATOM 5956 N N . GLN B 1 145 ? 21.266 -32.656 -18.156 1 93.94 145 GLN B N 1
ATOM 5957 C CA . GLN B 1 145 ? 21.234 -32.688 -16.703 1 93.94 145 GLN B CA 1
ATOM 5958 C C . GLN B 1 145 ? 21.25 -34.094 -16.172 1 93.94 145 GLN B C 1
ATOM 5960 O O . GLN B 1 145 ? 21.328 -34.344 -14.961 1 93.94 145 GLN B O 1
ATOM 5965 N N . GLY B 1 146 ? 21.141 -35.062 -17 1 94.69 146 GLY B N 1
ATOM 5966 C CA . GLY B 1 146 ? 21.203 -36.438 -16.594 1 94.69 146 GLY B CA 1
ATOM 5967 C C . GLY B 1 146 ? 20 -36.906 -15.82 1 94.69 146 GLY B C 1
ATOM 5968 O O . GLY B 1 146 ? 20.125 -37.5 -14.75 1 94.69 146 GLY B O 1
ATOM 5969 N N . ILE B 1 147 ? 18.844 -36.531 -16.359 1 97.12 147 ILE B N 1
ATOM 5970 C CA . ILE B 1 147 ? 17.594 -37.031 -15.758 1 97.12 147 ILE B CA 1
ATOM 5971 C C . ILE B 1 147 ? 16.703 -37.625 -16.844 1 97.12 147 ILE B C 1
ATOM 5973 O O . ILE B 1 147 ? 16.969 -37.469 -18.031 1 97.12 147 ILE B O 1
ATOM 5977 N N . MET B 1 148 ? 15.711 -38.344 -16.453 1 97.62 148 MET B N 1
ATOM 5978 C CA . MET B 1 148 ? 14.672 -38.844 -17.344 1 97.62 148 MET B CA 1
ATOM 5979 C C . MET B 1 148 ? 13.414 -38 -17.25 1 97.62 148 MET B C 1
ATOM 5981 O O . MET B 1 148 ? 13.023 -37.594 -16.156 1 97.62 148 MET B O 1
ATOM 5985 N N . VAL B 1 149 ? 12.852 -37.625 -18.406 1 98 149 VAL B N 1
ATOM 5986 C CA . VAL B 1 149 ? 11.625 -36.844 -18.422 1 98 149 VAL B CA 1
ATOM 5987 C C . VAL B 1 149 ? 10.508 -37.656 -19.078 1 98 149 VAL B C 1
ATOM 5989 O O . VAL B 1 149 ? 10.688 -38.219 -20.156 1 98 149 VAL B O 1
ATOM 5992 N N . VAL B 1 150 ? 9.422 -37.75 -18.406 1 98.69 150 VAL B N 1
ATOM 5993 C CA . VAL B 1 150 ? 8.203 -38.344 -18.938 1 98.69 150 VAL B CA 1
ATOM 5994 C C . VAL B 1 150 ? 7.137 -37.281 -19.141 1 98.69 150 VAL B C 1
ATOM 5996 O O . VAL B 1 150 ? 6.879 -36.469 -18.25 1 98.69 150 VAL B O 1
ATOM 5999 N N . THR B 1 151 ? 6.598 -37.156 -20.328 1 98.31 151 THR B N 1
ATOM 6000 C CA . THR B 1 151 ? 5.469 -36.281 -20.578 1 98.31 151 THR B CA 1
ATOM 6001 C C . THR B 1 151 ? 4.199 -37.062 -20.859 1 98.31 151 THR B C 1
ATOM 6003 O O . THR B 1 151 ? 4.266 -38.188 -21.406 1 98.31 151 THR B O 1
ATOM 6006 N N . ILE B 1 152 ? 3.012 -36.531 -20.516 1 98.38 152 ILE B N 1
ATOM 6007 C CA . ILE B 1 152 ? 1.816 -37.375 -20.562 1 98.38 152 ILE B CA 1
ATOM 6008 C C . ILE B 1 152 ? 0.683 -36.594 -21.25 1 98.38 152 ILE B C 1
ATOM 6010 O O . ILE B 1 152 ? 0.565 -35.375 -21.094 1 98.38 152 ILE B O 1
ATOM 6014 N N . ASN B 1 153 ? -0.096 -37.312 -21.984 1 97.56 153 ASN B N 1
ATOM 6015 C CA . ASN B 1 153 ? -1.404 -36.844 -22.422 1 97.56 153 ASN B CA 1
ATOM 6016 C C . ASN B 1 153 ? -2.494 -37.188 -21.406 1 97.56 153 ASN B C 1
ATOM 6018 O O . ASN B 1 153 ? -2.363 -38.156 -20.656 1 97.56 153 ASN B O 1
ATOM 6022 N N . TYR B 1 154 ? -3.48 -36.469 -21.359 1 97.69 154 TYR B N 1
ATOM 6023 C CA . TYR B 1 154 ? -4.68 -36.719 -20.578 1 97.69 154 TYR B CA 1
ATOM 6024 C C . TYR B 1 154 ? -5.91 -36.094 -21.234 1 97.69 154 TYR B C 1
ATOM 6026 O O . TYR B 1 154 ? -5.785 -35.219 -22.078 1 97.69 154 TYR B O 1
ATOM 6034 N N . ARG B 1 155 ? -7.07 -36.594 -20.938 1 96.88 155 ARG B N 1
ATOM 6035 C CA . ARG B 1 155 ? -8.297 -36.062 -21.531 1 96.88 155 ARG B CA 1
ATOM 6036 C C . ARG B 1 155 ? -8.523 -34.625 -21.141 1 96.88 155 ARG B C 1
ATOM 6038 O O . ARG B 1 155 ? -8.312 -34.219 -19.984 1 96.88 155 ARG B O 1
ATOM 6045 N N . LEU B 1 156 ? -9 -33.812 -22.078 1 94.94 156 LEU B N 1
ATOM 6046 C CA . LEU B 1 156 ? -9.109 -32.375 -21.938 1 94.94 156 LEU B CA 1
ATOM 6047 C C . LEU B 1 156 ? -10.57 -31.922 -22 1 94.94 156 LEU B C 1
ATOM 6049 O O . LEU B 1 156 ? -11.438 -32.688 -22.406 1 94.94 156 LEU B O 1
ATOM 6053 N N . GLY B 1 157 ? -10.789 -30.672 -21.562 1 93 157 GLY B N 1
ATOM 6054 C CA . GLY B 1 157 ? -12.125 -30.094 -21.656 1 93 157 GLY B CA 1
ATOM 6055 C C . GLY B 1 157 ? -13.172 -30.922 -20.922 1 93 157 GLY B C 1
ATOM 6056 O O . GLY B 1 157 ? -12.898 -31.484 -19.875 1 93 157 GLY B O 1
ATOM 6057 N N . ILE B 1 158 ? -14.312 -30.984 -21.531 1 92.38 158 ILE B N 1
ATOM 6058 C CA . ILE B 1 158 ? -15.438 -31.672 -20.891 1 92.38 158 ILE B CA 1
ATOM 6059 C C . ILE B 1 158 ? -15.164 -33.156 -20.828 1 92.38 158 ILE B C 1
ATOM 6061 O O . ILE B 1 158 ? -15.727 -33.875 -20 1 92.38 158 ILE B O 1
ATOM 6065 N N . LEU B 1 159 ? -14.25 -33.656 -21.703 1 93.94 159 LEU B N 1
ATOM 6066 C CA . LEU B 1 159 ? -13.93 -35.094 -21.734 1 93.94 159 LEU B CA 1
ATOM 6067 C C . LEU B 1 159 ? -13.102 -35.469 -20.516 1 93.94 159 LEU B C 1
ATOM 6069 O O . LEU B 1 159 ? -13.141 -36.625 -20.078 1 93.94 159 LEU B O 1
ATOM 6073 N N . GLY B 1 160 ? -12.352 -34.562 -20 1 94.94 160 GLY B N 1
ATOM 6074 C CA . GLY B 1 160 ? -11.508 -34.844 -18.844 1 94.94 160 GLY B CA 1
ATOM 6075 C C . GLY B 1 160 ? -12.078 -34.281 -17.547 1 94.94 160 GLY B C 1
ATOM 6076 O O . GLY B 1 160 ? -11.758 -34.781 -16.469 1 94.94 160 GLY B O 1
ATOM 6077 N N . PHE B 1 161 ? -12.867 -33.25 -17.703 1 92.69 161 PHE B N 1
ATOM 6078 C CA . PHE B 1 161 ? -13.352 -32.5 -16.531 1 92.69 161 PHE B CA 1
ATOM 6079 C C . PHE B 1 161 ? -14.828 -32.188 -16.672 1 92.69 161 PHE B C 1
ATOM 6081 O O . PHE B 1 161 ? -15.188 -31.094 -17.094 1 92.69 161 PHE B O 1
ATOM 6088 N N . LEU B 1 162 ? -15.633 -33.125 -16.25 1 89.56 162 LEU B N 1
ATOM 6089 C CA . LEU B 1 162 ? -17.094 -33 -16.266 1 89.56 162 LEU B CA 1
ATOM 6090 C C . LEU B 1 162 ? -17.625 -32.719 -14.867 1 89.56 162 LEU B C 1
ATOM 6092 O O . LEU B 1 162 ? -17.906 -33.625 -14.102 1 89.56 162 LEU B O 1
ATOM 6096 N N . CYS B 1 163 ? -17.734 -31.422 -14.586 1 83.81 163 CYS B N 1
ATOM 6097 C CA . CYS B 1 163 ? -18.25 -30.953 -13.297 1 83.81 163 CYS B CA 1
ATOM 6098 C C . CYS B 1 163 ? -19.547 -30.172 -13.469 1 83.81 163 CYS B C 1
ATOM 6100 O O . CYS B 1 163 ? -19.516 -29 -13.867 1 83.81 163 CYS B O 1
ATOM 6102 N N . SER B 1 164 ? -20.609 -30.75 -13.258 1 80.62 164 SER B N 1
ATOM 6103 C CA . SER B 1 164 ? -21.922 -30.109 -13.383 1 80.62 164 SER B CA 1
ATOM 6104 C C . SER B 1 164 ? -22.906 -30.688 -12.359 1 80.62 164 SER B C 1
ATOM 6106 O O . SER B 1 164 ? -23.281 -31.859 -12.445 1 80.62 164 SER B O 1
ATOM 6108 N N . GLY B 1 165 ? -23.312 -29.797 -11.484 1 76.12 165 GLY B N 1
ATOM 6109 C CA . GLY B 1 165 ? -24.266 -30.25 -10.484 1 76.12 165 GLY B CA 1
ATOM 6110 C C . GLY B 1 165 ? -23.766 -31.438 -9.68 1 76.12 165 GLY B C 1
ATOM 6111 O O . GLY B 1 165 ? -22.688 -31.375 -9.078 1 76.12 165 GLY B O 1
ATOM 6112 N N . ASP B 1 166 ? -24.438 -32.562 -9.875 1 76.25 166 ASP B N 1
ATOM 6113 C CA . ASP B 1 166 ? -24.109 -33.75 -9.086 1 76.25 166 ASP B CA 1
ATOM 6114 C C . ASP B 1 166 ? -23.031 -34.594 -9.773 1 76.25 166 ASP B C 1
ATOM 6116 O O . ASP B 1 166 ? -22.453 -35.469 -9.156 1 76.25 166 ASP B O 1
ATOM 6120 N N . ILE B 1 167 ? -22.812 -34.25 -10.984 1 80.12 167 ILE B N 1
ATOM 6121 C CA . ILE B 1 167 ? -21.75 -34.938 -11.695 1 80.12 167 ILE B CA 1
ATOM 6122 C C . ILE B 1 167 ? -20.406 -34.281 -11.438 1 80.12 167 ILE B C 1
ATOM 6124 O O . ILE B 1 167 ? -20.219 -33.094 -11.789 1 80.12 167 ILE B O 1
ATOM 6128 N N . LYS B 1 168 ? -19.562 -34.906 -10.695 1 84.75 168 LYS B N 1
ATOM 6129 C CA . LYS B 1 168 ? -18.219 -34.406 -10.406 1 84.75 168 LYS B CA 1
ATOM 6130 C C . LYS B 1 168 ? -17.156 -35.438 -10.766 1 84.75 168 LYS B C 1
ATOM 6132 O O . LYS B 1 168 ? -16.828 -36.312 -9.961 1 84.75 168 LYS B O 1
ATOM 6137 N N . GLU B 1 169 ? -16.656 -35.344 -11.977 1 86.44 169 GLU B N 1
ATOM 6138 C CA . GLU B 1 169 ? -15.695 -36.344 -12.461 1 86.44 169 GLU B CA 1
ATOM 6139 C C . GLU B 1 169 ? -14.406 -35.688 -12.93 1 86.44 169 GLU B C 1
ATOM 6141 O O . GLU B 1 169 ? -14.414 -34.938 -13.93 1 86.44 169 GLU B O 1
ATOM 6146 N N . ASN B 1 170 ? -13.352 -35.938 -12.242 1 93.56 170 ASN B N 1
ATOM 6147 C CA . ASN B 1 170 ? -12.031 -35.469 -12.648 1 93.56 170 ASN B CA 1
ATOM 6148 C C . ASN B 1 170 ? -11.266 -36.562 -13.414 1 93.56 170 ASN B C 1
ATOM 6150 O O . ASN B 1 170 ? -10.195 -36.969 -12.984 1 93.56 170 ASN B O 1
ATOM 6154 N N . LEU B 1 171 ? -11.812 -36.875 -14.602 1 96.5 171 LEU B N 1
ATOM 6155 C CA . LEU B 1 171 ? -11.242 -37.969 -15.383 1 96.5 171 LEU B CA 1
ATOM 6156 C C . LEU B 1 171 ? -9.836 -37.625 -15.859 1 96.5 171 LEU B C 1
ATOM 6158 O O . LEU B 1 171 ? -8.984 -38.5 -15.961 1 96.5 171 LEU B O 1
ATOM 6162 N N . GLY B 1 172 ? -9.633 -36.344 -16.203 1 97.38 172 GLY B N 1
ATOM 6163 C CA . GLY B 1 172 ? -8.297 -35.906 -16.578 1 97.38 172 GLY B CA 1
ATOM 6164 C C . GLY B 1 172 ? -7.262 -36.125 -15.492 1 97.38 172 GLY B C 1
ATOM 6165 O O . GLY B 1 172 ? -6.129 -36.531 -15.773 1 97.38 172 GLY B O 1
ATOM 6166 N N . LEU B 1 173 ? -7.645 -35.906 -14.227 1 97.12 173 LEU B N 1
ATOM 6167 C CA . LEU B 1 173 ? -6.73 -36.125 -13.109 1 97.12 173 LEU B CA 1
ATOM 6168 C C . LEU B 1 173 ? -6.535 -37.625 -12.883 1 97.12 173 LEU B C 1
ATOM 6170 O O . LEU B 1 173 ? -5.438 -38.062 -12.531 1 97.12 173 LEU B O 1
ATOM 6174 N N . LEU B 1 174 ? -7.602 -38.375 -13.047 1 98 174 LEU B N 1
ATOM 6175 C CA . LEU B 1 174 ? -7.477 -39.812 -12.93 1 98 174 LEU B CA 1
ATOM 6176 C C . LEU B 1 174 ? -6.531 -40.375 -13.992 1 98 174 LEU B C 1
ATOM 6178 O O . LEU B 1 174 ? -5.754 -41.281 -13.719 1 98 174 LEU B O 1
ATOM 6182 N N . ASP B 1 175 ? -6.664 -39.812 -15.211 1 98.69 175 ASP B N 1
ATOM 6183 C CA . ASP B 1 175 ? -5.715 -40.188 -16.25 1 98.69 175 ASP B CA 1
ATOM 6184 C C . ASP B 1 175 ? -4.277 -39.969 -15.797 1 98.69 175 ASP B C 1
ATOM 6186 O O . ASP B 1 175 ? -3.416 -40.812 -15.977 1 98.69 175 ASP B O 1
ATOM 6190 N N . GLN B 1 176 ? -3.998 -38.875 -15.234 1 98.81 176 GLN B N 1
ATOM 6191 C CA . GLN B 1 176 ? -2.66 -38.5 -14.766 1 98.81 176 GLN B CA 1
ATOM 6192 C C . GLN B 1 176 ? -2.191 -39.469 -13.672 1 98.81 176 GLN B C 1
ATOM 6194 O O . GLN B 1 176 ? -1.023 -39.875 -13.641 1 98.81 176 GLN B O 1
ATOM 6199 N N . ILE B 1 177 ? -3.092 -39.875 -12.758 1 98.5 177 ILE B N 1
ATOM 6200 C CA . ILE B 1 177 ? -2.773 -40.812 -11.703 1 98.5 177 ILE B CA 1
ATOM 6201 C C . ILE B 1 177 ? -2.402 -42.156 -12.32 1 98.5 177 ILE B C 1
ATOM 6203 O O . ILE B 1 177 ? -1.448 -42.812 -11.883 1 98.5 177 ILE B O 1
ATOM 6207 N N . TYR B 1 178 ? -3.102 -42.562 -13.375 1 98.69 178 TYR B N 1
ATOM 6208 C CA . TYR B 1 178 ? -2.779 -43.812 -14.055 1 98.69 178 TYR B CA 1
ATOM 6209 C C . TYR B 1 178 ? -1.428 -43.719 -14.75 1 98.69 178 TYR B C 1
ATOM 6211 O O . TYR B 1 178 ? -0.683 -44.688 -14.805 1 98.69 178 TYR B O 1
ATOM 6219 N N . ALA B 1 179 ? -1.15 -42.594 -15.32 1 98.81 179 ALA B N 1
ATOM 6220 C CA . ALA B 1 179 ? 0.174 -42.406 -15.906 1 98.81 179 ALA B CA 1
ATOM 6221 C C . ALA B 1 179 ? 1.267 -42.531 -14.852 1 98.81 179 ALA B C 1
ATOM 6223 O O . ALA B 1 179 ? 2.307 -43.156 -15.109 1 98.81 179 ALA B O 1
ATOM 6224 N N . LEU B 1 180 ? 1.045 -42.031 -13.688 1 98.81 180 LEU B N 1
ATOM 6225 C CA . LEU B 1 180 ? 2.01 -42.125 -12.594 1 98.81 180 LEU B CA 1
ATOM 6226 C C . LEU B 1 180 ? 2.162 -43.562 -12.133 1 98.81 180 LEU B C 1
ATOM 6228 O O . LEU B 1 180 ? 3.264 -44 -11.797 1 98.81 180 LEU B O 1
ATOM 6232 N N . LYS B 1 181 ? 1.071 -44.281 -12.117 1 98.62 181 LYS B N 1
ATOM 6233 C CA . LYS B 1 181 ? 1.152 -45.719 -11.797 1 98.62 181 LYS B CA 1
ATOM 6234 C C . LYS B 1 181 ? 1.968 -46.469 -12.844 1 98.62 181 LYS B C 1
ATOM 6236 O O . LYS B 1 181 ? 2.76 -47.344 -12.508 1 98.62 181 LYS B O 1
ATOM 6241 N N . TRP B 1 182 ? 1.725 -46.094 -14.07 1 98.69 182 TRP B N 1
ATOM 6242 C CA . TRP B 1 182 ? 2.541 -46.656 -15.133 1 98.69 182 TRP B CA 1
ATOM 6243 C C . TRP B 1 182 ? 4.023 -46.406 -14.883 1 98.69 182 TRP B C 1
ATOM 6245 O O . TRP B 1 182 ? 4.855 -47.281 -15.062 1 98.69 182 TRP B O 1
ATOM 6255 N N . VAL B 1 183 ? 4.41 -45.219 -14.539 1 98.81 183 VAL B N 1
ATOM 6256 C CA . VAL B 1 183 ? 5.797 -44.844 -14.25 1 98.81 183 VAL B CA 1
ATOM 6257 C C . VAL B 1 183 ? 6.336 -45.719 -13.117 1 98.81 183 VAL B C 1
ATOM 6259 O O . VAL B 1 183 ? 7.426 -46.312 -13.234 1 98.81 183 VAL B O 1
ATOM 6262 N N . GLN B 1 184 ? 5.605 -45.906 -12.094 1 98.44 184 GLN B N 1
ATOM 6263 C CA . GLN B 1 184 ? 6.031 -46.719 -10.961 1 98.44 184 GLN B CA 1
ATOM 6264 C C . GLN B 1 184 ? 6.277 -48.188 -11.383 1 98.44 184 GLN B C 1
ATOM 6266 O O . GLN B 1 184 ? 7.207 -48.812 -10.891 1 98.44 184 GLN B O 1
ATOM 6271 N N . ASN B 1 185 ? 5.543 -48.594 -12.305 1 97.81 185 ASN B N 1
ATOM 6272 C CA . ASN B 1 185 ? 5.578 -50 -12.656 1 97.81 185 ASN B CA 1
ATOM 6273 C C . ASN B 1 185 ? 6.578 -50.281 -13.773 1 97.81 185 ASN B C 1
ATOM 6275 O O . ASN B 1 185 ? 7.035 -51.406 -13.938 1 97.81 185 ASN B O 1
ATOM 6279 N N . ASN B 1 186 ? 6.941 -49.219 -14.547 1 97.94 186 ASN B N 1
ATOM 6280 C CA . ASN B 1 186 ? 7.648 -49.531 -15.789 1 97.94 186 ASN B CA 1
ATOM 6281 C C . ASN B 1 186 ? 8.953 -48.75 -15.906 1 97.94 186 ASN B C 1
ATOM 6283 O O . ASN B 1 186 ? 9.828 -49.125 -16.688 1 97.94 186 ASN B O 1
ATOM 6287 N N . ILE B 1 187 ? 9.18 -47.75 -15.172 1 97.44 187 ILE B N 1
ATOM 6288 C CA . ILE B 1 187 ? 10.18 -46.75 -15.539 1 97.44 187 ILE B CA 1
ATOM 6289 C C . ILE B 1 187 ? 11.578 -47.312 -15.344 1 97.44 187 ILE B C 1
ATOM 6291 O O . ILE B 1 187 ? 12.531 -46.906 -16 1 97.44 187 ILE B O 1
ATOM 6295 N N . GLU B 1 188 ? 11.734 -48.281 -14.477 1 96.12 188 GLU B N 1
ATOM 6296 C CA . GLU B 1 188 ? 13.023 -48.938 -14.234 1 96.12 188 GLU B CA 1
ATOM 6297 C C . GLU B 1 188 ? 13.516 -49.656 -15.484 1 96.12 188 GLU B C 1
ATOM 6299 O O . GLU B 1 188 ? 14.719 -49.75 -15.719 1 96.12 188 GLU B O 1
ATOM 6304 N N . ARG B 1 189 ? 12.586 -50.094 -16.312 1 94.5 189 ARG B N 1
ATOM 6305 C CA . ARG B 1 189 ? 12.922 -50.781 -17.562 1 94.5 189 ARG B CA 1
ATOM 6306 C C . ARG B 1 189 ? 13.562 -49.844 -18.562 1 94.5 189 ARG B C 1
ATOM 6308 O O . ARG B 1 189 ? 14.258 -50.25 -19.484 1 94.5 189 ARG B O 1
ATOM 6315 N N . PHE B 1 190 ? 13.359 -48.594 -18.344 1 95.38 190 PHE B N 1
ATOM 6316 C CA . PHE B 1 190 ? 13.922 -47.562 -19.203 1 95.38 190 PHE B CA 1
ATOM 6317 C C . PHE B 1 190 ? 15.18 -46.969 -18.578 1 95.38 190 PHE B C 1
ATOM 6319 O O . PHE B 1 190 ? 15.805 -46.062 -19.141 1 95.38 190 PHE B O 1
ATOM 6326 N N . GLY B 1 191 ? 15.5 -47.438 -17.344 1 95.38 191 GLY B N 1
ATOM 6327 C CA . GLY B 1 191 ? 16.672 -46.906 -16.641 1 95.38 191 GLY B CA 1
ATOM 6328 C C . GLY B 1 191 ? 16.328 -45.812 -15.648 1 95.38 191 GLY B C 1
ATOM 6329 O O . GLY B 1 191 ? 17.219 -45.156 -15.141 1 95.38 191 GLY B O 1
ATOM 6330 N N . GLY B 1 192 ? 15.062 -45.625 -15.383 1 96.94 192 GLY B N 1
ATOM 6331 C CA . GLY B 1 192 ? 14.633 -44.625 -14.414 1 96.94 192 GLY B CA 1
ATOM 6332 C C . GLY B 1 192 ? 14.562 -45.156 -13 1 96.94 192 GLY B C 1
ATOM 6333 O O . GLY B 1 192 ? 14.508 -46.375 -12.789 1 96.94 192 GLY B O 1
ATOM 6334 N N . ASP B 1 193 ? 14.633 -44.281 -12.023 1 97.25 193 ASP B N 1
ATOM 6335 C CA . ASP B 1 193 ? 14.484 -44.625 -10.609 1 97.25 193 ASP B CA 1
ATOM 6336 C C . ASP B 1 193 ? 13.062 -44.312 -10.117 1 97.25 193 ASP B C 1
ATOM 6338 O O . ASP B 1 193 ? 12.695 -43.156 -9.922 1 97.25 193 ASP B O 1
ATOM 6342 N N . ARG B 1 194 ? 12.281 -45.344 -9.859 1 96.5 194 ARG B N 1
ATOM 6343 C CA . ARG B 1 194 ? 10.883 -45.156 -9.484 1 96.5 194 ARG B CA 1
ATOM 6344 C C . ARG B 1 194 ? 10.766 -44.531 -8.094 1 96.5 194 ARG B C 1
ATOM 6346 O O . ARG B 1 194 ? 9.703 -44.062 -7.707 1 96.5 194 ARG B O 1
ATOM 6353 N N . SER B 1 195 ? 11.867 -44.531 -7.273 1 96.5 195 SER B N 1
ATOM 6354 C CA . SER B 1 195 ? 11.836 -43.969 -5.934 1 96.5 195 SER B CA 1
ATOM 6355 C C . SER B 1 195 ? 12.141 -42.469 -5.969 1 96.5 195 SER B C 1
ATOM 6357 O O . SER B 1 195 ? 11.945 -41.781 -4.973 1 96.5 195 SER B O 1
ATOM 6359 N N . GLN B 1 196 ? 12.594 -41.969 -7.098 1 97 196 GLN B N 1
ATOM 6360 C CA . GLN B 1 196 ? 12.906 -40.562 -7.277 1 97 196 GLN B CA 1
ATOM 6361 C C . GLN B 1 196 ? 12.094 -39.969 -8.414 1 97 196 GLN B C 1
ATOM 6363 O O . GLN B 1 196 ? 12.641 -39.562 -9.445 1 97 196 GLN B O 1
ATOM 6368 N N . VAL B 1 197 ? 10.812 -39.844 -8.148 1 98.62 197 VAL B N 1
ATOM 6369 C CA . VAL B 1 197 ? 9.891 -39.281 -9.133 1 98.62 197 VAL B CA 1
ATOM 6370 C C . VAL B 1 197 ? 9.398 -37.906 -8.656 1 98.62 197 VAL B C 1
ATOM 6372 O O . VAL B 1 197 ? 8.922 -37.781 -7.527 1 98.62 197 VAL B O 1
ATOM 6375 N N . THR B 1 198 ? 9.609 -36.906 -9.438 1 98.75 198 THR B N 1
ATOM 6376 C CA . THR B 1 198 ? 9.039 -35.562 -9.25 1 98.75 198 THR B CA 1
ATOM 6377 C C . THR B 1 198 ? 7.957 -35.281 -10.297 1 98.75 198 THR B C 1
ATOM 6379 O O . THR B 1 198 ? 8.164 -35.531 -11.484 1 98.75 198 THR B O 1
ATOM 6382 N N . ILE B 1 199 ? 6.801 -34.906 -9.836 1 98.69 199 ILE B N 1
ATOM 6383 C CA . ILE B 1 199 ? 5.789 -34.438 -10.781 1 98.69 199 ILE B CA 1
ATOM 6384 C C . ILE B 1 199 ? 5.875 -32.938 -10.93 1 98.69 199 ILE B C 1
ATOM 6386 O O . ILE B 1 199 ? 6.133 -32.219 -9.961 1 98.69 199 ILE B O 1
ATOM 6390 N N . GLY B 1 200 ? 5.711 -32.469 -12.188 1 98 200 GLY B N 1
ATOM 6391 C CA . GLY B 1 200 ? 5.781 -31.031 -12.438 1 98 200 GLY B CA 1
ATOM 6392 C C . GLY B 1 200 ? 5.004 -30.594 -13.672 1 98 200 GLY B C 1
ATOM 6393 O O . GLY B 1 200 ? 4.523 -31.438 -14.43 1 98 200 GLY B O 1
ATOM 6394 N N . GLY B 1 201 ? 4.883 -29.328 -13.828 1 97.44 201 GLY B N 1
ATOM 6395 C CA . GLY B 1 201 ? 4.215 -28.797 -15.008 1 97.44 201 GLY B CA 1
ATOM 6396 C C . GLY B 1 201 ? 4.031 -27.281 -14.953 1 97.44 201 GLY B C 1
ATOM 6397 O O . GLY B 1 201 ? 4.418 -26.641 -13.977 1 97.44 201 GLY B O 1
ATOM 6398 N N . LEU B 1 202 ? 3.527 -26.75 -16.078 1 95.31 202 LEU B N 1
ATOM 6399 C CA . LEU B 1 202 ? 3.256 -25.328 -16.234 1 95.31 202 LEU B CA 1
ATOM 6400 C C . LEU B 1 202 ? 1.754 -25.062 -16.266 1 95.31 202 LEU B C 1
ATOM 6402 O O . LEU B 1 202 ? 1.007 -25.797 -16.922 1 95.31 202 LEU B O 1
ATOM 6406 N N . SER B 1 203 ? 1.371 -23.938 -15.609 1 93.75 203 SER B N 1
ATOM 6407 C CA . SER B 1 203 ? -0.02 -23.5 -15.664 1 93.75 203 SER B CA 1
ATOM 6408 C C . SER B 1 203 ? -0.968 -24.609 -15.25 1 93.75 203 SER B C 1
ATOM 6410 O O . SER B 1 203 ? -0.81 -25.203 -14.172 1 93.75 203 SER B O 1
ATOM 6412 N N . ALA B 1 204 ? -1.825 -25.109 -16.188 1 94.38 204 ALA B N 1
ATOM 6413 C CA . ALA B 1 204 ? -2.73 -26.203 -15.859 1 94.38 204 ALA B CA 1
ATOM 6414 C C . ALA B 1 204 ? -1.953 -27.438 -15.422 1 94.38 204 ALA B C 1
ATOM 6416 O O . ALA B 1 204 ? -2.414 -28.203 -14.562 1 94.38 204 ALA B O 1
ATOM 6417 N N . GLY B 1 205 ? -0.789 -27.656 -16.016 1 96.81 205 GLY B N 1
ATOM 6418 C CA . GLY B 1 205 ? 0.056 -28.75 -15.586 1 96.81 205 GLY B CA 1
ATOM 6419 C C . GLY B 1 205 ? 0.592 -28.578 -14.172 1 96.81 205 GLY B C 1
ATOM 6420 O O . GLY B 1 205 ? 0.668 -29.547 -13.406 1 96.81 205 GLY B O 1
ATOM 6421 N N . GLY B 1 206 ? 1.039 -27.328 -13.883 1 96.81 206 GLY B N 1
ATOM 6422 C CA . GLY B 1 206 ? 1.436 -27.031 -12.516 1 96.81 206 GLY B CA 1
ATOM 6423 C C . GLY B 1 206 ? 0.296 -27.156 -11.523 1 96.81 206 GLY B C 1
ATOM 6424 O O . GLY B 1 206 ? 0.495 -27.609 -10.398 1 96.81 206 GLY B O 1
ATOM 6425 N N . GLU B 1 207 ? -0.872 -26.734 -11.945 1 94.31 207 GLU B N 1
ATOM 6426 C CA . GLU B 1 207 ? -2.062 -26.922 -11.125 1 94.31 207 GLU B CA 1
ATOM 6427 C C . GLU B 1 207 ? -2.336 -28.406 -10.867 1 94.31 207 GLU B C 1
ATOM 6429 O O . GLU B 1 207 ? -2.652 -28.797 -9.742 1 94.31 207 GLU B O 1
ATOM 6434 N N . SER B 1 208 ? -2.205 -29.188 -11.875 1 95.94 208 SER B N 1
ATOM 6435 C CA . SER B 1 208 ? -2.369 -30.625 -11.727 1 95.94 208 SER B CA 1
ATOM 6436 C C . SER B 1 208 ? -1.383 -31.188 -10.711 1 95.94 208 SER B C 1
ATOM 6438 O O . SER B 1 208 ? -1.772 -31.938 -9.812 1 95.94 208 SER B O 1
ATOM 6440 N N . ALA B 1 209 ? -0.157 -30.844 -10.883 1 96.62 209 ALA B N 1
ATOM 6441 C CA . ALA B 1 209 ? 0.868 -31.344 -9.961 1 96.62 209 ALA B CA 1
ATOM 6442 C C . ALA B 1 209 ? 0.544 -30.953 -8.523 1 96.62 209 ALA B C 1
ATOM 6444 O O . ALA B 1 209 ? 0.656 -31.781 -7.613 1 96.62 209 ALA B O 1
ATOM 6445 N N . SER B 1 210 ? 0.099 -29.766 -8.352 1 92.5 210 SER B N 1
ATOM 6446 C CA . SER B 1 210 ? -0.187 -29.266 -7.008 1 92.5 210 SER B CA 1
ATOM 6447 C C . SER B 1 210 ? -1.453 -29.906 -6.441 1 92.5 210 SER B C 1
ATOM 6449 O O . SER B 1 210 ? -1.555 -30.125 -5.234 1 92.5 210 SER B O 1
ATOM 6451 N N . ILE B 1 211 ? -2.406 -30.141 -7.277 1 90.81 211 ILE B N 1
ATOM 6452 C CA . ILE B 1 211 ? -3.635 -30.797 -6.84 1 90.81 211 ILE B CA 1
ATOM 6453 C C . ILE B 1 211 ? -3.346 -32.25 -6.488 1 90.81 211 ILE B C 1
ATOM 6455 O O . ILE B 1 211 ? -3.834 -32.75 -5.477 1 90.81 211 ILE B O 1
ATOM 6459 N N . LEU B 1 212 ? -2.557 -32.938 -7.281 1 93.25 212 LEU B N 1
ATOM 6460 C CA . LEU B 1 212 ? -2.244 -34.344 -7.062 1 93.25 212 LEU B CA 1
ATOM 6461 C C . LEU B 1 212 ? -1.461 -34.531 -5.77 1 93.25 212 LEU B C 1
ATOM 6463 O O . LEU B 1 212 ? -1.565 -35.562 -5.121 1 93.25 212 LEU B O 1
ATOM 6467 N N . MET B 1 213 ? -0.726 -33.531 -5.395 1 90.06 213 MET B N 1
ATOM 6468 C CA . MET B 1 213 ? -0.033 -33.531 -4.109 1 90.06 213 MET B CA 1
ATOM 6469 C C . MET B 1 213 ? -1.021 -33.719 -2.961 1 90.06 213 MET B C 1
ATOM 6471 O O . MET B 1 213 ? -0.671 -34.281 -1.919 1 90.06 213 MET B O 1
ATOM 6475 N N . LEU B 1 214 ? -2.221 -33.344 -3.242 1 84.19 214 LEU B N 1
ATOM 6476 C CA . LEU B 1 214 ? -3.242 -33.375 -2.199 1 84.19 214 LEU B CA 1
ATOM 6477 C C . LEU B 1 214 ? -4.16 -34.562 -2.357 1 84.19 214 LEU B C 1
ATOM 6479 O O . LEU B 1 214 ? -5.008 -34.844 -1.499 1 84.19 214 LEU B O 1
ATOM 6483 N N . SER B 1 215 ? -4.035 -35.281 -3.363 1 88.94 215 SER B N 1
ATOM 6484 C CA . SER B 1 215 ? -4.938 -36.406 -3.648 1 88.94 215 SER B CA 1
ATOM 6485 C C . SER B 1 215 ? -4.492 -37.656 -2.93 1 88.94 215 SER B C 1
ATOM 6487 O O . SER B 1 215 ? -3.357 -38.125 -3.098 1 88.94 215 SER B O 1
ATOM 6489 N N . PRO B 1 216 ? -5.406 -38.344 -2.203 1 89.19 216 PRO B N 1
ATOM 6490 C CA . PRO B 1 216 ? -5.047 -39.625 -1.576 1 89.19 216 PRO B CA 1
ATOM 6491 C C . PRO B 1 216 ? -4.734 -40.719 -2.598 1 89.19 216 PRO B C 1
ATOM 6493 O O . PRO B 1 216 ? -3.965 -41.625 -2.307 1 89.19 216 PRO B O 1
ATOM 6496 N N . LEU B 1 217 ? -5.266 -40.562 -3.787 1 93.5 217 LEU B N 1
ATOM 6497 C CA . LEU B 1 217 ? -5.086 -41.594 -4.82 1 93.5 217 LEU B CA 1
ATOM 6498 C C . LEU B 1 217 ? -3.689 -41.5 -5.426 1 93.5 217 LEU B C 1
ATOM 6500 O O . LEU B 1 217 ? -3.254 -42.438 -6.117 1 93.5 217 LEU B O 1
ATOM 6504 N N . ALA B 1 218 ? -2.994 -40.438 -5.176 1 94.81 218 ALA B N 1
ATOM 6505 C CA . ALA B 1 218 ? -1.669 -40.25 -5.762 1 94.81 218 ALA B CA 1
ATOM 6506 C C . ALA B 1 218 ? -0.575 -40.406 -4.715 1 94.81 218 ALA B C 1
ATOM 6508 O O . ALA B 1 218 ? 0.613 -40.281 -5.02 1 94.81 218 ALA B O 1
ATOM 6509 N N . THR B 1 219 ? -0.991 -40.75 -3.49 1 92.25 219 THR B N 1
ATOM 6510 C CA . THR B 1 219 ? -0.035 -40.875 -2.398 1 92.25 219 THR B CA 1
ATOM 6511 C C . THR B 1 219 ? 0.978 -42 -2.711 1 92.25 219 THR B C 1
ATOM 6513 O O . THR B 1 219 ? 0.602 -43.094 -3.129 1 92.25 219 THR B O 1
ATOM 6516 N N . GLY B 1 220 ? 2.24 -41.656 -2.584 1 93.81 220 GLY B N 1
ATOM 6517 C CA . GLY B 1 220 ? 3.301 -42.625 -2.717 1 93.81 220 GLY B CA 1
ATOM 6518 C C . GLY B 1 220 ? 3.824 -42.75 -4.137 1 93.81 220 GLY B C 1
ATOM 6519 O O . GLY B 1 220 ? 4.82 -43.438 -4.379 1 93.81 220 GLY B O 1
ATOM 6520 N N . LEU B 1 221 ? 3.227 -42 -5.051 1 97.44 221 LEU B N 1
ATOM 6521 C CA . LEU B 1 221 ? 3.605 -42.156 -6.449 1 97.44 221 LEU B CA 1
ATOM 6522 C C . LEU B 1 221 ? 4.75 -41.219 -6.816 1 97.44 221 LEU B C 1
ATOM 6524 O O . LEU B 1 221 ? 5.363 -41.375 -7.879 1 97.44 221 LEU B O 1
ATOM 6528 N N . PHE B 1 222 ? 5.055 -40.312 -5.98 1 97.81 222 PHE B N 1
ATOM 6529 C CA . PHE B 1 222 ? 6.137 -39.344 -6.191 1 97.81 222 PHE B CA 1
ATOM 6530 C C . PHE B 1 222 ? 6.641 -38.812 -4.863 1 97.81 222 PHE B C 1
ATOM 6532 O O . PHE B 1 222 ? 5.988 -38.969 -3.83 1 97.81 222 PHE B O 1
ATOM 6539 N N . THR B 1 223 ? 7.805 -38.125 -4.949 1 96.94 223 THR B N 1
ATOM 6540 C CA . THR B 1 223 ? 8.406 -37.562 -3.75 1 96.94 223 THR B CA 1
ATOM 6541 C C . THR B 1 223 ? 8.625 -36.062 -3.916 1 96.94 223 THR B C 1
ATOM 6543 O O . THR B 1 223 ? 8.875 -35.344 -2.938 1 96.94 223 THR B O 1
ATOM 6546 N N . GLY B 1 224 ? 8.562 -35.562 -5.168 1 98.06 224 GLY B N 1
ATOM 6547 C CA . GLY B 1 224 ? 8.742 -34.156 -5.43 1 98.06 224 GLY B CA 1
ATOM 6548 C C . GLY B 1 224 ? 7.605 -33.562 -6.227 1 98.06 224 GLY B C 1
ATOM 6549 O O . GLY B 1 224 ? 6.988 -34.219 -7.055 1 98.06 224 GLY B O 1
ATOM 6550 N N . VAL B 1 225 ? 7.297 -32.281 -5.973 1 97.56 225 VAL B N 1
ATOM 6551 C CA . VAL B 1 225 ? 6.312 -31.5 -6.719 1 97.56 225 VAL B CA 1
ATOM 6552 C C . VAL B 1 225 ? 6.945 -30.188 -7.211 1 97.56 225 VAL B C 1
ATOM 6554 O O . VAL B 1 225 ? 7.496 -29.422 -6.422 1 97.56 225 VAL B O 1
ATOM 6557 N N . PHE B 1 226 ? 6.918 -29.969 -8.516 1 98.44 226 PHE B N 1
ATOM 6558 C CA . PHE B 1 226 ? 7.465 -28.797 -9.18 1 98.44 226 PHE B CA 1
ATOM 6559 C C . PHE B 1 226 ? 6.391 -28.078 -9.992 1 98.44 226 PHE B C 1
ATOM 6561 O O . PHE B 1 226 ? 6.105 -28.469 -11.125 1 98.44 226 PHE B O 1
ATOM 6568 N N . ALA B 1 227 ? 5.816 -27 -9.422 1 97.81 227 ALA B N 1
ATOM 6569 C CA . ALA B 1 227 ? 4.699 -26.328 -10.078 1 97.81 227 ALA B CA 1
ATOM 6570 C C . ALA B 1 227 ? 5.113 -24.953 -10.594 1 97.81 227 ALA B C 1
ATOM 6572 O O . ALA B 1 227 ? 5.496 -24.078 -9.82 1 97.81 227 ALA B O 1
ATOM 6573 N N . MET B 1 228 ? 5.016 -24.781 -11.922 1 97.44 228 MET B N 1
ATOM 6574 C CA . MET B 1 228 ? 5.289 -23.5 -12.562 1 97.44 228 MET B CA 1
ATOM 6575 C C . MET B 1 228 ? 3.996 -22.75 -12.852 1 97.44 228 MET B C 1
ATOM 6577 O O . MET B 1 228 ? 3.193 -23.188 -13.68 1 97.44 228 MET B O 1
ATOM 6581 N N . SER B 1 229 ? 3.816 -21.625 -12.195 1 96.25 229 SER B N 1
ATOM 6582 C CA . SER B 1 229 ? 2.633 -20.797 -12.414 1 96.25 229 SER B CA 1
ATOM 6583 C C . SER B 1 229 ? 1.354 -21.609 -12.305 1 96.25 229 SER B C 1
ATOM 6585 O O . SER B 1 229 ? 0.466 -21.5 -13.148 1 96.25 229 SER B O 1
ATOM 6587 N N . GLY B 1 230 ? 1.315 -22.516 -11.352 1 93.62 230 GLY B N 1
ATOM 6588 C CA . GLY B 1 230 ? 0.169 -23.391 -11.172 1 93.62 230 GLY B CA 1
ATOM 6589 C C . GLY B 1 230 ? -0.082 -23.75 -9.719 1 93.62 230 GLY B C 1
ATOM 6590 O O . GLY B 1 230 ? 0.778 -24.344 -9.062 1 93.62 230 GLY B O 1
ATOM 6591 N N . THR B 1 231 ? -1.192 -23.25 -9.211 1 87.38 231 THR B N 1
ATOM 6592 C CA . THR B 1 231 ? -1.586 -23.5 -7.824 1 87.38 231 THR B CA 1
ATOM 6593 C C . THR B 1 231 ? -3.006 -24.062 -7.762 1 87.38 231 THR B C 1
ATOM 6595 O O . THR B 1 231 ? -3.801 -23.859 -8.68 1 87.38 231 THR B O 1
ATOM 6598 N N . PRO B 1 232 ? -3.291 -24.75 -6.715 1 80.75 232 PRO B N 1
ATOM 6599 C CA . PRO B 1 232 ? -4.629 -25.328 -6.621 1 80.75 232 PRO B CA 1
ATOM 6600 C C . PRO B 1 232 ? -5.703 -24.297 -6.277 1 80.75 232 PRO B C 1
ATOM 6602 O O . PRO B 1 232 ? -6.891 -24.531 -6.512 1 80.75 232 PRO B O 1
ATOM 6605 N N . VAL B 1 233 ? -5.426 -23.156 -5.781 1 67.94 233 VAL B N 1
ATOM 6606 C CA . VAL B 1 233 ? -6.324 -22.25 -5.07 1 67.94 233 VAL B CA 1
ATOM 6607 C C . VAL B 1 233 ? -7.348 -21.656 -6.043 1 67.94 233 VAL B C 1
ATOM 6609 O O . VAL B 1 233 ? -8.555 -21.781 -5.832 1 67.94 233 VAL B O 1
ATOM 6612 N N . PRO B 1 234 ? -6.867 -21.016 -7.055 1 59.12 234 PRO B N 1
ATOM 6613 C CA . PRO B 1 234 ? -7.863 -20.391 -7.93 1 59.12 234 PRO B CA 1
ATOM 6614 C C . PRO B 1 234 ? -8.859 -21.391 -8.5 1 59.12 234 PRO B C 1
ATOM 6616 O O . PRO B 1 234 ? -10.031 -21.047 -8.695 1 59.12 234 PRO B O 1
ATOM 6619 N N . THR B 1 235 ? -8.414 -22.516 -8.672 1 52.12 235 THR B N 1
ATOM 6620 C CA . THR B 1 235 ? -9.242 -23.531 -9.289 1 52.12 235 THR B CA 1
ATOM 6621 C C . THR B 1 235 ? -10.273 -24.062 -8.297 1 52.12 235 THR B C 1
ATOM 6623 O O . THR B 1 235 ? -11.43 -24.297 -8.664 1 52.12 235 THR B O 1
ATOM 6626 N N . LEU B 1 236 ? -9.891 -24.062 -7.09 1 57.16 236 LEU B N 1
ATOM 6627 C CA . LEU B 1 236 ? -10.758 -24.734 -6.133 1 57.16 236 LEU B CA 1
ATOM 6628 C C . LEU B 1 236 ? -11.727 -23.75 -5.492 1 57.16 236 LEU B C 1
ATOM 6630 O O . LEU B 1 236 ? -12.789 -24.156 -4.996 1 57.16 236 LEU B O 1
ATOM 6634 N N . GLU B 1 237 ? -11.438 -22.422 -5.375 1 57.31 237 GLU B N 1
ATOM 6635 C CA . GLU B 1 237 ? -12.344 -21.422 -4.824 1 57.31 237 GLU B CA 1
ATOM 6636 C C . GLU B 1 237 ? -13.438 -21.047 -5.828 1 57.31 237 GLU B C 1
ATOM 6638 O O . GLU B 1 237 ? -14.547 -20.688 -5.438 1 57.31 237 GLU B O 1
ATOM 6643 N N . GLY B 1 238 ? -13.07 -20.688 -6.934 1 53.31 238 GLY B N 1
ATOM 6644 C CA . GLY B 1 238 ? -13.859 -19.984 -7.938 1 53.31 238 GLY B CA 1
ATOM 6645 C C . GLY B 1 238 ? -15.094 -20.75 -8.375 1 53.31 238 GLY B C 1
ATOM 6646 O O . GLY B 1 238 ? -15.93 -20.219 -9.109 1 53.31 238 GLY B O 1
ATOM 6647 N N . ARG B 1 239 ? -15.398 -22.141 -8.391 1 54.34 239 ARG B N 1
ATOM 6648 C CA . ARG B 1 239 ? -15.625 -22.547 -9.773 1 54.34 239 ARG B CA 1
ATOM 6649 C C . ARG B 1 239 ? -17.125 -22.672 -10.07 1 54.34 239 ARG B C 1
ATOM 6651 O O . ARG B 1 239 ? -17.672 -23.766 -10.078 1 54.34 239 ARG B O 1
ATOM 6658 N N . LYS B 1 240 ? -17.766 -21.719 -9.57 1 58.34 240 LYS B N 1
ATOM 6659 C CA . LYS B 1 240 ? -19.078 -21.672 -10.211 1 58.34 240 LYS B CA 1
ATOM 6660 C C . LYS B 1 240 ? -18.938 -21.703 -11.734 1 58.34 240 LYS B C 1
ATOM 6662 O O . LYS B 1 240 ? -19.766 -22.297 -12.43 1 58.34 240 LYS B O 1
ATOM 6667 N N . ASP B 1 241 ? -17.859 -21.234 -12.227 1 68.5 241 ASP B N 1
ATOM 6668 C CA . ASP B 1 241 ? -17.688 -21.125 -13.672 1 68.5 241 ASP B CA 1
ATOM 6669 C C . ASP B 1 241 ? -17.453 -22.5 -14.297 1 68.5 241 ASP B C 1
ATOM 6671 O O . ASP B 1 241 ? -17.969 -22.797 -15.383 1 68.5 241 ASP B O 1
ATOM 6675 N N . VAL B 1 242 ? -16.875 -23.375 -13.523 1 73.25 242 VAL B N 1
ATOM 6676 C CA . VAL B 1 242 ? -16.547 -24.688 -14.078 1 73.25 242 VAL B CA 1
ATOM 6677 C C . VAL B 1 242 ? -17.812 -25.516 -14.227 1 73.25 242 VAL B C 1
ATOM 6679 O O . VAL B 1 242 ? -17.984 -26.234 -15.211 1 73.25 242 VAL B O 1
ATOM 6682 N N . GLU B 1 243 ? -18.672 -25.297 -13.336 1 76.25 243 GLU B N 1
ATOM 6683 C CA . GLU B 1 243 ? -19.938 -26.031 -13.391 1 76.25 243 GLU B CA 1
ATOM 6684 C C . GLU B 1 243 ? -20.828 -25.516 -14.516 1 76.25 243 GLU B C 1
ATOM 6686 O O . GLU B 1 243 ? -21.516 -26.281 -15.172 1 76.25 243 GLU B O 1
ATOM 6691 N N . THR B 1 244 ? -20.672 -24.359 -14.797 1 82.94 244 THR B N 1
ATOM 6692 C CA . THR B 1 244 ? -21.469 -23.719 -15.836 1 82.94 244 THR B CA 1
ATOM 6693 C C . THR B 1 244 ? -20.984 -24.156 -17.219 1 82.94 244 THR B C 1
ATOM 6695 O O . THR B 1 244 ? -21.797 -24.328 -18.141 1 82.94 244 THR B O 1
ATOM 6698 N N . ALA B 1 245 ? -19.719 -24.375 -17.406 1 86.44 245 ALA B N 1
ATOM 6699 C CA . ALA B 1 245 ? -19.156 -24.734 -18.703 1 86.44 245 ALA B CA 1
ATOM 6700 C C . ALA B 1 245 ? -19.719 -26.078 -19.188 1 86.44 245 ALA B C 1
ATOM 6702 O O . ALA B 1 245 ? -20.172 -26.188 -20.328 1 86.44 245 ALA B O 1
ATOM 6703 N N . ALA B 1 246 ? -19.719 -27.047 -18.328 1 86.69 246 ALA B N 1
ATOM 6704 C CA . ALA B 1 246 ? -20.219 -28.375 -18.688 1 86.69 246 ALA B CA 1
ATOM 6705 C C . ALA B 1 246 ? -21.703 -28.328 -19.031 1 86.69 246 ALA B C 1
ATOM 6707 O O . ALA B 1 246 ? -22.141 -28.969 -20 1 86.69 246 ALA B O 1
ATOM 6708 N N . ARG B 1 247 ? -22.422 -27.562 -18.266 1 87.19 247 ARG B N 1
ATOM 6709 C CA . ARG B 1 247 ? -23.844 -27.438 -18.5 1 87.19 247 ARG B CA 1
ATOM 6710 C C . ARG B 1 247 ? -24.141 -26.766 -19.844 1 87.19 247 ARG B C 1
ATOM 6712 O O . ARG B 1 247 ? -25.031 -27.172 -20.562 1 87.19 247 ARG B O 1
ATOM 6719 N N . ARG B 1 248 ? -23.391 -25.828 -20.141 1 91.69 248 ARG B N 1
ATOM 6720 C CA . ARG B 1 248 ? -23.594 -25.078 -21.375 1 91.69 248 ARG B CA 1
ATOM 6721 C C . ARG B 1 248 ? -23.266 -25.953 -22.594 1 91.69 248 ARG B C 1
ATOM 6723 O O . ARG B 1 248 ? -23.969 -25.891 -23.609 1 91.69 248 ARG B O 1
ATOM 6730 N N . VAL B 1 249 ? -22.25 -26.703 -22.547 1 92.19 249 VAL B N 1
ATOM 6731 C CA . VAL B 1 249 ? -21.906 -27.609 -23.641 1 92.19 249 VAL B CA 1
ATOM 6732 C C . VAL B 1 249 ? -23.016 -28.641 -23.828 1 92.19 249 VAL B C 1
ATOM 6734 O O . VAL B 1 249 ? -23.406 -28.953 -24.953 1 92.19 249 VAL B O 1
ATOM 6737 N N . ALA B 1 250 ? -23.484 -29.141 -22.719 1 90.69 250 ALA B N 1
ATOM 6738 C CA . ALA B 1 250 ? -24.594 -30.094 -22.766 1 90.69 250 ALA B CA 1
ATOM 6739 C C . ALA B 1 250 ? -25.828 -29.469 -23.406 1 90.69 250 ALA B C 1
ATOM 6741 O O . ALA B 1 250 ? -26.547 -30.125 -24.156 1 90.69 250 ALA B O 1
ATOM 6742 N N . GLU B 1 251 ? -25.969 -28.25 -23.094 1 92.06 251 GLU B N 1
ATOM 6743 C CA . GLU B 1 251 ? -27.109 -27.531 -23.656 1 92.06 251 GLU B CA 1
ATOM 6744 C C . GLU B 1 251 ? -26.953 -27.375 -25.172 1 92.06 251 GLU B C 1
ATOM 6746 O O . GLU B 1 251 ? -27.906 -27.625 -25.922 1 92.06 251 GLU B O 1
ATOM 6751 N N . VAL B 1 252 ? -25.828 -26.969 -25.578 1 94.44 252 VAL B N 1
ATOM 6752 C CA . VAL B 1 252 ? -25.562 -26.766 -27 1 94.44 252 VAL B CA 1
ATOM 6753 C C . VAL B 1 252 ? -25.75 -28.078 -27.75 1 94.44 252 VAL B C 1
ATOM 6755 O O . VAL B 1 252 ? -26.219 -28.078 -28.906 1 94.44 252 VAL B O 1
ATOM 6758 N N . LEU B 1 253 ? -25.547 -29.25 -27.094 1 94.5 253 LEU B N 1
ATOM 6759 C CA . LEU B 1 253 ? -25.578 -30.547 -27.734 1 94.5 253 LEU B CA 1
ATOM 6760 C C . LEU B 1 253 ? -26.953 -31.203 -27.547 1 94.5 253 LEU B C 1
ATOM 6762 O O . LEU B 1 253 ? -27.156 -32.344 -27.953 1 94.5 253 LEU B O 1
ATOM 6766 N N . GLY B 1 254 ? -27.828 -30.484 -26.875 1 92.38 254 GLY B N 1
ATOM 6767 C CA . GLY B 1 254 ? -29.188 -30.984 -26.688 1 92.38 254 GLY B CA 1
ATOM 6768 C C . GLY B 1 254 ? -29.281 -32.062 -25.609 1 92.38 254 GLY B C 1
ATOM 6769 O O . GLY B 1 254 ? -30.141 -32.938 -25.703 1 92.38 254 GLY B O 1
ATOM 6770 N N . CYS B 1 255 ? -28.422 -31.984 -24.656 1 91.38 255 CYS B N 1
ATOM 6771 C CA . CYS B 1 255 ? -28.359 -33.062 -23.672 1 91.38 255 CYS B CA 1
ATOM 6772 C C . CYS B 1 255 ? -28.969 -32.625 -22.344 1 91.38 255 CYS B C 1
ATOM 6774 O O . CYS B 1 255 ? -28.797 -33.281 -21.328 1 91.38 255 CYS B O 1
ATOM 6776 N N . ILE B 1 256 ? -29.562 -31.469 -22.312 1 85.5 256 ILE B N 1
ATOM 6777 C CA . ILE B 1 256 ? -30.219 -31.016 -21.078 1 85.5 256 ILE B CA 1
ATOM 6778 C C . ILE B 1 256 ? -31.703 -31.328 -21.141 1 85.5 256 ILE B C 1
ATOM 6780 O O . ILE B 1 256 ? -32.344 -31.125 -22.172 1 85.5 256 ILE B O 1
ATOM 6784 N N . ASP B 1 257 ? -32.312 -31.75 -20.047 1 76.38 257 ASP B N 1
ATOM 6785 C CA . ASP B 1 257 ? -33.75 -32 -19.859 1 76.38 257 ASP B CA 1
ATOM 6786 C C . ASP B 1 257 ? -34.281 -32.969 -20.922 1 76.38 257 ASP B C 1
ATOM 6788 O O . ASP B 1 257 ? -35.344 -32.719 -21.516 1 76.38 257 ASP B O 1
ATOM 6792 N N . VAL B 1 258 ? -33.531 -34 -21.266 1 72 258 VAL B N 1
ATOM 6793 C CA . VAL B 1 258 ? -33.969 -34.875 -22.328 1 72 258 VAL B CA 1
ATOM 6794 C C . VAL B 1 258 ? -34.281 -36.25 -21.734 1 72 258 VAL B C 1
ATOM 6796 O O . VAL B 1 258 ? -34.312 -37.25 -22.469 1 72 258 VAL B O 1
ATOM 6799 N N . GLY B 1 259 ? -34.531 -36.281 -20.484 1 70 259 GLY B N 1
ATOM 6800 C CA . GLY B 1 259 ? -35 -37.531 -19.875 1 70 259 GLY B CA 1
ATOM 6801 C C . GLY B 1 259 ? -33.875 -38.5 -19.594 1 70 259 GLY B C 1
ATOM 6802 O O . GLY B 1 259 ? -34.094 -39.625 -19.188 1 70 259 GLY B O 1
ATOM 6803 N N . GLN B 1 260 ? -32.656 -38.219 -20.031 1 76.31 260 GLN B N 1
ATOM 6804 C CA . GLN B 1 260 ? -31.484 -39.031 -19.703 1 76.31 260 GLN B CA 1
ATOM 6805 C C . GLN B 1 260 ? -30.422 -38.219 -18.969 1 76.31 260 GLN B C 1
ATOM 6807 O O . GLN B 1 260 ? -30.5 -37 -18.922 1 76.31 260 GLN B O 1
ATOM 6812 N N . ARG B 1 261 ? -29.594 -39 -18.453 1 80.69 261 ARG B N 1
ATOM 6813 C CA . ARG B 1 261 ? -28.453 -38.375 -17.797 1 80.69 261 ARG B CA 1
ATOM 6814 C C . ARG B 1 261 ? -27.562 -37.656 -18.812 1 80.69 261 ARG B C 1
ATOM 6816 O O . ARG B 1 261 ? -27.375 -38.125 -19.922 1 80.69 261 ARG B O 1
ATOM 6823 N N . ILE B 1 262 ? -27.094 -36.531 -18.531 1 83.88 262 ILE B N 1
ATOM 6824 C CA . ILE B 1 262 ? -26.25 -35.688 -19.391 1 83.88 262 ILE B CA 1
ATOM 6825 C C . ILE B 1 262 ? -25.125 -36.531 -19.969 1 83.88 262 ILE B C 1
ATOM 6827 O O . ILE B 1 262 ? -24.828 -36.438 -21.156 1 83.88 262 ILE B O 1
ATOM 6831 N N . THR B 1 263 ? -24.547 -37.406 -19.219 1 86.25 263 THR B N 1
ATOM 6832 C CA . THR B 1 263 ? -23.406 -38.219 -19.656 1 86.25 263 THR B CA 1
ATOM 6833 C C . THR B 1 263 ? -23.844 -39.219 -20.734 1 86.25 263 THR B C 1
ATOM 6835 O O . THR B 1 263 ? -23.094 -39.469 -21.688 1 86.25 263 THR B O 1
ATOM 6838 N N . ASP B 1 264 ? -25 -39.75 -20.594 1 88.81 264 ASP B N 1
ATOM 6839 C CA . ASP B 1 264 ? -25.484 -40.719 -21.578 1 88.81 264 ASP B CA 1
ATOM 6840 C C . ASP B 1 264 ? -25.75 -40.031 -22.922 1 88.81 264 ASP B C 1
ATOM 6842 O O . ASP B 1 264 ? -25.422 -40.594 -23.984 1 88.81 264 ASP B O 1
ATOM 6846 N N . CYS B 1 265 ? -26.328 -38.969 -22.781 1 90.94 265 CYS B N 1
ATOM 6847 C CA . CYS B 1 265 ? -26.562 -38.188 -24 1 90.94 265 CYS B CA 1
ATOM 6848 C C . CYS B 1 265 ? -25.25 -37.812 -24.672 1 90.94 265 CYS B C 1
ATOM 6850 O O . CYS B 1 265 ? -25.094 -37.969 -25.875 1 90.94 265 CYS B O 1
ATOM 6852 N N . LEU B 1 266 ? -24.297 -37.375 -23.969 1 91.75 266 LEU B N 1
ATOM 6853 C CA . LEU B 1 266 ? -23 -36.938 -24.484 1 91.75 266 LEU B CA 1
ATOM 6854 C C . LEU B 1 266 ? -22.25 -38.094 -25.109 1 91.75 266 LEU B C 1
ATOM 6856 O O . LEU B 1 266 ? -21.484 -37.906 -26.062 1 91.75 266 LEU B O 1
ATOM 6860 N N . ARG B 1 267 ? -22.438 -39.281 -24.609 1 91.75 267 ARG B N 1
ATOM 6861 C CA . ARG B 1 267 ? -21.781 -40.469 -25.141 1 91.75 267 ARG B CA 1
ATOM 6862 C C . ARG B 1 267 ? -22.234 -40.781 -26.562 1 91.75 267 ARG B C 1
ATOM 6864 O O . ARG B 1 267 ? -21.531 -41.406 -27.328 1 91.75 267 ARG B O 1
ATOM 6871 N N . GLU B 1 268 ? -23.375 -40.25 -26.875 1 92.25 268 GLU B N 1
ATOM 6872 C CA . GLU B 1 268 ? -23.953 -40.5 -28.188 1 92.25 268 GLU B CA 1
ATOM 6873 C C . GLU B 1 268 ? -23.453 -39.5 -29.219 1 92.25 268 GLU B C 1
ATOM 6875 O O . GLU B 1 268 ? -23.609 -39.688 -30.422 1 92.25 268 GLU B O 1
ATOM 6880 N N . LYS B 1 269 ? -22.812 -38.531 -28.781 1 93.94 269 LYS B N 1
ATOM 6881 C CA . LYS B 1 269 ? -22.312 -37.5 -29.672 1 93.94 269 LYS B CA 1
ATOM 6882 C C . LYS B 1 269 ? -20.938 -37.844 -30.219 1 93.94 269 LYS B C 1
ATOM 6884 O O . LYS B 1 269 ? -20.188 -38.594 -29.578 1 93.94 269 LYS B O 1
ATOM 6889 N N . SER B 1 270 ? -20.609 -37.344 -31.438 1 93.19 270 SER B N 1
ATOM 6890 C CA . SER B 1 270 ? -19.281 -37.562 -31.969 1 93.19 270 SER B CA 1
ATOM 6891 C C . SER B 1 270 ? -18.25 -36.656 -31.281 1 93.19 270 SER B C 1
ATOM 6893 O O . SER B 1 270 ? -18.609 -35.656 -30.688 1 93.19 270 SER B O 1
ATOM 6895 N N . THR B 1 271 ? -17.016 -37.062 -31.359 1 93.25 271 THR B N 1
ATOM 6896 C CA . THR B 1 271 ? -15.93 -36.25 -30.797 1 93.25 271 THR B CA 1
ATOM 6897 C C . THR B 1 271 ? -15.906 -34.875 -31.422 1 93.25 271 THR B C 1
ATOM 6899 O O . THR B 1 271 ? -15.703 -33.875 -30.734 1 93.25 271 THR B O 1
ATOM 6902 N N . ALA B 1 272 ? -16.141 -34.875 -32.688 1 92.25 272 ALA B N 1
ATOM 6903 C CA . ALA B 1 272 ? -16.141 -33.594 -33.438 1 92.25 272 ALA B CA 1
ATOM 6904 C C . ALA B 1 272 ? -17.234 -32.656 -32.906 1 92.25 272 ALA B C 1
ATOM 6906 O O . ALA B 1 272 ? -17.031 -31.453 -32.781 1 92.25 272 ALA B O 1
ATOM 6907 N N . GLU B 1 273 ? -18.375 -33.188 -32.625 1 92.69 273 GLU B N 1
ATOM 6908 C CA . GLU B 1 273 ? -19.484 -32.406 -32.125 1 92.69 273 GLU B CA 1
ATOM 6909 C C . GLU B 1 273 ? -19.172 -31.828 -30.734 1 92.69 273 GLU B C 1
ATOM 6911 O O . GLU B 1 273 ? -19.469 -30.672 -30.453 1 92.69 273 GLU B O 1
ATOM 6916 N N . ILE B 1 274 ? -18.594 -32.625 -29.953 1 93 274 ILE B N 1
ATOM 6917 C CA . ILE B 1 274 ? -18.266 -32.219 -28.594 1 93 274 ILE B CA 1
ATOM 6918 C C . ILE B 1 274 ? -17.219 -31.109 -28.625 1 93 274 ILE B C 1
ATOM 6920 O O . ILE B 1 274 ? -17.375 -30.078 -27.969 1 93 274 ILE B O 1
ATOM 6924 N N . VAL B 1 275 ? -16.172 -31.281 -29.422 1 92.31 275 VAL B N 1
ATOM 6925 C CA . VAL B 1 275 ? -15.094 -30.297 -29.531 1 92.31 275 VAL B CA 1
ATOM 6926 C C . VAL B 1 275 ? -15.641 -28.984 -30.094 1 92.31 275 VAL B C 1
ATOM 6928 O O . VAL B 1 275 ? -15.289 -27.906 -29.625 1 92.31 275 VAL B O 1
ATOM 6931 N N . SER B 1 276 ? -16.516 -29.125 -31.062 1 91.81 276 SER B N 1
ATOM 6932 C CA . SER B 1 276 ? -17.141 -27.938 -31.641 1 91.81 276 SER B CA 1
ATOM 6933 C C . SER B 1 276 ? -18 -27.203 -30.609 1 91.81 276 SER B C 1
ATOM 6935 O O . SER B 1 276 ? -18.016 -25.969 -30.594 1 91.81 276 SER B O 1
ATOM 6937 N N . ALA B 1 277 ? -18.703 -27.969 -29.828 1 92.88 277 ALA B N 1
ATOM 6938 C CA . ALA B 1 277 ? -19.547 -27.359 -28.797 1 92.88 277 ALA B CA 1
ATOM 6939 C C . ALA B 1 277 ? -18.688 -26.641 -27.75 1 92.88 277 ALA B C 1
ATOM 6941 O O . ALA B 1 277 ? -19.062 -25.562 -27.281 1 92.88 277 ALA B O 1
ATOM 6942 N N . MET B 1 278 ? -17.578 -27.25 -27.391 1 91.94 278 MET B N 1
ATOM 6943 C CA . MET B 1 278 ? -16.672 -26.609 -26.438 1 91.94 278 MET B CA 1
ATOM 6944 C C . MET B 1 278 ? -16.141 -25.281 -27 1 91.94 278 MET B C 1
ATOM 6946 O O . MET B 1 278 ? -16.047 -24.297 -26.266 1 91.94 278 MET B O 1
ATOM 6950 N N . GLN B 1 279 ? -15.797 -25.281 -28.234 1 89.38 279 GLN B N 1
ATOM 6951 C CA . GLN B 1 279 ? -15.305 -24.078 -28.891 1 89.38 279 GLN B CA 1
ATOM 6952 C C . GLN B 1 279 ? -16.359 -22.984 -28.891 1 89.38 279 GLN B C 1
ATOM 6954 O O . GLN B 1 279 ? -16.047 -21.812 -28.703 1 89.38 279 GLN B O 1
ATOM 6959 N N . ASN B 1 280 ? -17.594 -23.375 -29.109 1 88.75 280 ASN B N 1
ATOM 6960 C CA . ASN B 1 280 ? -18.703 -22.422 -29.156 1 88.75 280 ASN B CA 1
ATOM 6961 C C . ASN B 1 280 ? -18.969 -21.812 -27.781 1 88.75 280 ASN B C 1
ATOM 6963 O O . ASN B 1 280 ? -19.281 -20.625 -27.688 1 88.75 280 ASN B O 1
ATOM 6967 N N . VAL B 1 281 ? -18.984 -22.625 -26.766 1 87.5 281 VAL B N 1
ATOM 6968 C CA . VAL B 1 281 ? -19.266 -22.156 -25.406 1 87.5 281 VAL B CA 1
ATOM 6969 C C . VAL B 1 281 ? -18.109 -21.266 -24.922 1 87.5 281 VAL B C 1
ATOM 6971 O O . VAL B 1 281 ? -18.344 -20.328 -24.156 1 87.5 281 VAL B O 1
ATOM 6974 N N . SER B 1 282 ? -16.875 -21.531 -25.328 1 81.94 282 SER B N 1
ATOM 6975 C CA . SER B 1 282 ? -15.688 -20.719 -25.047 1 81.94 282 SER B CA 1
ATOM 6976 C C . SER B 1 282 ? -15.5 -20.5 -23.562 1 81.94 282 SER B C 1
ATOM 6978 O O . SER B 1 282 ? -15.305 -19.375 -23.109 1 81.94 282 SER B O 1
ATOM 6980 N N . MET B 1 283 ? -15.797 -21.484 -22.719 1 81.69 283 MET B N 1
ATOM 6981 C CA . MET B 1 283 ? -15.57 -21.453 -21.281 1 81.69 283 MET B CA 1
ATOM 6982 C C . MET B 1 283 ? -14.484 -22.453 -20.875 1 81.69 283 MET B C 1
ATOM 6984 O O . MET B 1 283 ? -14.195 -23.391 -21.625 1 81.69 283 MET B O 1
ATOM 6988 N N . LYS B 1 284 ? -14.008 -22.156 -19.766 1 82.06 284 LYS B N 1
ATOM 6989 C CA . LYS B 1 284 ? -12.914 -23 -19.281 1 82.06 284 LYS B CA 1
ATOM 6990 C C . LYS B 1 284 ? -13.445 -24.172 -18.469 1 82.06 284 LYS B C 1
ATOM 6992 O O . LYS B 1 284 ? -14.422 -24.031 -17.719 1 82.06 284 LYS B O 1
ATOM 6997 N N . PHE B 1 285 ? -12.805 -25.312 -18.719 1 88.19 285 PHE B N 1
ATOM 6998 C CA . PHE B 1 285 ? -13.016 -26.5 -17.891 1 88.19 285 PHE B CA 1
ATOM 6999 C C . PHE B 1 285 ? -11.852 -26.719 -16.938 1 88.19 285 PHE B C 1
ATOM 7001 O O . PHE B 1 285 ? -10.695 -26.453 -17.297 1 88.19 285 PHE B O 1
ATOM 7008 N N . ALA B 1 286 ? -12.172 -27.094 -15.734 1 88.25 286 ALA B N 1
ATOM 7009 C CA . ALA B 1 286 ? -11.141 -27.312 -14.727 1 88.25 286 ALA B CA 1
ATOM 7010 C C . ALA B 1 286 ? -11.586 -28.359 -13.703 1 88.25 286 ALA B C 1
ATOM 7012 O O . ALA B 1 286 ? -12.766 -28.719 -13.648 1 88.25 286 ALA B O 1
ATOM 7013 N N . PRO B 1 287 ? -10.586 -28.859 -12.961 1 89.31 287 PRO B N 1
ATOM 7014 C CA . PRO B 1 287 ? -10.953 -29.797 -11.898 1 89.31 287 PRO B CA 1
ATOM 7015 C C . PRO B 1 287 ? -11.914 -29.188 -10.875 1 89.31 287 PRO B C 1
ATOM 7017 O O . PRO B 1 287 ? -11.898 -27.984 -10.656 1 89.31 287 PRO B O 1
ATOM 7020 N N . CYS B 1 288 ? -12.766 -30 -10.312 1 83.88 288 CYS B N 1
ATOM 7021 C CA . CYS B 1 288 ? -13.672 -29.578 -9.242 1 83.88 288 CYS B CA 1
ATOM 7022 C C . CYS B 1 288 ? -13.539 -30.5 -8.039 1 83.88 288 CYS B C 1
ATOM 7024 O O . CYS B 1 288 ? -12.984 -31.594 -8.141 1 83.88 288 CYS B O 1
ATOM 7026 N N . VAL B 1 289 ? -13.977 -30.031 -6.902 1 83.12 289 VAL B N 1
ATOM 7027 C CA . VAL B 1 289 ? -13.961 -30.859 -5.699 1 83.12 289 VAL B CA 1
ATOM 7028 C C . VAL B 1 289 ? -14.992 -31.984 -5.824 1 83.12 289 VAL B C 1
ATOM 7030 O O . VAL B 1 289 ? -16.188 -31.734 -5.719 1 83.12 289 VAL B O 1
ATOM 7033 N N . ASP B 1 290 ? -14.5 -33.188 -5.992 1 84 290 ASP B N 1
ATOM 7034 C CA . ASP B 1 290 ? -15.383 -34.344 -6.242 1 84 290 ASP B CA 1
ATOM 7035 C C . ASP B 1 290 ? -15.453 -35.25 -5.031 1 84 290 ASP B C 1
ATOM 7037 O O . ASP B 1 290 ? -16.203 -36.219 -5.023 1 84 290 ASP B O 1
ATOM 7041 N N . GLY B 1 291 ? -14.625 -34.969 -4.031 1 82.06 291 GLY B N 1
ATOM 7042 C CA . GLY B 1 291 ? -14.648 -35.75 -2.801 1 82.06 291 GLY B CA 1
ATOM 7043 C C . GLY B 1 291 ? -13.844 -37.031 -2.893 1 82.06 291 GLY B C 1
ATOM 7044 O O . GLY B 1 291 ? -13.633 -37.719 -1.883 1 82.06 291 GLY B O 1
ATOM 7045 N N . HIS B 1 292 ? -13.359 -37.406 -4.098 1 87.31 292 HIS B N 1
ATOM 7046 C CA . HIS B 1 292 ? -12.609 -38.656 -4.297 1 87.31 292 HIS B CA 1
ATOM 7047 C C . HIS B 1 292 ? -11.172 -38.375 -4.715 1 87.31 292 HIS B C 1
ATOM 7049 O O . HIS B 1 292 ? -10.234 -38.719 -3.994 1 87.31 292 HIS B O 1
ATOM 7055 N N . VAL B 1 293 ? -11.008 -37.719 -5.84 1 89.56 293 VAL B N 1
ATOM 7056 C CA . VAL B 1 293 ? -9.68 -37.344 -6.281 1 89.56 293 VAL B CA 1
ATOM 7057 C C . VAL B 1 293 ? -9.203 -36.125 -5.477 1 89.56 293 VAL B C 1
ATOM 7059 O O . VAL B 1 293 ? -8.047 -36.094 -5.039 1 89.56 293 VAL B O 1
ATOM 7062 N N . ILE B 1 294 ? -10.109 -35.188 -5.309 1 86.25 294 ILE B N 1
ATOM 7063 C CA . ILE B 1 294 ? -9.859 -34 -4.508 1 86.25 294 ILE B CA 1
ATOM 7064 C C . ILE B 1 294 ? -10.781 -34 -3.289 1 86.25 294 ILE B C 1
ATOM 7066 O O . ILE B 1 294 ? -11.961 -33.625 -3.395 1 86.25 294 ILE B O 1
ATOM 7070 N N . PRO B 1 295 ? -10.164 -34.219 -2.166 1 78.94 295 PRO B N 1
ATOM 7071 C CA . PRO B 1 295 ? -11.023 -34.219 -0.977 1 78.94 295 PRO B CA 1
ATOM 7072 C C . PRO B 1 295 ? -11.508 -32.844 -0.596 1 78.94 295 PRO B C 1
ATOM 7074 O O . PRO B 1 295 ? -10.797 -31.844 -0.812 1 78.94 295 PRO B O 1
ATOM 7077 N N . SER B 1 296 ? -12.656 -32.688 0.007 1 70.38 296 SER B N 1
ATOM 7078 C CA . SER B 1 296 ? -13.305 -31.422 0.354 1 70.38 296 SER B CA 1
ATOM 7079 C C . SER B 1 296 ? -12.508 -30.672 1.423 1 70.38 296 SER B C 1
ATOM 7081 O O . SER B 1 296 ? -12.492 -29.438 1.442 1 70.38 296 SER B O 1
ATOM 7083 N N . PHE B 1 297 ? -11.891 -31.344 2.332 1 62.31 297 PHE B N 1
ATOM 7084 C CA . PHE B 1 297 ? -11.297 -30.703 3.496 1 62.31 297 PHE B CA 1
ATOM 7085 C C . PHE B 1 297 ? -10.047 -29.922 3.102 1 62.31 297 PHE B C 1
ATOM 7087 O O . PHE B 1 297 ? -9.68 -28.938 3.768 1 62.31 297 PHE B O 1
ATOM 7094 N N . TRP B 1 298 ? -9.422 -30.219 2.047 1 60.06 298 TRP B N 1
ATOM 7095 C CA . TRP B 1 298 ? -8.133 -29.625 1.726 1 60.06 298 TRP B CA 1
ATOM 7096 C C . TRP B 1 298 ? -8.305 -28.172 1.29 1 60.06 298 TRP B C 1
ATOM 7098 O O . TRP B 1 298 ? -7.508 -27.297 1.657 1 60.06 298 TRP B O 1
ATOM 7108 N N . ILE B 1 299 ? -9.305 -27.922 0.612 1 56.25 299 ILE B N 1
ATOM 7109 C CA . ILE B 1 299 ? -9.453 -26.578 0.066 1 56.25 299 ILE B CA 1
ATOM 7110 C C . ILE B 1 299 ? -9.703 -25.594 1.199 1 56.25 299 ILE B C 1
ATOM 7112 O O . ILE B 1 299 ? -9.141 -24.484 1.206 1 56.25 299 ILE B O 1
ATOM 7116 N N . ARG B 1 300 ? -10.453 -26.094 2.135 1 56.38 300 ARG B N 1
ATOM 7117 C CA . ARG B 1 300 ? -10.719 -25.219 3.273 1 56.38 300 ARG B CA 1
ATOM 7118 C C . ARG B 1 300 ? -9.43 -24.906 4.031 1 56.38 300 ARG B C 1
ATOM 7120 O O . ARG B 1 300 ? -9.258 -23.781 4.52 1 56.38 300 ARG B O 1
ATOM 7127 N N . HIS B 1 301 ? -8.602 -25.844 3.898 1 55.72 301 HIS B N 1
ATOM 7128 C CA . HIS B 1 301 ? -7.391 -25.719 4.707 1 55.72 301 HIS B CA 1
ATOM 7129 C C . HIS B 1 301 ? -6.34 -24.891 3.988 1 55.72 301 HIS B C 1
ATOM 7131 O O . HIS B 1 301 ? -5.574 -24.156 4.629 1 55.72 301 HIS B O 1
ATOM 7137 N N . LEU B 1 302 ? -6.242 -25.188 2.734 1 58.31 302 LEU B N 1
ATOM 7138 C CA . LEU B 1 302 ? -5.25 -24.406 2.006 1 58.31 302 LEU B CA 1
ATOM 7139 C C . LEU B 1 302 ? -5.609 -22.922 2.02 1 58.31 302 LEU B C 1
ATOM 7141 O O . LEU B 1 302 ? -4.727 -22.062 2.119 1 58.31 302 LEU B O 1
ATOM 7145 N N . ILE B 1 303 ? -6.898 -22.734 1.87 1 52.84 303 ILE B N 1
ATOM 7146 C CA . ILE B 1 303 ? -7.336 -21.344 1.805 1 52.84 303 ILE B CA 1
ATOM 7147 C C . ILE B 1 303 ? -7.637 -20.844 3.211 1 52.84 303 ILE B C 1
ATOM 7149 O O . ILE B 1 303 ? -7.383 -19.672 3.52 1 52.84 303 ILE B O 1
ATOM 7153 N N . GLY B 1 304 ? -8.352 -21.688 3.945 1 50.41 304 GLY B N 1
ATOM 7154 C CA . GLY B 1 304 ? -8.664 -21.25 5.297 1 50.41 304 GLY B CA 1
ATOM 7155 C C . GLY B 1 304 ? -7.488 -21.391 6.254 1 50.41 304 GLY B C 1
ATOM 7156 O O . GLY B 1 304 ? -6.484 -22.031 5.922 1 50.41 304 GLY B O 1
ATOM 7157 N N . THR B 1 305 ? -7.234 -20.391 7.016 1 45.97 305 THR B N 1
ATOM 7158 C CA . THR B 1 305 ? -6.16 -20.281 7.996 1 45.97 305 THR B CA 1
ATOM 7159 C C . THR B 1 305 ? -5.988 -21.594 8.75 1 45.97 305 THR B C 1
ATOM 7161 O O . THR B 1 305 ? -5.23 -21.672 9.727 1 45.97 305 THR B O 1
ATOM 7164 N N . SER B 1 306 ? -6.887 -22.562 8.453 1 44.78 306 SER B N 1
ATOM 7165 C CA . SER B 1 306 ? -6.59 -23.688 9.328 1 44.78 306 SER B CA 1
ATOM 7166 C C . SER B 1 306 ? -5.488 -24.562 8.75 1 44.78 306 SER B C 1
ATOM 7168 O O . SER B 1 306 ? -5.402 -24.75 7.531 1 44.78 306 SER B O 1
ATOM 7170 N N . ALA B 1 307 ? -4.477 -24.703 9.5 1 48 307 ALA B N 1
ATOM 7171 C CA . ALA B 1 307 ? -3.234 -25.422 9.266 1 48 307 ALA B CA 1
ATOM 7172 C C . ALA B 1 307 ? -3.504 -26.781 8.609 1 48 307 ALA B C 1
ATOM 7174 O O . ALA B 1 307 ? -4.426 -27.5 9.008 1 48 307 ALA B O 1
ATOM 7175 N N . LEU B 1 308 ? -3.266 -26.922 7.266 1 53.22 308 LEU B N 1
ATOM 7176 C CA . LEU B 1 308 ? -2.99 -28.281 6.82 1 53.22 308 LEU B CA 1
ATOM 7177 C C . LEU B 1 308 ? -2.346 -29.109 7.938 1 53.22 308 LEU B C 1
ATOM 7179 O O . LEU B 1 308 ? -1.23 -28.797 8.367 1 53.22 308 LEU B O 1
ATOM 7183 N N . GLY B 1 309 ? -3.178 -29.281 9 1 50.47 309 GLY B N 1
ATOM 7184 C CA . GLY B 1 309 ? -2.543 -30.062 10.047 1 50.47 309 GLY B CA 1
ATOM 7185 C C . GLY B 1 309 ? -1.387 -30.906 9.539 1 50.47 309 GLY B C 1
ATOM 7186 O O . GLY B 1 309 ? -1.116 -30.953 8.336 1 50.47 309 GLY B O 1
ATOM 7187 N N . GLU B 1 310 ? -0.653 -31.391 10.406 1 57.25 310 GLU B N 1
ATOM 7188 C CA . GLU B 1 310 ? 0.435 -32.344 10.234 1 57.25 310 GLU B CA 1
ATOM 7189 C C . GLU B 1 310 ? 0.018 -33.5 9.32 1 57.25 310 GLU B C 1
ATOM 7191 O O . GLU B 1 310 ? -0.589 -34.469 9.773 1 57.25 310 GLU B O 1
ATOM 7196 N N . SER B 1 311 ? -0.238 -33.062 8.008 1 62.59 311 SER B N 1
ATOM 7197 C CA . SER B 1 311 ? -0.457 -34.156 7.086 1 62.59 311 SER B CA 1
ATOM 7198 C C . SER B 1 311 ? 0.803 -35 6.93 1 62.59 311 SER B C 1
ATOM 7200 O O . SER B 1 311 ? 1.855 -34.5 6.539 1 62.59 311 SER B O 1
ATOM 7202 N N . ARG B 1 312 ? 0.733 -36.125 7.363 1 64.44 312 ARG B N 1
ATOM 7203 C CA . ARG B 1 312 ? 1.845 -37.094 7.289 1 64.44 312 ARG B CA 1
ATOM 7204 C C . ARG B 1 312 ? 2.334 -37.25 5.855 1 64.44 312 ARG B C 1
ATOM 7206 O O . ARG B 1 312 ? 3.527 -37.438 5.617 1 64.44 312 ARG B O 1
ATOM 7213 N N . GLU B 1 313 ? 1.416 -36.969 4.965 1 78.75 313 GLU B N 1
ATOM 7214 C CA . GLU B 1 313 ? 1.793 -37.219 3.576 1 78.75 313 GLU B CA 1
ATOM 7215 C C . GLU B 1 313 ? 2.562 -36.031 3.002 1 78.75 313 GLU B C 1
ATOM 7217 O O . GLU B 1 313 ? 3.529 -36.188 2.258 1 78.75 313 GLU B O 1
ATOM 7222 N N . LEU B 1 314 ? 2.246 -34.812 3.434 1 82.56 314 LEU B N 1
ATOM 7223 C CA . LEU B 1 314 ? 2.92 -33.656 2.895 1 82.56 314 LEU B CA 1
ATOM 7224 C C . LEU B 1 314 ? 4.328 -33.531 3.467 1 82.56 314 LEU B C 1
ATOM 7226 O O . LEU B 1 314 ? 5.227 -33 2.801 1 82.56 314 LEU B O 1
ATOM 7230 N N . LYS B 1 315 ? 4.5 -34.062 4.664 1 85.81 315 LYS B N 1
ATOM 7231 C CA . LYS B 1 315 ? 5.797 -33.969 5.332 1 85.81 315 LYS B CA 1
ATOM 7232 C C . LYS B 1 315 ? 6.871 -34.719 4.551 1 85.81 315 LYS B C 1
ATOM 7234 O O . LYS B 1 315 ? 8.062 -34.438 4.68 1 85.81 315 LYS B O 1
ATOM 7239 N N . LYS B 1 316 ? 6.434 -35.594 3.771 1 89.5 316 LYS B N 1
ATOM 7240 C CA . LYS B 1 316 ? 7.367 -36.469 3.057 1 89.5 316 LYS B CA 1
ATOM 7241 C C . LYS B 1 316 ? 7.719 -35.875 1.69 1 89.5 316 LYS B C 1
ATOM 7243 O O . LYS B 1 316 ? 8.562 -36.438 0.974 1 89.5 316 LYS B O 1
ATOM 7248 N N . LEU B 1 317 ? 7.152 -34.75 1.345 1 94.44 317 LEU B N 1
ATOM 7249 C CA . LEU B 1 317 ? 7.301 -34.25 -0.016 1 94.44 317 LEU B CA 1
ATOM 7250 C C . LEU B 1 317 ? 8.266 -33.062 -0.055 1 94.44 317 LEU B C 1
ATOM 7252 O O . LEU B 1 317 ? 8.406 -32.344 0.933 1 94.44 317 LEU B O 1
ATOM 7256 N N . ASN B 1 318 ? 9.008 -32.969 -1.134 1 97.62 318 ASN B N 1
ATOM 7257 C CA . ASN B 1 318 ? 9.688 -31.75 -1.547 1 97.62 318 ASN B CA 1
ATOM 7258 C C . ASN B 1 318 ? 8.859 -30.953 -2.549 1 97.62 318 ASN B C 1
ATOM 7260 O O . ASN B 1 318 ? 8.359 -31.5 -3.527 1 97.62 318 ASN B O 1
ATOM 7264 N N . VAL B 1 319 ? 8.672 -29.656 -2.215 1 96.94 319 VAL B N 1
ATOM 7265 C CA . VAL B 1 319 ? 7.793 -28.859 -3.062 1 96.94 319 VAL B CA 1
ATOM 7266 C C . VAL B 1 319 ? 8.547 -27.625 -3.578 1 96.94 319 VAL B C 1
ATOM 7268 O O . VAL B 1 319 ? 9.172 -26.906 -2.799 1 96.94 319 VAL B O 1
ATOM 7271 N N . MET B 1 320 ? 8.562 -27.438 -4.848 1 98.38 320 MET B N 1
ATOM 7272 C CA . MET B 1 320 ? 9.086 -26.234 -5.488 1 98.38 320 MET B CA 1
ATOM 7273 C C . MET B 1 320 ? 8.031 -25.578 -6.371 1 98.38 320 MET B C 1
ATOM 7275 O O . MET B 1 320 ? 7.406 -26.25 -7.199 1 98.38 320 MET B O 1
ATOM 7279 N N . MET B 1 321 ? 7.773 -24.344 -6.109 1 97.88 321 MET B N 1
ATOM 7280 C CA . MET B 1 321 ? 6.832 -23.609 -6.953 1 97.88 321 MET B CA 1
ATOM 7281 C C . MET B 1 321 ? 7.461 -22.312 -7.477 1 97.88 321 MET B C 1
ATOM 7283 O O . MET B 1 321 ? 8.406 -21.797 -6.883 1 97.88 321 MET B O 1
ATOM 7287 N N . GLY B 1 322 ? 6.953 -21.891 -8.602 1 98.12 322 GLY B N 1
ATOM 7288 C CA . GLY B 1 322 ? 7.418 -20.641 -9.188 1 98.12 322 GLY B CA 1
ATOM 7289 C C . GLY B 1 322 ? 6.301 -19.812 -9.789 1 98.12 322 GLY B C 1
ATOM 7290 O O . GLY B 1 322 ? 5.262 -20.359 -10.18 1 98.12 322 GLY B O 1
ATOM 7291 N N . ALA B 1 323 ? 6.488 -18.516 -9.797 1 97.5 323 ALA B N 1
ATOM 7292 C CA . ALA B 1 323 ? 5.641 -17.531 -10.477 1 97.5 323 ALA B CA 1
ATOM 7293 C C . ALA B 1 323 ? 6.477 -16.5 -11.227 1 97.5 323 ALA B C 1
ATOM 7295 O O . ALA B 1 323 ? 7.672 -16.344 -10.961 1 97.5 323 ALA B O 1
ATOM 7296 N N . THR B 1 324 ? 5.863 -15.945 -12.234 1 96.31 324 THR B N 1
ATOM 7297 C CA . THR B 1 324 ? 6.562 -14.898 -12.977 1 96.31 324 THR B CA 1
ATOM 7298 C C . THR B 1 324 ? 6.051 -13.516 -12.578 1 96.31 324 THR B C 1
ATOM 7300 O O . THR B 1 324 ? 4.977 -13.391 -11.984 1 96.31 324 THR B O 1
ATOM 7303 N N . ASN B 1 325 ? 6.805 -12.484 -12.875 1 96.38 325 ASN B N 1
ATOM 7304 C CA . ASN B 1 325 ? 6.449 -11.148 -12.406 1 96.38 325 ASN B CA 1
ATOM 7305 C C . ASN B 1 325 ? 5.41 -10.5 -13.312 1 96.38 325 ASN B C 1
ATOM 7307 O O . ASN B 1 325 ? 4.926 -9.406 -13.023 1 96.38 325 ASN B O 1
ATOM 7311 N N . ASP B 1 326 ? 4.996 -11.211 -14.375 1 95.38 326 ASP B N 1
ATOM 7312 C CA . ASP B 1 326 ? 4.059 -10.641 -15.336 1 95.38 326 ASP B CA 1
ATOM 7313 C C . ASP B 1 326 ? 3.072 -11.695 -15.836 1 95.38 326 ASP B C 1
ATOM 7315 O O . ASP B 1 326 ? 2.857 -11.828 -17.047 1 95.38 326 ASP B O 1
ATOM 7319 N N . GLU B 1 327 ? 2.525 -12.43 -14.914 1 93.94 327 GLU B N 1
ATOM 7320 C CA . GLU B 1 327 ? 1.517 -13.445 -15.227 1 93.94 327 GLU B CA 1
ATOM 7321 C C . GLU B 1 327 ? 0.31 -12.82 -15.922 1 93.94 327 GLU B C 1
ATOM 7323 O O . GLU B 1 327 ? -0.255 -13.414 -16.844 1 93.94 327 GLU B O 1
ATOM 7328 N N . GLY B 1 328 ? -0.01 -11.617 -15.562 1 92.75 328 GLY B N 1
ATOM 7329 C CA . GLY B 1 328 ? -1.257 -10.969 -15.945 1 92.75 328 GLY B CA 1
ATOM 7330 C C . GLY B 1 328 ? -1.259 -10.469 -17.375 1 92.75 328 GLY B C 1
ATOM 7331 O O . GLY B 1 328 ? -2.318 -10.336 -17.984 1 92.75 328 GLY B O 1
ATOM 7332 N N . SER B 1 329 ? -0.097 -10.148 -17.969 1 90.19 329 SER B N 1
ATOM 7333 C CA . SER B 1 329 ? -0.048 -9.609 -19.328 1 90.19 329 SER B CA 1
ATOM 7334 C C . SER B 1 329 ? -0.58 -10.625 -20.344 1 90.19 329 SER B C 1
ATOM 7336 O O . SER B 1 329 ? -1.213 -10.25 -21.328 1 90.19 329 SER B O 1
ATOM 7338 N N . PHE B 1 330 ? -0.323 -11.844 -20.078 1 82.44 330 PHE B N 1
ATOM 7339 C CA . PHE B 1 330 ? -0.84 -12.906 -20.938 1 82.44 330 PHE B CA 1
ATOM 7340 C C . PHE B 1 330 ? -2.363 -12.93 -20.906 1 82.44 330 PHE B C 1
ATOM 7342 O O . PHE B 1 330 ? -3.008 -12.977 -21.953 1 82.44 330 PHE B O 1
ATOM 7349 N N . GLN B 1 331 ? -2.891 -12.828 -19.766 1 81.56 331 GLN B N 1
ATOM 7350 C CA . GLN B 1 331 ? -4.34 -12.867 -19.609 1 81.56 331 GLN B CA 1
ATOM 7351 C C . GLN B 1 331 ? -4.996 -11.633 -20.219 1 81.56 331 GLN B C 1
ATOM 7353 O O . GLN B 1 331 ? -6.059 -11.734 -20.844 1 81.56 331 GLN B O 1
ATOM 7358 N N . LEU B 1 332 ? -4.379 -10.508 -20.016 1 84.62 332 LEU B N 1
ATOM 7359 C CA . LEU B 1 332 ? -4.922 -9.266 -20.562 1 84.62 332 LEU B CA 1
ATOM 7360 C C . LEU B 1 332 ? -4.852 -9.266 -22.078 1 84.62 332 LEU B C 1
ATOM 7362 O O . LEU B 1 332 ? -5.746 -8.742 -22.75 1 84.62 332 LEU B O 1
ATOM 7366 N N . HIS B 1 333 ? -3.848 -9.844 -22.547 1 76.81 333 HIS B N 1
ATOM 7367 C CA . HIS B 1 333 ? -3.629 -9.828 -23.984 1 76.81 333 HIS B CA 1
ATOM 7368 C C . HIS B 1 333 ? -4.629 -10.727 -24.703 1 76.81 333 HIS B C 1
ATOM 7370 O O . HIS B 1 333 ? -5.016 -10.445 -25.844 1 76.81 333 HIS B O 1
ATOM 7376 N N . VAL B 1 334 ? -5.113 -11.789 -24.062 1 71.75 334 VAL B N 1
ATOM 7377 C CA . VAL B 1 334 ? -6.035 -12.703 -24.719 1 71.75 334 VAL B CA 1
ATOM 7378 C C . VAL B 1 334 ? -7.473 -12.352 -24.344 1 71.75 334 VAL B C 1
ATOM 7380 O O . VAL B 1 334 ? -8.422 -12.969 -24.844 1 71.75 334 VAL B O 1
ATOM 7383 N N . SER B 1 335 ? -7.551 -11.312 -23.469 1 73.12 335 SER B N 1
ATOM 7384 C CA . SER B 1 335 ? -8.891 -10.906 -23.031 1 73.12 335 SER B CA 1
ATOM 7385 C C . SER B 1 335 ? -9.609 -10.141 -24.141 1 73.12 335 SER B C 1
ATOM 7387 O O . SER B 1 335 ? -9.031 -9.242 -24.75 1 73.12 335 SER B O 1
ATOM 7389 N N . PRO B 1 336 ? -10.852 -10.539 -24.328 1 73.06 336 PRO B N 1
ATOM 7390 C CA . PRO B 1 336 ? -11.625 -9.797 -25.328 1 73.06 336 PRO B CA 1
ATOM 7391 C C . PRO B 1 336 ? -12.117 -8.445 -24.812 1 73.06 336 PRO B C 1
ATOM 7393 O O . PRO B 1 336 ? -12.602 -7.617 -25.594 1 73.06 336 PRO B O 1
ATOM 7396 N N . ASP B 1 337 ? -11.945 -8.195 -23.547 1 74.38 337 ASP B N 1
ATOM 7397 C CA . ASP B 1 337 ? -12.562 -7.039 -22.906 1 74.38 337 ASP B CA 1
ATOM 7398 C C . ASP B 1 337 ? -11.781 -5.762 -23.219 1 74.38 337 ASP B C 1
ATOM 7400 O O . ASP B 1 337 ? -12.305 -4.656 -23.062 1 74.38 337 ASP B O 1
ATOM 7404 N N . LEU B 1 338 ? -10.484 -5.898 -23.594 1 82.06 338 LEU B N 1
ATOM 7405 C CA . LEU B 1 338 ? -9.656 -4.734 -23.859 1 82.06 338 LEU B CA 1
ATOM 7406 C C . LEU B 1 338 ? -8.984 -4.844 -25.219 1 82.06 338 LEU B C 1
ATOM 7408 O O . LEU B 1 338 ? -8.523 -5.926 -25.609 1 82.06 338 LEU B O 1
ATOM 7412 N N . SER B 1 339 ? -9 -3.721 -25.906 1 81.06 339 SER B N 1
ATOM 7413 C CA . SER B 1 339 ? -8.344 -3.717 -27.219 1 81.06 339 SER B CA 1
ATOM 7414 C C . SER B 1 339 ? -6.824 -3.75 -27.062 1 81.06 339 SER B C 1
ATOM 7416 O O . SER B 1 339 ? -6.273 -3.143 -26.156 1 81.06 339 SER B O 1
ATOM 7418 N N . ARG B 1 340 ? -6.234 -4.465 -28.016 1 79.31 340 ARG B N 1
ATOM 7419 C CA . ARG B 1 340 ? -4.777 -4.551 -28.016 1 79.31 340 ARG B CA 1
ATOM 7420 C C . ARG B 1 340 ? -4.145 -3.174 -28.203 1 79.31 340 ARG B C 1
ATOM 7422 O O . ARG B 1 340 ? -3.109 -2.879 -27.609 1 79.31 340 ARG B O 1
ATOM 7429 N N . GLN B 1 341 ? -4.789 -2.391 -28.922 1 76.69 341 GLN B N 1
ATOM 7430 C CA . GLN B 1 341 ? -4.277 -1.043 -29.156 1 76.69 341 GLN B CA 1
ATOM 7431 C C . GLN B 1 341 ? -4.305 -0.212 -27.875 1 76.69 341 GLN B C 1
ATOM 7433 O O . GLN B 1 341 ? -3.352 0.507 -27.578 1 76.69 341 GLN B O 1
ATOM 7438 N N . ASP B 1 342 ? -5.344 -0.394 -27.141 1 77.31 342 ASP B N 1
ATOM 7439 C CA . ASP B 1 342 ? -5.461 0.342 -25.891 1 77.31 342 ASP B CA 1
ATOM 7440 C C . ASP B 1 342 ? -4.422 -0.133 -24.875 1 77.31 342 ASP B C 1
ATOM 7442 O O . ASP B 1 342 ? -3.807 0.68 -24.188 1 77.31 342 ASP B O 1
ATOM 7446 N N . LEU B 1 343 ? -4.164 -1.369 -24.953 1 86.75 343 LEU B N 1
ATOM 7447 C CA . LEU B 1 343 ? -3.195 -1.933 -24.031 1 86.75 343 LEU B CA 1
ATOM 7448 C C . LEU B 1 343 ? -1.783 -1.458 -24.359 1 86.75 343 LEU B C 1
ATOM 7450 O O . LEU B 1 343 ? -0.996 -1.168 -23.453 1 86.75 343 LEU B O 1
ATOM 7454 N N . ASP B 1 344 ? -1.488 -1.329 -25.641 1 87 344 ASP B N 1
ATOM 7455 C CA . ASP B 1 344 ? -0.138 -0.957 -26.062 1 87 344 ASP B CA 1
ATOM 7456 C C . ASP B 1 344 ? 0.183 0.479 -25.656 1 87 344 ASP B C 1
ATOM 7458 O O . ASP B 1 344 ? 1.336 0.803 -25.359 1 87 344 ASP B O 1
ATOM 7462 N N . HIS B 1 345 ? -0.788 1.271 -25.625 1 89.81 345 HIS B N 1
ATOM 7463 C CA . HIS B 1 345 ? -0.569 2.678 -25.297 1 89.81 345 HIS B CA 1
ATOM 7464 C C . HIS B 1 345 ? -0.938 2.973 -23.844 1 89.81 345 HIS B C 1
ATOM 7466 O O . HIS B 1 345 ? -0.901 4.129 -23.422 1 89.81 345 HIS B O 1
ATOM 7472 N N . GLY B 1 346 ? -1.224 1.959 -23.125 1 91.81 346 GLY B N 1
ATOM 7473 C CA . GLY B 1 346 ? -1.702 2.152 -21.766 1 91.81 346 GLY B CA 1
ATOM 7474 C C . GLY B 1 346 ? -3.213 2.268 -21.672 1 91.81 346 GLY B C 1
ATOM 7475 O O . GLY B 1 346 ? -3.896 2.355 -22.703 1 91.81 346 GLY B O 1
ATOM 7476 N N . ILE B 1 347 ? -3.727 2.203 -20.453 1 92.12 347 ILE B N 1
ATOM 7477 C CA . ILE B 1 347 ? -5.172 2.291 -20.266 1 92.12 347 ILE B CA 1
ATOM 7478 C C . ILE B 1 347 ? -5.5 3.42 -19.297 1 92.12 347 ILE B C 1
ATOM 7480 O O . ILE B 1 347 ? -4.652 3.824 -18.484 1 92.12 347 ILE B O 1
ATOM 7484 N N . SER B 1 348 ? -6.715 3.92 -19.406 1 91.25 348 SER B N 1
ATOM 7485 C CA . SER B 1 348 ? -7.156 4.98 -18.516 1 91.25 348 SER B CA 1
ATOM 7486 C C . SER B 1 348 ? -7.598 4.418 -17.172 1 91.25 348 SER B C 1
ATOM 7488 O O . SER B 1 348 ? -7.859 3.221 -17.047 1 91.25 348 SER B O 1
ATOM 7490 N N . ARG B 1 349 ? -7.664 5.273 -16.188 1 90.06 349 ARG B N 1
ATOM 7491 C CA . ARG B 1 349 ? -8.188 4.887 -14.891 1 90.06 349 ARG B CA 1
ATOM 7492 C C . ARG B 1 349 ? -9.625 4.387 -15 1 90.06 349 ARG B C 1
ATOM 7494 O O . ARG B 1 349 ? -10.023 3.467 -14.289 1 90.06 349 ARG B O 1
ATOM 7501 N N . GLN B 1 350 ? -10.383 5.012 -15.836 1 88.69 350 GLN B N 1
ATOM 7502 C CA . GLN B 1 350 ? -11.758 4.598 -16.047 1 88.69 350 GLN B CA 1
ATOM 7503 C C . GLN B 1 350 ? -11.828 3.176 -16.594 1 88.69 350 GLN B C 1
ATOM 7505 O O . GLN B 1 350 ? -12.648 2.371 -16.141 1 88.69 350 GLN B O 1
ATOM 7510 N N . THR B 1 351 ? -10.945 2.939 -17.531 1 89.12 351 THR B N 1
ATOM 7511 C CA . THR B 1 351 ? -10.883 1.598 -18.094 1 89.12 351 THR B CA 1
ATOM 7512 C C . THR B 1 351 ? -10.484 0.578 -17.031 1 89.12 351 THR B C 1
ATOM 7514 O O . THR B 1 351 ? -11.062 -0.51 -16.969 1 89.12 351 THR B O 1
ATOM 7517 N N . PHE B 1 352 ? -9.508 0.929 -16.234 1 91.56 352 PHE B N 1
ATOM 7518 C CA . PHE B 1 352 ? -9.086 0.088 -15.117 1 91.56 352 PHE B CA 1
ATOM 7519 C C . PHE B 1 352 ? -10.266 -0.242 -14.211 1 91.56 352 PHE B C 1
ATOM 7521 O O . PHE B 1 352 ? -10.531 -1.413 -13.93 1 91.56 352 PHE B O 1
ATOM 7528 N N . THR B 1 353 ? -10.977 0.758 -13.82 1 87.69 353 THR B N 1
ATOM 7529 C CA . THR B 1 353 ? -12.094 0.602 -12.891 1 87.69 353 THR B CA 1
ATOM 7530 C C . THR B 1 353 ? -13.195 -0.25 -13.508 1 87.69 353 THR B C 1
ATOM 7532 O O . THR B 1 353 ? -13.758 -1.129 -12.844 1 87.69 353 THR B O 1
ATOM 7535 N N . GLN B 1 354 ? -13.508 -0.052 -14.742 1 86.25 354 GLN B N 1
ATOM 7536 C CA . GLN B 1 354 ? -14.547 -0.805 -15.43 1 86.25 354 GLN B CA 1
ATOM 7537 C C . GLN B 1 354 ? -14.156 -2.273 -15.586 1 86.25 354 GLN B C 1
ATOM 7539 O O . GLN B 1 354 ? -15 -3.162 -15.43 1 86.25 354 GLN B O 1
ATOM 7544 N N . TYR B 1 355 ? -12.922 -2.467 -15.914 1 88.5 355 TYR B N 1
ATOM 7545 C CA . TYR B 1 355 ? -12.453 -3.842 -16.047 1 88.5 355 TYR B CA 1
ATOM 7546 C C . TYR B 1 355 ? -12.602 -4.605 -14.734 1 88.5 355 TYR B C 1
ATOM 7548 O O . TYR B 1 355 ? -13.133 -5.715 -14.719 1 88.5 355 TYR B O 1
ATOM 7556 N N . ILE B 1 356 ? -12.125 -3.984 -13.656 1 88.56 356 ILE B N 1
ATOM 7557 C CA . ILE B 1 356 ? -12.164 -4.621 -12.344 1 88.56 356 ILE B CA 1
ATOM 7558 C C . ILE B 1 356 ? -13.609 -4.895 -11.945 1 88.56 356 ILE B C 1
ATOM 7560 O O . ILE B 1 356 ? -13.93 -5.973 -11.438 1 88.56 356 ILE B O 1
ATOM 7564 N N . ARG B 1 357 ? -14.477 -4.008 -12.219 1 83.94 357 ARG B N 1
ATOM 7565 C CA . ARG B 1 357 ? -15.875 -4.133 -11.836 1 83.94 357 ARG B CA 1
ATOM 7566 C C . ARG B 1 357 ? -16.562 -5.266 -12.602 1 83.94 357 ARG B C 1
ATOM 7568 O O . ARG B 1 357 ? -17.484 -5.898 -12.086 1 83.94 357 ARG B O 1
ATOM 7575 N N . ASN B 1 358 ? -16.062 -5.535 -13.75 1 78.31 358 ASN B N 1
ATOM 7576 C CA . ASN B 1 358 ? -16.719 -6.508 -14.625 1 78.31 358 ASN B CA 1
ATOM 7577 C C . ASN B 1 358 ? -16.125 -7.902 -14.445 1 78.31 358 ASN B C 1
ATOM 7579 O O . ASN B 1 358 ? -16.562 -8.852 -15.109 1 78.31 358 ASN B O 1
ATOM 7583 N N . GLN B 1 359 ? -15.227 -7.984 -13.523 1 77.81 359 GLN B N 1
ATOM 7584 C CA . GLN B 1 359 ? -14.586 -9.289 -13.391 1 77.81 359 GLN B CA 1
ATOM 7585 C C . GLN B 1 359 ? -15.352 -10.18 -12.414 1 77.81 359 GLN B C 1
ATOM 7587 O O . GLN B 1 359 ? -15.633 -9.773 -11.289 1 77.81 359 GLN B O 1
ATOM 7592 N N . THR B 1 360 ? -15.578 -11.406 -12.836 1 63.97 360 THR B N 1
ATOM 7593 C CA . THR B 1 360 ? -16.344 -12.352 -12.031 1 63.97 360 THR B CA 1
ATOM 7594 C C . THR B 1 360 ? -15.438 -13.094 -11.055 1 63.97 360 THR B C 1
ATOM 7596 O O . THR B 1 360 ? -15.914 -13.688 -10.086 1 63.97 360 THR B O 1
ATOM 7599 N N . TRP B 1 361 ? -14.227 -13 -11.367 1 64.38 361 TRP B N 1
ATOM 7600 C CA . TRP B 1 361 ? -13.32 -13.758 -10.523 1 64.38 361 TRP B CA 1
ATOM 7601 C C . TRP B 1 361 ? -13.062 -13.039 -9.203 1 64.38 361 TRP B C 1
ATOM 7603 O O . TRP B 1 361 ? -12.516 -13.625 -8.266 1 64.38 361 TRP B O 1
ATOM 7613 N N . ILE B 1 362 ? -13.453 -11.805 -9.148 1 62.94 362 ILE B N 1
ATOM 7614 C CA . ILE B 1 362 ? -13.391 -11.102 -7.875 1 62.94 362 ILE B CA 1
ATOM 7615 C C . ILE B 1 362 ? -14.633 -11.422 -7.043 1 62.94 362 ILE B C 1
ATOM 7617 O O . ILE B 1 362 ? -15.742 -11.023 -7.402 1 62.94 362 ILE B O 1
ATOM 7621 N N . THR B 1 363 ? -14.422 -12.305 -6.102 1 58.19 363 THR B N 1
ATOM 7622 C CA . THR B 1 363 ? -15.523 -12.727 -5.242 1 58.19 363 THR B CA 1
ATOM 7623 C C . THR B 1 363 ? -16.156 -11.523 -4.551 1 58.19 363 THR B C 1
ATOM 7625 O O . THR B 1 363 ? -15.453 -10.656 -4.031 1 58.19 363 THR B O 1
ATOM 7628 N N . GLY B 1 364 ? -17.422 -11.492 -4.613 1 60.94 364 GLY B N 1
ATOM 7629 C CA . GLY B 1 364 ? -18.141 -10.461 -3.879 1 60.94 364 GLY B CA 1
ATOM 7630 C C . GLY B 1 364 ? -17.953 -9.07 -4.453 1 60.94 364 GLY B C 1
ATOM 7631 O O . GLY B 1 364 ? -17.828 -8.102 -3.705 1 60.94 364 GLY B O 1
ATOM 7632 N N . GLN B 1 365 ? -18 -9.094 -5.715 1 67.12 365 GLN B N 1
ATOM 7633 C CA . GLN B 1 365 ? -17.766 -7.82 -6.379 1 67.12 365 GLN B CA 1
ATOM 7634 C C . GLN B 1 365 ? -18.781 -6.773 -5.945 1 67.12 365 GLN B C 1
ATOM 7636 O O . GLN B 1 365 ? -19.984 -6.898 -6.242 1 67.12 365 GLN B O 1
ATOM 7641 N N . THR B 1 366 ? -18.359 -5.953 -5.02 1 77.19 366 THR B N 1
ATOM 7642 C CA . THR B 1 366 ? -19.078 -4.762 -4.578 1 77.19 366 THR B CA 1
ATOM 7643 C C . THR B 1 366 ? -18.281 -3.502 -4.902 1 77.19 366 THR B C 1
ATOM 7645 O O . THR B 1 366 ? -17.125 -3.586 -5.316 1 77.19 366 THR B O 1
ATOM 7648 N N . ASN B 1 367 ? -18.938 -2.443 -4.82 1 80.75 367 ASN B N 1
ATOM 7649 C CA . ASN B 1 367 ? -18.219 -1.184 -5.008 1 80.75 367 ASN B CA 1
ATOM 7650 C C . ASN B 1 367 ? -17.062 -1.049 -4.031 1 80.75 367 ASN B C 1
ATOM 7652 O O . ASN B 1 367 ? -16 -0.517 -4.387 1 80.75 367 ASN B O 1
ATOM 7656 N N . GLN B 1 368 ? -17.266 -1.62 -2.852 1 83.56 368 GLN B N 1
ATOM 7657 C CA . GLN B 1 368 ? -16.203 -1.549 -1.845 1 83.56 368 GLN B CA 1
ATOM 7658 C C . GLN B 1 368 ? -14.992 -2.361 -2.268 1 83.56 368 GLN B C 1
ATOM 7660 O O . GLN B 1 368 ? -13.852 -1.93 -2.074 1 83.56 368 GLN B O 1
ATOM 7665 N N . VAL B 1 369 ? -15.297 -3.482 -2.908 1 87.19 369 VAL B N 1
ATOM 7666 C CA . VAL B 1 369 ? -14.211 -4.352 -3.352 1 87.19 369 VAL B CA 1
ATOM 7667 C C . VAL B 1 369 ? -13.453 -3.686 -4.5 1 87.19 369 VAL B C 1
ATOM 7669 O O . VAL B 1 369 ? -12.227 -3.66 -4.508 1 87.19 369 VAL B O 1
ATOM 7672 N N . SER B 1 370 ? -14.211 -3.113 -5.414 1 88.56 370 SER B N 1
ATOM 7673 C CA . SER B 1 370 ? -13.578 -2.434 -6.543 1 88.56 370 SER B CA 1
ATOM 7674 C C . SER B 1 370 ? -12.742 -1.247 -6.074 1 88.56 370 SER B C 1
ATOM 7676 O O . SER B 1 370 ? -11.633 -1.036 -6.562 1 88.56 370 SER B O 1
ATOM 7678 N N . HIS B 1 371 ? -13.242 -0.484 -5.102 1 89.12 371 HIS B N 1
ATOM 7679 C CA . HIS B 1 371 ? -12.523 0.67 -4.574 1 89.12 371 HIS B CA 1
ATOM 7680 C C . HIS B 1 371 ? -11.266 0.24 -3.818 1 89.12 371 HIS B C 1
ATOM 7682 O O . HIS B 1 371 ? -10.242 0.932 -3.857 1 89.12 371 HIS B O 1
ATOM 7688 N N . ALA B 1 372 ? -11.438 -0.882 -3.145 1 92.69 372 ALA B N 1
ATOM 7689 C CA . ALA B 1 372 ? -10.289 -1.389 -2.396 1 92.69 372 ALA B CA 1
ATOM 7690 C C . ALA B 1 372 ? -9.156 -1.797 -3.338 1 92.69 372 ALA B C 1
ATOM 7692 O O . ALA B 1 372 ? -7.992 -1.493 -3.084 1 92.69 372 ALA B O 1
ATOM 7693 N N . ILE B 1 373 ? -9.477 -2.48 -4.426 1 94.5 373 ILE B N 1
ATOM 7694 C CA . ILE B 1 373 ? -8.477 -2.893 -5.406 1 94.5 373 ILE B CA 1
ATOM 7695 C C . ILE B 1 373 ? -7.824 -1.66 -6.027 1 94.5 373 ILE B C 1
ATOM 7697 O O . ILE B 1 373 ? -6.602 -1.597 -6.156 1 94.5 373 ILE B O 1
ATOM 7701 N N . GLU B 1 374 ? -8.625 -0.705 -6.324 1 93.06 374 GLU B N 1
ATOM 7702 C CA . GLU B 1 374 ? -8.094 0.539 -6.875 1 93.06 374 GLU B CA 1
ATOM 7703 C C . GLU B 1 374 ? -7.152 1.221 -5.883 1 93.06 374 GLU B C 1
ATOM 7705 O O . GLU B 1 374 ? -6.074 1.688 -6.262 1 93.06 374 GLU B O 1
ATOM 7710 N N . GLN B 1 375 ? -7.531 1.311 -4.652 1 93.5 375 GLN B N 1
ATOM 7711 C CA . GLN B 1 375 ? -6.738 1.957 -3.615 1 93.5 375 GLN B CA 1
ATOM 7712 C C . GLN B 1 375 ? -5.363 1.306 -3.486 1 93.5 375 GLN B C 1
ATOM 7714 O O . GLN B 1 375 ? -4.352 1.999 -3.369 1 93.5 375 GLN B O 1
ATOM 7719 N N . VAL B 1 376 ? -5.363 -0.001 -3.6 1 95.75 376 VAL B N 1
ATOM 7720 C CA . VAL B 1 376 ? -4.152 -0.743 -3.266 1 95.75 376 VAL B CA 1
ATOM 7721 C C . VAL B 1 376 ? -3.225 -0.794 -4.48 1 95.75 376 VAL B C 1
ATOM 7723 O O . VAL B 1 376 ? -2 -0.784 -4.336 1 95.75 376 VAL B O 1
ATOM 7726 N N . TYR B 1 377 ? -3.721 -0.743 -5.695 1 96.38 377 TYR B N 1
ATOM 7727 C CA . TYR B 1 377 ? -2.869 -1.04 -6.84 1 96.38 377 TYR B CA 1
ATOM 7728 C C . TYR B 1 377 ? -2.574 0.222 -7.641 1 96.38 377 TYR B C 1
ATOM 7730 O O . TYR B 1 377 ? -1.658 0.241 -8.469 1 96.38 377 TYR B O 1
ATOM 7738 N N . THR B 1 378 ? -3.305 1.313 -7.434 1 94.88 378 THR B N 1
ATOM 7739 C CA . THR B 1 378 ? -3.076 2.531 -8.203 1 94.88 378 THR B CA 1
ATOM 7740 C C . THR B 1 378 ? -1.831 3.262 -7.703 1 94.88 378 THR B C 1
ATOM 7742 O O . THR B 1 378 ? -1.611 3.371 -6.496 1 94.88 378 THR B O 1
ATOM 7745 N N . ASP B 1 379 ? -0.995 3.631 -8.641 1 93.56 379 ASP B N 1
ATOM 7746 C CA . ASP B 1 379 ? 0.07 4.578 -8.32 1 93.56 379 ASP B CA 1
ATOM 7747 C C . ASP B 1 379 ? -0.472 6 -8.211 1 93.56 379 ASP B C 1
ATOM 7749 O O . ASP B 1 379 ? -0.527 6.727 -9.203 1 93.56 379 ASP B O 1
ATOM 7753 N N . TRP B 1 380 ? -0.757 6.402 -7.059 1 92.69 380 TRP B N 1
ATOM 7754 C CA . TRP B 1 380 ? -1.461 7.656 -6.824 1 92.69 380 TRP B CA 1
ATOM 7755 C C . TRP B 1 380 ? -0.551 8.852 -7.094 1 92.69 380 TRP B C 1
ATOM 7757 O O . TRP B 1 380 ? -1.023 9.984 -7.227 1 92.69 380 TRP B O 1
ATOM 7767 N N . SER B 1 381 ? 0.81 8.641 -7.176 1 91.12 381 SER B N 1
ATOM 7768 C CA . SER B 1 381 ? 1.723 9.719 -7.535 1 91.12 381 SER B CA 1
ATOM 7769 C C . SER B 1 381 ? 1.682 10.008 -9.031 1 91.12 381 SER B C 1
ATOM 7771 O O . SER B 1 381 ? 2.166 11.047 -9.484 1 91.12 381 SER B O 1
ATOM 7773 N N . ASN B 1 382 ? 1.148 9.047 -9.797 1 88.56 382 ASN B N 1
ATOM 7774 C CA . ASN B 1 382 ? 1.018 9.148 -11.242 1 88.56 382 ASN B CA 1
ATOM 7775 C C . ASN B 1 382 ? -0.299 8.547 -11.734 1 88.56 382 ASN B C 1
ATOM 7777 O O . ASN B 1 382 ? -0.307 7.707 -12.633 1 88.56 382 ASN B O 1
ATOM 7781 N N . GLU B 1 383 ? -1.339 9.008 -11.125 1 85.88 383 GLU B N 1
ATOM 7782 C CA . GLU B 1 383 ? -2.609 8.305 -11.305 1 85.88 383 GLU B CA 1
ATOM 7783 C C . GLU B 1 383 ? -3.121 8.461 -12.734 1 85.88 383 GLU B C 1
ATOM 7785 O O . GLU B 1 383 ? -3.891 7.625 -13.219 1 85.88 383 GLU B O 1
ATOM 7790 N N . ASP B 1 384 ? -2.611 9.477 -13.531 1 87.81 384 ASP B N 1
ATOM 7791 C CA . ASP B 1 384 ? -3.111 9.703 -14.883 1 87.81 384 ASP B CA 1
ATOM 7792 C C . ASP B 1 384 ? -2.188 9.078 -15.922 1 87.81 384 ASP B C 1
ATOM 7794 O O . ASP B 1 384 ? -2.439 9.18 -17.125 1 87.81 384 ASP B O 1
ATOM 7798 N N . ASN B 1 385 ? -1.16 8.453 -15.461 1 93.19 385 ASN B N 1
ATOM 7799 C CA . ASN B 1 385 ? -0.237 7.789 -16.375 1 93.19 385 ASN B CA 1
ATOM 7800 C C . ASN B 1 385 ? -0.81 6.469 -16.891 1 93.19 385 ASN B C 1
ATOM 7802 O O . ASN B 1 385 ? -0.893 5.492 -16.141 1 93.19 385 ASN B O 1
ATOM 7806 N N . ALA B 1 386 ? -1.143 6.438 -18.156 1 93.88 386 ALA B N 1
ATOM 7807 C CA . ALA B 1 386 ? -1.845 5.309 -18.766 1 93.88 386 ALA B CA 1
ATOM 7808 C C . ALA B 1 386 ? -0.99 4.043 -18.719 1 93.88 386 ALA B C 1
ATOM 7810 O O . ALA B 1 386 ? -1.512 2.939 -18.547 1 93.88 386 ALA B O 1
ATOM 7811 N N . ASN B 1 387 ? 0.33 4.176 -18.938 1 94.31 387 ASN B N 1
ATOM 7812 C CA . ASN B 1 387 ? 1.226 3.023 -18.891 1 94.31 387 ASN B CA 1
ATOM 7813 C C . ASN B 1 387 ? 1.291 2.424 -17.484 1 94.31 387 ASN B C 1
ATOM 7815 O O . ASN B 1 387 ? 1.282 1.201 -17.328 1 94.31 387 ASN B O 1
ATOM 7819 N N . LYS B 1 388 ? 1.318 3.312 -16.5 1 94.62 388 LYS B N 1
ATOM 7820 C CA . LYS B 1 388 ? 1.348 2.836 -15.125 1 94.62 388 LYS B CA 1
ATOM 7821 C C . LYS B 1 388 ? 0.027 2.174 -14.742 1 94.62 388 LYS B C 1
ATOM 7823 O O . LYS B 1 388 ? 0.011 1.196 -13.992 1 94.62 388 LYS B O 1
ATOM 7828 N N . THR B 1 389 ? -1.034 2.76 -15.281 1 94.88 389 THR B N 1
ATOM 7829 C CA . THR B 1 389 ? -2.34 2.164 -15.016 1 94.88 389 THR B CA 1
ATOM 7830 C C . THR B 1 389 ? -2.424 0.761 -15.609 1 94.88 389 THR B C 1
ATOM 7832 O O . THR B 1 389 ? -2.953 -0.155 -14.984 1 94.88 389 THR B O 1
ATOM 7835 N N . ARG B 1 390 ? -1.909 0.583 -16.766 1 94 390 ARG B N 1
ATOM 7836 C CA . ARG B 1 390 ? -1.854 -0.747 -17.375 1 94 390 ARG B CA 1
ATOM 7837 C C . ARG B 1 390 ? -1.033 -1.7 -16.5 1 94 390 ARG B C 1
ATOM 7839 O O . ARG B 1 390 ? -1.452 -2.832 -16.25 1 94 390 ARG B O 1
ATOM 7846 N N . GLU B 1 391 ? 0.131 -1.236 -16.078 1 95 391 GLU B N 1
ATOM 7847 C CA . GLU B 1 391 ? 0.998 -2.051 -15.234 1 95 391 GLU B CA 1
ATOM 7848 C C . GLU B 1 391 ? 0.28 -2.471 -13.961 1 95 391 GLU B C 1
ATOM 7850 O O . GLU B 1 391 ? 0.428 -3.605 -13.5 1 95 391 GLU B O 1
ATOM 7855 N N . SER B 1 392 ? -0.473 -1.535 -13.414 1 95.56 392 SER B N 1
ATOM 7856 C CA . SER B 1 392 ? -1.244 -1.831 -12.211 1 95.56 392 SER B CA 1
ATOM 7857 C C . SER B 1 392 ? -2.271 -2.93 -12.461 1 95.56 392 SER B C 1
ATOM 7859 O O . SER B 1 392 ? -2.465 -3.812 -11.625 1 95.56 392 SER B O 1
ATOM 7861 N N . LEU B 1 393 ? -2.934 -2.82 -13.562 1 94.06 393 LEU B N 1
ATOM 7862 C CA . LEU B 1 393 ? -3.914 -3.844 -13.906 1 94.06 393 LEU B CA 1
ATOM 7863 C C . LEU B 1 393 ? -3.244 -5.203 -14.07 1 94.06 393 LEU B C 1
ATOM 7865 O O . LEU B 1 393 ? -3.764 -6.219 -13.602 1 94.06 393 LEU B O 1
ATOM 7869 N N . VAL B 1 394 ? -2.092 -5.23 -14.719 1 95.19 394 VAL B N 1
ATOM 7870 C CA . VAL B 1 394 ? -1.318 -6.457 -14.875 1 95.19 394 VAL B CA 1
ATOM 7871 C C . VAL B 1 394 ? -0.974 -7.031 -13.508 1 95.19 394 VAL B C 1
ATOM 7873 O O . VAL B 1 394 ? -1.106 -8.242 -13.281 1 95.19 394 VAL B O 1
ATOM 7876 N N . ASP B 1 395 ? -0.642 -6.168 -12.602 1 96.94 395 ASP B N 1
ATOM 7877 C CA . ASP B 1 395 ? -0.269 -6.609 -11.258 1 96.94 395 ASP B CA 1
ATOM 7878 C C . ASP B 1 395 ? -1.473 -7.184 -10.516 1 96.94 395 ASP B C 1
ATOM 7880 O O . ASP B 1 395 ? -1.337 -8.141 -9.75 1 96.94 395 ASP B O 1
ATOM 7884 N N . VAL B 1 396 ? -2.643 -6.562 -10.727 1 95.44 396 VAL B N 1
ATOM 7885 C CA . VAL B 1 396 ? -3.855 -7.082 -10.109 1 95.44 396 VAL B CA 1
ATOM 7886 C C . VAL B 1 396 ? -4.078 -8.531 -10.539 1 95.44 396 VAL B C 1
ATOM 7888 O O . VAL B 1 396 ? -4.273 -9.414 -9.703 1 95.44 396 VAL B O 1
ATOM 7891 N N . ILE B 1 397 ? -3.977 -8.742 -11.789 1 93.06 397 ILE B N 1
ATOM 7892 C CA . ILE B 1 397 ? -4.242 -10.062 -12.344 1 93.06 397 ILE B CA 1
ATOM 7893 C C . ILE B 1 397 ? -3.135 -11.031 -11.93 1 93.06 397 ILE B C 1
ATOM 7895 O O . ILE B 1 397 ? -3.41 -12.156 -11.516 1 93.06 397 ILE B O 1
ATOM 7899 N N . THR B 1 398 ? -1.873 -10.586 -11.969 1 96.06 398 THR B N 1
ATOM 7900 C CA . THR B 1 398 ? -0.724 -11.406 -11.594 1 96.06 398 THR B CA 1
ATOM 7901 C C . THR B 1 398 ? -0.852 -11.891 -10.156 1 96.06 398 THR B C 1
ATOM 7903 O O . THR B 1 398 ? -0.685 -13.078 -9.875 1 96.06 398 THR B O 1
ATOM 7906 N N . ASP B 1 399 ? -1.215 -10.961 -9.281 1 95.44 399 ASP B N 1
ATOM 7907 C CA . ASP B 1 399 ? -1.295 -11.289 -7.859 1 95.44 399 ASP B CA 1
ATOM 7908 C C . ASP B 1 399 ? -2.479 -12.211 -7.574 1 95.44 399 ASP B C 1
ATOM 7910 O O . ASP B 1 399 ? -2.328 -13.227 -6.898 1 95.44 399 ASP B O 1
ATOM 7914 N N . HIS B 1 400 ? -3.566 -11.898 -8.117 1 91.31 400 HIS B N 1
ATOM 7915 C CA . HIS B 1 400 ? -4.773 -12.664 -7.828 1 91.31 400 HIS B CA 1
ATOM 7916 C C . HIS B 1 400 ? -4.68 -14.07 -8.414 1 91.31 400 HIS B C 1
ATOM 7918 O O . HIS B 1 400 ? -5.066 -15.047 -7.762 1 91.31 400 HIS B O 1
ATOM 7924 N N . TRP B 1 401 ? -4.195 -14.133 -9.562 1 89.94 401 TRP B N 1
ATOM 7925 C CA . TRP B 1 401 ? -4.266 -15.367 -10.336 1 89.94 401 TRP B CA 1
ATOM 7926 C C . TRP B 1 401 ? -3.186 -16.359 -9.898 1 89.94 401 TRP B C 1
ATOM 7928 O O . TRP B 1 401 ? -3.443 -17.547 -9.766 1 89.94 401 TRP B O 1
ATOM 7938 N N . ILE B 1 402 ? -1.971 -15.812 -9.633 1 94.94 402 ILE B N 1
ATOM 7939 C CA . ILE B 1 402 ? -0.897 -16.781 -9.508 1 94.94 402 ILE B CA 1
ATOM 7940 C C . ILE B 1 402 ? -0.068 -16.484 -8.258 1 94.94 402 ILE B C 1
ATOM 7942 O O . ILE B 1 402 ? 0.129 -17.344 -7.406 1 94.94 402 ILE B O 1
ATOM 7946 N N . VAL B 1 403 ? 0.39 -15.258 -8.055 1 96.44 403 VAL B N 1
ATOM 7947 C CA . VAL B 1 403 ? 1.425 -14.961 -7.074 1 96.44 403 VAL B CA 1
ATOM 7948 C C . VAL B 1 403 ? 0.882 -15.188 -5.664 1 96.44 403 VAL B C 1
ATOM 7950 O O . VAL B 1 403 ? 1.48 -15.922 -4.875 1 96.44 403 VAL B O 1
ATOM 7953 N N . VAL B 1 404 ? -0.288 -14.602 -5.367 1 93.5 404 VAL B N 1
ATOM 7954 C CA . VAL B 1 404 ? -0.831 -14.734 -4.02 1 93.5 404 VAL B CA 1
ATOM 7955 C C . VAL B 1 404 ? -1.187 -16.188 -3.742 1 93.5 404 VAL B C 1
ATOM 7957 O O . VAL B 1 404 ? -0.796 -16.75 -2.711 1 93.5 404 VAL B O 1
ATOM 7960 N N . PRO B 1 405 ? -1.814 -16.875 -4.648 1 91.81 405 PRO B N 1
ATOM 7961 C CA . PRO B 1 405 ? -2.098 -18.297 -4.418 1 91.81 405 PRO B CA 1
ATOM 7962 C C . PRO B 1 405 ? -0.82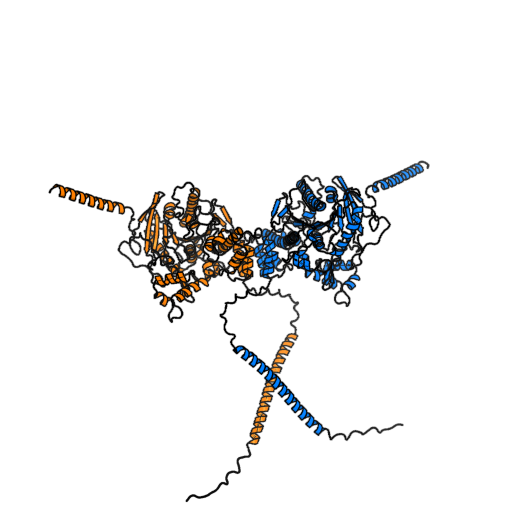9 -19.141 -4.266 1 91.81 405 PRO B C 1
ATOM 7964 O O . PRO B 1 405 ? -0.814 -20.109 -3.508 1 91.81 405 PRO B O 1
ATOM 7967 N N . THR B 1 406 ? 0.207 -18.812 -5.004 1 95.06 406 THR B N 1
ATOM 7968 C CA . THR B 1 406 ? 1.463 -19.547 -4.898 1 95.06 406 THR B CA 1
ATOM 7969 C C . THR B 1 406 ? 2.064 -19.391 -3.504 1 95.06 406 THR B C 1
ATOM 7971 O O . THR B 1 406 ? 2.404 -20.391 -2.855 1 95.06 406 THR B O 1
ATOM 7974 N N . VAL B 1 407 ? 2.119 -18.172 -3.059 1 94.62 407 VAL B N 1
ATOM 7975 C CA . VAL B 1 407 ? 2.668 -17.906 -1.731 1 94.62 407 VAL B CA 1
ATOM 7976 C C . VAL B 1 407 ? 1.807 -18.594 -0.673 1 94.62 407 VAL B C 1
ATOM 7978 O O . VAL B 1 407 ? 2.33 -19.219 0.26 1 94.62 407 VAL B O 1
ATOM 7981 N N . THR B 1 408 ? 0.537 -18.531 -0.869 1 90.56 408 THR B N 1
ATOM 7982 C CA . THR B 1 408 ? -0.403 -19.141 0.067 1 90.56 408 THR B CA 1
ATOM 7983 C C . THR B 1 408 ? -0.211 -20.656 0.12 1 90.56 408 THR B C 1
ATOM 7985 O O . THR B 1 408 ? -0.175 -21.25 1.202 1 90.56 408 THR B O 1
ATOM 7988 N N . THR B 1 409 ? -0.055 -21.266 -1.005 1 90.44 409 THR B N 1
ATOM 7989 C CA . THR B 1 409 ? 0.13 -22.703 -1.09 1 90.44 409 THR B CA 1
ATOM 7990 C C . THR B 1 409 ? 1.466 -23.125 -0.479 1 90.44 409 THR B C 1
ATOM 7992 O O . THR B 1 409 ? 1.537 -24.094 0.275 1 90.44 409 THR B O 1
ATOM 7995 N N . LEU B 1 410 ? 2.492 -22.406 -0.785 1 93.5 410 LEU B N 1
ATOM 7996 C CA . LEU B 1 410 ? 3.814 -22.688 -0.245 1 93.5 410 LEU B CA 1
ATOM 7997 C C . LEU B 1 410 ? 3.818 -22.578 1.276 1 93.5 410 LEU B C 1
ATOM 7999 O O . LEU B 1 410 ? 4.418 -23.422 1.962 1 93.5 410 LEU B O 1
ATOM 8003 N N . ARG B 1 411 ? 3.164 -21.578 1.755 1 90.62 411 ARG B N 1
ATOM 8004 C CA . ARG B 1 411 ? 3.084 -21.406 3.203 1 90.62 411 ARG B CA 1
ATOM 8005 C C . ARG B 1 411 ? 2.387 -22.594 3.854 1 90.62 411 ARG B C 1
ATOM 8007 O O . ARG B 1 411 ? 2.83 -23.094 4.895 1 90.62 411 ARG B O 1
ATOM 8014 N N . ALA B 1 412 ? 1.312 -22.984 3.281 1 86.88 412 ALA B N 1
ATOM 8015 C CA . ALA B 1 412 ? 0.578 -24.141 3.805 1 86.88 412 ALA B CA 1
ATOM 8016 C C . ALA B 1 412 ? 1.44 -25.391 3.781 1 86.88 412 ALA B C 1
ATOM 8018 O O . ALA B 1 412 ? 1.457 -26.156 4.746 1 86.88 412 ALA B O 1
ATOM 8019 N N . CYS B 1 413 ? 2.148 -25.625 2.709 1 90.44 413 CYS B N 1
ATOM 8020 C CA . CYS B 1 413 ? 3.021 -26.781 2.586 1 90.44 413 CYS B CA 1
ATOM 8021 C C . CYS B 1 413 ? 4.141 -26.734 3.619 1 90.44 413 CYS B C 1
ATOM 8023 O O . CYS B 1 413 ? 4.438 -27.75 4.266 1 90.44 413 CYS B O 1
ATOM 8025 N N . ALA B 1 414 ? 4.727 -25.578 3.754 1 92.25 414 ALA B N 1
ATOM 8026 C CA . ALA B 1 414 ? 5.812 -25.406 4.719 1 92.25 414 ALA B CA 1
ATOM 8027 C C . ALA B 1 414 ? 5.32 -25.656 6.141 1 92.25 414 ALA B C 1
ATOM 8029 O O . ALA B 1 414 ? 6.004 -26.312 6.934 1 92.25 414 ALA B O 1
ATOM 8030 N N . LYS B 1 415 ? 4.199 -25.156 6.434 1 88.06 415 LYS B N 1
ATOM 8031 C CA . LYS B 1 415 ? 3.619 -25.359 7.758 1 88.06 415 LYS B CA 1
ATOM 8032 C C . LYS B 1 415 ? 3.338 -26.828 8.016 1 88.06 415 LYS B C 1
ATOM 8034 O O . LYS B 1 415 ? 3.43 -27.297 9.156 1 88.06 415 LYS B O 1
ATOM 8039 N N . ALA B 1 416 ? 3.004 -27.5 6.98 1 86.38 416 ALA B N 1
ATOM 8040 C CA . ALA B 1 416 ? 2.709 -28.938 7.094 1 86.38 416 ALA B CA 1
ATOM 8041 C C . ALA B 1 416 ? 3.994 -29.75 7.203 1 86.38 416 ALA B C 1
ATOM 8043 O O . ALA B 1 416 ? 3.949 -30.953 7.43 1 86.38 416 ALA B O 1
ATOM 8044 N N . GLY B 1 417 ? 5.137 -29.125 6.969 1 88.56 417 GLY B N 1
ATOM 8045 C CA . GLY B 1 417 ? 6.406 -29.781 7.207 1 88.56 417 GLY B CA 1
ATOM 8046 C C . GLY B 1 417 ? 7.141 -30.156 5.93 1 88.56 417 GLY B C 1
ATOM 8047 O O . GLY B 1 417 ? 8.234 -30.719 5.977 1 88.56 417 GLY B O 1
ATOM 8048 N N . ALA B 1 418 ? 6.539 -29.812 4.766 1 92.38 418 ALA B N 1
ATOM 8049 C CA . ALA B 1 418 ? 7.227 -30.094 3.508 1 92.38 418 ALA B CA 1
ATOM 8050 C C . ALA B 1 418 ? 8.469 -29.219 3.355 1 92.38 418 ALA B C 1
ATOM 8052 O O . ALA B 1 418 ? 8.531 -28.125 3.902 1 92.38 418 ALA B O 1
ATOM 8053 N N . ARG B 1 419 ? 9.516 -29.781 2.701 1 95.19 419 ARG B N 1
ATOM 8054 C CA . ARG B 1 419 ? 10.641 -28.953 2.268 1 95.19 419 ARG B CA 1
ATOM 8055 C C . ARG B 1 419 ? 10.266 -28.141 1.037 1 95.19 419 ARG B C 1
ATOM 8057 O O . ARG B 1 419 ? 10.016 -28.688 -0.034 1 95.19 419 ARG B O 1
ATOM 8064 N N . THR B 1 420 ? 10.164 -26.844 1.225 1 97.12 420 THR B N 1
ATOM 8065 C CA . THR B 1 420 ? 9.57 -26 0.187 1 97.12 420 THR B CA 1
ATOM 8066 C C . THR B 1 420 ? 10.586 -25.016 -0.362 1 97.12 420 THR B C 1
ATOM 8068 O O . THR B 1 420 ? 11.391 -24.469 0.391 1 97.12 420 THR B O 1
ATOM 8071 N N . PHE B 1 421 ? 10.555 -24.828 -1.654 1 98.44 421 PHE B N 1
ATOM 8072 C CA . PHE B 1 421 ? 11.391 -23.859 -2.363 1 98.44 421 PHE B CA 1
ATOM 8073 C C . PHE B 1 421 ? 10.539 -22.984 -3.277 1 98.44 421 PHE B C 1
ATOM 8075 O O . PHE B 1 421 ? 9.578 -23.453 -3.883 1 98.44 421 PHE B O 1
ATOM 8082 N N . PHE B 1 422 ? 10.914 -21.656 -3.316 1 98.56 422 PHE B N 1
ATOM 8083 C CA . PHE B 1 422 ? 10.148 -20.688 -4.078 1 98.56 422 PHE B CA 1
ATOM 8084 C C . PHE B 1 422 ? 11.055 -19.844 -4.965 1 98.56 422 PHE B C 1
ATOM 8086 O O . PHE B 1 422 ? 12.117 -19.391 -4.523 1 98.56 422 PHE B O 1
ATOM 8093 N N . TYR B 1 423 ? 10.703 -19.703 -6.242 1 98.25 423 TYR B N 1
ATOM 8094 C CA . TYR B 1 423 ? 11.398 -18.719 -7.074 1 98.25 423 TYR B CA 1
ATOM 8095 C C . TYR B 1 423 ? 10.414 -17.75 -7.715 1 98.25 423 TYR B C 1
ATOM 8097 O O . TYR B 1 423 ? 9.25 -18.109 -7.953 1 98.25 423 TYR B O 1
ATOM 8105 N N . PHE B 1 424 ? 10.82 -16.594 -7.895 1 98.38 424 PHE B N 1
ATOM 8106 C CA . PHE B 1 424 ? 10.125 -15.547 -8.617 1 98.38 424 PHE B CA 1
ATOM 8107 C C . PHE B 1 424 ? 10.883 -15.164 -9.883 1 98.38 424 PHE B C 1
ATOM 8109 O O . PHE B 1 424 ? 11.977 -14.602 -9.812 1 98.38 424 PHE B O 1
ATOM 8116 N N . PHE B 1 425 ? 10.266 -15.57 -11.078 1 96.75 425 PHE B N 1
ATOM 8117 C CA . PHE B 1 425 ? 10.953 -15.445 -12.359 1 96.75 425 PHE B CA 1
ATOM 8118 C C . PHE B 1 425 ? 10.734 -14.055 -12.953 1 96.75 425 PHE B C 1
ATOM 8120 O O . PHE B 1 425 ? 9.602 -13.664 -13.234 1 96.75 425 PHE B O 1
ATOM 8127 N N . GLU B 1 426 ? 11.859 -13.32 -13.234 1 95.19 426 GLU B N 1
ATOM 8128 C CA . GLU B 1 426 ? 11.766 -11.93 -13.648 1 95.19 426 GLU B CA 1
ATOM 8129 C C . GLU B 1 426 ? 12.547 -11.68 -14.93 1 95.19 426 GLU B C 1
ATOM 8131 O O . GLU B 1 426 ? 12.516 -10.578 -15.484 1 95.19 426 GLU B O 1
ATOM 8136 N N . LYS B 1 427 ? 13.195 -12.688 -15.484 1 90 427 LYS B N 1
ATOM 8137 C CA . LYS B 1 427 ? 13.984 -12.508 -16.703 1 90 427 LYS B CA 1
ATOM 8138 C C . LYS B 1 427 ? 13.102 -12.461 -17.938 1 90 427 LYS B C 1
ATOM 8140 O O . LYS B 1 427 ? 12.492 -13.469 -18.297 1 90 427 LYS B O 1
ATOM 8145 N N . LYS B 1 428 ? 13.109 -11.32 -18.516 1 84.62 428 LYS B N 1
ATOM 8146 C CA . LYS B 1 428 ? 12.375 -11.18 -19.781 1 84.62 428 LYS B CA 1
ATOM 8147 C C . LYS B 1 428 ? 13.086 -11.922 -20.906 1 84.62 428 LYS B C 1
ATOM 8149 O O . LYS B 1 428 ? 14.266 -11.695 -21.156 1 84.62 428 LYS B O 1
ATOM 8154 N N . PRO B 1 429 ? 12.406 -12.867 -21.547 1 79.69 429 PRO B N 1
ATOM 8155 C CA . PRO B 1 429 ? 13.047 -13.531 -22.688 1 79.69 429 PRO B CA 1
ATOM 8156 C C . PRO B 1 429 ? 13.367 -12.578 -23.828 1 79.69 429 PRO B C 1
ATOM 8158 O O . PRO B 1 429 ? 12.602 -11.648 -24.094 1 79.69 429 PRO B O 1
ATOM 8161 N N . PRO B 1 430 ? 14.672 -12.586 -24.328 1 73.12 430 PRO B N 1
ATOM 8162 C CA . PRO B 1 430 ? 15.031 -11.711 -25.453 1 73.12 430 PRO B CA 1
ATOM 8163 C C . PRO B 1 430 ? 14.094 -11.867 -26.641 1 73.12 430 PRO B C 1
ATOM 8165 O O . PRO B 1 430 ? 13.914 -10.914 -27.422 1 73.12 430 PRO B O 1
ATOM 8168 N N . VAL B 1 431 ? 13.812 -13.086 -26.906 1 59.66 431 VAL B N 1
ATOM 8169 C CA . VAL B 1 431 ? 12.891 -13.367 -28 1 59.66 431 VAL B CA 1
ATOM 8170 C C . VAL B 1 431 ? 11.617 -14.008 -27.453 1 59.66 431 VAL B C 1
ATOM 8172 O O . VAL B 1 431 ? 11.68 -14.906 -26.609 1 59.66 431 VAL B O 1
ATOM 8175 N N . GLU B 1 432 ? 10.625 -13.156 -27.312 1 51.66 432 GLU B N 1
ATOM 8176 C CA . GLU B 1 432 ? 9.453 -13.766 -26.688 1 51.66 432 GLU B CA 1
ATOM 8177 C C . GLU B 1 432 ? 9.07 -15.07 -27.391 1 51.66 432 GLU B C 1
ATOM 8179 O O . GLU B 1 432 ? 9.203 -15.195 -28.609 1 51.66 432 GLU B O 1
ATOM 8184 N N . ARG B 1 433 ? 9 -16.078 -26.609 1 52.44 433 ARG B N 1
ATOM 8185 C CA . ARG B 1 433 ? 8.414 -17.344 -27.031 1 52.44 433 ARG B CA 1
ATOM 8186 C C . ARG B 1 433 ? 7.219 -17.109 -27.953 1 52.44 433 ARG B C 1
ATOM 8188 O O . ARG B 1 433 ? 6.438 -16.172 -27.75 1 52.44 433 ARG B O 1
ATOM 8195 N N . LYS B 1 434 ? 7.434 -17.5 -29.094 1 49.69 434 LYS B N 1
ATOM 8196 C CA . LYS B 1 434 ? 6.184 -17.547 -29.828 1 49.69 434 LYS B CA 1
ATOM 8197 C C . LYS B 1 434 ? 5.047 -18.094 -28.969 1 49.69 434 LYS B C 1
ATOM 8199 O O . LYS B 1 434 ? 5.039 -19.266 -28.609 1 49.69 434 LYS B O 1
ATOM 8204 N N . ILE B 1 435 ? 4.777 -17.406 -27.875 1 49.12 435 ILE B N 1
ATOM 8205 C CA . ILE B 1 435 ? 3.512 -17.828 -27.297 1 49.12 435 ILE B CA 1
ATOM 8206 C C . ILE B 1 435 ? 2.443 -17.938 -28.375 1 49.12 435 ILE B C 1
ATOM 8208 O O . ILE B 1 435 ? 2.273 -17.016 -29.188 1 49.12 435 ILE B O 1
ATOM 8212 N N . LYS B 1 436 ? 2.156 -19.188 -28.625 1 46.03 436 LYS B N 1
ATOM 8213 C CA . LYS B 1 436 ? 1.129 -19.375 -29.656 1 46.03 436 LYS B CA 1
ATOM 8214 C C . LYS B 1 436 ? 0.086 -18.266 -29.578 1 46.03 436 LYS B C 1
ATOM 8216 O O . LYS B 1 436 ? -0.494 -18.016 -28.531 1 46.03 436 LYS B O 1
ATOM 8221 N N . GLY B 1 437 ? 0.061 -17.484 -30.625 1 48.91 437 GLY B N 1
ATOM 8222 C CA . GLY B 1 437 ? -0.891 -16.406 -30.828 1 48.91 437 GLY B CA 1
ATOM 8223 C C . GLY B 1 437 ? -0.279 -15.023 -30.641 1 48.91 437 GLY B C 1
ATOM 8224 O O . GLY B 1 437 ? -0.909 -14.016 -30.969 1 48.91 437 GLY B O 1
ATOM 8225 N N . ILE B 1 438 ? 0.923 -15.055 -29.953 1 55.59 438 ILE B N 1
ATOM 8226 C CA . ILE B 1 438 ? 1.563 -13.75 -29.844 1 55.59 438 ILE B CA 1
ATOM 8227 C C . ILE B 1 438 ? 2.756 -13.68 -30.797 1 55.59 438 ILE B C 1
ATOM 8229 O O . ILE B 1 438 ? 3.787 -14.312 -30.562 1 55.59 438 ILE B O 1
ATOM 8233 N N . THR B 1 439 ? 2.602 -13.25 -32.031 1 56.25 439 THR B N 1
ATOM 8234 C CA . THR B 1 439 ? 3.652 -13.148 -33.062 1 56.25 439 THR B CA 1
ATOM 8235 C C . THR B 1 439 ? 4.746 -12.188 -32.594 1 56.25 439 THR B C 1
ATOM 8237 O O . THR B 1 439 ? 5.934 -12.438 -32.812 1 56.25 439 THR B O 1
ATOM 8240 N N . GLN B 1 440 ? 4.266 -11.102 -31.984 1 63.75 440 GLN B N 1
ATOM 8241 C CA . GLN B 1 440 ? 5.23 -10.133 -31.469 1 63.75 440 GLN B CA 1
ATOM 8242 C C . GLN B 1 440 ? 4.812 -9.617 -30.094 1 63.75 440 GLN B C 1
ATOM 8244 O O . GLN B 1 440 ? 3.781 -8.953 -29.969 1 63.75 440 GLN B O 1
ATOM 8249 N N . ALA B 1 441 ? 5.637 -10.109 -29.172 1 73.88 441 ALA B N 1
ATOM 8250 C CA . ALA B 1 441 ? 5.309 -9.656 -27.812 1 73.88 441 ALA B CA 1
ATOM 8251 C C . ALA B 1 441 ? 5.484 -8.141 -27.688 1 73.88 441 ALA B C 1
ATOM 8253 O O . ALA B 1 441 ? 6.492 -7.586 -28.141 1 73.88 441 ALA B O 1
ATOM 8254 N N . PRO B 1 442 ? 4.484 -7.449 -27.172 1 80.31 442 PRO B N 1
ATOM 8255 C CA . PRO B 1 442 ? 4.617 -6.004 -26.969 1 80.31 442 PRO B CA 1
ATOM 8256 C C . PRO B 1 442 ? 5.801 -5.641 -26.078 1 80.31 442 PRO B C 1
ATOM 8258 O O . PRO B 1 442 ? 6.23 -6.449 -25.25 1 80.31 442 PRO B O 1
ATOM 8261 N N . GLY B 1 443 ? 6.359 -4.5 -26.297 1 81.81 443 GLY B N 1
ATOM 8262 C CA . GLY B 1 443 ? 7.516 -4.016 -25.547 1 81.81 443 GLY B CA 1
ATOM 8263 C C . GLY B 1 443 ? 7.266 -3.904 -24.062 1 81.81 443 GLY B C 1
ATOM 8264 O O . GLY B 1 443 ? 8.195 -3.994 -23.266 1 81.81 443 GLY B O 1
ATOM 8265 N N . TRP B 1 444 ? 5.996 -3.758 -23.672 1 87.5 444 TRP B N 1
ATOM 8266 C CA . TRP B 1 444 ? 5.695 -3.508 -22.266 1 87.5 444 TRP B CA 1
ATOM 8267 C C . TRP B 1 444 ? 5.574 -4.82 -21.484 1 87.5 444 TRP B C 1
ATOM 8269 O O . TRP B 1 444 ? 5.473 -4.816 -20.266 1 87.5 444 TRP B O 1
ATOM 8279 N N . PHE B 1 445 ? 5.746 -6.02 -22.141 1 88.88 445 PHE B N 1
ATOM 8280 C CA . PHE B 1 445 ? 5.77 -7.305 -21.453 1 88.88 445 PHE B CA 1
ATOM 8281 C C . PHE B 1 445 ? 7.031 -7.449 -20.609 1 88.88 445 PHE B C 1
ATOM 8283 O O . PHE B 1 445 ? 8.117 -7.035 -21.031 1 88.88 445 PHE B O 1
ATOM 8290 N N . ARG B 1 446 ? 6.914 -7.945 -19.453 1 91.25 446 ARG B N 1
ATOM 8291 C CA . ARG B 1 446 ? 8.039 -8.422 -18.656 1 91.25 446 ARG B CA 1
ATOM 8292 C C . ARG B 1 446 ? 8.195 -9.938 -18.766 1 91.25 446 ARG B C 1
ATOM 8294 O O . ARG B 1 446 ? 8.141 -10.484 -19.875 1 91.25 446 ARG B O 1
ATOM 8301 N N . ALA B 1 447 ? 8.484 -10.688 -17.766 1 91.25 447 ALA B N 1
ATOM 8302 C CA . ALA B 1 447 ? 8.453 -12.141 -17.812 1 91.25 447 ALA B CA 1
ATOM 8303 C C . ALA B 1 447 ? 7.027 -12.672 -17.703 1 91.25 447 ALA B C 1
ATOM 8305 O O . ALA B 1 447 ? 6.504 -12.828 -16.609 1 91.25 447 ALA B O 1
ATOM 8306 N N . THR B 1 448 ? 6.465 -12.977 -18.812 1 90.5 448 THR B N 1
ATOM 8307 C CA . THR B 1 448 ? 5.047 -13.312 -18.859 1 90.5 448 THR B CA 1
ATOM 8308 C C . THR B 1 448 ? 4.816 -14.758 -18.422 1 90.5 448 THR B C 1
ATOM 8310 O O . THR B 1 448 ? 5.77 -15.484 -18.141 1 90.5 448 THR B O 1
ATOM 8313 N N . HIS B 1 449 ? 3.578 -15.164 -18.359 1 91.06 449 HIS B N 1
ATOM 8314 C CA . HIS B 1 449 ? 3.162 -16.531 -18.047 1 91.06 449 HIS B CA 1
ATOM 8315 C C . HIS B 1 449 ? 3.852 -17.531 -18.969 1 91.06 449 HIS B C 1
ATOM 8317 O O . HIS B 1 449 ? 3.715 -17.469 -20.188 1 91.06 449 HIS B O 1
ATOM 8323 N N . GLY B 1 450 ? 4.711 -18.422 -18.391 1 88.12 450 GLY B N 1
ATOM 8324 C CA . GLY B 1 450 ? 5.398 -19.438 -19.172 1 88.12 450 GLY B CA 1
ATOM 8325 C C . GLY B 1 450 ? 6.781 -19.016 -19.625 1 88.12 450 GLY B C 1
ATOM 8326 O O . GLY B 1 450 ? 7.484 -19.781 -20.281 1 88.12 450 GLY B O 1
ATOM 8327 N N . ALA B 1 451 ? 7.199 -17.781 -19.234 1 87.81 451 ALA B N 1
ATOM 8328 C CA . ALA B 1 451 ? 8.547 -17.359 -19.594 1 87.81 451 ALA B CA 1
ATOM 8329 C C . ALA B 1 451 ? 9.594 -18.328 -19.047 1 87.81 451 ALA B C 1
ATOM 8331 O O . ALA B 1 451 ? 10.586 -18.625 -19.734 1 87.81 451 ALA B O 1
ATOM 8332 N N . ASP B 1 452 ? 9.398 -18.812 -17.891 1 91.19 452 ASP B N 1
ATOM 8333 C CA . ASP B 1 452 ? 10.336 -19.75 -17.281 1 91.19 452 ASP B CA 1
ATOM 8334 C C . ASP B 1 452 ? 10.328 -21.094 -18.016 1 91.19 452 ASP B C 1
ATOM 8336 O O . ASP B 1 452 ? 11.344 -21.781 -18.062 1 91.19 452 ASP B O 1
ATOM 8340 N N . ASN B 1 453 ? 9.195 -21.453 -18.578 1 90.12 453 ASN B N 1
ATOM 8341 C CA . ASN B 1 453 ? 9.102 -22.688 -19.344 1 90.12 453 ASN B CA 1
ATOM 8342 C C . ASN B 1 453 ? 10.008 -22.641 -20.578 1 90.12 453 ASN B C 1
ATOM 8344 O O . ASN B 1 453 ? 10.586 -23.656 -20.953 1 90.12 453 ASN B O 1
ATOM 8348 N N . SER B 1 454 ? 10.094 -21.516 -21.172 1 84.06 454 SER B N 1
ATOM 8349 C CA . SER B 1 454 ? 10.977 -21.359 -22.328 1 84.06 454 SER B CA 1
ATOM 8350 C C . SER B 1 454 ? 12.438 -21.578 -21.953 1 84.06 454 SER B C 1
ATOM 8352 O O . SER B 1 454 ? 13.219 -22.094 -22.75 1 84.06 454 SER B O 1
ATOM 8354 N N . TYR B 1 455 ? 12.758 -21.219 -20.797 1 87 455 TYR B N 1
ATOM 8355 C CA . TYR B 1 455 ? 14.125 -21.375 -20.328 1 87 455 TYR B CA 1
ATOM 8356 C C . TYR B 1 455 ? 14.383 -22.797 -19.844 1 87 455 TYR B C 1
ATOM 8358 O O . TYR B 1 455 ? 15.516 -23.266 -19.875 1 87 455 TYR B O 1
ATOM 8366 N N . LEU B 1 456 ? 13.375 -23.438 -19.453 1 91.44 456 LEU B N 1
ATOM 8367 C CA . LEU B 1 456 ? 13.508 -24.812 -18.984 1 91.44 456 LEU B CA 1
ATOM 8368 C C . LEU B 1 456 ? 13.758 -25.766 -20.141 1 91.44 456 LEU B C 1
ATOM 8370 O O . LEU B 1 456 ? 14.641 -26.625 -20.078 1 91.44 456 LEU B O 1
ATOM 8374 N N . PHE B 1 457 ? 13.008 -25.688 -21.25 1 87.06 457 PHE B N 1
ATOM 8375 C CA . PHE B 1 457 ? 13.078 -26.672 -22.328 1 87.06 457 PHE B CA 1
ATOM 8376 C C . PHE B 1 457 ? 13.836 -26.125 -23.516 1 87.06 457 PHE B C 1
ATOM 8378 O O . PHE B 1 457 ? 14.203 -26.859 -24.422 1 87.06 457 PHE B O 1
ATOM 8385 N N . GLY B 1 458 ? 14.336 -24.922 -23.5 1 68.12 458 GLY B N 1
ATOM 8386 C CA . GLY B 1 458 ? 15.281 -24.359 -24.453 1 68.12 458 GLY B CA 1
ATOM 8387 C C . GLY B 1 458 ? 14.68 -24.109 -25.812 1 68.12 458 GLY B C 1
ATOM 8388 O O . GLY B 1 458 ? 15.297 -23.469 -26.672 1 68.12 458 GLY B O 1
ATOM 8389 N N . GLY B 1 459 ? 13.586 -24.859 -26.297 1 55.44 459 GLY B N 1
ATOM 8390 C CA . GLY B 1 459 ? 13.18 -24.953 -27.688 1 55.44 459 GLY B CA 1
ATOM 8391 C C . GLY B 1 459 ? 13.031 -23.609 -28.359 1 55.44 459 GLY B C 1
ATOM 8392 O O . GLY B 1 459 ? 13.586 -23.391 -29.453 1 55.44 459 GLY B O 1
ATOM 8393 N N . ASP B 1 460 ? 12.289 -22.75 -27.828 1 52.94 460 ASP B N 1
ATOM 8394 C CA . ASP B 1 460 ? 12.039 -21.5 -28.547 1 52.94 460 ASP B CA 1
ATOM 8395 C C . ASP B 1 460 ? 13.273 -20.609 -28.531 1 52.94 460 ASP B C 1
ATOM 8397 O O . ASP B 1 460 ? 13.328 -19.609 -29.25 1 52.94 460 ASP B O 1
ATOM 8401 N N . LEU B 1 461 ? 13.984 -20.812 -27.469 1 52.25 461 LEU B N 1
ATOM 8402 C CA . LEU B 1 461 ? 15.258 -20.109 -27.438 1 52.25 461 LEU B CA 1
ATOM 8403 C C . LEU B 1 461 ? 16.297 -20.828 -28.312 1 52.25 461 LEU B C 1
ATOM 8405 O O . LEU B 1 461 ? 16.859 -21.844 -27.891 1 52.25 461 LEU B O 1
ATOM 8409 N N . ASP B 1 462 ? 15.82 -21.328 -29.422 1 49.62 462 ASP B N 1
ATOM 8410 C CA . ASP B 1 462 ? 16.781 -21.922 -30.344 1 49.62 462 ASP B CA 1
ATOM 8411 C C . ASP B 1 462 ? 18.219 -21.672 -29.891 1 49.62 462 ASP B C 1
ATOM 8413 O O . ASP B 1 462 ? 18.875 -20.781 -30.406 1 49.62 462 ASP B O 1
ATOM 8417 N N . MET B 1 463 ? 18.328 -21.719 -28.719 1 46.66 463 MET B N 1
ATOM 8418 C CA . MET B 1 463 ? 19.578 -21.516 -27.984 1 46.66 463 MET B CA 1
ATOM 8419 C C . MET B 1 463 ? 20.719 -22.281 -28.625 1 46.66 463 MET B C 1
ATOM 8421 O O . MET B 1 463 ? 21.859 -22.203 -28.156 1 46.66 463 MET B O 1
ATOM 8425 N N . THR B 1 464 ? 20.312 -23.328 -29.297 1 44.22 464 THR B N 1
ATOM 8426 C CA . THR B 1 464 ? 21.5 -23.984 -29.828 1 44.22 464 THR B CA 1
ATOM 8427 C C . THR B 1 464 ? 22.234 -23.078 -30.812 1 44.22 464 THR B C 1
ATOM 8429 O O . THR B 1 464 ? 23.328 -23.406 -31.281 1 44.22 464 THR B O 1
ATOM 8432 N N . TRP B 1 465 ? 21.359 -22.172 -31.281 1 42.97 465 TRP B N 1
ATOM 8433 C CA . TRP B 1 465 ? 22.109 -21.391 -32.281 1 42.97 465 TRP B CA 1
ATOM 8434 C C . TRP B 1 465 ? 23.094 -20.438 -31.578 1 42.97 465 TRP B C 1
ATOM 8436 O O . TRP B 1 465 ? 22.75 -19.812 -30.578 1 42.97 465 TRP B O 1
ATOM 8446 N N . VAL B 1 466 ? 24.266 -20.75 -31.75 1 50.41 466 VAL B N 1
ATOM 8447 C CA . VAL B 1 466 ? 25.547 -20.141 -31.375 1 50.41 466 VAL B CA 1
ATOM 8448 C C . VAL B 1 466 ? 25.516 -18.641 -31.641 1 50.41 466 VAL B C 1
ATOM 8450 O O . VAL B 1 466 ? 26 -18.172 -32.656 1 50.41 466 VAL B O 1
ATOM 8453 N N . ASN B 1 467 ? 24.219 -18.125 -31.578 1 55.94 467 ASN B N 1
ATOM 8454 C CA . ASN B 1 467 ? 24.375 -16.672 -31.656 1 55.94 467 ASN B CA 1
ATOM 8455 C C . ASN B 1 467 ? 24.953 -16.094 -30.375 1 55.94 467 ASN B C 1
ATOM 8457 O O . ASN B 1 467 ? 24.406 -16.297 -29.297 1 55.94 467 ASN B O 1
ATOM 8461 N N . ASP B 1 468 ? 26.125 -15.578 -30.469 1 63.16 468 ASP B N 1
ATOM 8462 C CA . ASP B 1 468 ? 26.922 -15.023 -29.375 1 63.16 468 ASP B CA 1
ATOM 8463 C C . ASP B 1 468 ? 26.125 -13.992 -28.578 1 63.16 468 ASP B C 1
ATOM 8465 O O . ASP B 1 468 ? 26.375 -13.789 -27.391 1 63.16 468 ASP B O 1
ATOM 8469 N N . SER B 1 469 ? 25.109 -13.445 -29.234 1 68.56 469 SER B N 1
ATOM 8470 C CA . SER B 1 469 ? 24.375 -12.391 -28.547 1 68.56 469 SER B CA 1
ATOM 8471 C C . SER B 1 469 ? 23.453 -12.961 -27.469 1 68.56 469 SER B C 1
ATOM 8473 O O . SER B 1 469 ? 23.031 -12.242 -26.562 1 68.56 469 SER B O 1
ATOM 8475 N N . LEU B 1 470 ? 23.312 -14.305 -27.453 1 78.25 470 LEU B N 1
ATOM 8476 C CA . LEU B 1 470 ? 22.406 -14.906 -26.5 1 78.25 470 LEU B CA 1
ATOM 8477 C C . LEU B 1 470 ? 23.156 -15.758 -25.484 1 78.25 470 LEU B C 1
ATOM 8479 O O . LEU B 1 470 ? 22.562 -16.578 -24.781 1 78.25 470 LEU B O 1
ATOM 8483 N N . LYS B 1 471 ? 24.453 -15.547 -25.406 1 81.06 471 LYS B N 1
ATOM 8484 C CA . LYS B 1 471 ? 25.297 -16.344 -24.516 1 81.06 471 LYS B CA 1
ATOM 8485 C C . LYS B 1 471 ? 24.828 -16.219 -23.062 1 81.06 471 LYS B C 1
ATOM 8487 O O . LYS B 1 471 ? 24.719 -17.219 -22.344 1 81.06 471 LYS B O 1
ATOM 8492 N N . ALA B 1 472 ? 24.594 -14.961 -22.672 1 83.69 472 ALA B N 1
ATOM 8493 C CA . ALA B 1 472 ? 24.172 -14.727 -21.297 1 83.69 472 ALA B CA 1
ATOM 8494 C C . ALA B 1 472 ? 22.844 -15.43 -21 1 83.69 472 ALA B C 1
ATOM 8496 O O . ALA B 1 472 ? 22.656 -15.984 -19.906 1 83.69 472 ALA B O 1
ATOM 8497 N N . ASP B 1 473 ? 21.953 -15.477 -21.953 1 84 473 ASP B N 1
ATOM 8498 C CA . ASP B 1 473 ? 20.656 -16.141 -21.797 1 84 473 ASP B CA 1
ATOM 8499 C C . ASP B 1 473 ? 20.812 -17.656 -21.734 1 84 473 ASP B C 1
ATOM 8501 O O . ASP B 1 473 ? 20.109 -18.312 -20.969 1 84 473 ASP B O 1
ATOM 8505 N N . ARG B 1 474 ? 21.75 -18.141 -22.453 1 83.75 474 ARG B N 1
ATOM 8506 C CA . ARG B 1 474 ? 22 -19.578 -22.453 1 83.75 474 ARG B CA 1
ATOM 8507 C C . ARG B 1 474 ? 22.578 -20.031 -21.109 1 83.75 474 ARG B C 1
ATOM 8509 O O . ARG B 1 474 ? 22.219 -21.094 -20.594 1 83.75 474 ARG B O 1
ATOM 8516 N N . GLU B 1 475 ? 23.453 -19.219 -20.656 1 86.25 475 GLU B N 1
ATOM 8517 C CA . GLU B 1 475 ? 24.062 -19.547 -19.359 1 86.25 475 GLU B CA 1
ATOM 8518 C C . GLU B 1 475 ? 23.016 -19.484 -18.25 1 86.25 475 GLU B C 1
ATOM 8520 O O . GLU B 1 475 ? 23.016 -20.344 -17.344 1 86.25 475 GLU B O 1
ATOM 8525 N N . PHE B 1 476 ? 22.188 -18.5 -18.391 1 89 476 PHE B N 1
ATOM 8526 C CA . PHE B 1 476 ? 21.094 -18.391 -17.406 1 89 476 PHE B CA 1
ATOM 8527 C C . PHE B 1 476 ? 20.156 -19.594 -17.516 1 89 476 PHE B C 1
ATOM 8529 O O . PHE B 1 476 ? 19.766 -20.172 -16.5 1 89 476 PHE B O 1
ATOM 8536 N N . ALA B 1 477 ? 19.812 -20 -18.703 1 89.06 477 ALA B N 1
ATOM 8537 C CA . ALA B 1 477 ? 18.922 -21.141 -18.922 1 89.06 477 ALA B CA 1
ATOM 8538 C C . ALA B 1 477 ? 19.516 -22.422 -18.375 1 89.06 477 ALA B C 1
ATOM 8540 O O . ALA B 1 477 ? 18.812 -23.234 -17.75 1 89.06 477 ALA B O 1
ATOM 8541 N N . LYS B 1 478 ? 20.781 -22.578 -18.594 1 89.88 478 LYS B N 1
ATOM 8542 C CA . LYS B 1 478 ? 21.469 -23.766 -18.078 1 89.88 478 LYS B CA 1
ATOM 8543 C C . LYS B 1 478 ? 21.438 -23.797 -16.547 1 89.88 478 LYS B C 1
ATOM 8545 O O . LYS B 1 478 ? 21.219 -24.844 -15.945 1 89.88 478 LYS B O 1
ATOM 8550 N N . ARG B 1 479 ? 21.688 -22.625 -15.969 1 91.94 479 ARG B N 1
ATOM 8551 C CA . ARG B 1 479 ? 21.625 -22.547 -14.508 1 91.94 479 ARG B CA 1
ATOM 8552 C C . ARG B 1 479 ? 20.234 -22.875 -13.992 1 91.94 479 ARG B C 1
ATOM 8554 O O . ARG B 1 479 ? 20.094 -23.609 -13.008 1 91.94 479 ARG B O 1
ATOM 8561 N N . PHE B 1 480 ? 19.234 -22.344 -14.641 1 93.38 480 PHE B N 1
ATOM 8562 C CA . PHE B 1 480 ? 17.859 -22.625 -14.266 1 93.38 480 PHE B CA 1
ATOM 8563 C C . PHE B 1 480 ? 17.578 -24.125 -14.375 1 93.38 480 PHE B C 1
ATOM 8565 O O . PHE B 1 480 ? 17.016 -24.719 -13.453 1 93.38 480 PHE B O 1
ATOM 8572 N N . ARG B 1 481 ? 18 -24.75 -15.422 1 94.44 481 ARG B N 1
ATOM 8573 C CA . ARG B 1 481 ? 17.828 -26.188 -15.609 1 94.44 481 ARG B CA 1
ATOM 8574 C C . ARG B 1 481 ? 18.578 -26.984 -14.539 1 94.44 481 ARG B C 1
ATOM 8576 O O . ARG B 1 481 ? 18.094 -28.016 -14.086 1 94.44 481 ARG B O 1
ATOM 8583 N N . THR B 1 482 ? 19.719 -26.453 -14.172 1 95.38 482 THR B N 1
ATOM 8584 C CA . THR B 1 482 ? 20.5 -27.141 -13.141 1 95.38 482 THR B CA 1
ATOM 8585 C C . THR B 1 482 ? 19.75 -27.125 -11.805 1 95.38 482 THR B C 1
ATOM 8587 O O . THR B 1 482 ? 19.719 -28.125 -11.102 1 95.38 482 THR B O 1
ATOM 8590 N N . PHE B 1 483 ? 19.172 -25.953 -11.461 1 96.81 483 PHE B N 1
ATOM 8591 C CA . PHE B 1 483 ? 18.391 -25.875 -10.234 1 96.81 483 PHE B CA 1
ATOM 8592 C C . PHE B 1 483 ? 17.266 -26.906 -10.242 1 96.81 483 PHE B C 1
ATOM 8594 O O . PHE B 1 483 ? 17.094 -27.641 -9.273 1 96.81 483 PHE B O 1
ATOM 8601 N N . ILE B 1 484 ? 16.562 -26.953 -11.344 1 97.56 484 ILE B N 1
ATOM 8602 C CA . ILE B 1 484 ? 15.406 -27.844 -11.445 1 97.56 484 ILE B CA 1
ATOM 8603 C C . ILE B 1 484 ? 15.859 -29.297 -11.406 1 97.56 484 ILE B C 1
ATOM 8605 O O . ILE B 1 484 ? 15.258 -30.125 -10.711 1 97.56 484 ILE B O 1
ATOM 8609 N N . ALA B 1 485 ? 16.922 -29.562 -12.07 1 97 485 ALA B N 1
ATOM 8610 C CA . ALA B 1 485 ? 17.438 -30.938 -12.102 1 97 485 ALA B CA 1
ATOM 8611 C C . ALA B 1 485 ? 17.922 -31.375 -10.719 1 97 485 ALA B C 1
ATOM 8613 O O . ALA B 1 485 ? 17.688 -32.5 -10.312 1 97 485 ALA B O 1
ATOM 8614 N N . ASN B 1 486 ? 18.625 -30.469 -10.031 1 97.69 486 ASN B N 1
ATOM 8615 C CA . ASN B 1 486 ? 19.031 -30.797 -8.672 1 97.69 486 ASN B CA 1
ATOM 8616 C C . ASN B 1 486 ? 17.828 -31.109 -7.785 1 97.69 486 ASN B C 1
ATOM 8618 O O . ASN B 1 486 ? 17.875 -32.062 -6.988 1 97.69 486 ASN B O 1
ATOM 8622 N N . PHE B 1 487 ? 16.828 -30.328 -7.965 1 98.25 487 PHE B N 1
ATOM 8623 C CA . PHE B 1 487 ? 15.602 -30.578 -7.203 1 98.25 487 PHE B CA 1
ATOM 8624 C C . PHE B 1 487 ? 15.023 -31.938 -7.543 1 98.25 487 PHE B C 1
ATOM 8626 O O . PHE B 1 487 ? 14.586 -32.688 -6.652 1 98.25 487 PHE B O 1
ATOM 8633 N N . VAL B 1 488 ? 14.961 -32.312 -8.781 1 98.25 488 VAL B N 1
ATOM 8634 C CA . VAL B 1 488 ? 14.445 -33.594 -9.227 1 98.25 488 VAL B CA 1
ATOM 8635 C C . VAL B 1 488 ? 15.297 -34.719 -8.656 1 98.25 488 VAL B C 1
ATOM 8637 O O . VAL B 1 488 ? 14.773 -35.75 -8.242 1 98.25 488 VAL B O 1
ATOM 8640 N N . LYS B 1 489 ? 16.562 -34.531 -8.547 1 96.81 489 LYS B N 1
ATOM 8641 C CA . LYS B 1 489 ? 17.516 -35.562 -8.117 1 96.81 489 LYS B CA 1
ATOM 8642 C C . LYS B 1 489 ? 17.453 -35.781 -6.609 1 96.81 489 LYS B C 1
ATOM 8644 O O . LYS B 1 489 ? 17.531 -36.906 -6.129 1 96.81 489 LYS B O 1
ATOM 8649 N N . THR B 1 490 ? 17.281 -34.625 -5.879 1 95.62 490 THR B N 1
ATOM 8650 C CA . THR B 1 490 ? 17.531 -34.75 -4.449 1 95.62 490 THR B CA 1
ATOM 8651 C C . THR B 1 490 ? 16.422 -34.094 -3.637 1 95.62 490 THR B C 1
ATOM 8653 O O . THR B 1 490 ? 16.422 -34.188 -2.406 1 95.62 490 THR B O 1
ATOM 8656 N N . GLY B 1 491 ? 15.555 -33.5 -4.309 1 96.44 491 GLY B N 1
ATOM 8657 C CA . GLY B 1 491 ? 14.555 -32.719 -3.6 1 96.44 491 GLY B CA 1
ATOM 8658 C C . GLY B 1 491 ? 15.07 -31.375 -3.154 1 96.44 491 GLY B C 1
ATOM 8659 O O . GLY B 1 491 ? 14.352 -30.609 -2.494 1 96.44 491 GLY B O 1
ATOM 8660 N N . ASP B 1 492 ? 16.328 -31.031 -3.5 1 96.38 492 ASP B N 1
ATOM 8661 C CA . ASP B 1 492 ? 17.016 -29.797 -3.156 1 96.38 492 ASP B CA 1
ATOM 8662 C C . ASP B 1 492 ? 17.656 -29.156 -4.391 1 96.38 492 ASP B C 1
ATOM 8664 O O . ASP B 1 492 ? 18.5 -29.766 -5.043 1 96.38 492 ASP B O 1
ATOM 8668 N N . PRO B 1 493 ? 17.25 -27.891 -4.711 1 97.31 493 PRO B N 1
ATOM 8669 C CA . PRO B 1 493 ? 17.781 -27.266 -5.93 1 97.31 493 PRO B CA 1
ATOM 8670 C C . PRO B 1 493 ? 19.25 -26.891 -5.809 1 97.31 493 PRO B C 1
ATOM 8672 O O . PRO B 1 493 ? 19.891 -26.562 -6.809 1 97.31 493 PRO B O 1
ATOM 8675 N N . ASN B 1 494 ? 19.797 -26.984 -4.629 1 95.5 494 ASN B N 1
ATOM 8676 C CA . ASN B 1 494 ? 21.172 -26.547 -4.398 1 95.5 494 ASN B CA 1
ATOM 8677 C C . ASN B 1 494 ? 22.188 -27.562 -4.914 1 95.5 494 ASN B C 1
ATOM 8679 O O . ASN B 1 494 ? 21.859 -28.734 -5.066 1 95.5 494 ASN B O 1
ATOM 8683 N N . GLY B 1 495 ? 23.375 -27.062 -5.289 1 90.19 495 GLY B N 1
ATOM 8684 C CA . GLY B 1 495 ? 24.484 -27.859 -5.781 1 90.19 495 GLY B CA 1
ATOM 8685 C C . GLY B 1 495 ? 25.781 -27.078 -5.852 1 90.19 495 GLY B C 1
ATOM 8686 O O . GLY B 1 495 ? 25.828 -25.891 -5.527 1 90.19 495 GLY B O 1
ATOM 8687 N N . ALA B 1 496 ? 26.812 -27.672 -6.207 1 84.56 496 ALA B N 1
ATOM 8688 C CA . ALA B 1 496 ? 28.156 -27.125 -6.168 1 84.56 496 ALA B CA 1
ATOM 8689 C C . ALA B 1 496 ? 28.312 -25.953 -7.148 1 84.56 496 ALA B C 1
ATOM 8691 O O . ALA B 1 496 ? 29.094 -25.047 -6.91 1 84.56 496 ALA B O 1
ATOM 8692 N N . THR B 1 497 ? 27.484 -25.875 -8.148 1 81.88 497 THR B N 1
ATOM 8693 C CA . THR B 1 497 ? 27.766 -24.938 -9.234 1 81.88 497 THR B CA 1
ATOM 8694 C C . THR B 1 497 ? 26.688 -23.859 -9.289 1 81.88 497 THR B C 1
ATOM 8696 O O . THR B 1 497 ? 26.625 -23.094 -10.258 1 81.88 497 THR B O 1
ATOM 8699 N N . VAL B 1 498 ? 25.797 -23.844 -8.266 1 82.81 498 VAL B N 1
ATOM 8700 C CA . VAL B 1 498 ? 24.719 -22.859 -8.305 1 82.81 498 VAL B CA 1
ATOM 8701 C C . VAL B 1 498 ? 24.672 -22.109 -6.977 1 82.81 498 VAL B C 1
ATOM 8703 O O . VAL B 1 498 ? 25.109 -22.609 -5.945 1 82.81 498 VAL B O 1
ATOM 8706 N N . PRO B 1 499 ? 24.203 -20.828 -7.059 1 83.12 499 PRO B N 1
ATOM 8707 C CA . PRO B 1 499 ? 24.047 -20.062 -5.816 1 83.12 499 PRO B CA 1
ATOM 8708 C C . PRO B 1 499 ? 23.078 -20.734 -4.84 1 83.12 499 PRO B C 1
ATOM 8710 O O . PRO B 1 499 ? 22.281 -21.594 -5.242 1 83.12 499 PRO B O 1
ATOM 8713 N N . THR B 1 500 ? 23.125 -20.297 -3.658 1 88.88 500 THR B N 1
ATOM 8714 C CA . THR B 1 500 ? 22.312 -20.906 -2.611 1 88.88 500 THR B CA 1
ATOM 8715 C C . THR B 1 500 ? 20.844 -20.5 -2.76 1 88.88 500 THR B C 1
ATOM 8717 O O . THR B 1 500 ? 20.531 -19.312 -2.926 1 88.88 500 THR B O 1
ATOM 8720 N N . TRP B 1 501 ? 20 -21.406 -2.818 1 94.31 501 TRP B N 1
ATOM 8721 C CA . TRP B 1 501 ? 18.547 -21.297 -2.785 1 94.31 501 TRP B CA 1
ATOM 8722 C C . TRP B 1 501 ? 18 -21.703 -1.423 1 94.31 501 TRP B C 1
ATOM 8724 O O . TRP B 1 501 ? 17.906 -22.906 -1.116 1 94.31 501 TRP B O 1
ATOM 8734 N N . PRO B 1 502 ? 17.625 -20.703 -0.609 1 95.56 502 PRO B N 1
ATOM 8735 C CA . PRO B 1 502 ? 17.125 -21.047 0.727 1 95.56 502 PRO B CA 1
ATOM 8736 C C . PRO B 1 502 ? 15.75 -21.703 0.695 1 95.56 502 PRO B C 1
ATOM 8738 O O . PRO B 1 502 ? 14.992 -21.516 -0.258 1 95.56 502 PRO B O 1
ATOM 8741 N N . GLN B 1 503 ? 15.461 -22.5 1.734 1 96.62 503 GLN B N 1
ATOM 8742 C CA . GLN B 1 503 ? 14.133 -23.062 1.896 1 96.62 503 GLN B CA 1
ATOM 8743 C C . GLN B 1 503 ? 13.102 -21.984 2.225 1 96.62 503 GLN B C 1
ATOM 8745 O O . GLN B 1 503 ? 13.398 -21.047 2.975 1 96.62 503 GLN B O 1
ATOM 8750 N N . PHE B 1 504 ? 11.969 -22.078 1.675 1 97.62 504 PHE B N 1
ATOM 8751 C CA . PHE B 1 504 ? 10.812 -21.281 2.066 1 97.62 504 PHE B CA 1
ATOM 8752 C C . PHE B 1 504 ? 10.203 -21.812 3.357 1 97.62 504 PHE B C 1
ATOM 8754 O O . PHE B 1 504 ? 9.617 -22.906 3.373 1 97.62 504 PHE B O 1
ATOM 8761 N N . THR B 1 505 ? 10.32 -21.125 4.461 1 95 505 THR B N 1
ATOM 8762 C CA . THR B 1 505 ? 9.742 -21.516 5.742 1 95 505 THR B CA 1
ATOM 8763 C C . THR B 1 505 ? 8.523 -20.656 6.07 1 95 505 THR B C 1
ATOM 8765 O O . THR B 1 505 ? 8.336 -19.594 5.496 1 95 505 THR B O 1
ATOM 8768 N N . PRO B 1 506 ? 7.727 -21.141 6.977 1 88.19 506 PRO B N 1
ATOM 8769 C CA . PRO B 1 506 ? 6.523 -20.375 7.305 1 88.19 506 PRO B CA 1
ATOM 8770 C C . PRO B 1 506 ? 6.848 -18.984 7.844 1 88.19 506 PRO B C 1
ATOM 8772 O O . PRO B 1 506 ? 6.062 -18.047 7.664 1 88.19 506 PRO B O 1
ATOM 8775 N N . VAL B 1 507 ? 7.973 -18.766 8.406 1 87.38 507 VAL B N 1
ATOM 8776 C CA . VAL B 1 507 ? 8.305 -17.516 9.086 1 87.38 507 VAL B CA 1
ATOM 8777 C C . VAL B 1 507 ? 9.102 -16.609 8.141 1 87.38 507 VAL B C 1
ATOM 8779 O O . VAL B 1 507 ? 8.742 -15.453 7.938 1 87.38 507 VAL B O 1
ATOM 8782 N N . HIS B 1 508 ? 10.141 -17.109 7.441 1 91.44 508 HIS B N 1
ATOM 8783 C CA . HIS B 1 508 ? 11.055 -16.25 6.695 1 91.44 508 HIS B CA 1
ATOM 8784 C C . HIS B 1 508 ? 10.594 -16.078 5.25 1 91.44 508 HIS B C 1
ATOM 8786 O O . HIS B 1 508 ? 10.898 -15.062 4.621 1 91.44 508 HIS B O 1
ATOM 8792 N N . GLN B 1 509 ? 9.906 -17.109 4.676 1 96.19 509 GLN B N 1
ATOM 8793 C CA . GLN B 1 509 ? 9.328 -17.094 3.336 1 96.19 509 GLN B CA 1
ATOM 8794 C C . GLN B 1 509 ? 10.328 -16.594 2.307 1 96.19 509 GLN B C 1
ATOM 8796 O O . GLN B 1 509 ? 10.023 -15.688 1.526 1 96.19 509 GLN B O 1
ATOM 8801 N N . GLN B 1 510 ? 11.562 -17.062 2.391 1 97.25 510 GLN B N 1
ATOM 8802 C CA . GLN B 1 510 ? 12.617 -16.656 1.466 1 97.25 510 GLN B CA 1
ATOM 8803 C C . GLN B 1 510 ? 12.391 -17.25 0.078 1 97.25 510 GLN B C 1
ATOM 8805 O O . GLN B 1 510 ? 11.797 -18.312 -0.056 1 97.25 510 GLN B O 1
ATOM 8810 N N . TYR B 1 511 ? 12.797 -16.547 -0.963 1 97.56 511 TYR B N 1
ATOM 8811 C CA . TYR B 1 511 ? 12.695 -17 -2.344 1 97.56 511 TYR B CA 1
ATOM 8812 C C . TYR B 1 511 ? 13.859 -16.484 -3.18 1 97.56 511 TYR B C 1
ATOM 8814 O O . TYR B 1 511 ? 14.57 -15.57 -2.758 1 97.56 511 TYR B O 1
ATOM 8822 N N . VAL B 1 512 ? 14.07 -17.109 -4.309 1 97.25 512 VAL B N 1
ATOM 8823 C CA . VAL B 1 512 ? 15.086 -16.672 -5.258 1 97.25 512 VAL B CA 1
ATOM 8824 C C . VAL B 1 512 ? 14.438 -15.844 -6.367 1 97.25 512 VAL B C 1
ATOM 8826 O O . VAL B 1 512 ? 13.5 -16.297 -7.023 1 97.25 512 VAL B O 1
ATOM 8829 N N . SER B 1 513 ? 14.867 -14.625 -6.5 1 96.38 513 SER B N 1
ATOM 8830 C CA . SER B 1 513 ? 14.492 -13.805 -7.648 1 96.38 513 SER B CA 1
ATOM 8831 C C . SER B 1 513 ? 15.375 -14.102 -8.852 1 96.38 513 SER B C 1
ATOM 8833 O O . SER B 1 513 ? 16.594 -13.891 -8.812 1 96.38 513 SER B O 1
ATOM 8835 N N . MET B 1 514 ? 14.664 -14.625 -9.922 1 95.19 514 MET B N 1
ATOM 8836 C CA . MET B 1 514 ? 15.398 -15.078 -11.094 1 95.19 514 MET B CA 1
ATOM 8837 C C . MET B 1 514 ? 15.375 -14.016 -12.195 1 95.19 514 MET B C 1
ATOM 8839 O O . MET B 1 514 ? 14.508 -14.039 -13.062 1 95.19 514 MET B O 1
ATOM 8843 N N . ASP B 1 515 ? 16.25 -13.133 -12.094 1 91.94 515 ASP B N 1
ATOM 8844 C CA . ASP B 1 515 ? 16.562 -12.18 -13.148 1 91.94 515 ASP B CA 1
ATOM 8845 C C . ASP B 1 515 ? 17.969 -12.43 -13.695 1 91.94 515 ASP B C 1
ATOM 8847 O O . ASP B 1 515 ? 18.562 -13.484 -13.453 1 91.94 515 ASP B O 1
ATOM 8851 N N . SER B 1 516 ? 18.5 -11.516 -14.492 1 85.06 516 SER B N 1
ATOM 8852 C CA . SER B 1 516 ? 19.859 -11.695 -15.016 1 85.06 516 SER B CA 1
ATOM 8853 C C . SER B 1 516 ? 20.859 -11.945 -13.891 1 85.06 516 SER B C 1
ATOM 8855 O O . SER B 1 516 ? 21.75 -12.781 -14.023 1 85.06 516 SER B O 1
ATOM 8857 N N . GLN B 1 517 ? 20.562 -11.266 -12.852 1 88 517 GLN B N 1
ATOM 8858 C CA . GLN B 1 517 ? 21.297 -11.555 -11.625 1 88 517 GLN B CA 1
ATOM 8859 C C . GLN B 1 517 ? 20.375 -12.148 -10.562 1 88 517 GLN B C 1
ATOM 8861 O O . GLN B 1 517 ? 19.359 -11.555 -10.219 1 88 517 GLN B O 1
ATOM 8866 N N . ILE B 1 518 ? 20.766 -13.398 -10.125 1 90.75 518 ILE B N 1
ATOM 8867 C CA . ILE B 1 518 ? 19.953 -14.094 -9.125 1 90.75 518 ILE B CA 1
ATOM 8868 C C . ILE B 1 518 ? 20.094 -13.406 -7.773 1 90.75 518 ILE B C 1
ATOM 8870 O O . ILE B 1 518 ? 21.219 -13.094 -7.348 1 90.75 518 ILE B O 1
ATOM 8874 N N . SER B 1 519 ? 19.062 -13.047 -7.109 1 94.38 519 SER B N 1
ATOM 8875 C CA . SER B 1 519 ? 19.062 -12.422 -5.793 1 94.38 519 SER B CA 1
ATOM 8876 C C . SER B 1 519 ? 18.078 -13.094 -4.852 1 94.38 519 SER B C 1
ATOM 8878 O O . SER B 1 519 ? 17.25 -13.914 -5.285 1 94.38 519 SER B O 1
ATOM 8880 N N . LEU B 1 520 ? 18.281 -12.859 -3.57 1 95.69 520 LEU B N 1
ATOM 8881 C CA . LEU B 1 520 ? 17.406 -13.43 -2.553 1 95.69 520 LEU B CA 1
ATOM 8882 C C . LEU B 1 520 ? 16.391 -12.406 -2.066 1 95.69 520 LEU B C 1
ATOM 8884 O O . LEU B 1 520 ? 16.719 -11.219 -1.934 1 95.69 520 LEU B O 1
ATOM 8888 N N . GLY B 1 521 ? 15.18 -12.812 -1.939 1 95.5 521 GLY B N 1
ATOM 8889 C CA . GLY B 1 521 ? 14.133 -12.008 -1.325 1 95.5 521 GLY B CA 1
ATOM 8890 C C . GLY B 1 521 ? 13.375 -12.742 -0.237 1 95.5 521 GLY B C 1
ATOM 8891 O O . GLY B 1 521 ? 13.617 -13.93 0.005 1 95.5 521 GLY B O 1
ATOM 8892 N N . SER B 1 522 ? 12.555 -12.023 0.5 1 96 522 SER B N 1
ATOM 8893 C CA . SER B 1 522 ? 11.664 -12.602 1.507 1 96 522 SER B CA 1
ATOM 8894 C C . SER B 1 522 ? 10.297 -11.93 1.479 1 96 522 SER B C 1
ATOM 8896 O O . SER B 1 522 ? 10.164 -10.789 1.041 1 96 522 SER B O 1
ATOM 8898 N N . ASN B 1 523 ? 9.305 -12.719 1.832 1 95.94 523 ASN B N 1
ATOM 8899 C CA . ASN B 1 523 ? 7.957 -12.18 1.996 1 95.94 523 ASN B CA 1
ATOM 8900 C C . ASN B 1 523 ? 7.488 -11.445 0.744 1 95.94 523 ASN B C 1
ATOM 8902 O O . ASN B 1 523 ? 7.078 -10.289 0.816 1 95.94 523 ASN B O 1
ATOM 8906 N N . LEU B 1 524 ? 7.527 -12.219 -0.379 1 97.19 524 LEU B N 1
ATOM 8907 C CA . LEU B 1 524 ? 7.145 -11.617 -1.653 1 97.19 524 LEU B CA 1
ATOM 8908 C C . LEU B 1 524 ? 5.738 -11.039 -1.58 1 97.19 524 LEU B C 1
ATOM 8910 O O . LEU B 1 524 ? 4.789 -11.742 -1.222 1 97.19 524 LEU B O 1
ATOM 8914 N N . ARG B 1 525 ? 5.59 -9.711 -1.9 1 96.5 525 ARG B N 1
ATOM 8915 C CA . ARG B 1 525 ? 4.316 -9.008 -2.021 1 96.5 525 ARG B CA 1
ATOM 8916 C C . ARG B 1 525 ? 3.432 -9.266 -0.808 1 96.5 525 ARG B C 1
ATOM 8918 O O . ARG B 1 525 ? 2.234 -9.523 -0.949 1 96.5 525 ARG B O 1
ATOM 8925 N N . ALA B 1 526 ? 4.004 -9.219 0.427 1 95.94 526 ALA B N 1
ATOM 8926 C CA . ALA B 1 526 ? 3.322 -9.562 1.672 1 95.94 526 ALA B CA 1
ATOM 8927 C C . ALA B 1 526 ? 2.045 -8.742 1.839 1 95.94 526 ALA B C 1
ATOM 8929 O O . ALA B 1 526 ? 1.029 -9.258 2.314 1 95.94 526 ALA B O 1
ATOM 8930 N N . ASP B 1 527 ? 2.035 -7.477 1.459 1 95.5 527 ASP B N 1
ATOM 8931 C CA . ASP B 1 527 ? 0.86 -6.617 1.581 1 95.5 527 ASP B CA 1
ATOM 8932 C C . ASP B 1 527 ? -0.269 -7.102 0.672 1 95.5 527 ASP B C 1
ATOM 8934 O O . ASP B 1 527 ? -1.437 -7.098 1.067 1 95.5 527 ASP B O 1
ATOM 8938 N N . LYS B 1 528 ? 0.083 -7.539 -0.562 1 96.81 528 LYS B N 1
ATOM 8939 C CA . LYS B 1 528 ? -0.926 -8.031 -1.496 1 96.81 528 LYS B CA 1
ATOM 8940 C C . LYS B 1 528 ? -1.463 -9.391 -1.06 1 96.81 528 LYS B C 1
ATOM 8942 O O . LYS B 1 528 ? -2.645 -9.688 -1.251 1 96.81 528 LYS B O 1
ATOM 8947 N N . VAL B 1 529 ? -0.576 -10.266 -0.471 1 94.38 529 VAL B N 1
ATOM 8948 C CA . VAL B 1 529 ? -1.011 -11.555 0.051 1 94.38 529 VAL B CA 1
ATOM 8949 C C . VAL B 1 529 ? -2.057 -11.344 1.145 1 94.38 529 VAL B C 1
ATOM 8951 O O . VAL B 1 529 ? -3.115 -11.977 1.128 1 94.38 529 VAL B O 1
ATOM 8954 N N . HIS B 1 530 ? -1.796 -10.414 2.074 1 93.44 530 HIS B N 1
ATOM 8955 C CA . HIS B 1 530 ? -2.777 -10.125 3.115 1 93.44 530 HIS B CA 1
ATOM 8956 C C . HIS B 1 530 ? -4.035 -9.492 2.529 1 93.44 530 HIS B C 1
ATOM 8958 O O . HIS B 1 530 ? -5.148 -9.805 2.963 1 93.44 530 HIS B O 1
ATOM 8964 N N . PHE B 1 531 ? -3.877 -8.578 1.543 1 94.69 531 PHE B N 1
ATOM 8965 C CA . PHE B 1 531 ? -4.988 -7.871 0.914 1 94.69 531 PHE B CA 1
ATOM 8966 C C . PHE B 1 531 ? -5.992 -8.859 0.331 1 94.69 531 PHE B C 1
ATOM 8968 O O . PHE B 1 531 ? -7.184 -8.797 0.649 1 94.69 531 PHE B O 1
ATOM 8975 N N . TRP B 1 532 ? -5.535 -9.828 -0.421 1 90.88 532 TRP B N 1
ATOM 8976 C CA . TRP B 1 532 ? -6.414 -10.742 -1.138 1 90.88 532 TRP B CA 1
ATOM 8977 C C . TRP B 1 532 ? -6.934 -11.836 -0.208 1 90.88 532 TRP B C 1
ATOM 8979 O O . TRP B 1 532 ? -8.078 -12.273 -0.336 1 90.88 532 TRP B O 1
ATOM 8989 N N . ASN B 1 533 ? -6.125 -12.289 0.71 1 88 533 ASN B N 1
ATOM 8990 C CA . ASN B 1 533 ? -6.488 -13.453 1.515 1 88 533 ASN B CA 1
ATOM 8991 C C . ASN B 1 533 ? -7.332 -13.055 2.723 1 88 533 ASN B C 1
ATOM 8993 O O . ASN B 1 533 ? -8.133 -13.859 3.213 1 88 533 ASN B O 1
ATOM 8997 N N . LYS B 1 534 ? -7.121 -11.859 3.203 1 88.25 534 LYS B N 1
ATOM 8998 C CA . LYS B 1 534 ? -7.754 -11.531 4.477 1 88.25 534 LYS B CA 1
ATOM 8999 C C . LYS B 1 534 ? -8.602 -10.266 4.359 1 88.25 534 LYS B C 1
ATOM 9001 O O . LYS B 1 534 ? -9.781 -10.266 4.73 1 88.25 534 LYS B O 1
ATOM 9006 N N . PHE B 1 535 ? -8.086 -9.18 3.801 1 90.75 535 PHE B N 1
ATOM 9007 C CA . PHE B 1 535 ? -8.789 -7.902 3.824 1 90.75 535 PHE B CA 1
ATOM 9008 C C . PHE B 1 535 ? -10 -7.93 2.896 1 90.75 535 PHE B C 1
ATOM 9010 O O . PHE B 1 535 ? -11.109 -7.602 3.309 1 90.75 535 PHE B O 1
ATOM 9017 N N . LEU B 1 536 ? -9.797 -8.281 1.643 1 88.56 536 LEU B N 1
ATOM 9018 C CA . LEU B 1 536 ? -10.891 -8.211 0.683 1 88.56 536 LEU B CA 1
ATOM 9019 C C . LEU B 1 536 ? -12.062 -9.078 1.134 1 88.56 536 LEU B C 1
ATOM 9021 O O . LEU B 1 536 ? -13.211 -8.625 1.139 1 88.56 536 LEU B O 1
ATOM 9025 N N . PRO B 1 537 ? -11.789 -10.359 1.575 1 83.12 537 PRO B N 1
ATOM 9026 C CA . PRO B 1 537 ? -12.914 -11.164 2.074 1 83.12 537 PRO B CA 1
ATOM 9027 C C . PRO B 1 537 ? -13.617 -10.523 3.266 1 83.12 537 PRO B C 1
ATOM 9029 O O . PRO B 1 537 ? -14.812 -10.727 3.467 1 83.12 537 PRO B O 1
ATOM 9032 N N . SER B 1 538 ? -12.883 -9.734 4.082 1 83.12 538 SER B N 1
ATOM 9033 C CA . SER B 1 538 ? -13.469 -9.102 5.262 1 83.12 538 SER B CA 1
ATOM 9034 C C . SER B 1 538 ? -14.453 -8.008 4.871 1 83.12 538 SER B C 1
ATOM 9036 O O . SER B 1 538 ? -15.289 -7.602 5.676 1 83.12 538 SER B O 1
ATOM 9038 N N . LEU B 1 539 ? -14.289 -7.434 3.689 1 83.12 539 LEU B N 1
ATOM 9039 C CA . LEU B 1 539 ? -15.188 -6.387 3.219 1 83.12 539 LEU B CA 1
ATOM 9040 C C . LEU B 1 539 ? -16.547 -6.973 2.838 1 83.12 539 LEU B C 1
ATOM 9042 O O . LEU B 1 539 ? -17.547 -6.254 2.791 1 83.12 539 LEU B O 1
ATOM 9046 N N . THR B 1 540 ? -16.531 -8.234 2.48 1 72.94 540 THR B N 1
ATOM 9047 C CA . THR B 1 540 ? -17.75 -8.859 1.996 1 72.94 540 THR B CA 1
ATOM 9048 C C . THR B 1 540 ? -18.453 -9.625 3.119 1 72.94 540 THR B C 1
ATOM 9050 O O . THR B 1 540 ? -19.609 -10.039 2.975 1 72.94 540 THR B O 1
ATOM 9053 N N . SER B 1 541 ? -17.672 -9.93 4.297 1 61.78 541 SER B N 1
ATOM 9054 C CA . SER B 1 541 ? -18.266 -10.688 5.391 1 61.78 541 SER B CA 1
ATOM 9055 C C . SER B 1 541 ? -19.188 -9.812 6.23 1 61.78 541 SER B C 1
ATOM 9057 O O . SER B 1 541 ? -18.875 -8.656 6.508 1 61.78 541 SER B O 1
ATOM 9059 N N . SER B 1 542 ? -20.328 -9.781 6.078 1 51.41 542 SER B N 1
ATOM 9060 C CA . SER B 1 542 ? -21.344 -9.133 6.914 1 51.41 542 SER B CA 1
ATOM 9061 C C . SER B 1 542 ? -21.031 -9.312 8.391 1 51.41 542 SER B C 1
ATOM 9063 O O . SER B 1 542 ? -21.297 -10.375 8.969 1 51.41 542 SER B O 1
ATOM 9065 N N . ASP B 1 543 ? -19.844 -8.969 8.945 1 46.81 543 ASP B N 1
ATOM 9066 C CA . ASP B 1 543 ? -19.797 -9.086 10.406 1 46.81 543 ASP B CA 1
ATOM 9067 C C . ASP B 1 543 ? -21.016 -8.422 11.039 1 46.81 543 ASP B C 1
ATOM 9069 O O . ASP B 1 543 ? -21.422 -7.332 10.641 1 46.81 543 ASP B O 1
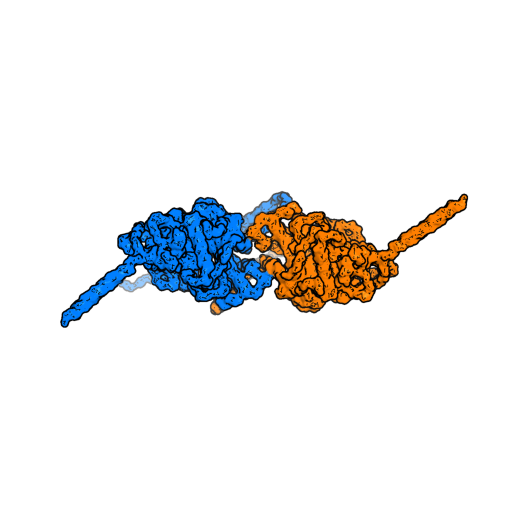ATOM 9073 N N . PRO B 1 544 ? -21.703 -9.086 11.898 1 39.84 544 PRO B N 1
ATOM 9074 C CA . PRO B 1 544 ? -22.719 -8.375 12.672 1 39.84 544 PRO B CA 1
ATOM 9075 C C . PRO B 1 544 ? -22.156 -7.164 13.414 1 39.84 544 PRO B C 1
ATOM 9077 O O . PRO B 1 544 ? -20.969 -7.145 13.758 1 39.84 544 PRO B O 1
ATOM 9080 N N . PRO B 1 545 ? -22.625 -6.066 13.398 1 37.78 545 PRO B N 1
ATOM 9081 C CA . PRO B 1 545 ? -22.172 -4.895 14.156 1 37.78 545 PRO B CA 1
ATOM 9082 C C . PRO B 1 545 ? -21.547 -5.27 15.5 1 37.78 545 PRO B C 1
ATOM 9084 O O . PRO B 1 545 ? -22 -6.219 16.141 1 37.78 545 PRO B O 1
ATOM 9087 N N . SER B 1 546 ? -20.266 -5.027 15.797 1 36.31 546 SER B N 1
ATOM 9088 C CA . SER B 1 546 ? -19.703 -5.215 17.125 1 36.31 546 SER B CA 1
ATOM 9089 C C . SER B 1 546 ? -20.734 -4.91 18.203 1 36.31 546 SER B C 1
ATOM 9091 O O . SER B 1 546 ? -21.328 -3.828 18.219 1 36.31 546 SER B O 1
ATOM 9093 N N . GLN B 1 547 ? -21.25 -5.805 18.859 1 33.59 547 GLN B N 1
ATOM 9094 C CA . GLN B 1 547 ? -22.016 -5.59 20.094 1 33.59 547 GLN B CA 1
ATOM 9095 C C . GLN B 1 547 ? -21.266 -4.691 21.062 1 33.59 547 GLN B C 1
ATOM 9097 O O . GLN B 1 547 ? -20.078 -4.91 21.328 1 33.59 547 GLN B O 1
ATOM 9102 N N . GLU B 1 548 ? -21.609 -3.436 21.328 1 35.56 548 GLU B N 1
ATOM 9103 C CA . GLU B 1 548 ? -21.234 -2.543 22.422 1 35.56 548 GLU B CA 1
ATOM 9104 C C . GLU B 1 548 ? -20.797 -3.33 23.656 1 35.56 548 GLU B C 1
ATOM 9106 O O . GLU B 1 548 ? -21.453 -4.305 24.031 1 35.56 548 GLU B O 1
ATOM 9111 N N . PRO B 1 549 ? -19.5 -3.199 24.062 1 33.84 549 PRO B N 1
ATOM 9112 C CA . PRO B 1 549 ? -19.281 -3.932 25.312 1 33.84 549 PRO B CA 1
ATOM 9113 C C . PRO B 1 549 ? -20.422 -3.746 26.312 1 33.84 549 PRO B C 1
ATOM 9115 O O . PRO B 1 549 ? -21.016 -2.67 26.375 1 33.84 549 PRO B O 1
ATOM 9118 N N . PRO B 1 550 ? -20.922 -4.695 26.922 1 30.33 550 PRO B N 1
ATOM 9119 C CA . PRO B 1 550 ? -21.938 -4.438 27.938 1 30.33 550 PRO B CA 1
ATOM 9120 C C . PRO B 1 550 ? -21.438 -3.52 29.047 1 30.33 550 PRO B C 1
ATOM 9122 O O . PRO B 1 550 ? -20.344 -3.734 29.594 1 30.33 550 PRO B O 1
ATOM 9125 N N . THR B 1 551 ? -21.516 -2.162 29.016 1 31.98 551 THR B N 1
ATOM 9126 C CA . THR B 1 551 ? -21.422 -1.376 30.25 1 31.98 551 THR B CA 1
ATOM 9127 C C . THR B 1 551 ? -21.859 -2.197 31.453 1 31.98 551 THR B C 1
ATOM 9129 O O . THR B 1 551 ? -22.938 -2.811 31.422 1 31.98 551 THR B O 1
ATOM 9132 N N . ASP B 1 552 ? -20.844 -2.561 32.25 1 28.42 552 ASP B N 1
ATOM 9133 C CA . ASP B 1 552 ? -21.25 -3.133 33.5 1 28.42 552 ASP B CA 1
ATOM 9134 C C . ASP B 1 552 ? -22.359 -2.301 34.156 1 28.42 552 ASP B C 1
ATOM 9136 O O . ASP B 1 552 ? -22.125 -1.181 34.625 1 28.42 552 ASP B O 1
ATOM 9140 N N . LYS B 1 553 ? -23.438 -2.295 33.688 1 29.22 553 LYS B N 1
ATOM 9141 C CA . LYS B 1 553 ? -24.484 -1.741 34.562 1 29.22 553 LYS B CA 1
ATOM 9142 C C . LYS B 1 553 ? -24.266 -2.158 36 1 29.22 553 LYS B C 1
ATOM 9144 O O . LYS B 1 553 ? -23.953 -3.316 36.281 1 29.22 553 LYS B O 1
ATOM 9149 N N . PRO B 1 554 ? -24.016 -1.212 36.969 1 30.55 554 PRO B N 1
ATOM 9150 C CA . PRO B 1 554 ? -24.234 -1.73 38.344 1 30.55 554 PRO B CA 1
ATOM 9151 C C . PRO B 1 554 ? -25.281 -2.838 38.375 1 30.55 554 PRO B C 1
ATOM 9153 O O . PRO B 1 554 ? -26.141 -2.918 37.5 1 30.55 554 PRO B O 1
ATOM 9156 N N . GLU B 1 555 ? -24.953 -3.945 39.094 1 28.39 555 GLU B N 1
ATOM 9157 C CA . GLU B 1 555 ? -26 -4.914 39.438 1 28.39 555 GLU B CA 1
ATOM 9158 C C . GLU B 1 555 ? -27.344 -4.227 39.656 1 28.39 555 GLU B C 1
ATOM 9160 O O . GLU B 1 555 ? -27.547 -3.602 40.719 1 28.39 555 GLU B O 1
ATOM 9165 N N . HIS B 1 556 ? -27.734 -3.336 38.875 1 25.05 556 HIS B N 1
ATOM 9166 C CA . HIS B 1 556 ? -29.094 -3.029 39.312 1 25.05 556 HIS B CA 1
ATOM 9167 C C . HIS B 1 556 ? -29.859 -4.301 39.656 1 25.05 556 HIS B C 1
ATOM 9169 O O . HIS B 1 556 ? -29.609 -5.355 39.062 1 25.05 556 HIS B O 1
ATOM 9175 N N . HIS B 1 557 ? -30.312 -4.406 40.969 1 26.92 557 HIS B N 1
ATOM 9176 C CA . HIS B 1 557 ? -31.469 -5.125 41.5 1 26.92 557 HIS B CA 1
ATOM 9177 C C . HIS B 1 557 ? -32.5 -5.414 40.406 1 26.92 557 HIS B C 1
ATOM 9179 O O . HIS B 1 557 ? -32.906 -4.512 39.656 1 26.92 557 HIS B O 1
ATOM 9185 N N . VAL B 1 558 ? -32.281 -6.602 39.781 1 28.44 558 VAL B N 1
ATOM 9186 C CA . VAL B 1 558 ? -33.25 -7.391 39.062 1 28.44 558 VAL B CA 1
ATOM 9187 C C . VAL B 1 558 ? -34.656 -7.023 39.531 1 28.44 558 VAL B C 1
ATOM 9189 O O . VAL B 1 558 ? -35.031 -7.273 40.688 1 28.44 558 VAL B O 1
ATOM 9192 N N . LYS B 1 559 ? -35.094 -5.891 39.156 1 27.23 559 LYS B N 1
ATOM 9193 C CA . LYS B 1 559 ? -36.375 -5.359 39.625 1 27.23 559 LYS B CA 1
ATOM 9194 C C . LYS B 1 559 ? -37.406 -6.469 39.781 1 27.23 559 LYS B C 1
ATOM 9196 O O . LYS B 1 559 ? -37.469 -7.387 38.938 1 27.23 559 LYS B O 1
ATOM 9201 N N . ARG B 1 560 ? -38.156 -6.707 40.906 1 31.08 560 ARG B N 1
ATOM 9202 C CA . ARG B 1 560 ? -39.5 -7.18 41.219 1 31.08 560 ARG B CA 1
ATOM 9203 C C . ARG B 1 560 ? -40.469 -6.781 40.094 1 31.08 560 ARG B C 1
ATOM 9205 O O . ARG B 1 560 ? -41.469 -7.457 39.875 1 31.08 560 ARG B O 1
ATOM 9212 N N . ARG B 1 561 ? -40.094 -5.676 39.469 1 30.09 561 ARG B N 1
ATOM 9213 C CA . ARG B 1 561 ? -41.219 -5.109 38.75 1 30.09 561 ARG B CA 1
ATOM 9214 C C . ARG B 1 561 ? -41.406 -5.82 37.406 1 30.09 561 ARG B C 1
ATOM 9216 O O . ARG B 1 561 ? -42.5 -5.859 36.875 1 30.09 561 ARG B O 1
ATOM 9223 N N . ASP B 1 562 ? -40.344 -6.223 36.938 1 29.34 562 ASP B N 1
ATOM 9224 C CA . ASP B 1 562 ? -40.594 -6.711 35.594 1 29.34 562 ASP B CA 1
ATOM 9225 C C . ASP B 1 562 ? -41.281 -8.078 35.594 1 29.34 562 ASP B C 1
ATOM 9227 O O . ASP B 1 562 ? -41.75 -8.562 34.562 1 29.34 562 ASP B O 1
ATOM 9231 N N . LYS B 1 563 ? -41.125 -8.672 36.75 1 36.81 563 LYS B N 1
ATOM 9232 C CA . LYS B 1 563 ? -42.031 -9.75 37.094 1 36.81 563 LYS B CA 1
ATOM 9233 C C . LYS B 1 563 ? -43.469 -9.266 37.094 1 36.81 563 LYS B C 1
ATOM 9235 O O . LYS B 1 563 ? -44.406 -10.016 36.781 1 36.81 563 LYS B O 1
ATOM 9240 N N . VAL B 1 564 ? -43.5 -7.93 37.438 1 36.97 564 VAL B N 1
ATOM 9241 C CA . VAL B 1 564 ? -44.812 -7.297 37.5 1 36.97 564 VAL B CA 1
ATOM 9242 C C . VAL B 1 564 ? -45.344 -7.074 36.062 1 36.97 564 VAL B C 1
ATOM 9244 O O . VAL B 1 564 ? -46.5 -7.305 35.781 1 36.97 564 VAL B O 1
ATOM 9247 N N . VAL B 1 565 ? -44.438 -6.711 35.25 1 37.78 565 VAL B N 1
ATOM 9248 C CA . VAL B 1 565 ? -44.938 -6.34 33.938 1 37.78 565 VAL B CA 1
ATOM 9249 C C . VAL B 1 565 ? -45.25 -7.594 33.125 1 37.78 565 VAL B C 1
ATOM 9251 O O . VAL B 1 565 ? -46.281 -7.652 32.438 1 37.78 565 VAL B O 1
ATOM 9254 N N . ILE B 1 566 ? -44.406 -8.586 33.281 1 38.91 566 ILE B N 1
ATOM 9255 C CA . ILE B 1 566 ? -44.688 -9.891 32.719 1 38.91 566 ILE B CA 1
ATOM 9256 C C . ILE B 1 566 ? -45.938 -10.469 33.344 1 38.91 566 ILE B C 1
ATOM 9258 O O . ILE B 1 566 ? -46.812 -11.023 32.656 1 38.91 566 ILE B O 1
ATOM 9262 N N . ALA B 1 567 ? -46 -10.125 34.625 1 42.88 567 ALA B N 1
ATOM 9263 C CA . ALA B 1 567 ? -47.219 -10.469 35.375 1 42.88 567 ALA B CA 1
ATOM 9264 C C . ALA B 1 567 ? -48.406 -9.688 34.812 1 42.88 567 ALA B C 1
ATOM 9266 O O . ALA B 1 567 ? -49.5 -10.242 34.688 1 42.88 567 ALA B O 1
ATOM 9267 N N . LEU B 1 568 ? -48.062 -8.453 34.469 1 45.25 568 LEU B N 1
ATOM 9268 C CA . LEU B 1 568 ? -49.125 -7.609 33.938 1 45.25 568 LEU B CA 1
ATOM 9269 C C . LEU B 1 568 ? -49.5 -8.031 32.5 1 45.25 568 LEU B C 1
ATOM 9271 O O . LEU B 1 568 ? -50.656 -8.062 32.156 1 45.25 568 LEU B O 1
ATOM 9275 N N . ALA B 1 569 ? -48.469 -8.406 31.766 1 44.75 569 ALA B N 1
ATOM 9276 C CA . ALA B 1 569 ? -48.719 -8.836 30.391 1 44.75 569 ALA B CA 1
ATOM 9277 C C . ALA B 1 569 ? -49.406 -10.195 30.375 1 44.75 569 ALA B C 1
ATOM 9279 O O . ALA B 1 569 ? -50.312 -10.406 29.578 1 44.75 569 ALA B O 1
ATOM 9280 N N . LEU B 1 570 ? -48.906 -10.984 31.281 1 46.41 570 LEU B N 1
ATOM 9281 C CA . LEU B 1 570 ? -49.562 -12.273 31.453 1 46.41 570 LEU B CA 1
ATOM 9282 C C . LEU B 1 570 ? -51 -12.102 31.922 1 46.41 570 LEU B C 1
ATOM 9284 O O . LEU B 1 570 ? -51.906 -12.836 31.5 1 46.41 570 LEU B O 1
ATOM 9288 N N . THR B 1 571 ? -51.094 -11.016 32.719 1 46.78 571 THR B N 1
ATOM 9289 C CA . THR B 1 571 ? -52.438 -10.711 33.188 1 46.78 571 THR B CA 1
ATOM 9290 C C . THR B 1 571 ? -53.312 -10.203 32.031 1 46.78 571 THR B C 1
ATOM 9292 O O . THR B 1 571 ? -54.5 -10.516 31.984 1 46.78 571 THR B O 1
ATOM 9295 N N . SER B 1 572 ? -52.625 -9.516 31.172 1 47 572 SER B N 1
ATOM 9296 C CA . SER B 1 572 ? -53.375 -8.992 30.047 1 47 572 SER B CA 1
ATOM 9297 C C . SER B 1 572 ? -53.812 -10.109 29.109 1 47 572 SER B C 1
ATOM 9299 O O . SER B 1 572 ? -54.938 -10.094 28.594 1 47 572 SER B O 1
ATOM 9301 N N . VAL B 1 573 ? -52.906 -11.07 28.922 1 50.81 573 VAL B N 1
ATOM 9302 C CA . VAL B 1 573 ? -53.219 -12.234 28.109 1 50.81 573 VAL B CA 1
ATOM 9303 C C . VAL B 1 573 ? -54.344 -13.039 28.781 1 50.81 573 VAL B C 1
ATOM 9305 O O . VAL B 1 573 ? -55.281 -13.5 28.109 1 50.81 573 VAL B O 1
ATOM 9308 N N . ILE B 1 574 ? -54.156 -13.008 30.109 1 51.62 574 ILE B N 1
ATOM 9309 C CA . ILE B 1 574 ? -55.188 -13.711 30.859 1 51.62 574 ILE B CA 1
ATOM 9310 C C . ILE B 1 574 ? -56.531 -12.992 30.703 1 51.62 574 ILE B C 1
ATOM 9312 O O . ILE B 1 574 ? -57.562 -13.633 30.484 1 51.62 574 ILE B O 1
ATOM 9316 N N . PHE B 1 575 ? -56.375 -11.633 30.656 1 52.53 575 PHE B N 1
ATOM 9317 C CA . PHE B 1 575 ? -57.625 -10.867 30.516 1 52.53 575 PHE B CA 1
ATOM 9318 C C . PHE B 1 575 ? -58.219 -11.07 29.125 1 52.53 575 PHE B C 1
ATOM 9320 O O . PHE B 1 575 ? -59.438 -11.164 28.984 1 52.53 575 PHE B O 1
ATOM 9327 N N . ILE B 1 576 ? -57.312 -11.227 28.172 1 56.12 576 ILE B N 1
ATOM 9328 C CA . ILE B 1 576 ? -57.781 -11.438 26.797 1 56.12 576 ILE B CA 1
ATOM 9329 C C . ILE B 1 576 ? -58.406 -12.828 26.672 1 56.12 576 ILE B C 1
ATOM 9331 O O . ILE B 1 576 ? -59.469 -12.984 26.078 1 56.12 576 ILE B O 1
ATOM 9335 N N . VAL B 1 577 ? -57.719 -13.773 27.312 1 58.81 577 VAL B N 1
ATOM 9336 C CA . VAL B 1 577 ? -58.219 -15.133 27.297 1 58.81 577 VAL B CA 1
ATOM 9337 C C . VAL B 1 577 ? -59.562 -15.195 28.031 1 58.81 577 VAL B C 1
ATOM 9339 O O . VAL B 1 577 ? -60.5 -15.812 27.547 1 58.81 577 VAL B O 1
ATOM 9342 N N . VAL B 1 578 ? -59.562 -14.406 29.203 1 58.72 578 VAL B N 1
ATOM 9343 C CA . VAL B 1 578 ? -60.812 -14.367 29.969 1 58.72 578 VAL B CA 1
ATOM 9344 C C . VAL B 1 578 ? -61.906 -13.656 29.156 1 58.72 578 VAL B C 1
ATOM 9346 O O . VAL B 1 578 ? -63.062 -14.102 29.125 1 58.72 578 VAL B O 1
ATOM 9349 N N . ALA B 1 579 ? -61.438 -12.602 28.438 1 58.16 579 ALA B N 1
ATOM 9350 C CA . ALA B 1 579 ? -62.375 -11.859 27.625 1 58.16 579 ALA B CA 1
ATOM 9351 C C . ALA B 1 579 ? -62.938 -12.719 26.484 1 58.16 579 ALA B C 1
ATOM 9353 O O . ALA B 1 579 ? -64.125 -12.703 26.219 1 58.16 579 ALA B O 1
ATOM 9354 N N . ILE B 1 580 ? -62 -13.555 25.922 1 60.38 580 ILE B N 1
ATOM 9355 C CA . ILE B 1 580 ? -62.406 -14.469 24.844 1 60.38 580 ILE B CA 1
ATOM 9356 C C . ILE B 1 580 ? -63.312 -15.555 25.422 1 60.38 580 ILE B C 1
ATOM 9358 O O . ILE B 1 580 ? -64.375 -15.883 24.828 1 60.38 580 ILE B O 1
ATOM 9362 N N . LEU B 1 581 ? -62.906 -15.969 26.578 1 60.16 581 LEU B N 1
ATOM 9363 C CA . LEU B 1 581 ? -63.719 -17.016 27.188 1 60.16 581 LEU B CA 1
ATOM 9364 C C . LEU B 1 581 ? -65.062 -16.484 27.562 1 60.16 581 LEU B C 1
ATOM 9366 O O . LEU B 1 581 ? -66.125 -17.156 27.359 1 60.16 581 LEU B O 1
ATOM 9370 N N . LEU B 1 582 ? -65 -15.156 28.094 1 58.53 582 LEU B N 1
ATOM 9371 C CA . LEU B 1 582 ? -66.312 -14.539 28.406 1 58.53 582 LEU B CA 1
ATOM 9372 C C . LEU B 1 582 ? -67.125 -14.312 27.156 1 58.53 582 LEU B C 1
ATOM 9374 O O . LEU B 1 582 ? -68.312 -14.484 27.172 1 58.53 582 LEU B O 1
ATOM 9378 N N . PHE B 1 583 ? -66.375 -14.047 26.078 1 58.88 583 PHE B N 1
ATOM 9379 C CA . PHE B 1 583 ? -67.062 -13.852 24.797 1 58.88 583 PHE B CA 1
ATOM 9380 C C . PHE B 1 583 ? -67.625 -15.164 24.281 1 58.88 583 PHE B C 1
ATOM 9382 O O . PHE B 1 583 ? -68.812 -15.203 23.828 1 58.88 583 PHE B O 1
ATOM 9389 N N . ILE B 1 584 ? -66.875 -16.234 24.453 1 59.91 584 ILE B N 1
ATOM 9390 C CA . ILE B 1 584 ? -67.312 -17.562 24.078 1 59.91 584 ILE B CA 1
ATOM 9391 C C . ILE B 1 584 ? -68.5 -17.953 24.953 1 59.91 584 ILE B C 1
ATOM 9393 O O . ILE B 1 584 ? -69.5 -18.484 24.469 1 59.91 584 ILE B O 1
ATOM 9397 N N . MET B 1 585 ? -68.375 -17.609 26.266 1 58.69 585 MET B N 1
ATOM 9398 C CA . MET B 1 585 ? -69.438 -17.922 27.188 1 58.69 585 MET B CA 1
ATOM 9399 C C . MET B 1 585 ? -70.688 -17.109 26.844 1 58.69 585 MET B C 1
ATOM 9401 O O . MET B 1 585 ? -71.812 -17.625 26.938 1 58.69 585 MET B O 1
ATOM 9405 N N . LEU B 1 586 ? -70.375 -15.797 26.5 1 54.09 586 LEU B N 1
ATOM 9406 C CA . LEU B 1 586 ? -71.5 -14.969 26.094 1 54.09 586 LEU B CA 1
ATOM 9407 C C . LEU B 1 586 ? -72.125 -15.523 24.828 1 54.09 586 LEU B C 1
ATOM 9409 O O . LEU B 1 586 ? -73.375 -15.578 24.734 1 54.09 586 LEU B O 1
ATOM 9413 N N . LEU B 1 587 ? -71.312 -16.031 23.891 1 54.84 587 LEU B N 1
ATOM 9414 C CA . LEU B 1 587 ? -71.812 -16.625 22.672 1 54.84 587 LEU B CA 1
ATOM 9415 C C . LEU B 1 587 ? -72.562 -17.922 22.969 1 54.84 587 LEU B C 1
ATOM 9417 O O . LEU B 1 587 ? -73.625 -18.172 22.406 1 54.84 587 LEU B O 1
ATOM 9421 N N . TYR B 1 588 ? -71.938 -18.625 23.891 1 54.53 588 TYR B N 1
ATOM 9422 C CA . TYR B 1 588 ? -72.625 -19.875 24.281 1 54.53 588 TYR B CA 1
ATOM 9423 C C . TYR B 1 588 ? -73.938 -19.594 24.938 1 54.53 588 TYR B C 1
ATOM 9425 O O . TYR B 1 588 ? -74.938 -20.266 24.641 1 54.53 588 TYR B O 1
ATOM 9433 N N . THR B 1 589 ? -73.875 -18.516 25.859 1 54 589 THR B N 1
ATOM 9434 C CA . THR B 1 589 ? -75.188 -18.188 26.5 1 54 589 THR B CA 1
ATOM 9435 C C . THR B 1 589 ? -76.188 -17.656 25.484 1 54 589 THR B C 1
ATOM 9437 O O . THR B 1 589 ? -77.375 -17.922 25.578 1 54 589 THR B O 1
ATOM 9440 N N . CYS B 1 590 ? -75.562 -16.906 24.5 1 49.75 590 CYS B N 1
ATOM 9441 C CA . CYS B 1 590 ? -76.438 -16.422 23.453 1 49.75 590 CYS B CA 1
ATOM 9442 C C . CYS B 1 590 ? -77 -17.594 22.656 1 49.75 590 CYS B C 1
ATOM 9444 O O . CYS B 1 590 ? -78.25 -17.609 22.375 1 49.75 590 CYS B O 1
ATOM 9446 N N . ILE B 1 591 ? -76.125 -18.562 22.359 1 51.19 591 ILE B N 1
ATOM 9447 C CA . ILE B 1 591 ? -76.625 -19.719 21.609 1 51.19 591 ILE B CA 1
ATOM 9448 C C . ILE B 1 591 ? -77.562 -20.531 22.484 1 51.19 591 ILE B C 1
ATOM 9450 O O . ILE B 1 591 ? -78.625 -20.969 22 1 51.19 591 ILE B O 1
ATOM 9454 N N . LYS B 1 592 ? -77.188 -20.656 23.719 1 52.44 592 LYS B N 1
ATOM 9455 C CA . LYS B 1 592 ? -78.062 -21.422 24.578 1 52.44 592 LYS B CA 1
ATOM 9456 C C . LYS B 1 592 ? -79.438 -20.703 24.719 1 52.44 592 LYS B C 1
ATOM 9458 O O . LYS B 1 592 ? -80.5 -21.344 24.703 1 52.44 592 LYS B O 1
ATOM 9463 N N . THR B 1 593 ? -79.25 -19.375 24.844 1 46.66 593 THR B N 1
ATOM 9464 C CA . THR B 1 593 ? -80.5 -18.656 24.969 1 46.66 593 THR B CA 1
ATOM 9465 C C . THR B 1 593 ? -81.312 -18.766 23.688 1 46.66 593 THR B C 1
ATOM 9467 O O . THR B 1 593 ? -82.562 -18.891 23.734 1 46.66 593 THR B O 1
ATOM 9470 N N . ILE B 1 594 ? -80.562 -18.844 22.578 1 45.94 594 ILE B N 1
ATOM 9471 C CA . ILE B 1 594 ? -81.312 -18.984 21.328 1 45.94 594 ILE B CA 1
ATOM 9472 C C . ILE B 1 594 ? -81.938 -20.391 21.266 1 45.94 594 ILE B C 1
ATOM 9474 O O . ILE B 1 594 ? -83.125 -20.547 20.859 1 45.94 594 ILE B O 1
ATOM 9478 N N . ARG B 1 595 ? -81.125 -21.344 21.656 1 43 595 ARG B N 1
ATOM 9479 C CA . ARG B 1 595 ? -81.688 -22.688 21.609 1 43 595 ARG B CA 1
ATOM 9480 C C . ARG B 1 595 ? -82.875 -22.797 22.562 1 43 595 ARG B C 1
ATOM 9482 O O . ARG B 1 595 ? -83.875 -23.453 22.25 1 43 595 ARG B O 1
ATOM 9489 N N . LEU B 1 596 ? -82.688 -22.359 23.781 1 39.88 596 LEU B N 1
ATOM 9490 C CA . LEU B 1 596 ? -83.875 -22.453 24.688 1 39.88 596 LEU B CA 1
ATOM 9491 C C . LEU B 1 596 ? -85.062 -21.734 24.141 1 39.88 596 LEU B C 1
ATOM 9493 O O . LEU B 1 596 ? -86.188 -22.141 24.391 1 39.88 596 LEU B O 1
ATOM 9497 N N . ALA B 1 597 ? -84.625 -20.656 23.422 1 35.88 597 ALA B N 1
ATOM 9498 C CA . ALA B 1 597 ? -85.812 -19.984 22.891 1 35.88 597 ALA B CA 1
ATOM 9499 C C . ALA B 1 597 ? -86.5 -20.844 21.828 1 35.88 597 ALA B C 1
ATOM 9501 O O . ALA B 1 597 ? -87.75 -20.828 21.703 1 35.88 597 ALA B O 1
ATOM 9502 N N . ARG B 1 598 ? -85.75 -21.625 21.062 1 34.44 598 ARG B N 1
ATOM 9503 C CA . ARG B 1 598 ? -86.375 -22.406 20.016 1 34.44 598 ARG B CA 1
ATOM 9504 C C . ARG B 1 598 ? -87.188 -23.562 20.625 1 34.44 598 ARG B C 1
ATOM 9506 O O . ARG B 1 598 ? -88.188 -23.969 20.078 1 34.44 598 ARG B O 1
ATOM 9513 N N . VAL B 1 599 ? -86.562 -24.297 21.531 1 34.03 599 VAL B N 1
ATOM 9514 C CA . VAL B 1 599 ? -87.375 -25.438 22.031 1 34.03 599 VAL B CA 1
ATOM 9515 C C . VAL B 1 599 ? -88.688 -24.953 22.562 1 34.03 599 VAL B C 1
ATOM 9517 O O . VAL B 1 599 ? -89.688 -25.703 22.594 1 34.03 599 VAL B O 1
ATOM 9520 N N . ALA B 1 600 ? -88.688 -23.781 23.141 1 28.02 600 ALA B N 1
ATOM 9521 C CA . ALA B 1 600 ? -90 -23.406 23.688 1 28.02 600 ALA B CA 1
ATOM 9522 C C . ALA B 1 600 ? -91 -23.266 22.562 1 28.02 600 ALA B C 1
ATOM 9524 O O . ALA B 1 600 ? -92.25 -23.359 22.812 1 28.02 600 ALA B O 1
ATOM 9525 N N . LYS B 1 601 ? -90.625 -22.859 21.422 1 33.06 601 LYS B N 1
ATOM 9526 C CA . LYS B 1 601 ? -91.688 -22.547 20.516 1 33.06 601 LYS B CA 1
ATOM 9527 C C . LYS B 1 601 ? -92.312 -23.812 19.906 1 33.06 601 LYS B C 1
ATOM 9529 O O . LYS B 1 601 ? -93.375 -23.781 19.344 1 33.06 601 LYS B O 1
ATOM 9534 N N . GLY B 1 602 ? -91.625 -25 19.672 1 28.88 602 GLY B N 1
ATOM 9535 C CA . GLY B 1 602 ? -92.188 -26.078 18.875 1 28.88 602 GLY B CA 1
ATOM 9536 C C . GLY B 1 602 ? -93.25 -26.844 19.594 1 28.88 602 GLY B C 1
ATOM 9537 O O . GLY B 1 602 ? -93.688 -27.906 19.125 1 28.88 602 GLY B O 1
ATOM 9538 N N . GLY B 1 603 ? -93.688 -26.766 20.797 1 24.09 603 GLY B N 1
ATOM 9539 C CA . GLY B 1 603 ? -94.75 -27.641 21.375 1 24.09 603 GLY B CA 1
ATOM 9540 C C . GLY B 1 603 ? -96.062 -27.531 20.656 1 24.09 603 GLY B C 1
ATOM 9541 O O . GLY B 1 603 ? -97 -28.281 20.953 1 24.09 603 GLY B O 1
ATOM 9542 N N . TYR B 1 604 ? -96.562 -26.5 20.031 1 22.17 604 TYR B N 1
ATOM 9543 C CA . TYR B 1 604 ? -98 -26.406 19.922 1 22.17 604 TYR B CA 1
ATOM 9544 C C . TYR B 1 604 ? -98.562 -27.156 18.703 1 22.17 604 TYR B C 1
ATOM 9546 O O . TYR B 1 604 ? -99.75 -27.25 18.484 1 22.17 604 TYR B O 1
ATOM 9554 N N . SER B 1 605 ? -97.875 -27.516 17.609 1 21.86 605 SER B N 1
ATOM 9555 C CA . SER B 1 605 ? -98.75 -27.703 16.453 1 21.86 605 SER B CA 1
ATOM 9556 C C . SER B 1 605 ? -99.312 -29.109 16.422 1 21.86 605 SER B C 1
ATOM 9558 O O . SER B 1 605 ? -99.875 -29.547 15.398 1 21.86 605 SER B O 1
ATOM 9560 N N . ALA B 1 606 ? -99.188 -30.188 17.203 1 23.02 606 ALA B N 1
ATOM 9561 C CA . ALA B 1 606 ? -99.688 -31.516 16.891 1 23.02 606 ALA B CA 1
ATOM 9562 C C . ALA B 1 606 ? -101.188 -31.484 16.688 1 23.02 606 ALA B C 1
ATOM 9564 O O . ALA B 1 606 ? -101.75 -32.406 16.109 1 23.02 606 ALA B O 1
ATOM 9565 N N . GLU B 1 607 ? -102.125 -30.891 17.391 1 19.52 607 GLU B N 1
ATOM 9566 C CA . GLU B 1 607 ? -103.438 -31.516 17.547 1 19.52 607 GLU B CA 1
ATOM 9567 C C . GLU B 1 607 ? -104.188 -31.469 16.234 1 19.52 607 GLU B C 1
ATOM 9569 O O . GLU B 1 607 ? -104.938 -32.406 15.922 1 19.52 607 GLU B O 1
ATOM 9574 N N . LEU B 1 608 ? -104.5 -30.5 15.43 1 19.27 608 LEU B N 1
ATOM 9575 C CA . LEU B 1 608 ? -105.875 -30.422 14.945 1 19.27 608 LEU B CA 1
ATOM 9576 C C . LEU B 1 608 ? -106 -31.234 13.656 1 19.27 608 LEU B C 1
ATOM 9578 O O . LEU B 1 608 ? -107.125 -31.266 13.086 1 19.27 608 LEU B O 1
ATOM 9582 N N . VAL B 1 609 ? -105.062 -31.797 12.938 1 19.42 609 VAL B N 1
ATOM 9583 C CA . VAL B 1 609 ? -105.5 -32 11.547 1 19.42 609 VAL B CA 1
ATOM 9584 C C . VAL B 1 609 ? -106.25 -33.312 11.43 1 19.42 609 VAL B C 1
ATOM 9586 O O . VAL B 1 609 ? -106.438 -33.844 10.32 1 19.42 609 VAL B O 1
ATOM 9589 N N . GLU B 1 610 ? -106.812 -34.094 12.312 1 18.16 610 GLU B N 1
ATOM 9590 C CA . GLU B 1 610 ? -107.312 -35.406 11.914 1 18.16 610 GLU B CA 1
ATOM 9591 C C . GLU B 1 610 ? -108.562 -35.25 11.047 1 18.16 610 GLU B C 1
ATOM 9593 O O . GLU B 1 610 ? -109.125 -36.219 10.562 1 18.16 610 GLU B O 1
ATOM 9598 N N . LYS B 1 611 ? -109.5 -34.25 11.031 1 22.64 611 LYS B N 1
ATOM 9599 C CA . LYS B 1 611 ? -110.875 -34.562 10.75 1 22.64 611 LYS B CA 1
ATOM 9600 C C . LYS B 1 611 ? -111.062 -34.969 9.297 1 22.64 611 LYS B C 1
ATOM 9602 O O . LYS B 1 611 ? -112.188 -35.125 8.82 1 22.64 611 LYS B O 1
ATOM 9607 N N . ASP B 1 612 ? -110.062 -35.031 8.422 1 19.09 612 ASP B N 1
ATOM 9608 C CA . ASP B 1 612 ? -110.688 -35.094 7.105 1 19.09 612 ASP B CA 1
ATOM 9609 C C . ASP B 1 612 ? -111.375 -36.438 6.895 1 19.09 612 ASP B C 1
ATOM 9611 O O . ASP B 1 612 ? -111 -37.438 7.512 1 19.09 612 ASP B O 1
ATOM 9615 N N . GLY B 1 613 ? -112.438 -36.594 5.93 1 21.14 613 GLY B N 1
ATOM 9616 C CA . GLY B 1 613 ? -113.562 -37.094 5.203 1 21.14 613 GLY B CA 1
ATOM 9617 C C . GLY B 1 613 ? -113.375 -38.5 4.668 1 21.14 613 GLY B C 1
ATOM 9618 O O . GLY B 1 613 ? -112.25 -38.906 4.41 1 21.14 613 GLY B O 1
ATOM 9619 N N . ASN B 1 614 ? -114.188 -39.5 5.105 1 22.48 614 ASN B N 1
ATOM 9620 C CA . ASN B 1 614 ? -114.875 -40.781 4.855 1 22.48 614 ASN B CA 1
ATOM 9621 C C . ASN B 1 614 ? -115.375 -40.875 3.41 1 22.48 614 ASN B C 1
ATOM 9623 O O . ASN B 1 614 ? -116.25 -41.688 3.1 1 22.48 614 ASN B O 1
ATOM 9627 N N . THR B 1 615 ? -115.125 -40.062 2.523 1 20.36 615 THR B N 1
ATOM 9628 C CA . THR B 1 615 ? -116.062 -40.219 1.399 1 20.36 615 THR B CA 1
ATOM 9629 C C . THR B 1 615 ? -116.062 -41.656 0.89 1 20.36 615 THR B C 1
ATOM 9631 O O . THR B 1 615 ? -117.062 -42.281 0.773 1 20.36 615 THR B O 1
ATOM 9634 N N . GLU B 1 616 ? -115.938 -42.188 -0.379 1 20.14 616 GLU B N 1
ATOM 9635 C CA . GLU B 1 616 ? -116.75 -42.906 -1.381 1 20.14 616 GLU B CA 1
ATOM 9636 C C . GLU B 1 616 ? -116.438 -44.406 -1.32 1 20.14 616 GLU B C 1
ATOM 9638 O O . GLU B 1 616 ? -117.312 -45.219 -1.441 1 20.14 616 GLU B O 1
ATOM 9643 N N . THR B 1 617 ? -115.312 -45.125 -1.442 1 20.94 617 THR B N 1
ATOM 9644 C CA . THR B 1 617 ? -115.438 -46.219 -2.402 1 20.94 617 THR B CA 1
ATOM 9645 C C . THR B 1 617 ? -116.438 -47.25 -1.897 1 20.94 617 THR B C 1
ATOM 9647 O O . THR B 1 617 ? -116.438 -47.594 -0.713 1 20.94 617 THR B O 1
ATOM 9650 N N . THR B 1 618 ? -117.312 -47.656 -3.029 1 19.64 618 THR B N 1
ATOM 9651 C CA . THR B 1 618 ? -117.812 -48.562 -4.039 1 19.64 618 THR B CA 1
ATOM 9652 C C . THR B 1 618 ? -116.875 -49.781 -4.184 1 19.64 618 THR B C 1
ATOM 9654 O O . THR B 1 618 ? -115.688 -49.625 -4.172 1 19.64 618 THR B O 1
#

InterPro domains:
  IPR002018 Carboxylesterase, type B [PF00135] (32-532)
  IPR019826 Carboxylesterase type B, active site [PS00122] (190-205)
  IPR029058 Alpha/Beta hydrolase fold [G3DSA:3.40.50.1820] (26-539)
  IPR029058 Alpha/Beta hydrolase fold [SSF53474] (33-539)
  IPR051093 Neuroligin and Bile salt-activated lipase [PTHR43903] (18-550)

Nearest PDB structures (foldseek):
  2xui-assembly1_A  TM=8.977E-01  e=1.762E-42  Mus musculus
  5eie-assembly1_A  TM=8.764E-01  e=8.884E-43  Mus musculus
  6h0v-assembly1_A  TM=8.558E-01  e=9.729E-39  Homo sapiens
  6h1a-assembly1_A  TM=8.365E-01  e=2.002E-37  Homo sapiens
  7w1l-assembly1_A  TM=7.994E-01  e=2.156E-35  Thermobifida fusca